Protein 2ES4 (pdb70)

Radius of gyration: 34.19 Å; Cα contacts (8 Å, |Δi|>4): 2221; chains: 4; bounding box: 114×79×80 Å

Foldseek 3Di:
DEQLLAALAAEEEFEAALWFQFFLVPAGLLHPQQVLNVVNNHHYHYQTQHDANALDDDSHLLVSVLVVLVVVCVVPVGQAYEYEYEACRLLSQLSNCQPPVRRYAAGEYELYQLQFWLLLVVQVVCCVPPVLSVVDVLLVLQLVQQLSGRPPDPRSSVSRNVSSVCRHNVNSVVSCVVRPDQQDDDPPPLATGAQWDQHPNHIYGYEYEYEQQWAWDDDLIHIDGNFADVDWCLVVVPVVSVSLNSLQSSRVNVVLGGHQSTHGSSSGGTRHYPYHHFSHHSSVLSCPDNNRTHPNGDRNSVVVSVVSSVNRVVND/DDDPAPDPPLCGPHDAQDFDADPVRATDLAQSLVSRLVSCSCVVVDDPVRSLVVSLVNLCVRQPPGPRSVVSVVLVQLVVVLVVVVDDDPDDDDLVVVLVNLVVSLVSLCVRNNVNSCNNCVVVSCVSNLVSVLVVLVPDVCPVSVVSNVVSVVPDDPVVVVVVVVVVVVVVLVVVLVVCVVVVHALVRQLVVNCVPVNNVVSNVSSVVNVVVVVLVVLLVVLVVVLVVLVVVPDDPVVSVVVNLVSLCVSDPDPPRSVVSVVVVPDDD/DEQLLQALAAEEEFEAFLWFQFFLAPAGLLHPQVVLSVVNNHHYHYQGQHDERALDDDSHLLNSVLVVLVVVCVVPVRFAYEYEYEACRLLSQLSNCQPPVRRYAAGEYELYQLQFWVLLVVQVVCCVVPVLSCVDVLLVLQLVAQLNGHPPDPCSSNSRNVSSPCRHNVNSVVSCVVRPDQQADDPPPLATGAQWDQPPNHIYGYEYEYEQQWAQDVNFTDGNFADPDWCCVVPPSVSVSLNSQQRSRVVVVLGGHQSTHGSSSGGTHHYPYHHFSHHSSVLSCPDNNDIHPNGDRNSVVVSVVSSVNRVVND/DDDPADDPPLCGPHDAQDQDADPVLATDLAQSLVSRLVSCPCVVVDDPVRSLVVSLVSLCVHQPPGPNSVVSNVLVVLVVQLVVVCVPQDDPDDDVPDDDDLVVVLVSLVVSLVSCCPSNPPSSCNNCVVVSVVSNLVSVLVCLVPPPVADPVRSVVVNVVSCVPPDPVVNVVVVVVVVVVVLVVQLVVCVVVVHALVSQLVSSCVPVNNVVSNVSSVVRVVVVVLCVLLVVLVVVLVVLVVPVDDPPVSVVVSLVSLCVSDDPPCSSVVSVVVVVD

Nearest PDB structures (foldseek):
  2es4-assembly1_D  TM=1.004E+00  e=1.407E-34  Burkholderia glumae
  2es4-assembly2_E  TM=9.665E-01  e=1.661E-31  Burkholderia glumae
  2es4-assembly1_A  TM=1.003E+00  e=4.638E-67  Burkholderia glumae
  2es4-assembly2_B  TM=1.000E+00  e=2.629E-63  Burkholderia glumae
  1tah-assembly4_C  TM=9.778E-01  e=3.996E-56  Burkholderia glumae

Organism: Burkholderia plantarii (NCBI:txid41899)

GO terms:
  GO:0005515 protein binding (F, IPI)

B-factor: mean 34.9, std 15.83, range [9.27, 96.07]

Structure (mmCIF, N/CA/C/O backbone):
data_2ES4
#
_entry.id   2ES4
#
_cell.length_a   183.000
_cell.length_b   75.700
_cell.length_c   116.600
_cell.angle_alpha   90.00
_cell.angle_beta   117.60
_cell.angle_gamma   90.00
#
_symmetry.space_group_name_H-M   'C 1 2 1'
#
loop_
_entity.id
_entity.type
_entity.pdbx_description
1 polymer Lipase
2 polymer 'Lipase chaperone'
3 non-polymer 'CALCIUM ION'
4 non-polymer 'IODIDE ION'
5 water water
#
loop_
_atom_site.group_PDB
_atom_site.id
_atom_site.type_symbol
_atom_site.label_atom_id
_atom_site.label_alt_id
_atom_site.label_comp_id
_atom_site.label_asym_id
_atom_site.label_entity_id
_atom_site.label_seq_id
_atom_site.pdbx_PDB_ins_code
_atom_site.Cartn_x
_atom_site.Cartn_y
_atom_site.Cartn_z
_atom_site.occupancy
_atom_site.B_iso_or_equiv
_atom_site.auth_seq_id
_atom_site.auth_comp_id
_atom_site.auth_asym_id
_atom_site.auth_atom_id
_atom_site.pdbx_PDB_model_num
ATOM 1 N N . ALA A 1 1 ? 56.740 16.576 23.315 1.00 46.39 1 ALA A N 1
ATOM 2 C CA . ALA A 1 1 ? 57.141 15.895 22.055 1.00 45.25 1 ALA A CA 1
ATOM 3 C C . ALA A 1 1 ? 58.371 16.549 21.444 1.00 43.53 1 ALA A C 1
ATOM 4 O O . ALA A 1 1 ? 58.582 17.749 21.615 1.00 44.36 1 ALA A O 1
ATOM 6 N N . ASP A 1 2 ? 59.183 15.760 20.743 1.00 41.03 2 ASP A N 1
ATOM 7 C CA . ASP A 1 2 ? 60.397 16.271 20.105 1.00 38.53 2 ASP A CA 1
ATOM 8 C C . ASP A 1 2 ? 60.670 15.546 18.790 1.00 36.70 2 ASP A C 1
ATOM 9 O O . ASP A 1 2 ? 59.801 14.838 18.291 1.00 34.28 2 ASP A O 1
ATOM 14 N N . THR A 1 3 ? 61.881 15.697 18.258 1.00 33.08 3 THR A N 1
ATOM 15 C CA . THR A 1 3 ? 62.252 15.061 16.997 1.00 32.11 3 THR A CA 1
ATOM 16 C C . THR A 1 3 ? 63.422 14.091 17.124 1.00 29.07 3 THR A C 1
ATOM 17 O O . THR A 1 3 ? 64.099 13.791 16.133 1.00 28.32 3 THR A O 1
ATOM 21 N N . TYR A 1 4 ? 63.644 13.592 18.337 1.00 27.98 4 TYR A N 1
ATOM 22 C CA . TYR A 1 4 ? 64.732 12.655 18.613 1.00 26.62 4 TYR A CA 1
ATOM 23 C C . TYR A 1 4 ? 64.701 11.424 17.701 1.00 26.16 4 TYR A C 1
ATOM 24 O O . TYR A 1 4 ? 65.743 10.968 17.234 1.00 25.64 4 TYR A O 1
ATOM 33 N N . ALA A 1 5 ? 63.503 10.905 17.457 1.00 25.46 5 ALA A N 1
ATOM 34 C CA . ALA A 1 5 ? 63.332 9.726 16.620 1.00 25.55 5 ALA A CA 1
ATOM 35 C C . ALA A 1 5 ? 62.620 10.043 15.305 1.00 25.53 5 ALA A C 1
ATOM 36 O O . ALA A 1 5 ? 62.005 9.164 14.701 1.00 25.34 5 ALA A O 1
ATOM 38 N N . ALA A 1 6 ? 62.743 11.285 14.840 1.00 24.95 6 ALA A N 1
ATOM 39 C CA . ALA A 1 6 ? 62.092 11.709 13.601 1.00 24.34 6 ALA A CA 1
ATOM 40 C C . ALA A 1 6 ? 62.784 11.227 12.340 1.00 25.19 6 ALA A C 1
ATOM 41 O O . ALA A 1 6 ? 63.501 11.985 11.681 1.00 25.81 6 ALA A O 1
ATOM 43 N N . THR A 1 7 ? 62.555 9.961 11.991 1.00 24.24 7 THR A N 1
ATOM 44 C CA . THR A 1 7 ? 63.150 9.381 10.792 1.00 23.83 7 THR A CA 1
ATOM 45 C C . THR A 1 7 ? 62.528 9.981 9.538 1.00 22.82 7 THR A C 1
ATOM 46 O O . THR A 1 7 ? 61.434 10.553 9.588 1.00 22.98 7 THR A O 1
ATOM 50 N N . ARG A 1 8 ? 63.240 9.863 8.423 1.00 23.01 8 ARG A N 1
ATOM 51 C CA . ARG A 1 8 ? 62.763 10.368 7.142 1.00 24.56 8 ARG A CA 1
ATOM 52 C C . ARG A 1 8 ? 61.584 9.517 6.672 1.00 25.21 8 ARG A C 1
ATOM 53 O O . ARG A 1 8 ? 60.569 10.046 6.206 1.00 24.17 8 ARG A O 1
ATOM 61 N N . TYR A 1 9 ? 61.732 8.203 6.818 1.00 22.58 9 TYR A N 1
ATOM 62 C CA . TYR A 1 9 ? 60.703 7.261 6.402 1.00 21.89 9 TYR A CA 1
ATOM 63 C C . TYR A 1 9 ? 59.927 6.707 7.582 1.00 21.55 9 TYR A C 1
ATOM 64 O O . TYR A 1 9 ? 60.487 6.531 8.669 1.00 20.83 9 TYR A O 1
ATOM 73 N N . PRO A 1 10 ? 58.623 6.414 7.390 1.00 21.61 10 PRO A N 1
ATOM 74 C CA . PRO A 1 10 ? 57.845 5.871 8.504 1.00 21.00 10 PRO A CA 1
ATOM 75 C C . PRO A 1 10 ? 58.340 4.505 8.985 1.00 20.53 10 PRO A C 1
ATOM 76 O O . PRO A 1 10 ? 58.964 3.742 8.241 1.00 20.38 10 PRO A O 1
ATOM 80 N N . VAL A 1 11 ? 58.130 4.260 10.269 1.00 18.74 11 VAL A N 1
ATOM 81 C CA . VAL A 1 11 ? 58.538 3.021 10.909 1.00 19.01 11 VAL A CA 1
ATOM 82 C C . VAL A 1 11 ? 57.340 2.107 11.059 1.00 19.89 11 VAL A C 1
ATOM 83 O O . VAL A 1 11 ? 56.295 2.526 11.540 1.00 20.01 11 VAL A O 1
ATOM 87 N N . ILE A 1 12 ? 57.492 0.857 10.634 1.00 19.44 12 ILE A N 1
ATOM 88 C CA . ILE A 1 12 ? 56.417 -0.107 10.782 1.00 19.10 12 ILE A CA 1
ATOM 89 C C . ILE A 1 12 ? 56.894 -1.208 11.719 1.00 18.75 12 ILE A C 1
ATOM 90 O O . ILE A 1 12 ? 57.889 -1.882 11.441 1.00 18.12 12 ILE A O 1
ATOM 95 N N . LEU A 1 13 ? 56.184 -1.376 12.832 1.00 17.85 13 LEU A N 1
ATOM 96 C CA . LEU A 1 13 ? 56.506 -2.411 13.806 1.00 17.64 13 LEU A CA 1
ATOM 97 C C . LEU A 1 13 ? 55.795 -3.677 13.356 1.00 18.35 13 LEU A C 1
ATOM 98 O O . LEU A 1 13 ? 54.595 -3.651 13.082 1.00 16.82 13 LEU A O 1
ATOM 103 N N . VAL A 1 14 ? 56.549 -4.767 13.239 1.00 18.04 14 VAL A N 1
ATOM 104 C CA . VAL A 1 14 ? 55.998 -6.030 12.754 1.00 17.22 14 VAL A CA 1
ATOM 105 C C . VAL A 1 14 ? 56.055 -7.126 13.810 1.00 17.18 14 VAL A C 1
ATOM 106 O O . VAL A 1 14 ? 57.116 -7.674 14.093 1.00 17.86 14 VAL A O 1
ATOM 110 N N . HIS A 1 15 ? 54.893 -7.482 14.343 1.00 17.26 15 HIS A N 1
ATOM 111 C CA . HIS A 1 15 ? 54.809 -8.518 15.364 1.00 18.66 15 HIS A CA 1
ATOM 112 C C . HIS A 1 15 ? 55.073 -9.926 14.833 1.00 18.90 15 HIS A C 1
ATOM 113 O O . HIS A 1 15 ? 55.043 -10.155 13.626 1.00 18.56 15 HIS A O 1
ATOM 120 N N . GLY A 1 16 ? 55.290 -10.858 15.752 1.00 18.22 16 GLY A N 1
ATOM 121 C CA . GLY A 1 16 ? 55.491 -12.246 15.386 1.00 18.94 16 GLY A CA 1
ATOM 122 C C . GLY A 1 16 ? 54.413 -13.012 16.129 1.00 21.48 16 GLY A C 1
ATOM 123 O O . GLY A 1 16 ? 53.308 -12.496 16.328 1.00 21.06 16 GLY A O 1
ATOM 124 N N . LEU A 1 17 ? 54.747 -14.225 16.569 1.00 21.99 17 LEU A N 1
ATOM 125 C CA . LEU A 1 17 ? 53.840 -15.086 17.334 1.00 24.09 17 LEU A CA 1
ATOM 126 C C . LEU A 1 17 ? 52.527 -15.457 16.633 1.00 26.51 17 LEU A C 1
ATOM 127 O O . LEU A 1 17 ? 52.433 -15.382 15.403 1.00 24.08 17 LEU A O 1
ATOM 132 N N . ALA A 1 18 ? 51.522 -15.827 17.430 1.00 29.69 18 ALA A N 1
ATOM 133 C CA . ALA A 1 18 ? 50.202 -16.264 16.961 1.00 32.77 18 ALA A CA 1
ATOM 134 C C . ALA A 1 18 ? 49.350 -15.374 16.055 1.00 34.59 18 ALA A C 1
ATOM 135 O O . ALA A 1 18 ? 48.655 -15.893 15.176 1.00 36.02 18 ALA A O 1
ATOM 137 N N . GLY A 1 19 ? 49.360 -14.060 16.262 1.00 35.63 19 GLY A N 1
ATOM 138 C CA . GLY A 1 19 ? 48.557 -13.222 15.388 1.00 34.92 19 GLY A CA 1
ATOM 139 C C . GLY A 1 19 ? 48.077 -11.925 15.968 1.00 33.53 19 GLY A C 1
ATOM 140 O O . GLY A 1 19 ? 47.822 -11.826 17.170 1.00 34.42 19 GLY A O 1
ATOM 141 N N . THR A 1 20 ? 47.898 -10.944 15.085 1.00 32.00 20 THR A N 1
ATOM 142 C CA . THR A 1 20 ? 47.442 -9.599 15.433 1.00 30.05 20 THR A CA 1
ATOM 143 C C . THR A 1 20 ? 48.455 -8.845 16.286 1.00 29.84 20 THR A C 1
ATOM 144 O O . THR A 1 20 ? 49.352 -9.439 16.890 1.00 27.36 20 THR A O 1
ATOM 148 N N . ASP A 1 21 ? 48.264 -7.536 16.360 1.00 29.90 21 ASP A N 1
ATOM 149 C CA . ASP A 1 21 ? 49.122 -6.640 17.122 1.00 30.09 21 ASP A CA 1
ATOM 150 C C . ASP A 1 21 ? 48.683 -6.499 18.580 1.00 29.59 21 ASP A C 1
ATOM 151 O O . ASP A 1 21 ? 49.045 -5.530 19.254 1.00 27.09 21 ASP A O 1
ATOM 156 N N . LYS A 1 22 ? 47.882 -7.450 19.053 1.00 28.94 22 LYS A N 1
ATOM 157 C CA . LYS A 1 22 ? 47.378 -7.415 20.419 1.00 30.68 22 LYS A CA 1
ATOM 158 C C . LYS A 1 22 ? 47.644 -8.692 21.193 1.00 30.97 22 LYS A C 1
ATOM 159 O O . LYS A 1 22 ? 47.745 -9.775 20.610 1.00 30.24 22 LYS A O 1
ATOM 165 N N . PHE A 1 23 ? 47.760 -8.545 22.511 1.00 31.54 23 PHE A N 1
ATOM 166 C CA . PHE A 1 23 ? 47.962 -9.666 23.424 1.00 34.77 23 PHE A CA 1
ATOM 167 C C . PHE A 1 23 ? 46.660 -9.843 24.180 1.00 37.45 23 PHE A C 1
ATOM 168 O O . PHE A 1 23 ? 46.217 -8.915 24.865 1.00 36.45 23 PHE A O 1
ATOM 176 N N . ALA A 1 24 ? 46.027 -11.009 24.023 1.00 40.09 24 ALA A N 1
ATOM 177 C CA . ALA A 1 24 ? 44.759 -11.318 24.697 1.00 43.77 24 ALA A CA 1
ATOM 178 C C . ALA A 1 24 ? 43.649 -10.332 24.328 1.00 45.03 24 ALA A C 1
ATOM 179 O O . ALA A 1 24 ? 42.818 -9.989 25.171 1.00 47.79 24 ALA A O 1
ATOM 181 N N . ASN A 1 25 ? 43.680 -9.839 23.086 1.00 45.65 25 ASN A N 1
ATOM 182 C CA . ASN A 1 25 ? 42.700 -8.874 22.560 1.00 45.86 25 ASN A CA 1
ATOM 183 C C . ASN A 1 25 ? 42.496 -7.644 23.450 1.00 45.52 25 ASN A C 1
ATOM 184 O O . ASN A 1 25 ? 41.388 -7.102 23.511 1.00 46.30 25 ASN A O 1
ATOM 189 N N . VAL A 1 26 ? 43.525 -7.253 24.201 1.00 42.47 26 VAL A N 1
ATOM 190 C CA . VAL A 1 26 ? 43.400 -6.108 25.103 1.00 40.85 26 VAL A CA 1
ATOM 191 C C . VAL A 1 26 ? 44.574 -5.133 25.071 1.00 39.08 26 VAL A C 1
ATOM 192 O O . VAL A 1 26 ? 44.369 -3.923 24.953 1.00 38.94 26 VAL A O 1
ATOM 196 N N . VAL A 1 27 ? 45.788 -5.647 25.232 1.00 35.95 27 VAL A N 1
ATOM 197 C CA . VAL A 1 27 ? 46.968 -4.786 25.249 1.00 33.62 27 VAL A CA 1
ATOM 198 C C . VAL A 1 27 ? 47.793 -4.892 23.980 1.00 31.11 27 VAL A C 1
ATOM 199 O O . VAL A 1 27 ? 47.812 -5.943 23.339 1.00 29.28 27 VAL A O 1
ATOM 203 N N . ASP A 1 28 ? 48.495 -3.813 23.639 1.00 29.00 28 ASP A N 1
ATOM 204 C CA . ASP A 1 28 ? 49.342 -3.794 22.448 1.00 28.56 28 ASP A CA 1
ATOM 205 C C . ASP A 1 28 ? 50.485 -4.782 22.584 1.00 26.21 28 ASP A C 1
ATOM 206 O O . ASP A 1 28 ? 51.052 -4.940 23.669 1.00 25.85 28 ASP A O 1
ATOM 211 N N . TYR A 1 29 ? 50.787 -5.467 21.485 1.00 23.36 29 TYR A N 1
ATOM 212 C CA . TYR A 1 29 ? 51.881 -6.431 21.416 1.00 21.84 29 TYR A CA 1
ATOM 213 C C . TYR A 1 29 ? 53.173 -5.668 21.746 1.00 22.32 29 TYR A C 1
ATOM 214 O O . TYR A 1 29 ? 53.984 -6.129 22.547 1.00 21.65 29 TYR A O 1
ATOM 223 N N . TRP A 1 30 ? 53.351 -4.521 21.092 1.00 21.81 30 TRP A N 1
ATOM 224 C CA . TRP A 1 30 ? 54.509 -3.658 21.304 1.00 23.83 30 TRP A CA 1
ATOM 225 C C . TRP A 1 30 ? 54.098 -2.706 22.422 1.00 24.15 30 TRP A C 1
ATOM 226 O O . TRP A 1 30 ? 53.787 -1.539 22.182 1.00 24.81 30 TRP A O 1
ATOM 237 N N . TYR A 1 31 ? 54.102 -3.217 23.649 1.00 24.81 31 TYR A N 1
ATOM 238 C CA . TYR A 1 31 ? 53.669 -2.439 24.805 1.00 25.75 31 TYR A CA 1
ATOM 239 C C . TYR A 1 31 ? 54.315 -1.073 25.030 1.00 25.88 31 TYR A C 1
ATOM 240 O O . TYR A 1 31 ? 55.510 -0.983 25.305 1.00 25.68 31 TYR A O 1
ATOM 249 N N . GLY A 1 32 ? 53.498 -0.026 24.893 1.00 25.62 32 GLY A N 1
ATOM 250 C CA . GLY A 1 32 ? 53.934 1.352 25.085 1.00 25.95 32 GLY A CA 1
ATOM 251 C C . GLY A 1 32 ? 54.977 1.877 24.114 1.00 27.16 32 GLY A C 1
ATOM 252 O O . GLY A 1 32 ? 55.450 3.004 24.257 1.00 28.35 32 GLY A O 1
ATOM 253 N N . ILE A 1 33 ? 55.306 1.079 23.102 1.00 25.46 33 ILE A N 1
ATOM 254 C CA . ILE A 1 33 ? 56.323 1.445 22.124 1.00 24.42 33 ILE A CA 1
ATOM 255 C C . ILE A 1 33 ? 55.880 2.428 21.046 1.00 25.05 33 ILE A C 1
ATOM 256 O O . ILE A 1 33 ? 56.583 3.410 20.797 1.00 23.04 33 ILE A O 1
ATOM 261 N N . GLN A 1 34 ? 54.743 2.173 20.398 1.00 22.86 34 GLN A N 1
ATOM 262 C CA . GLN A 1 34 ? 54.267 3.080 19.352 1.00 23.62 34 GLN A CA 1
ATOM 263 C C . GLN A 1 34 ? 54.045 4.498 19.882 1.00 23.06 34 GLN A C 1
ATOM 264 O O . GLN A 1 34 ? 54.473 5.464 19.252 1.00 22.79 34 GLN A O 1
ATOM 270 N N . SER A 1 35 ? 53.421 4.614 21.056 1.00 24.72 35 SER A N 1
ATOM 271 C CA . SER A 1 35 ? 53.166 5.929 21.642 1.00 26.07 35 SER A CA 1
ATOM 272 C C . SER A 1 35 ? 54.464 6.654 22.000 1.00 26.52 35 SER A C 1
ATOM 273 O O . SER A 1 35 ? 54.587 7.857 21.764 1.00 25.56 35 SER A O 1
ATOM 276 N N . ASP A 1 36 ? 55.443 5.906 22.509 1.00 26.75 36 ASP A N 1
ATOM 277 C CA . ASP A 1 36 ? 56.730 6.492 22.877 1.00 26.94 36 ASP A CA 1
ATOM 278 C C . ASP A 1 36 ? 57.451 7.056 21.660 1.00 26.23 36 ASP A C 1
ATOM 279 O O . ASP A 1 36 ? 57.886 8.206 21.673 1.00 27.06 36 ASP A O 1
ATOM 284 N N . LEU A 1 37 ? 57.552 6.249 20.609 1.00 24.13 37 LEU A N 1
ATOM 285 C CA . LEU A 1 37 ? 58.214 6.671 19.387 1.00 23.18 37 LEU A CA 1
ATOM 286 C C . LEU A 1 37 ? 57.528 7.862 18.728 1.00 24.36 37 LEU A C 1
ATOM 287 O O . LEU A 1 37 ? 58.199 8.799 18.297 1.00 21.51 37 LEU A O 1
ATOM 292 N N . GLN A 1 38 ? 56.194 7.848 18.714 1.00 25.21 38 GLN A N 1
ATOM 293 C CA . GLN A 1 38 ? 55.423 8.941 18.119 1.00 28.73 38 GLN A CA 1
ATOM 294 C C . GLN A 1 38 ? 55.654 10.254 18.866 1.00 27.81 38 GLN A C 1
ATOM 295 O O . GLN A 1 38 ? 55.754 11.311 18.240 1.00 27.38 38 GLN A O 1
ATOM 301 N N . SER A 1 39 ? 55.805 10.172 20.187 1.00 27.71 39 SER A N 1
ATOM 302 C CA . SER A 1 39 ? 56.053 11.365 21.001 1.00 30.86 39 SER A CA 1
ATOM 303 C C . SER A 1 39 ? 57.425 11.953 20.667 1.00 31.03 39 SER A C 1
ATOM 304 O O . SER A 1 39 ? 57.670 13.130 20.882 1.00 31.17 39 SER A O 1
ATOM 307 N N . HIS A 1 40 ? 58.302 11.115 20.118 1.00 29.83 40 HIS A N 1
ATOM 308 C CA . HIS A 1 40 ? 59.638 11.534 19.732 1.00 29.55 40 HIS A CA 1
ATOM 309 C C . HIS A 1 40 ? 59.785 11.891 18.253 1.00 28.77 40 HIS A C 1
ATOM 310 O O . HIS A 1 40 ? 60.895 11.926 17.721 1.00 28.57 40 HIS A O 1
ATOM 317 N N . GLY A 1 41 ? 58.661 12.165 17.594 1.00 27.39 41 GLY A N 1
ATOM 318 C CA . GLY A 1 41 ? 58.697 12.577 16.200 1.00 26.84 41 GLY A CA 1
ATOM 319 C C . GLY A 1 41 ? 58.614 11.558 15.087 1.00 25.69 41 GLY A C 1
ATOM 320 O O . GLY A 1 41 ? 58.599 11.945 13.916 1.00 24.79 41 GLY A O 1
ATOM 321 N N . ALA A 1 42 ? 58.583 10.271 15.420 1.00 24.80 42 ALA A N 1
ATOM 322 C CA . ALA A 1 42 ? 58.486 9.244 14.387 1.00 25.53 42 ALA A CA 1
ATOM 323 C C . ALA A 1 42 ? 57.037 8.996 13.989 1.00 24.51 42 ALA A C 1
ATOM 324 O O . ALA A 1 42 ? 56.119 9.215 14.782 1.00 24.32 42 ALA A O 1
ATOM 326 N N . LYS A 1 43 ? 56.839 8.621 12.727 1.00 23.18 43 LYS A N 1
ATOM 327 C CA . LYS A 1 43 ? 55.513 8.285 12.199 1.00 23.42 43 LYS A CA 1
ATOM 328 C C . LYS A 1 43 ? 55.549 6.776 12.260 1.00 23.41 43 LYS A C 1
ATOM 329 O O . LYS A 1 43 ? 56.244 6.132 11.476 1.00 24.16 43 LYS A O 1
ATOM 335 N N . VAL A 1 44 ? 54.866 6.230 13.260 1.00 20.38 44 VAL A N 1
ATOM 336 C CA . VAL A 1 44 ? 54.884 4.798 13.519 1.00 21.60 44 VAL A CA 1
ATOM 337 C C . VAL A 1 44 ? 53.570 4.090 13.274 1.00 21.42 44 VAL A C 1
ATOM 338 O O . VAL A 1 44 ? 52.531 4.472 13.813 1.00 22.30 44 VAL A O 1
ATOM 342 N N . TYR A 1 45 ? 53.651 3.035 12.470 1.00 19.73 45 TYR A N 1
ATOM 343 C CA . TYR A 1 45 ? 52.502 2.214 12.118 1.00 21.12 45 TYR A CA 1
ATOM 344 C C . TYR A 1 45 ? 52.723 0.826 12.670 1.00 22.42 45 TYR A C 1
ATOM 345 O O . TYR A 1 45 ? 53.862 0.373 12.783 1.00 22.77 45 TYR A O 1
ATOM 354 N N . VAL A 1 46 ? 51.637 0.165 13.053 1.00 20.29 46 VAL A N 1
ATOM 355 C CA . VAL A 1 46 ? 51.736 -1.176 13.606 1.00 22.14 46 VAL A CA 1
ATOM 356 C C . VAL A 1 46 ? 50.985 -2.161 12.734 1.00 22.78 46 VAL A C 1
ATOM 357 O O . VAL A 1 46 ? 49.756 -2.090 12.633 1.00 20.49 46 VAL A O 1
ATOM 361 N N . ALA A 1 47 ? 51.724 -3.096 12.138 1.00 21.23 47 ALA A N 1
ATOM 362 C CA . ALA A 1 47 ? 51.126 -4.130 11.295 1.00 23.31 47 ALA A CA 1
ATOM 363 C C . ALA A 1 47 ? 50.243 -5.028 12.148 1.00 25.57 47 ALA A C 1
ATOM 364 O O . ALA A 1 47 ? 50.495 -5.208 13.339 1.00 22.80 47 ALA A O 1
ATOM 366 N N . ASN A 1 48 ? 49.178 -5.535 11.538 1.00 27.12 48 ASN A N 1
ATOM 367 C CA . ASN A 1 48 ? 48.222 -6.397 12.217 1.00 29.17 48 ASN A CA 1
ATOM 368 C C . ASN A 1 48 ? 48.050 -7.583 11.280 1.00 28.96 48 ASN A C 1
ATOM 369 O O . ASN A 1 48 ? 47.168 -7.590 10.421 1.00 29.53 48 ASN A O 1
ATOM 374 N N . LEU A 1 49 ? 48.903 -8.585 11.458 1.00 28.44 49 LEU A N 1
ATOM 375 C CA . LEU A 1 49 ? 48.890 -9.763 10.605 1.00 30.82 49 LEU A CA 1
ATOM 376 C C . LEU A 1 49 ? 48.102 -10.905 11.213 1.00 33.60 49 LEU A C 1
ATOM 377 O O . LEU A 1 49 ? 48.452 -11.428 12.272 1.00 32.45 49 LEU A O 1
ATOM 382 N N . SER A 1 50 ? 47.017 -11.267 10.540 1.00 36.74 50 SER A N 1
ATOM 383 C CA . SER A 1 50 ? 46.152 -12.349 10.997 1.00 40.71 50 SER A CA 1
ATOM 384 C C . SER A 1 50 ? 45.929 -13.350 9.871 1.00 41.61 50 SER A C 1
ATOM 385 O O . SER A 1 50 ? 46.329 -13.112 8.733 1.00 42.03 50 SER A O 1
ATOM 388 N N . GLY A 1 51 ? 45.298 -14.474 10.192 1.00 42.62 51 GLY A N 1
ATOM 389 C CA . GLY A 1 51 ? 45.045 -15.488 9.181 1.00 41.83 51 GLY A CA 1
ATOM 390 C C . GLY A 1 51 ? 46.171 -16.494 9.114 1.00 40.87 51 GLY A C 1
ATOM 391 O O . GLY A 1 51 ? 46.516 -17.097 10.136 1.00 43.06 51 GLY A O 1
ATOM 392 N N . PHE A 1 52 ? 46.759 -16.662 7.929 1.00 37.24 52 PHE A N 1
ATOM 393 C CA . PHE A 1 52 ? 47.858 -17.612 7.739 1.00 34.45 52 PHE A CA 1
ATOM 394 C C . PHE A 1 52 ? 49.041 -17.295 8.638 1.00 32.64 52 PHE A C 1
ATOM 395 O O . PHE A 1 52 ? 49.451 -16.138 8.746 1.00 31.51 52 PHE A O 1
ATOM 403 N N . GLN A 1 53 ? 49.544 -18.324 9.312 1.00 30.31 53 GLN A N 1
ATOM 404 C CA . GLN A 1 53 ? 50.678 -18.186 10.216 1.00 29.42 53 GLN A CA 1
ATOM 405 C C . GLN A 1 53 ? 51.988 -18.022 9.451 1.00 27.68 53 GLN A C 1
ATOM 406 O O . GLN A 1 53 ? 52.873 -17.277 9.875 1.00 26.77 53 GLN A O 1
ATOM 412 N N . SER A 1 54 ? 52.102 -18.738 8.335 1.00 25.86 54 SER A N 1
ATOM 413 C CA . SER A 1 54 ? 53.299 -18.706 7.499 1.00 24.34 54 SER A CA 1
ATOM 414 C C . SER A 1 54 ? 53.579 -17.338 6.877 1.00 22.53 54 SER A C 1
ATOM 415 O O . SER A 1 54 ? 52.653 -16.583 6.601 1.00 21.12 54 SER A O 1
ATOM 418 N N . ASP A 1 55 ? 54.861 -17.031 6.673 1.00 21.98 55 ASP A N 1
ATOM 419 C CA . ASP A 1 55 ? 55.264 -15.769 6.040 1.00 21.44 55 ASP A CA 1
ATOM 420 C C . ASP A 1 55 ? 55.239 -15.910 4.533 1.00 20.95 55 ASP A C 1
ATOM 421 O O . ASP A 1 55 ? 55.127 -14.930 3.805 1.00 21.67 55 ASP A O 1
ATOM 426 N N . ASP A 1 56 ? 55.344 -17.156 4.086 1.00 21.30 56 ASP A N 1
ATOM 427 C CA . ASP A 1 56 ? 55.419 -17.503 2.679 1.00 21.81 56 ASP A CA 1
ATOM 428 C C . ASP A 1 56 ? 54.097 -17.725 1.941 1.00 20.98 56 ASP A C 1
ATOM 429 O O . ASP A 1 56 ? 53.046 -17.916 2.554 1.00 20.38 56 ASP A O 1
ATOM 434 N N . GLY A 1 57 ? 54.181 -17.659 0.614 1.00 20.22 57 GLY A N 1
ATOM 435 C CA . GLY A 1 57 ? 53.044 -17.910 -0.251 1.00 19.79 57 GLY A CA 1
ATOM 436 C C . GLY A 1 57 ? 51.964 -16.867 -0.398 1.00 20.25 57 GLY A C 1
ATOM 437 O O . GLY A 1 57 ? 52.046 -15.794 0.204 1.00 21.21 57 GLY A O 1
ATOM 438 N N . PRO A 1 58 ? 50.935 -17.148 -1.221 1.00 23.54 58 PRO A N 1
ATOM 439 C CA . PRO A 1 58 ? 49.825 -16.219 -1.435 1.00 24.18 58 PRO A CA 1
ATOM 440 C C . PRO A 1 58 ? 49.097 -16.046 -0.114 1.00 25.23 58 PRO A C 1
ATOM 441 O O . PRO A 1 58 ? 48.819 -17.028 0.585 1.00 27.42 58 PRO A O 1
ATOM 445 N N . ASN A 1 59 ? 48.847 -14.793 0.258 1.00 25.60 59 ASN A N 1
ATOM 446 C CA . ASN A 1 59 ? 48.140 -14.466 1.502 1.00 26.13 59 ASN A CA 1
ATOM 447 C C . ASN A 1 59 ? 48.886 -14.840 2.787 1.00 24.50 59 ASN A C 1
ATOM 448 O O . ASN A 1 59 ? 48.295 -14.831 3.873 1.00 23.40 59 ASN A O 1
ATOM 453 N N . GLY A 1 60 ? 50.168 -15.191 2.666 1.00 21.73 60 GLY A N 1
ATOM 454 C CA . GLY A 1 60 ? 50.971 -15.502 3.842 1.00 20.25 60 GLY A CA 1
ATOM 455 C C . GLY A 1 60 ? 51.227 -14.171 4.539 1.00 20.18 60 GLY A C 1
ATOM 456 O O . GLY A 1 60 ? 50.795 -13.130 4.036 1.00 18.05 60 GLY A O 1
ATOM 457 N N . ARG A 1 61 ? 51.914 -14.170 5.679 1.00 18.27 61 ARG A N 1
ATOM 458 C CA . ARG A 1 61 ? 52.166 -12.909 6.382 1.00 18.85 61 ARG A CA 1
ATOM 459 C C . ARG A 1 61 ? 53.027 -11.937 5.604 1.00 18.31 61 ARG A C 1
ATOM 460 O O . ARG A 1 61 ? 52.878 -10.720 5.747 1.00 17.16 61 ARG A O 1
ATOM 468 N N . GLY A 1 62 ? 53.900 -12.476 4.760 1.00 17.65 62 GLY A N 1
ATOM 469 C CA . GLY A 1 62 ? 54.741 -11.622 3.952 1.00 17.25 62 GLY A CA 1
ATOM 470 C C . GLY A 1 62 ? 53.917 -10.799 2.979 1.00 18.09 62 GLY A C 1
ATOM 471 O O . GLY A 1 62 ? 54.126 -9.588 2.845 1.00 15.87 62 GLY A O 1
ATOM 472 N N . GLU A 1 63 ? 52.971 -11.460 2.313 1.00 16.55 63 GLU A N 1
ATOM 473 C CA . GLU A 1 63 ? 52.078 -10.794 1.371 1.00 16.52 63 GLU A CA 1
ATOM 474 C C . GLU A 1 63 ? 51.151 -9.825 2.100 1.00 17.17 63 GLU A C 1
ATOM 475 O O . GLU A 1 63 ? 50.830 -8.758 1.577 1.00 16.03 63 GLU A O 1
ATOM 481 N N . GLN A 1 64 ? 50.770 -10.179 3.328 1.00 17.11 64 GLN A N 1
ATOM 482 C CA . GLN A 1 64 ? 49.911 -9.321 4.144 1.00 17.89 64 GLN A CA 1
ATOM 483 C C . GLN A 1 64 ? 50.659 -8.043 4.521 1.00 17.73 64 GLN A C 1
ATOM 484 O O . GLN A 1 64 ? 50.098 -6.947 4.429 1.00 17.54 64 GLN A O 1
ATOM 490 N N . LEU A 1 65 ? 51.934 -8.192 4.894 1.00 14.64 65 LEU A N 1
ATOM 491 C CA . LEU A 1 65 ? 52.775 -7.052 5.265 1.00 16.27 65 LEU A CA 1
ATOM 492 C C . LEU A 1 65 ? 53.054 -6.185 4.047 1.00 16.26 65 LEU A C 1
ATOM 493 O O . LEU A 1 65 ? 53.033 -4.956 4.145 1.00 16.53 65 LEU A O 1
ATOM 498 N N . LEU A 1 66 ? 53.279 -6.831 2.905 1.00 14.36 66 LEU A N 1
ATOM 499 C CA . LEU A 1 66 ? 53.521 -6.122 1.653 1.00 16.17 66 LEU A CA 1
ATOM 500 C C . LEU A 1 66 ? 52.328 -5.228 1.323 1.00 16.10 66 LEU A C 1
ATOM 501 O O . LEU A 1 66 ? 52.506 -4.051 1.001 1.00 17.28 66 LEU A O 1
ATOM 506 N N . ALA A 1 67 ? 51.121 -5.784 1.440 1.00 16.30 67 ALA A N 1
ATOM 507 C CA . ALA A 1 67 ? 49.896 -5.026 1.169 1.00 17.69 67 ALA A CA 1
ATOM 508 C C . ALA A 1 67 ? 49.769 -3.841 2.126 1.00 17.86 67 ALA A C 1
ATOM 509 O O . ALA A 1 67 ? 49.460 -2.727 1.700 1.00 19.13 67 ALA A O 1
ATOM 511 N N . TYR A 1 68 ? 50.087 -4.079 3.398 1.00 15.95 68 TYR A N 1
ATOM 512 C CA . TYR A 1 68 ? 50.029 -3.049 4.431 1.00 17.17 68 TYR A CA 1
ATOM 513 C C . TYR A 1 68 ? 51.024 -1.920 4.158 1.00 17.16 68 TYR A C 1
ATOM 514 O O . TYR A 1 68 ? 50.673 -0.742 4.268 1.00 17.00 68 TYR A O 1
ATOM 523 N N . VAL A 1 69 ? 52.253 -2.287 3.795 1.00 17.79 69 VAL A N 1
ATOM 524 C CA . VAL A 1 69 ? 53.295 -1.307 3.477 1.00 18.68 69 VAL A CA 1
ATOM 525 C C . VAL A 1 69 ? 52.812 -0.387 2.352 1.00 20.86 69 VAL A C 1
ATOM 526 O O . VAL A 1 69 ? 52.919 0.834 2.459 1.00 18.92 69 VAL A O 1
ATOM 530 N N . LYS A 1 70 ? 52.208 -0.977 1.320 1.00 18.60 70 LYS A N 1
ATOM 531 C CA . LYS A 1 70 ? 51.703 -0.196 0.193 1.00 19.12 70 LYS A CA 1
ATOM 532 C C . LYS A 1 70 ? 50.567 0.744 0.592 1.00 17.97 70 LYS A C 1
ATOM 533 O O . LYS A 1 70 ? 50.497 1.866 0.100 1.00 18.24 70 LYS A O 1
ATOM 539 N N . GLN A 1 71 ? 49.723 0.307 1.525 1.00 18.52 71 GLN A N 1
ATOM 540 C CA . GLN A 1 71 ? 48.615 1.133 2.006 1.00 19.55 71 GLN A CA 1
ATOM 541 C C . GLN A 1 71 ? 49.148 2.310 2.821 1.00 21.04 71 GLN A C 1
ATOM 542 O O . GLN A 1 71 ? 48.651 3.433 2.692 1.00 20.42 71 GLN A O 1
ATOM 548 N N . VAL A 1 72 ? 50.192 2.060 3.615 1.00 18.92 72 VAL A N 1
ATOM 549 C CA . VAL A 1 72 ? 50.814 3.118 4.419 1.00 19.23 72 VAL A CA 1
ATOM 550 C C . VAL A 1 72 ? 51.459 4.154 3.502 1.00 19.63 72 VAL A C 1
ATOM 551 O O . VAL A 1 72 ? 51.295 5.358 3.714 1.00 21.38 72 VAL A O 1
ATOM 555 N N . LEU A 1 73 ? 52.154 3.685 2.466 1.00 18.85 73 LEU A N 1
ATOM 556 C CA . LEU A 1 73 ? 52.801 4.586 1.515 1.00 20.10 73 LEU A CA 1
ATOM 557 C C . LEU A 1 73 ? 51.796 5.385 0.703 1.00 19.83 73 LEU A C 1
ATOM 558 O O . LEU A 1 73 ? 52.008 6.573 0.455 1.00 19.69 73 LEU A O 1
ATOM 563 N N . ALA A 1 74 ? 50.683 4.749 0.338 1.00 20.21 74 ALA A N 1
ATOM 564 C CA . ALA A 1 74 ? 49.637 5.428 -0.423 1.00 20.58 74 ALA A CA 1
ATOM 565 C C . ALA A 1 74 ? 48.983 6.520 0.417 1.00 21.65 74 ALA A C 1
ATOM 566 O O . ALA A 1 74 ? 48.768 7.636 -0.060 1.00 22.86 74 ALA A O 1
ATOM 568 N N . ALA A 1 75 ? 48.729 6.213 1.687 1.00 21.56 75 ALA A N 1
ATOM 569 C CA . ALA A 1 75 ? 48.106 7.169 2.595 1.00 22.76 75 ALA A CA 1
ATOM 570 C C . ALA A 1 75 ? 49.009 8.348 2.952 1.00 24.27 75 ALA A C 1
ATOM 571 O O . ALA A 1 75 ? 48.564 9.495 2.944 1.00 23.42 75 ALA A O 1
ATOM 573 N N . THR A 1 76 ? 50.288 8.065 3.191 1.00 23.54 76 THR A N 1
ATOM 574 C CA . THR A 1 76 ? 51.242 9.097 3.598 1.00 25.00 76 THR A CA 1
ATOM 575 C C . THR A 1 76 ? 51.990 9.843 2.508 1.00 25.51 76 THR A C 1
ATOM 576 O O . THR A 1 76 ? 52.340 11.013 2.683 1.00 24.87 76 THR A O 1
ATOM 580 N N . GLY A 1 77 ? 52.258 9.172 1.395 1.00 22.88 77 GLY A N 1
ATOM 581 C CA . GLY A 1 77 ? 53.029 9.809 0.348 1.00 23.75 77 GLY A CA 1
ATOM 582 C C . GLY A 1 77 ? 54.502 9.546 0.509 1.00 24.12 77 GLY A C 1
ATOM 583 O O . GLY A 1 77 ? 55.310 10.039 -0.279 1.00 23.48 77 GLY A O 1
ATOM 584 N N . ALA A 1 78 ? 54.861 8.790 1.549 1.00 22.80 78 ALA A N 1
ATOM 585 C CA . ALA A 1 78 ? 56.256 8.427 1.767 1.00 23.26 78 ALA A CA 1
ATOM 586 C C . ALA A 1 78 ? 56.571 7.420 0.660 1.00 23.09 78 ALA A C 1
ATOM 587 O O . ALA A 1 78 ? 55.653 6.846 0.060 1.00 24.65 78 ALA A O 1
ATOM 589 N N . THR A 1 79 ? 57.847 7.226 0.364 1.00 23.52 79 THR A N 1
ATOM 590 C CA . THR A 1 79 ? 58.228 6.315 -0.707 1.00 23.52 79 THR A CA 1
ATOM 591 C C . THR A 1 79 ? 58.883 5.029 -0.234 1.00 22.09 79 THR A C 1
ATOM 592 O O . THR A 1 79 ? 59.088 4.112 -1.031 1.00 21.24 79 THR A O 1
ATOM 596 N N . LYS A 1 80 ? 59.283 4.996 1.037 1.00 20.03 80 LYS A N 1
ATOM 597 C CA . LYS A 1 80 ? 59.930 3.826 1.632 1.00 20.53 80 LYS A CA 1
ATOM 598 C C . LYS A 1 80 ? 59.553 3.730 3.099 1.00 19.90 80 LYS A C 1
ATOM 599 O O . LYS A 1 80 ? 59.014 4.682 3.663 1.00 19.18 80 LYS A O 1
ATOM 605 N N . VAL A 1 81 ? 59.821 2.577 3.713 1.00 19.49 81 VAL A N 1
ATOM 606 C CA . VAL A 1 81 ? 59.527 2.370 5.131 1.00 17.87 81 VAL A CA 1
ATOM 607 C C . VAL A 1 81 ? 60.690 1.699 5.855 1.00 18.57 81 VAL A C 1
ATOM 608 O O . VAL A 1 81 ? 61.533 1.050 5.232 1.00 19.21 81 VAL A O 1
ATOM 612 N N . ASN A 1 82 ? 60.716 1.851 7.176 1.00 18.49 82 ASN A N 1
ATOM 613 C CA . ASN A 1 82 ? 61.721 1.213 8.016 1.00 17.15 82 ASN A CA 1
ATOM 614 C C . ASN A 1 82 ? 60.987 0.089 8.735 1.00 17.68 82 ASN A C 1
ATOM 615 O O . ASN A 1 82 ? 60.051 0.345 9.485 1.00 19.88 82 ASN A O 1
ATOM 620 N N . LEU A 1 83 ? 61.385 -1.153 8.480 1.00 17.70 83 LEU A N 1
ATOM 621 C CA . LEU A 1 83 ? 60.740 -2.300 9.115 1.00 17.17 83 LEU A CA 1
ATOM 622 C C . LEU A 1 83 ? 61.486 -2.773 10.348 1.00 16.54 83 LEU A C 1
ATOM 623 O O . LEU A 1 83 ? 62.703 -2.957 10.309 1.00 16.75 83 LEU A O 1
ATOM 628 N N . ILE A 1 84 ? 60.754 -2.919 11.452 1.00 16.40 84 ILE A N 1
ATOM 629 C CA . ILE A 1 84 ? 61.315 -3.408 12.707 1.00 16.85 84 ILE A CA 1
ATOM 630 C C . ILE A 1 84 ? 60.427 -4.568 13.141 1.00 16.75 84 ILE A C 1
ATOM 631 O O . ILE A 1 84 ? 59.287 -4.359 13.549 1.00 17.96 84 ILE A O 1
ATOM 636 N N . GLY A 1 85 ? 60.960 -5.782 13.058 1.00 17.92 85 GLY A N 1
ATOM 637 C CA . GLY A 1 85 ? 60.181 -6.945 13.428 1.00 17.64 85 GLY A CA 1
ATOM 638 C C . GLY A 1 85 ? 60.674 -7.718 14.626 1.00 20.00 85 GLY A C 1
ATOM 639 O O . GLY A 1 85 ? 61.872 -7.746 14.899 1.00 20.22 85 GLY A O 1
ATOM 640 N N . HIS A 1 86 ? 59.741 -8.331 15.351 1.00 18.20 86 HIS A N 1
ATOM 641 C CA . HIS A 1 86 ? 60.087 -9.136 16.515 1.00 19.14 86 HIS A CA 1
ATOM 642 C C . HIS A 1 86 ? 59.721 -10.581 16.250 1.00 20.19 86 HIS A C 1
ATOM 643 O O . HIS A 1 86 ? 58.656 -10.851 15.699 1.00 19.06 86 HIS A O 1
ATOM 650 N N . SER A 1 87 ? 60.596 -11.497 16.674 1.00 19.41 87 SER A N 1
ATOM 651 C CA . SER A 1 87 ? 60.374 -12.941 16.529 1.00 20.43 87 SER A CA 1
ATOM 652 C C . SER A 1 87 ? 60.144 -13.280 15.055 1.00 20.32 87 SER A C 1
ATOM 653 O O . SER A 1 87 ? 60.944 -12.882 14.208 1.00 18.76 87 SER A O 1
ATOM 656 N N . GLN A 1 88 ? 59.013 -13.909 14.729 1.00 18.61 88 GLN A N 1
ATOM 657 C CA . GLN A 1 88 ? 58.722 -14.225 13.329 1.00 18.71 88 GLN A CA 1
ATOM 658 C C . GLN A 1 88 ? 58.596 -12.939 12.507 1.00 18.28 88 GLN A C 1
ATOM 659 O O . GLN A 1 88 ? 58.836 -12.952 11.303 1.00 18.39 88 GLN A O 1
ATOM 665 N N . GLY A 1 89 ? 58.272 -11.832 13.176 1.00 16.52 89 GLY A N 1
ATOM 666 C CA . GLY A 1 89 ? 58.143 -10.548 12.499 1.00 18.04 89 GLY A CA 1
ATOM 667 C C . GLY A 1 89 ? 59.390 -10.128 11.741 1.00 18.34 89 GLY A C 1
ATOM 668 O O . GLY A 1 89 ? 59.306 -9.357 10.784 1.00 17.81 89 GLY A O 1
ATOM 669 N N . GLY A 1 90 ? 60.542 -10.649 12.161 1.00 19.54 90 GLY A N 1
ATOM 670 C CA . GLY A 1 90 ? 61.790 -10.348 11.485 1.00 18.57 90 GLY A CA 1
ATOM 671 C C . GLY A 1 90 ? 61.864 -11.063 10.149 1.00 20.32 90 GLY A C 1
ATOM 672 O O . GLY A 1 90 ? 62.392 -10.522 9.170 1.00 18.56 90 GLY A O 1
ATOM 673 N N . LEU A 1 91 ? 61.304 -12.272 10.105 1.00 17.61 91 LEU A N 1
ATOM 674 C CA . LEU A 1 91 ? 61.268 -13.069 8.881 1.00 17.68 91 LEU A CA 1
ATOM 675 C C . LEU A 1 91 ? 60.250 -12.478 7.915 1.00 16.59 91 LEU A C 1
ATOM 676 O O . LEU A 1 91 ? 60.486 -12.441 6.706 1.00 16.37 91 LEU A O 1
ATOM 681 N N . THR A 1 92 ? 59.138 -11.978 8.461 1.00 17.61 92 THR A N 1
ATOM 682 C CA . THR A 1 92 ? 58.088 -11.351 7.655 1.00 17.88 92 THR A CA 1
ATOM 683 C C . THR A 1 92 ? 58.649 -10.098 6.977 1.00 17.49 92 THR A C 1
ATOM 684 O O . THR A 1 92 ? 58.376 -9.843 5.799 1.00 17.24 92 THR A O 1
ATOM 688 N N . SER A 1 93 ? 59.446 -9.340 7.730 1.00 16.16 93 SER A N 1
ATOM 689 C CA . SER A 1 93 ? 60.073 -8.119 7.225 1.00 15.53 93 SER A CA 1
ATOM 690 C C . SER A 1 93 ? 61.039 -8.429 6.092 1.00 16.07 93 SER A C 1
ATOM 691 O O . SER A 1 93 ? 61.081 -7.704 5.091 1.00 17.05 93 SER A O 1
ATOM 694 N N . ARG A 1 94 ? 61.769 -9.538 6.229 1.00 15.98 94 ARG A N 1
ATOM 695 C CA . ARG A 1 94 ? 62.707 -9.979 5.193 1.00 16.48 94 ARG A CA 1
ATOM 696 C C . ARG A 1 94 ? 61.966 -10.304 3.897 1.00 17.41 94 ARG A C 1
ATOM 697 O O . ARG A 1 94 ? 62.476 -10.034 2.806 1.00 17.30 94 ARG A O 1
ATOM 705 N N . TYR A 1 95 ? 60.741 -10.821 4.018 1.00 17.27 95 TYR A N 1
ATOM 706 C CA . TYR A 1 95 ? 59.930 -11.135 2.840 1.00 16.93 95 TYR A CA 1
ATOM 707 C C . TYR A 1 95 ? 59.719 -9.874 1.995 1.00 16.47 95 TYR A C 1
ATOM 708 O O . TYR A 1 95 ? 59.953 -9.879 0.784 1.00 15.16 95 TYR A O 1
ATOM 717 N N . VAL A 1 96 ? 59.219 -8.822 2.639 1.00 15.46 96 VAL A N 1
ATOM 718 C CA . VAL A 1 96 ? 58.950 -7.559 1.960 1.00 17.46 96 VAL A CA 1
ATOM 719 C C . VAL A 1 96 ? 60.203 -6.941 1.346 1.00 17.60 96 VAL A C 1
ATOM 720 O O . VAL A 1 96 ? 60.174 -6.510 0.192 1.00 19.26 96 VAL A O 1
ATOM 724 N N . ALA A 1 97 ? 61.307 -6.953 2.092 1.00 16.89 97 ALA A N 1
ATOM 725 C CA . ALA A 1 97 ? 62.570 -6.406 1.590 1.00 17.15 97 ALA A CA 1
ATOM 726 C C . ALA A 1 97 ? 63.067 -7.169 0.362 1.00 18.76 97 ALA A C 1
ATOM 727 O O . ALA A 1 97 ? 63.701 -6.591 -0.520 1.00 19.17 97 ALA A O 1
ATOM 729 N N . ALA A 1 98 ? 62.733 -8.455 0.289 1.00 16.93 98 ALA A N 1
ATOM 730 C CA . ALA A 1 98 ? 63.147 -9.289 -0.834 1.00 16.42 98 ALA A CA 1
ATOM 731 C C . ALA A 1 98 ? 62.281 -9.140 -2.089 1.00 17.89 98 ALA A C 1
ATOM 732 O O . ALA A 1 98 ? 62.814 -9.120 -3.201 1.00 18.02 98 ALA A O 1
ATOM 734 N N . VAL A 1 99 ? 60.964 -9.031 -1.910 1.00 16.76 99 VAL A N 1
ATOM 735 C CA . VAL A 1 99 ? 60.030 -8.915 -3.040 1.00 17.63 99 VAL A CA 1
ATOM 736 C C . VAL A 1 99 ? 59.727 -7.504 -3.523 1.00 18.11 99 VAL A C 1
ATOM 737 O O . VAL A 1 99 ? 59.298 -7.313 -4.660 1.00 18.16 99 VAL A O 1
ATOM 741 N N . ALA A 1 100 ? 59.938 -6.525 -2.648 1.00 17.37 100 ALA A N 1
ATOM 742 C CA . ALA A 1 100 ? 59.698 -5.121 -2.976 1.00 17.91 100 ALA A CA 1
ATOM 743 C C . ALA A 1 100 ? 60.844 -4.307 -2.383 1.00 18.42 100 ALA A C 1
ATOM 744 O O . ALA A 1 100 ? 60.621 -3.411 -1.560 1.00 18.28 100 ALA A O 1
ATOM 746 N N . PRO A 1 101 ? 62.092 -4.574 -2.836 1.00 19.51 101 PRO A N 1
ATOM 747 C CA . PRO A 1 101 ? 63.250 -3.850 -2.314 1.00 18.52 101 PRO A CA 1
ATOM 748 C C . PRO A 1 101 ? 63.231 -2.336 -2.386 1.00 19.60 101 PRO A C 1
ATOM 749 O O . PRO A 1 101 ? 63.778 -1.667 -1.511 1.00 18.58 101 PRO A O 1
ATOM 753 N N . GLN A 1 102 ? 62.549 -1.802 -3.394 1.00 18.54 102 GLN A N 1
ATOM 754 C CA . GLN A 1 102 ? 62.456 -0.354 -3.572 1.00 20.51 102 GLN A CA 1
ATOM 755 C C . GLN A 1 102 ? 61.586 0.347 -2.527 1.00 20.57 102 GLN A C 1
ATOM 756 O O . GLN A 1 102 ? 61.650 1.567 -2.390 1.00 21.81 102 GLN A O 1
ATOM 762 N N . LEU A 1 103 ? 60.765 -0.418 -1.808 1.00 17.97 103 LEU A N 1
ATOM 763 C CA . LEU A 1 103 ? 59.880 0.159 -0.796 1.00 17.38 103 LEU A CA 1
ATOM 764 C C . LEU A 1 103 ? 60.455 0.122 0.607 1.00 17.32 103 LEU A C 1
ATOM 765 O O . LEU A 1 103 ? 59.844 0.638 1.542 1.00 17.91 103 LEU A O 1
ATOM 770 N N . VAL A 1 104 ? 61.619 -0.500 0.757 1.00 17.40 104 VAL A N 1
ATOM 771 C CA . VAL A 1 104 ? 62.233 -0.644 2.070 1.00 18.61 104 VAL A CA 1
ATOM 772 C C . VAL A 1 104 ? 63.556 0.096 2.203 1.00 18.55 104 VAL A C 1
ATOM 773 O O . VAL A 1 104 ? 64.416 -0.012 1.338 1.00 18.82 104 VAL A O 1
ATOM 777 N N . ALA A 1 105 ? 63.719 0.807 3.318 1.00 18.19 105 ALA A N 1
ATOM 778 C CA . ALA A 1 105 ? 64.950 1.543 3.591 1.00 19.82 105 ALA A CA 1
ATOM 779 C C . ALA A 1 105 ? 65.838 0.787 4.574 1.00 18.68 105 ALA A C 1
ATOM 780 O O . ALA A 1 105 ? 67.064 0.879 4.511 1.00 18.82 105 ALA A O 1
ATOM 782 N N . SER A 1 106 ? 65.212 0.044 5.483 1.00 18.36 106 SER A N 1
ATOM 783 C CA . SER A 1 106 ? 65.953 -0.717 6.477 1.00 16.19 106 SER A CA 1
ATOM 784 C C . SER A 1 106 ? 65.153 -1.883 7.023 1.00 16.42 106 SER A C 1
ATOM 785 O O . SER A 1 106 ? 63.921 -1.875 6.991 1.00 17.19 106 SER A O 1
ATOM 788 N N . VAL A 1 107 ? 65.869 -2.897 7.498 1.00 15.84 107 VAL A N 1
ATOM 789 C CA . VAL A 1 107 ? 65.248 -4.072 8.104 1.00 15.99 107 VAL A CA 1
ATOM 790 C C . VAL A 1 107 ? 65.966 -4.326 9.425 1.00 16.47 107 VAL A C 1
ATOM 791 O O . VAL A 1 107 ? 67.174 -4.554 9.446 1.00 17.55 107 VAL A O 1
ATOM 795 N N . THR A 1 108 ? 65.207 -4.294 10.514 1.00 16.24 108 THR A N 1
ATOM 796 C CA . THR A 1 108 ? 65.748 -4.534 11.845 1.00 16.96 108 THR A CA 1
ATOM 797 C C . THR A 1 108 ? 65.001 -5.715 12.450 1.00 17.55 108 THR A C 1
ATOM 798 O O . THR A 1 108 ? 63.780 -5.727 12.444 1.00 16.83 108 THR A O 1
ATOM 802 N N . THR A 1 109 ? 65.736 -6.702 12.961 1.00 18.08 109 THR A N 1
ATOM 803 C CA . THR A 1 109 ? 65.098 -7.860 13.575 1.00 17.86 109 THR A CA 1
ATOM 804 C C . THR A 1 109 ? 65.440 -7.952 15.057 1.00 19.18 109 THR A C 1
ATOM 805 O O . THR A 1 109 ? 66.581 -7.743 15.452 1.00 18.42 109 THR A O 1
ATOM 809 N N . ILE A 1 110 ? 64.427 -8.204 15.879 1.00 17.91 110 ILE A N 1
ATOM 810 C CA . ILE A 1 110 ? 64.600 -8.307 17.328 1.00 19.18 110 ILE A CA 1
ATOM 811 C C . ILE A 1 110 ? 64.221 -9.714 17.758 1.00 19.81 110 ILE A C 1
ATOM 812 O O . ILE A 1 110 ? 63.061 -10.101 17.627 1.00 18.52 110 ILE A O 1
ATOM 817 N N . GLY A 1 111 ? 65.187 -10.462 18.291 1.00 19.37 111 GLY A N 1
ATOM 818 C CA . GLY A 1 111 ? 64.922 -11.826 18.736 1.00 19.12 111 GLY A CA 1
ATOM 819 C C . GLY A 1 111 ? 64.318 -12.705 17.653 1.00 18.96 111 GLY A C 1
ATOM 820 O O . GLY A 1 111 ? 63.377 -13.457 17.906 1.00 20.92 111 GLY A O 1
ATOM 821 N N . THR A 1 112 ? 64.813 -12.548 16.428 1.00 20.35 112 THR A N 1
ATOM 822 C CA . THR A 1 112 ? 64.318 -13.328 15.304 1.00 20.16 112 THR A CA 1
ATOM 823 C C . THR A 1 112 ? 65.176 -14.567 15.098 1.00 20.26 112 THR A C 1
ATOM 824 O O . THR A 1 112 ? 66.390 -14.457 14.944 1.00 19.23 112 THR A O 1
ATOM 828 N N . PRO A 1 113 ? 64.548 -15.764 15.087 1.00 21.27 113 PRO A N 1
ATOM 829 C CA . PRO A 1 113 ? 65.313 -16.993 14.889 1.00 21.68 113 PRO A CA 1
ATOM 830 C C . PRO A 1 113 ? 65.568 -17.262 13.409 1.00 23.85 113 PRO A C 1
ATOM 831 O O . PRO A 1 113 ? 64.956 -18.152 12.807 1.00 23.96 113 PRO A O 1
ATOM 835 N N . HIS A 1 114 ? 66.489 -16.495 12.829 1.00 22.14 114 HIS A N 1
ATOM 836 C CA . HIS A 1 114 ? 66.832 -16.635 11.416 1.00 23.58 114 HIS A CA 1
ATOM 837 C C . HIS A 1 114 ? 67.298 -18.045 11.075 1.00 24.62 114 HIS A C 1
ATOM 838 O O . HIS A 1 114 ? 67.083 -18.520 9.966 1.00 23.21 114 HIS A O 1
ATOM 845 N N . ARG A 1 115 ? 67.896 -18.718 12.056 1.00 26.15 115 ARG A N 1
ATOM 846 C CA . ARG A 1 115 ? 68.383 -20.079 11.869 1.00 28.66 115 ARG A CA 1
ATOM 847 C C . ARG A 1 115 ? 67.526 -21.099 12.607 1.00 29.87 115 ARG A C 1
ATOM 848 O O . ARG A 1 115 ? 67.918 -22.261 12.752 1.00 32.49 115 ARG A O 1
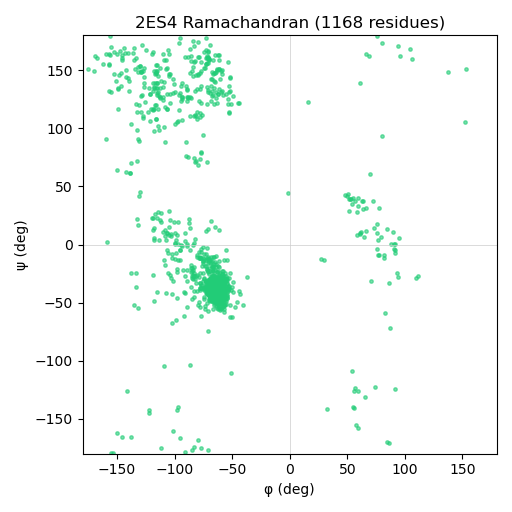ATOM 856 N N . GLY A 1 116 ? 66.356 -20.664 13.069 1.00 28.61 116 GLY A N 1
ATOM 857 C CA . GLY A 1 116 ? 65.463 -21.560 13.779 1.00 29.92 116 GLY A CA 1
ATOM 858 C C . GLY A 1 116 ? 65.602 -21.545 15.284 1.00 29.80 116 GLY A C 1
ATOM 859 O O . GLY A 1 116 ? 66.520 -20.936 15.833 1.00 28.35 116 GLY A O 1
ATOM 860 N N . SER A 1 117 ? 64.668 -22.219 15.945 1.00 29.27 117 SER A N 1
ATOM 861 C CA . SER A 1 117 ? 64.634 -22.304 17.397 1.00 28.56 117 SER A CA 1
ATOM 862 C C . SER A 1 117 ? 64.767 -23.752 17.835 1.00 30.07 117 SER A C 1
ATOM 863 O O . SER A 1 117 ? 64.058 -24.620 17.325 1.00 29.45 117 SER A O 1
ATOM 866 N N . GLU A 1 118 ? 65.652 -24.008 18.800 1.00 30.89 118 GLU A N 1
ATOM 867 C CA . GLU A 1 118 ? 65.837 -25.365 19.319 1.00 31.48 118 GLU A CA 1
ATOM 868 C C . GLU A 1 118 ? 64.595 -25.818 20.064 1.00 32.01 118 GLU A C 1
ATOM 869 O O . GLU A 1 118 ? 64.280 -27.008 20.066 1.00 32.18 118 GLU A O 1
ATOM 875 N N . PHE A 1 119 ? 63.872 -24.869 20.662 1.00 31.33 119 PHE A N 1
ATOM 876 C CA . PHE A 1 119 ? 62.648 -25.208 21.374 1.00 31.83 119 PHE A CA 1
ATOM 877 C C . PHE A 1 119 ? 61.565 -25.628 20.393 1.00 33.65 119 PHE A C 1
ATOM 878 O O . PHE A 1 119 ? 60.796 -26.555 20.673 1.00 32.14 119 PHE A O 1
ATOM 886 N N . ALA A 1 120 ? 61.502 -24.937 19.254 1.00 32.05 120 ALA A N 1
ATOM 887 C CA . ALA A 1 120 ? 60.529 -25.257 18.215 1.00 31.53 120 ALA A CA 1
ATOM 888 C C . ALA A 1 120 ? 60.810 -26.668 17.713 1.00 32.28 120 ALA A C 1
ATOM 889 O O . ALA A 1 120 ? 59.881 -27.428 17.442 1.00 31.96 120 ALA A O 1
ATOM 891 N N . ASP A 1 121 ? 62.097 -27.027 17.657 1.00 32.13 121 ASP A N 1
ATOM 892 C CA . ASP A 1 121 ? 62.523 -28.359 17.226 1.00 34.66 121 ASP A CA 1
ATOM 893 C C . ASP A 1 121 ? 62.113 -29.389 18.262 1.00 35.65 121 ASP A C 1
ATOM 894 O O . ASP A 1 121 ? 61.595 -30.448 17.915 1.00 35.33 121 ASP A O 1
ATOM 899 N N . PHE A 1 122 ? 62.325 -29.048 19.534 1.00 36.24 122 PHE A N 1
ATOM 900 C CA . PHE A 1 122 ? 61.966 -29.912 20.651 1.00 37.18 122 PHE A CA 1
ATOM 901 C C . PHE A 1 122 ? 60.486 -30.264 20.582 1.00 37.86 122 PHE A C 1
ATOM 902 O O . PHE A 1 122 ? 60.126 -31.439 20.624 1.00 38.19 122 PHE A O 1
ATOM 910 N N . VAL A 1 123 ? 59.654 -29.232 20.457 1.00 36.77 123 VAL A N 1
ATOM 911 C CA . VAL A 1 123 ? 58.207 -29.387 20.367 1.00 37.33 123 VAL A CA 1
ATOM 912 C C . VAL A 1 123 ? 57.840 -30.263 19.178 1.00 38.62 123 VAL A C 1
ATOM 913 O O . VAL A 1 123 ? 56.991 -31.144 19.297 1.00 38.04 123 VAL A O 1
ATOM 917 N N . GLN A 1 124 ? 58.517 -30.042 18.053 1.00 39.57 124 GLN A N 1
ATOM 918 C CA . GLN A 1 124 ? 58.280 -30.816 16.838 1.00 41.53 124 GLN A CA 1
ATOM 919 C C . GLN A 1 124 ? 58.497 -32.310 17.084 1.00 43.16 124 GLN A C 1
ATOM 920 O O . GLN A 1 124 ? 57.691 -33.133 16.646 1.00 41.87 124 GLN A O 1
ATOM 926 N N . ASP A 1 125 ? 59.555 -32.641 17.825 1.00 44.76 125 ASP A N 1
ATOM 927 C CA . ASP A 1 125 ? 59.868 -34.031 18.142 1.00 47.60 125 ASP A CA 1
ATOM 928 C C . ASP A 1 125 ? 58.883 -34.637 19.128 1.00 48.39 125 ASP A C 1
ATOM 929 O O . ASP A 1 125 ? 58.446 -35.773 18.950 1.00 48.60 125 ASP A O 1
ATOM 934 N N . VAL A 1 126 ? 58.514 -33.862 20.146 1.00 48.80 126 VAL A N 1
ATOM 935 C CA . VAL A 1 126 ? 57.569 -34.316 21.168 1.00 49.56 126 VAL A CA 1
ATOM 936 C C . VAL A 1 126 ? 56.212 -34.660 20.567 1.00 51.24 126 VAL A C 1
ATOM 937 O O . VAL A 1 126 ? 55.617 -35.682 20.917 1.00 50.78 126 VAL A O 1
ATOM 941 N N . LEU A 1 127 ? 55.753 -33.820 19.641 1.00 52.72 127 LEU A N 1
ATOM 942 C CA . LEU A 1 127 ? 54.474 -34.020 18.969 1.00 54.68 127 LEU A CA 1
ATOM 943 C C . LEU A 1 127 ? 54.401 -35.249 18.082 1.00 55.52 127 LEU A C 1
ATOM 944 O O . LEU A 1 127 ? 53.316 -35.648 17.655 1.00 55.38 127 LEU A O 1
ATOM 949 N N . LYS A 1 128 ? 55.556 -35.866 17.835 1.00 57.10 128 LYS A N 1
ATOM 950 C CA . LYS A 1 128 ? 55.627 -37.070 17.010 1.00 58.78 128 LYS A CA 1
ATOM 951 C C . LYS A 1 128 ? 55.050 -38.276 17.747 1.00 59.72 128 LYS A C 1
ATOM 952 O O . LYS A 1 128 ? 54.668 -39.269 17.126 1.00 59.76 128 LYS A O 1
ATOM 958 N N . THR A 1 129 ? 54.996 -38.179 19.074 1.00 60.75 129 THR A N 1
ATOM 959 C CA . THR A 1 129 ? 54.474 -39.249 19.915 1.00 61.88 129 THR A CA 1
ATOM 960 C C . THR A 1 129 ? 53.257 -38.773 20.698 1.00 61.95 129 THR A C 1
ATOM 961 O O . THR A 1 129 ? 52.400 -39.572 21.081 1.00 62.12 129 THR A O 1
ATOM 965 N N . ASP A 1 130 ? 53.203 -37.466 20.938 1.00 61.66 130 ASP A N 1
ATOM 966 C CA . ASP A 1 130 ? 52.108 -36.852 21.671 1.00 61.71 130 ASP A CA 1
ATOM 967 C C . ASP A 1 130 ? 51.710 -35.555 20.974 1.00 62.26 130 ASP A C 1
ATOM 968 O O . ASP A 1 130 ? 52.380 -34.533 21.135 1.00 62.28 130 ASP A O 1
ATOM 973 N N . PRO A 1 131 ? 50.579 -35.566 20.240 1.00 62.59 131 PRO A N 1
ATOM 974 C CA . PRO A 1 131 ? 50.073 -34.394 19.510 1.00 62.97 131 PRO A CA 1
ATOM 975 C C . PRO A 1 131 ? 49.743 -33.179 20.380 1.00 62.89 131 PRO A C 1
ATOM 976 O O . PRO A 1 131 ? 49.838 -32.041 19.920 1.00 63.19 131 PRO A O 1
ATOM 980 N N . THR A 1 132 ? 49.393 -33.427 21.639 1.00 62.82 132 THR A N 1
ATOM 981 C CA . THR A 1 132 ? 49.058 -32.354 22.567 1.00 62.95 132 THR A CA 1
ATOM 982 C C . THR A 1 132 ? 50.318 -31.670 23.087 1.00 62.41 132 THR A C 1
ATOM 983 O O . THR A 1 132 ? 50.313 -30.469 23.361 1.00 61.97 132 THR A O 1
ATOM 987 N N . GLY A 1 133 ? 51.390 -32.447 23.232 1.00 61.74 133 GLY A N 1
ATOM 988 C CA . GLY A 1 133 ? 52.642 -31.913 23.741 1.00 61.50 133 GLY A CA 1
ATOM 989 C C . GLY A 1 133 ? 52.603 -31.715 25.245 1.00 61.61 133 GLY A C 1
ATOM 990 O O . GLY A 1 133 ? 53.631 -31.456 25.860 1.00 61.47 133 GLY A O 1
ATOM 991 N N . LEU A 1 134 ? 51.418 -31.871 25.837 1.00 61.59 134 LEU A N 1
ATOM 992 C CA . LEU A 1 134 ? 51.220 -31.711 27.277 1.00 62.10 134 LEU A CA 1
ATOM 993 C C . LEU A 1 134 ? 51.952 -32.752 28.096 1.00 61.86 134 LEU A C 1
ATOM 994 O O . LEU A 1 134 ? 52.152 -32.564 29.297 1.00 62.05 134 LEU A O 1
ATOM 999 N N . SER A 1 135 ? 52.406 -33.820 27.436 1.00 61.47 135 SER A N 1
ATOM 1000 C CA . SER A 1 135 ? 53.172 -34.873 28.106 1.00 60.74 135 SER A CA 1
ATOM 1001 C C . SER A 1 135 ? 54.495 -34.277 28.605 1.00 59.87 135 SER A C 1
ATOM 1002 O O . SER A 1 135 ? 55.236 -34.914 29.353 1.00 59.98 135 SER A O 1
ATOM 1005 N N . SER A 1 136 ? 54.767 -33.046 28.176 1.00 57.90 136 SER A N 1
ATOM 1006 C CA . SER A 1 136 ? 55.954 -32.313 28.572 1.00 55.23 136 SER A CA 1
ATOM 1007 C C . SER A 1 136 ? 55.539 -31.165 29.475 1.00 53.44 136 SER A C 1
ATOM 1008 O O . SER A 1 136 ? 54.707 -30.338 29.098 1.00 53.09 136 SER A O 1
ATOM 1011 N N . THR A 1 137 ? 56.128 -31.121 30.669 1.00 51.60 137 THR A N 1
ATOM 1012 C CA . THR A 1 137 ? 55.835 -30.068 31.640 1.00 49.54 137 THR A CA 1
ATOM 1013 C C . THR A 1 137 ? 56.249 -28.698 31.107 1.00 47.50 137 THR A C 1
ATOM 1014 O O . THR A 1 137 ? 55.548 -27.708 31.321 1.00 46.64 137 THR A O 1
ATOM 1018 N N . VAL A 1 138 ? 57.365 -28.664 30.376 1.00 45.69 138 VAL A N 1
ATOM 1019 C CA . VAL A 1 138 ? 57.872 -27.424 29.787 1.00 44.35 138 VAL A CA 1
ATOM 1020 C C . VAL A 1 138 ? 56.924 -26.928 28.700 1.00 43.78 138 VAL A C 1
ATOM 1021 O O . VAL A 1 138 ? 56.542 -25.756 28.706 1.00 43.40 138 VAL A O 1
ATOM 1025 N N . ILE A 1 139 ? 56.532 -27.825 27.792 1.00 42.16 139 ILE A N 1
ATOM 1026 C CA . ILE A 1 139 ? 55.607 -27.468 26.714 1.00 42.18 139 ILE A CA 1
ATOM 1027 C C . ILE A 1 139 ? 54.279 -27.026 27.314 1.00 42.34 139 ILE A C 1
ATOM 1028 O O . ILE A 1 139 ? 53.681 -26.064 26.844 1.00 42.33 139 ILE A O 1
ATOM 1033 N N . ALA A 1 140 ? 53.862 -27.700 28.386 1.00 42.32 140 ALA A N 1
ATOM 1034 C CA . ALA A 1 140 ? 52.618 -27.377 29.078 1.00 41.49 140 ALA A CA 1
ATOM 1035 C C . ALA A 1 140 ? 52.687 -25.971 29.665 1.00 41.04 140 ALA A C 1
ATOM 1036 O O . ALA A 1 140 ? 51.715 -25.223 29.593 1.00 40.62 140 ALA A O 1
ATOM 1038 N N . ALA A 1 141 ? 53.859 -25.611 30.194 1.00 40.07 141 ALA A N 1
ATOM 1039 C CA . ALA A 1 141 ? 54.086 -24.289 30.780 1.00 39.94 141 ALA A CA 1
ATOM 1040 C C . ALA A 1 141 ? 54.080 -23.222 29.693 1.00 39.75 141 ALA A C 1
ATOM 1041 O O . ALA A 1 141 ? 53.491 -22.155 29.871 1.00 39.35 141 ALA A O 1
ATOM 1043 N N . PHE A 1 142 ? 54.710 -23.537 28.561 1.00 39.50 142 PHE A N 1
ATOM 1044 C CA . PHE A 1 142 ? 54.770 -22.631 27.419 1.00 40.01 142 PHE A CA 1
ATOM 1045 C C . PHE A 1 142 ? 53.356 -22.314 26.931 1.00 40.44 142 PHE A C 1
ATOM 1046 O O . PHE A 1 142 ? 52.972 -21.149 26.840 1.00 39.37 142 PHE A O 1
ATOM 1054 N N . VAL A 1 143 ? 52.596 -23.367 26.632 1.00 40.85 143 VAL A N 1
ATOM 1055 C CA . VAL A 1 143 ? 51.225 -23.241 26.145 1.00 42.47 143 VAL A CA 1
ATOM 1056 C C . VAL A 1 143 ? 50.345 -22.459 27.114 1.00 43.43 143 VAL A C 1
ATOM 1057 O O . VAL A 1 143 ? 49.529 -21.646 26.688 1.00 43.61 143 VAL A O 1
ATOM 1061 N N . ASN A 1 144 ? 50.540 -22.691 28.410 1.00 44.62 144 ASN A N 1
ATOM 1062 C CA . ASN A 1 144 ? 49.772 -22.007 29.444 1.00 45.33 144 ASN A CA 1
ATOM 1063 C C . ASN A 1 144 ? 49.943 -20.490 29.380 1.00 44.74 144 ASN A C 1
ATOM 1064 O O . ASN A 1 144 ? 48.962 -19.757 29.444 1.00 45.61 144 ASN A O 1
ATOM 1069 N N . VAL A 1 145 ? 51.184 -20.035 29.223 1.00 42.58 145 VAL A N 1
ATOM 1070 C CA . VAL A 1 145 ? 51.472 -18.606 29.152 1.00 40.80 145 VAL A CA 1
ATOM 1071 C C . VAL A 1 145 ? 51.124 -18.005 27.792 1.00 39.44 145 VAL A C 1
ATOM 1072 O O . VAL A 1 145 ? 50.296 -17.102 27.705 1.00 38.31 145 VAL A O 1
ATOM 1076 N N . PHE A 1 146 ? 51.776 -18.499 26.744 1.00 38.14 146 PHE A N 1
ATOM 1077 C CA . PHE A 1 146 ? 51.554 -18.001 25.394 1.00 37.14 146 PHE A CA 1
ATOM 1078 C C . PHE A 1 146 ? 50.150 -18.200 24.872 1.00 37.41 146 PHE A C 1
ATOM 1079 O O . PHE A 1 146 ? 49.658 -17.385 24.093 1.00 36.82 146 PHE A O 1
ATOM 1087 N N . GLY A 1 147 ? 49.485 -19.245 25.359 1.00 37.37 147 GLY A N 1
ATOM 1088 C CA . GLY A 1 147 ? 48.116 -19.512 24.952 1.00 37.28 147 GLY A CA 1
ATOM 1089 C C . GLY A 1 147 ? 47.181 -18.407 25.409 1.00 36.84 147 GLY A C 1
ATOM 1090 O O . GLY A 1 147 ? 46.256 -18.045 24.702 1.00 37.11 147 GLY A O 1
ATOM 1091 N N . THR A 1 148 ? 47.481 -17.801 26.552 1.00 37.12 148 THR A N 1
ATOM 1092 C CA . THR A 1 148 ? 46.653 -16.720 27.086 1.00 37.49 148 THR A CA 1
ATOM 1093 C C . THR A 1 148 ? 46.898 -15.380 26.383 1.00 37.44 148 THR A C 1
ATOM 1094 O O . THR A 1 148 ? 46.146 -14.427 26.577 1.00 36.88 148 THR A O 1
ATOM 1098 N N . LEU A 1 149 ? 47.951 -15.322 25.571 1.00 36.37 149 LEU A N 1
ATOM 1099 C CA . LEU A 1 149 ? 48.316 -14.107 24.848 1.00 36.91 149 LEU A CA 1
ATOM 1100 C C . LEU A 1 149 ? 47.724 -14.031 23.451 1.00 36.60 149 LEU A C 1
ATOM 1101 O O . LEU A 1 149 ? 47.584 -12.943 22.892 1.00 35.80 149 LEU A O 1
ATOM 1106 N N . VAL A 1 150 ? 47.360 -15.186 22.899 1.00 37.02 150 VAL A N 1
ATOM 1107 C CA . VAL A 1 150 ? 46.782 -15.270 21.558 1.00 37.37 150 VAL A CA 1
ATOM 1108 C C . VAL A 1 150 ? 45.485 -14.466 21.450 1.00 38.15 150 VAL A C 1
ATOM 1109 O O . VAL A 1 150 ? 44.604 -14.569 22.306 1.00 39.13 150 VAL A O 1
ATOM 1113 N N . SER A 1 151 ? 45.408 -13.648 20.406 1.00 38.54 151 SER A N 1
ATOM 1114 C CA . SER A 1 151 ? 44.247 -12.811 20.168 1.00 39.73 151 SER A CA 1
ATOM 1115 C C . SER A 1 151 ? 43.425 -13.271 18.985 1.00 40.55 151 SER A C 1
ATOM 1116 O O . SER A 1 151 ? 43.936 -13.995 18.129 1.00 40.38 151 SER A O 1
ATOM 1119 N N . SER A 1 152 ? 42.152 -12.860 18.946 1.00 42.21 152 SER A N 1
ATOM 1120 C CA . SER A 1 152 ? 41.223 -13.203 17.859 1.00 43.87 152 SER A CA 1
ATOM 1121 C C . SER A 1 152 ? 41.243 -14.697 17.511 1.00 44.36 152 SER A C 1
ATOM 1122 O O . SER A 1 152 ? 41.306 -15.077 16.336 1.00 44.33 152 SER A O 1
ATOM 1125 N N . SER A 1 153 ? 41.277 -15.531 18.548 1.00 43.44 153 SER A N 1
ATOM 1126 C CA . SER A 1 153 ? 41.307 -16.976 18.371 1.00 43.16 153 SER A CA 1
ATOM 1127 C C . SER A 1 153 ? 40.431 -17.677 19.389 1.00 42.99 153 SER A C 1
ATOM 1128 O O . SER A 1 153 ? 40.389 -17.295 20.559 1.00 41.73 153 SER A O 1
ATOM 1131 N N . HIS A 1 154 ? 39.744 -18.718 18.929 1.00 43.36 154 HIS A N 1
ATOM 1132 C CA . HIS A 1 154 ? 38.863 -19.499 19.782 1.00 42.85 154 HIS A CA 1
ATOM 1133 C C . HIS A 1 154 ? 39.525 -20.815 20.166 1.00 42.69 154 HIS A C 1
ATOM 1134 O O . HIS A 1 154 ? 38.879 -21.695 20.733 1.00 43.08 154 HIS A O 1
ATOM 1136 N N . ASN A 1 155 ? 40.804 -20.961 19.814 1.00 41.64 155 ASN A N 1
ATOM 1137 C CA . ASN A 1 155 ? 41.582 -22.168 20.102 1.00 41.25 155 ASN A CA 1
ATOM 1138 C C . ASN A 1 155 ? 43.048 -21.786 20.277 1.00 39.96 155 ASN A C 1
ATOM 1139 O O . ASN A 1 155 ? 43.920 -22.217 19.519 1.00 36.89 155 ASN A O 1
ATOM 1144 N N . THR A 1 156 ? 43.297 -20.993 21.313 1.00 39.79 156 THR A N 1
ATOM 1145 C CA . THR A 1 156 ? 44.620 -20.482 21.649 1.00 40.33 156 THR A CA 1
ATOM 1146 C C . THR A 1 156 ? 45.709 -21.521 21.877 1.00 41.14 156 THR A C 1
ATOM 1147 O O . THR A 1 156 ? 46.841 -21.336 21.430 1.00 39.88 156 THR A O 1
ATOM 1151 N N . ASP A 1 157 ? 45.364 -22.612 22.562 1.00 40.68 157 ASP A N 1
ATOM 1152 C CA . ASP A 1 157 ? 46.323 -23.685 22.823 1.00 41.76 157 ASP A CA 1
ATOM 1153 C C . ASP A 1 157 ? 46.942 -24.215 21.539 1.00 40.72 157 ASP A C 1
ATOM 1154 O O . ASP A 1 157 ? 48.167 -24.264 21.414 1.00 41.58 157 ASP A O 1
ATOM 1159 N N . GLN A 1 158 ? 46.090 -24.514 20.559 1.00 38.40 158 GLN A N 1
ATOM 1160 C CA . GLN A 1 158 ? 46.545 -25.017 19.268 1.00 37.73 158 GLN A CA 1
ATOM 1161 C C . GLN A 1 158 ? 47.344 -23.959 18.513 1.00 36.86 158 GLN A C 1
ATOM 1162 O O . GLN A 1 158 ? 48.438 -24.243 18.026 1.00 36.49 158 GLN A O 1
ATOM 1164 N N . ASP A 1 159 ? 46.822 -22.734 18.475 1.00 35.36 159 ASP A N 1
ATOM 1165 C CA . ASP A 1 159 ? 47.487 -21.631 17.781 1.00 36.44 159 ASP A CA 1
ATOM 1166 C C . ASP A 1 159 ? 48.846 -21.271 18.360 1.00 35.70 159 ASP A C 1
ATOM 1167 O O . ASP A 1 159 ? 49.774 -20.974 17.607 1.00 35.36 159 ASP A O 1
ATOM 1172 N N . ALA A 1 160 ? 48.971 -21.347 19.686 1.00 35.42 160 ALA A N 1
ATOM 1173 C CA . ALA A 1 160 ? 50.232 -21.046 20.369 1.00 36.89 160 ALA A CA 1
ATOM 1174 C C . ALA A 1 160 ? 51.324 -22.011 19.916 1.00 38.12 160 ALA A C 1
ATOM 1175 O O . ALA A 1 160 ? 52.471 -21.609 19.708 1.00 38.79 160 ALA A O 1
ATOM 1177 N N . LEU A 1 161 ? 50.940 -23.270 19.709 1.00 37.63 161 LEU A N 1
ATOM 1178 C CA . LEU A 1 161 ? 51.869 -24.298 19.252 1.00 39.04 161 LEU A CA 1
ATOM 1179 C C . LEU A 1 161 ? 52.143 -24.197 17.763 1.00 36.90 161 LEU A C 1
ATOM 1180 O O . LEU A 1 161 ? 53.280 -24.388 17.326 1.00 37.98 161 LEU A O 1
ATOM 1185 N N . ALA A 1 162 ? 51.108 -23.864 16.994 1.00 33.67 162 ALA A N 1
ATOM 1186 C CA . ALA A 1 162 ? 51.235 -23.716 15.545 1.00 32.96 162 ALA A CA 1
ATOM 1187 C C . ALA A 1 162 ? 52.210 -22.593 15.199 1.00 31.08 162 ALA A C 1
ATOM 1188 O O . ALA A 1 162 ? 52.919 -22.669 14.194 1.00 30.80 162 ALA A O 1
ATOM 1190 N N . ALA A 1 163 ? 52.281 -21.591 16.075 1.00 28.80 163 ALA A N 1
ATOM 1191 C CA . ALA A 1 163 ? 53.184 -20.455 15.896 1.00 29.76 163 ALA A CA 1
ATOM 1192 C C . ALA A 1 163 ? 54.655 -20.865 15.896 1.00 30.25 163 ALA A C 1
ATOM 1193 O O . ALA A 1 163 ? 55.507 -20.131 15.392 1.00 30.15 163 ALA A O 1
ATOM 1195 N N . LEU A 1 164 ? 54.939 -22.054 16.424 1.00 28.76 164 LEU A N 1
ATOM 1196 C CA . LEU A 1 164 ? 56.303 -22.568 16.476 1.00 29.20 164 LEU A CA 1
ATOM 1197 C C . LEU A 1 164 ? 56.741 -23.288 15.214 1.00 28.52 164 LEU A C 1
ATOM 1198 O O . LEU A 1 164 ? 57.937 -23.412 14.961 1.00 28.06 164 LEU A O 1
ATOM 1203 N N . ARG A 1 165 ? 55.775 -23.741 14.413 1.00 28.94 165 ARG A N 1
ATOM 1204 C CA . ARG A 1 165 ? 56.062 -24.468 13.172 1.00 29.07 165 ARG A CA 1
ATOM 1205 C C . ARG A 1 165 ? 56.931 -23.710 12.183 1.00 29.15 165 ARG A C 1
ATOM 1206 O O . ARG A 1 165 ? 57.756 -24.303 11.500 1.00 28.53 165 ARG A O 1
ATOM 1214 N N . THR A 1 166 ? 56.757 -22.394 12.133 1.00 28.66 166 THR A N 1
ATOM 1215 C CA . THR A 1 166 ? 57.530 -21.556 11.221 1.00 28.87 166 THR A CA 1
ATOM 1216 C C . THR A 1 166 ? 58.941 -21.288 11.730 1.00 28.00 166 THR A C 1
ATOM 1217 O O . THR A 1 166 ? 59.783 -20.777 10.993 1.00 28.10 166 THR A O 1
ATOM 1221 N N . LEU A 1 167 ? 59.188 -21.633 12.993 1.00 26.31 167 LEU A N 1
ATOM 1222 C CA . LEU A 1 167 ? 60.472 -21.358 13.627 1.00 25.55 167 LEU A CA 1
ATOM 1223 C C . LEU A 1 167 ? 61.428 -22.518 13.816 1.00 27.62 167 LEU A C 1
ATOM 1224 O O . LEU A 1 167 ? 62.463 -22.360 14.467 1.00 25.90 167 LEU A O 1
ATOM 1229 N N . THR A 1 168 ? 61.104 -23.678 13.250 1.00 26.43 168 THR A N 1
ATOM 1230 C CA . THR A 1 168 ? 61.985 -24.839 13.382 1.00 27.86 168 THR A CA 1
ATOM 1231 C C . THR A 1 168 ? 63.237 -24.625 12.545 1.00 29.00 168 THR A C 1
ATOM 1232 O O . THR A 1 168 ? 63.238 -23.789 11.633 1.00 28.76 168 THR A O 1
ATOM 1236 N N . THR A 1 169 ? 64.296 -25.368 12.861 1.00 28.85 169 THR A N 1
ATOM 1237 C CA . THR A 1 169 ? 65.552 -25.273 12.123 1.00 29.16 169 THR A CA 1
ATOM 1238 C C . THR A 1 169 ? 65.333 -25.630 10.653 1.00 29.07 169 THR A C 1
ATOM 1239 O O . THR A 1 169 ? 65.871 -24.967 9.764 1.00 29.08 169 THR A O 1
ATOM 1243 N N . ALA A 1 170 ? 64.503 -26.644 10.413 1.00 27.69 170 ALA A N 1
ATOM 1244 C CA . ALA A 1 170 ? 64.201 -27.098 9.058 1.00 27.67 170 ALA A CA 1
ATOM 1245 C C . ALA A 1 170 ? 63.410 -26.073 8.248 1.00 26.93 170 ALA A C 1
ATOM 1246 O O . ALA A 1 170 ? 63.752 -25.793 7.098 1.00 27.52 170 ALA A O 1
ATOM 1248 N N . GLN A 1 171 ? 62.378 -25.496 8.858 1.00 26.86 171 GLN A N 1
ATOM 1249 C CA . GLN A 1 171 ? 61.549 -24.507 8.175 1.00 28.70 171 GLN A CA 1
ATOM 1250 C C . GLN A 1 171 ? 62.278 -23.218 7.848 1.00 27.38 171 GLN A C 1
ATOM 1251 O O . GLN A 1 171 ? 62.131 -22.691 6.746 1.00 25.85 171 GLN A O 1
ATOM 1257 N N . THR A 1 172 ? 63.093 -22.738 8.786 1.00 25.89 172 THR A N 1
ATOM 1258 C CA . THR A 1 172 ? 63.851 -21.507 8.564 1.00 25.64 172 THR A CA 1
ATOM 1259 C C . THR A 1 172 ? 64.958 -21.710 7.540 1.00 26.37 172 THR A C 1
ATOM 1260 O O . THR A 1 172 ? 65.277 -20.792 6.788 1.00 25.72 172 THR A O 1
ATOM 1264 N N . ALA A 1 173 ? 65.513 -22.923 7.487 1.00 26.63 173 ALA A N 1
ATOM 1265 C CA . ALA A 1 173 ? 66.564 -23.248 6.522 1.00 27.75 173 ALA A CA 1
ATOM 1266 C C . ALA A 1 173 ? 65.993 -23.150 5.108 1.00 27.67 173 ALA A C 1
ATOM 1267 O O . ALA A 1 173 ? 66.625 -22.581 4.217 1.00 28.41 173 ALA A O 1
ATOM 1269 N N . THR A 1 174 ? 64.770 -23.655 4.937 1.00 27.97 174 THR A N 1
ATOM 1270 C CA . THR A 1 174 ? 64.069 -23.608 3.652 1.00 27.06 174 THR A CA 1
ATOM 1271 C C . THR A 1 174 ? 63.743 -22.154 3.324 1.00 25.01 174 THR A C 1
ATOM 1272 O O . THR A 1 174 ? 63.951 -21.703 2.195 1.00 22.92 174 THR A O 1
ATOM 1276 N N . TYR A 1 175 ? 63.274 -21.420 4.331 1.00 24.67 175 TYR A N 1
ATOM 1277 C CA . TYR A 1 175 ? 62.933 -20.011 4.162 1.00 24.08 175 TYR A CA 1
ATOM 1278 C C . TYR A 1 175 ? 64.137 -19.204 3.688 1.00 25.06 175 TYR A C 1
ATOM 1279 O O . TYR A 1 175 ? 64.017 -18.391 2.773 1.00 22.79 175 TYR A O 1
ATOM 1288 N N . ASN A 1 176 ? 65.302 -19.470 4.279 1.00 24.68 176 ASN A N 1
ATOM 1289 C CA . ASN A 1 176 ? 66.519 -18.751 3.908 1.00 26.05 176 ASN A CA 1
ATOM 1290 C C . ASN A 1 176 ? 66.991 -19.059 2.499 1.00 26.34 176 ASN A C 1
ATOM 1291 O O . ASN A 1 176 ? 67.584 -18.210 1.841 1.00 26.68 176 ASN A O 1
ATOM 1296 N N . ARG A 1 177 ? 66.680 -20.259 2.021 1.00 28.20 177 ARG A N 1
ATOM 1297 C CA . ARG A 1 177 ? 67.047 -20.652 0.669 1.00 30.16 177 ARG A CA 1
ATOM 1298 C C . ARG A 1 177 ? 66.107 -19.971 -0.328 1.00 28.76 177 ARG A C 1
ATOM 1299 O O . ARG A 1 177 ? 66.530 -19.550 -1.410 1.00 27.43 177 ARG A O 1
ATOM 1307 N N . ASN A 1 178 ? 64.846 -19.817 0.076 1.00 26.11 178 ASN A N 1
ATOM 1308 C CA . ASN A 1 178 ? 63.837 -19.173 -0.756 1.00 24.55 178 ASN A CA 1
ATOM 1309 C C . ASN A 1 178 ? 63.954 -17.652 -0.737 1.00 24.49 178 ASN A C 1
ATOM 1310 O O . ASN A 1 178 ? 63.545 -16.982 -1.687 1.00 23.79 178 ASN A O 1
ATOM 1315 N N . PHE A 1 179 ? 64.482 -17.107 0.363 1.00 22.95 179 PHE A N 1
ATOM 1316 C CA . PHE A 1 179 ? 64.651 -15.656 0.518 1.00 24.91 179 PHE A CA 1
ATOM 1317 C C . PHE A 1 179 ? 66.050 -15.331 1.028 1.00 26.87 179 PHE A C 1
ATOM 1318 O O . PHE A 1 179 ? 66.221 -14.934 2.192 1.00 24.88 179 PHE A O 1
ATOM 1326 N N . PRO A 1 180 ? 67.077 -15.487 0.159 1.00 28.30 180 PRO A N 1
ATOM 1327 C CA . PRO A 1 180 ? 68.473 -15.209 0.522 1.00 29.55 180 PRO A CA 1
ATOM 1328 C C . PRO A 1 180 ? 68.670 -13.766 0.968 1.00 28.21 180 PRO A C 1
ATOM 1329 O O . PRO A 1 180 ? 67.920 -12.874 0.563 1.00 27.76 180 PRO A O 1
ATOM 1333 N N . SER A 1 181 ? 69.643 -13.555 1.847 1.00 28.95 181 SER A N 1
ATOM 1334 C CA . SER A 1 181 ? 69.935 -12.223 2.350 1.00 28.99 181 SER A CA 1
ATOM 1335 C C . SER A 1 181 ? 71.402 -12.098 2.681 1.00 27.98 181 SER A C 1
ATOM 1336 O O . SER A 1 181 ? 71.963 -12.950 3.373 1.00 29.34 181 SER A O 1
ATOM 1339 N N . ALA A 1 182 ? 72.002 -10.995 2.237 1.00 28.32 182 ALA A N 1
ATOM 1340 C CA . ALA A 1 182 ? 73.409 -10.712 2.508 1.00 27.43 182 ALA A CA 1
ATOM 1341 C C . ALA A 1 182 ? 73.613 -10.435 3.998 1.00 26.90 182 ALA A C 1
ATOM 1342 O O . ALA A 1 182 ? 74.739 -10.467 4.489 1.00 25.95 182 ALA A O 1
ATOM 1344 N N . GLY A 1 183 ? 72.511 -10.207 4.716 1.00 25.06 183 GLY A N 1
ATOM 1345 C CA . GLY A 1 183 ? 72.578 -9.948 6.146 1.00 23.71 183 GLY A CA 1
ATOM 1346 C C . GLY A 1 183 ? 72.845 -11.176 6.990 1.00 23.51 183 GLY A C 1
ATOM 1347 O O . GLY A 1 183 ? 73.208 -11.061 8.161 1.00 21.28 183 GLY A O 1
ATOM 1348 N N . LEU A 1 184 ? 72.687 -12.350 6.386 1.00 24.88 184 LEU A N 1
ATOM 1349 C CA . LEU A 1 184 ? 72.917 -13.613 7.072 1.00 27.69 184 LEU A CA 1
ATOM 1350 C C . LEU A 1 184 ? 74.340 -14.097 6.847 1.00 28.96 184 LEU A C 1
ATOM 1351 O O . LEU A 1 184 ? 74.868 -13.983 5.741 1.00 29.05 184 LEU A O 1
ATOM 1356 N N . GLY A 1 185 ? 74.961 -14.616 7.905 1.00 31.28 185 GLY A N 1
ATOM 1357 C CA . GLY A 1 185 ? 76.317 -15.129 7.798 1.00 35.60 185 GLY A CA 1
ATOM 1358 C C . GLY A 1 185 ? 76.330 -16.549 7.276 1.00 38.67 185 GLY A C 1
ATOM 1359 O O . GLY A 1 185 ? 75.287 -17.083 6.894 1.00 38.36 185 GLY A O 1
ATOM 1360 N N . ALA A 1 186 ? 77.511 -17.164 7.253 1.00 42.53 186 ALA A N 1
ATOM 1361 C CA . ALA A 1 186 ? 77.648 -18.540 6.782 1.00 45.32 186 ALA A CA 1
ATOM 1362 C C . ALA A 1 186 ? 76.925 -19.486 7.742 1.00 46.60 186 ALA A C 1
ATOM 1363 O O . ALA A 1 186 ? 77.113 -19.397 8.956 1.00 46.79 186 ALA A O 1
ATOM 1365 N N . PRO A 1 187 ? 76.048 -20.366 7.215 1.00 47.93 187 PRO A N 1
ATOM 1366 C CA . PRO A 1 187 ? 75.293 -21.323 8.038 1.00 49.09 187 PRO A CA 1
ATOM 1367 C C . PRO A 1 187 ? 76.164 -22.150 8.990 1.00 49.41 187 PRO A C 1
ATOM 1368 O O . PRO A 1 187 ? 77.114 -22.808 8.559 1.00 49.95 187 PRO A O 1
ATOM 1372 N N . GLY A 1 188 ? 75.879 -22.032 10.286 1.00 49.68 188 GLY A N 1
ATOM 1373 C CA . GLY A 1 188 ? 76.624 -22.760 11.301 1.00 48.98 188 GLY A CA 1
ATOM 1374 C C . GLY A 1 188 ? 77.919 -22.113 11.765 1.00 48.98 188 GLY A C 1
ATOM 1375 O O . GLY A 1 188 ? 78.724 -22.763 12.434 1.00 48.98 188 GLY A O 1
ATOM 1376 N N . SER A 1 189 ? 78.121 -20.841 11.428 1.00 48.47 189 SER A N 1
ATOM 1377 C CA . SER A 1 189 ? 79.336 -20.132 11.824 1.00 47.23 189 SER A CA 1
ATOM 1378 C C . SER A 1 189 ? 79.109 -19.205 13.004 1.00 45.52 189 SER A C 1
ATOM 1379 O O . SER A 1 189 ? 80.067 -18.637 13.535 1.00 45.98 189 SER A O 1
ATOM 1382 N N . CYS A 1 190 ? 77.843 -19.042 13.394 1.00 43.42 190 CYS A N 1
ATOM 1383 C CA . CYS A 1 190 ? 77.444 -18.158 14.494 1.00 41.77 190 CYS A CA 1
ATOM 1384 C C . CYS A 1 190 ? 78.018 -16.745 14.332 1.00 39.80 190 CYS A C 1
ATOM 1385 O O . CYS A 1 190 ? 78.507 -16.136 15.289 1.00 38.72 190 CYS A O 1
ATOM 1388 N N . GLN A 1 191 ? 78.034 -16.268 13.089 1.00 37.53 191 GLN A N 1
ATOM 1389 C CA . GLN A 1 191 ? 78.535 -14.934 12.764 1.00 36.96 191 GLN A CA 1
ATOM 1390 C C . GLN A 1 191 ? 77.499 -14.267 11.878 1.00 34.19 191 GLN A C 1
ATOM 1391 O O . GLN A 1 191 ? 76.807 -14.943 11.115 1.00 33.26 191 GLN A O 1
ATOM 1397 N N . THR A 1 192 ? 77.377 -12.946 11.983 1.00 30.47 192 THR A N 1
ATOM 1398 C CA . THR A 1 192 ? 76.411 -12.219 11.164 1.00 27.65 192 THR A CA 1
ATOM 1399 C C . THR A 1 192 ? 76.930 -11.987 9.745 1.00 27.35 192 THR A C 1
ATOM 1400 O O . THR A 1 192 ? 78.084 -12.301 9.437 1.00 25.11 192 THR A O 1
ATOM 1404 N N . GLY A 1 193 ? 76.069 -11.439 8.892 1.00 25.85 193 GLY A N 1
ATOM 1405 C CA . GLY A 1 193 ? 76.457 -11.150 7.525 1.00 26.11 193 GLY A CA 1
ATOM 1406 C C . GLY A 1 193 ? 76.868 -9.705 7.354 1.00 25.86 193 GLY A C 1
ATOM 1407 O O . GLY A 1 193 ? 77.538 -9.139 8.221 1.00 27.10 193 GLY A O 1
ATOM 1408 N N . ALA A 1 194 ? 76.453 -9.111 6.239 1.00 25.33 194 ALA A N 1
ATOM 1409 C CA . ALA A 1 194 ? 76.774 -7.723 5.917 1.00 24.56 194 ALA A CA 1
ATOM 1410 C C . ALA A 1 194 ? 75.809 -6.747 6.579 1.00 24.24 194 ALA A C 1
ATOM 1411 O O . ALA A 1 194 ? 74.653 -7.085 6.826 1.00 23.75 194 ALA A O 1
ATOM 1413 N N . ALA A 1 195 ? 76.287 -5.531 6.842 1.00 22.58 195 ALA A N 1
ATOM 1414 C CA . ALA A 1 195 ? 75.478 -4.493 7.478 1.00 22.89 195 ALA A CA 1
ATOM 1415 C C . ALA A 1 195 ? 74.478 -3.867 6.512 1.00 22.40 195 ALA A C 1
ATOM 1416 O O . ALA A 1 195 ? 73.548 -3.177 6.927 1.00 21.22 195 ALA A O 1
ATOM 1418 N N . THR A 1 196 ? 74.721 -4.045 5.218 1.00 24.10 196 THR A N 1
ATOM 1419 C CA . THR A 1 196 ? 73.845 -3.503 4.191 1.00 25.24 196 THR A CA 1
ATOM 1420 C C . THR A 1 196 ? 73.718 -4.519 3.075 1.00 24.16 196 THR A C 1
ATOM 1421 O O . THR A 1 196 ? 74.507 -5.461 2.990 1.00 26.40 196 THR A O 1
ATOM 1425 N N . GLU A 1 197 ? 72.722 -4.330 2.221 1.00 23.62 197 GLU A N 1
ATOM 1426 C CA . GLU A 1 197 ? 72.533 -5.220 1.091 1.00 22.94 197 GLU A CA 1
ATOM 1427 C C . GLU A 1 197 ? 72.091 -4.403 -0.101 1.00 23.92 197 GLU A C 1
ATOM 1428 O O . GLU A 1 197 ? 71.468 -3.349 0.051 1.00 22.32 197 GLU A O 1
ATOM 1434 N N . THR A 1 198 ? 72.453 -4.887 -1.282 1.00 24.16 198 THR A N 1
ATOM 1435 C CA . THR A 1 198 ? 72.071 -4.252 -2.528 1.00 25.52 198 THR A CA 1
ATOM 1436 C C . THR A 1 198 ? 71.148 -5.246 -3.218 1.00 25.23 198 THR A C 1
ATOM 1437 O O . THR A 1 198 ? 71.555 -6.371 -3.510 1.00 24.84 198 THR A O 1
ATOM 1441 N N . VAL A 1 199 ? 69.893 -4.848 -3.411 1.00 24.37 199 VAL A N 1
ATOM 1442 C CA . VAL A 1 199 ? 68.895 -5.685 -4.082 1.00 24.21 199 VAL A CA 1
ATOM 1443 C C . VAL A 1 199 ? 68.426 -4.825 -5.235 1.00 23.89 199 VAL A C 1
ATOM 1444 O O . VAL A 1 199 ? 67.805 -3.777 -5.021 1.00 21.12 199 VAL A O 1
ATOM 1448 N N . GLY A 1 200 ? 68.726 -5.264 -6.457 1.00 23.22 200 GLY A N 1
ATOM 1449 C CA . GLY A 1 200 ? 68.409 -4.455 -7.620 1.00 24.34 200 GLY A CA 1
ATOM 1450 C C . GLY A 1 200 ? 69.292 -3.231 -7.450 1.00 25.03 200 GLY A C 1
ATOM 1451 O O . GLY A 1 200 ? 70.459 -3.379 -7.085 1.00 25.30 200 GLY A O 1
ATOM 1452 N N . GLY A 1 201 ? 68.720 -2.038 -7.587 1.00 24.23 201 GLY A N 1
ATOM 1453 C CA . GLY A 1 201 ? 69.496 -0.827 -7.390 1.00 23.98 201 GLY A CA 1
ATOM 1454 C C . GLY A 1 201 ? 69.262 -0.233 -6.007 1.00 26.29 201 GLY A C 1
ATOM 1455 O O . GLY A 1 201 ? 69.848 0.796 -5.664 1.00 26.61 201 GLY A O 1
ATOM 1456 N N . SER A 1 202 ? 68.420 -0.893 -5.209 1.00 24.45 202 SER A N 1
ATOM 1457 C CA . SER A 1 202 ? 68.080 -0.430 -3.861 1.00 24.81 202 SER A CA 1
ATOM 1458 C C . SER A 1 202 ? 69.085 -0.863 -2.806 1.00 24.38 202 SER A C 1
ATOM 1459 O O . SER A 1 202 ? 69.640 -1.959 -2.880 1.00 24.07 202 SER A O 1
ATOM 1462 N N . GLN A 1 203 ? 69.301 0.007 -1.822 1.00 23.40 203 GLN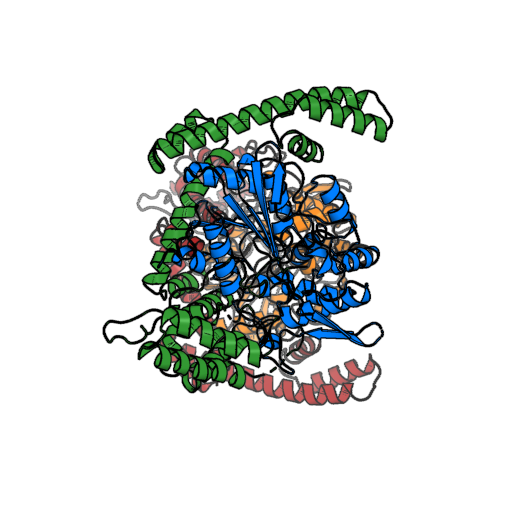 A N 1
ATOM 1463 C CA . GLN A 1 203 ? 70.218 -0.271 -0.718 1.00 23.58 203 GLN A CA 1
ATOM 1464 C C . GLN A 1 203 ? 69.434 -0.341 0.590 1.00 22.96 203 GLN A C 1
ATOM 1465 O O . GLN A 1 203 ? 68.619 0.538 0.883 1.00 23.62 203 GLN A O 1
ATOM 1468 N N . HIS A 1 204 ? 69.664 -1.401 1.360 1.00 22.73 204 HIS A N 1
ATOM 1469 C CA . HIS A 1 204 ? 68.980 -1.576 2.639 1.00 20.68 204 HIS A CA 1
ATOM 1470 C C . HIS A 1 204 ? 69.970 -1.621 3.780 1.00 19.89 204 HIS A C 1
ATOM 1471 O O . HIS A 1 204 ? 71.014 -2.244 3.656 1.00 20.54 204 HIS A O 1
ATOM 1478 N N . LEU A 1 205 ? 69.623 -0.974 4.889 1.00 19.59 205 LEU A N 1
ATOM 1479 C CA . LEU A 1 205 ? 70.444 -1.013 6.100 1.00 19.57 205 LEU A CA 1
ATOM 1480 C C . LEU A 1 205 ? 69.846 -2.164 6.894 1.00 19.41 205 LEU A C 1
ATOM 1481 O O . LEU A 1 205 ? 68.633 -2.229 7.064 1.00 20.26 205 LEU A O 1
ATOM 1486 N N . LEU A 1 206 ? 70.683 -3.112 7.303 1.00 18.70 206 LEU A N 1
ATOM 1487 C CA . LEU A 1 206 ? 70.222 -4.288 8.040 1.00 19.32 206 LEU A CA 1
ATOM 1488 C C . LEU A 1 206 ? 70.732 -4.279 9.471 1.00 18.87 206 LEU A C 1
ATOM 1489 O O . LEU A 1 206 ? 71.904 -3.975 9.711 1.00 18.93 206 LEU A O 1
ATOM 1494 N N . TYR A 1 207 ? 69.844 -4.574 10.421 1.00 17.98 207 TYR A N 1
ATOM 1495 C CA . TYR A 1 207 ? 70.191 -4.566 11.844 1.00 17.12 207 TYR A CA 1
ATOM 1496 C C . TYR A 1 207 ? 69.497 -5.661 12.611 1.00 18.96 207 TYR A C 1
ATOM 1497 O O . TYR A 1 207 ? 68.498 -6.212 12.152 1.00 17.34 207 TYR A O 1
ATOM 1506 N N . SER A 1 208 ? 69.995 -5.912 13.819 1.00 17.67 208 SER A N 1
ATOM 1507 C CA . SER A 1 208 ? 69.404 -6.897 14.705 1.00 18.43 208 SER A CA 1
ATOM 1508 C C . SER A 1 208 ? 69.962 -6.823 16.099 1.00 19.98 208 SER A C 1
ATOM 1509 O O . SER A 1 208 ? 70.998 -6.206 16.337 1.00 19.25 208 SER A O 1
ATOM 1512 N N . TRP A 1 209 ? 69.223 -7.428 17.020 1.00 18.85 209 TRP A N 1
ATOM 1513 C CA . TRP A 1 209 ? 69.635 -7.574 18.403 1.00 20.52 209 TRP A CA 1
ATOM 1514 C C . TRP A 1 209 ? 68.814 -8.699 18.979 1.00 21.68 209 TRP A C 1
ATOM 1515 O O . TRP A 1 209 ? 67.821 -9.112 18.379 1.00 19.38 209 TRP A O 1
ATOM 1526 N N . GLY A 1 210 ? 69.246 -9.215 20.119 1.00 22.85 210 GLY A N 1
ATOM 1527 C CA . GLY A 1 210 ? 68.514 -10.292 20.748 1.00 24.05 210 GLY A CA 1
ATOM 1528 C C . GLY A 1 210 ? 68.803 -10.288 22.223 1.00 24.91 210 GLY A C 1
ATOM 1529 O O . GLY A 1 210 ? 69.692 -9.565 22.679 1.00 24.90 210 GLY A O 1
ATOM 1530 N N . GLY A 1 211 ? 68.051 -11.092 22.964 1.00 24.29 211 GLY A N 1
ATOM 1531 C CA . GLY A 1 211 ? 68.244 -11.178 24.397 1.00 23.44 211 GLY A CA 1
ATOM 1532 C C . GLY A 1 211 ? 68.946 -12.466 24.768 1.00 25.12 211 GLY A C 1
ATOM 1533 O O . GLY A 1 211 ? 68.764 -13.492 24.107 1.00 22.23 211 GLY A O 1
ATOM 1534 N N . THR A 1 212 ? 69.785 -12.401 25.798 1.00 26.04 212 THR A N 1
ATOM 1535 C CA . THR A 1 212 ? 70.520 -13.567 26.267 1.00 27.04 212 THR A CA 1
ATOM 1536 C C . THR A 1 212 ? 70.396 -13.718 27.777 1.00 29.07 212 THR A C 1
ATOM 1537 O O . THR A 1 212 ? 71.373 -14.046 28.459 1.00 29.53 212 THR A O 1
ATOM 1541 N N . ALA A 1 213 ? 69.187 -13.495 28.300 1.00 28.81 213 ALA A N 1
ATOM 1542 C CA . ALA A 1 213 ? 68.941 -13.626 29.743 1.00 30.31 213 ALA A CA 1
ATOM 1543 C C . ALA A 1 213 ? 69.200 -15.039 30.233 1.00 31.39 213 ALA A C 1
ATOM 1544 O O . ALA A 1 213 ? 69.719 -15.233 31.329 1.00 32.90 213 ALA A O 1
ATOM 1546 N N . ILE A 1 214 ? 68.876 -16.021 29.397 1.00 31.28 214 ILE A N 1
ATOM 1547 C CA . ILE A 1 214 ? 69.068 -17.422 29.762 1.00 32.56 214 ILE A CA 1
ATOM 1548 C C . ILE A 1 214 ? 70.474 -17.888 29.424 1.00 33.48 214 ILE A C 1
ATOM 1549 O O . ILE A 1 214 ? 70.837 -18.020 28.256 1.00 31.39 214 ILE A O 1
ATOM 1554 N N . GLN A 1 215 ? 71.252 -18.136 30.472 1.00 34.27 215 GLN A N 1
ATOM 1555 C CA . GLN A 1 215 ? 72.635 -18.564 30.336 1.00 36.21 215 GLN A CA 1
ATOM 1556 C C . GLN A 1 215 ? 72.864 -19.969 30.858 1.00 37.82 215 GLN A C 1
ATOM 1557 O O . GLN A 1 215 ? 72.228 -20.375 31.827 1.00 37.10 215 GLN A O 1
ATOM 1563 N N . PRO A 1 216 ? 73.767 -20.739 30.210 1.00 39.66 216 PRO A N 1
ATOM 1564 C CA . PRO A 1 216 ? 74.051 -22.102 30.668 1.00 42.34 216 PRO A CA 1
ATOM 1565 C C . PRO A 1 216 ? 74.962 -22.061 31.892 1.00 44.96 216 PRO A C 1
ATOM 1566 O O . PRO A 1 216 ? 75.744 -21.118 32.054 1.00 44.20 216 PRO A O 1
ATOM 1570 N N . THR A 1 217 ? 74.826 -23.049 32.771 1.00 47.89 217 THR A N 1
ATOM 1571 C CA . THR A 1 217 ? 75.645 -23.105 33.978 1.00 51.43 217 THR A CA 1
ATOM 1572 C C . THR A 1 217 ? 76.666 -24.239 33.910 1.00 53.98 217 THR A C 1
ATOM 1573 O O . THR A 1 217 ? 77.667 -24.131 33.201 1.00 55.33 217 THR A O 1
ATOM 1577 N N . SER A 1 218 ? 76.404 -25.324 34.637 1.00 56.88 218 SER A N 1
ATOM 1578 C CA . SER A 1 218 ? 77.297 -26.477 34.677 1.00 59.75 218 SER A CA 1
ATOM 1579 C C . SER A 1 218 ? 76.670 -27.691 34.015 1.00 61.12 218 SER A C 1
ATOM 1580 O O . SER A 1 218 ? 75.583 -27.601 33.455 1.00 61.73 218 SER A O 1
ATOM 1583 N N . THR A 1 219 ? 77.370 -28.823 34.083 1.00 62.24 219 THR A N 1
ATOM 1584 C CA . THR A 1 219 ? 76.906 -30.074 33.493 1.00 63.28 219 THR A CA 1
ATOM 1585 C C . THR A 1 219 ? 77.424 -31.270 34.288 1.00 63.51 219 THR A C 1
ATOM 1586 O O . THR A 1 219 ? 76.641 -32.034 34.854 1.00 64.03 219 THR A O 1
ATOM 1590 N N . VAL A 1 223 ? 73.527 -33.349 31.319 1.00 62.34 223 VAL A N 1
ATOM 1591 C CA . VAL A 1 223 ? 72.526 -32.288 31.356 1.00 62.51 223 VAL A CA 1
ATOM 1592 C C . VAL A 1 223 ? 73.138 -30.974 31.832 1.00 61.93 223 VAL A C 1
ATOM 1593 O O . VAL A 1 223 ? 73.672 -30.892 32.943 1.00 62.25 223 VAL A O 1
ATOM 1597 N N . THR A 1 224 ? 73.023 -29.946 30.994 1.00 60.21 224 THR A N 1
ATOM 1598 C CA . THR A 1 224 ? 73.538 -28.623 31.315 1.00 58.18 224 THR A CA 1
ATOM 1599 C C . THR A 1 224 ? 72.483 -27.787 32.028 1.00 56.22 224 THR A C 1
ATOM 1600 O O . THR A 1 224 ? 71.321 -27.779 31.626 1.00 57.32 224 THR A O 1
ATOM 1604 N N . GLY A 1 225 ? 72.898 -27.077 33.077 1.00 53.96 225 GLY A N 1
ATOM 1605 C CA . GLY A 1 225 ? 71.973 -26.234 33.813 1.00 50.86 225 GLY A CA 1
ATOM 1606 C C . GLY A 1 225 ? 71.792 -24.885 33.138 1.00 48.97 225 GLY A C 1
ATOM 1607 O O . GLY A 1 225 ? 72.530 -24.546 32.212 1.00 48.31 225 GLY A O 1
ATOM 1608 N N . ALA A 1 226 ? 70.826 -24.110 33.622 1.00 47.16 226 ALA A N 1
ATOM 1609 C CA . ALA A 1 226 ? 70.539 -22.792 33.067 1.00 45.40 226 ALA A CA 1
ATOM 1610 C C . ALA A 1 226 ? 70.074 -21.820 34.134 1.00 43.50 226 ALA A C 1
ATOM 1611 O O . ALA A 1 226 ? 69.417 -22.217 35.097 1.00 43.69 226 ALA A O 1
ATOM 1613 N N . THR A 1 227 ? 70.412 -20.545 33.955 1.00 40.17 227 THR A N 1
ATOM 1614 C CA . THR A 1 227 ? 70.020 -19.503 34.897 1.00 38.92 227 THR A CA 1
ATOM 1615 C C . THR A 1 227 ? 69.478 -18.279 34.170 1.00 38.10 227 THR A C 1
ATOM 1616 O O . THR A 1 227 ? 69.884 -17.984 33.045 1.00 37.66 227 THR A O 1
ATOM 1620 N N . ASP A 1 228 ? 68.576 -17.565 34.837 1.00 37.25 228 ASP A N 1
ATOM 1621 C CA . ASP A 1 228 ? 67.981 -16.358 34.286 1.00 36.85 228 ASP A CA 1
ATOM 1622 C C . ASP A 1 228 ? 68.735 -15.149 34.838 1.00 36.84 228 ASP A C 1
ATOM 1623 O O . ASP A 1 228 ? 68.531 -14.750 35.987 1.00 36.17 228 ASP A O 1
ATOM 1628 N N . THR A 1 229 ? 69.548 -14.531 33.984 1.00 36.61 229 THR A N 1
ATOM 1629 C CA . THR A 1 229 ? 70.342 -13.368 34.366 1.00 36.55 229 THR A CA 1
ATOM 1630 C C . THR A 1 229 ? 69.592 -12.036 34.304 1.00 37.20 229 THR A C 1
ATOM 1631 O O . THR A 1 229 ? 70.174 -10.981 34.567 1.00 38.03 229 THR A O 1
ATOM 1635 N N . SER A 1 230 ? 68.311 -12.080 33.944 1.00 36.49 230 SER A N 1
ATOM 1636 C CA . SER A 1 230 ? 67.503 -10.866 33.877 1.00 37.60 230 SER A CA 1
ATOM 1637 C C . SER A 1 230 ? 66.976 -10.522 35.259 1.00 38.31 230 SER A C 1
ATOM 1638 O O . SER A 1 230 ? 66.682 -9.371 35.545 1.00 37.15 230 SER A O 1
ATOM 1641 N N . THR A 1 231 ? 66.868 -11.538 36.107 1.00 40.83 231 THR A N 1
ATOM 1642 C CA . THR A 1 231 ? 66.358 -11.365 37.455 1.00 44.30 231 THR A CA 1
ATOM 1643 C C . THR A 1 231 ? 67.429 -11.593 38.508 1.00 46.97 231 THR A C 1
ATOM 1644 O O . THR A 1 231 ? 68.361 -12.377 38.297 1.00 46.78 231 THR A O 1
ATOM 1648 N N . GLY A 1 232 ? 67.279 -10.929 39.655 1.00 50.60 232 GLY A N 1
ATOM 1649 C CA . GLY A 1 232 ? 68.227 -11.108 40.744 1.00 54.16 232 GLY A CA 1
ATOM 1650 C C . GLY A 1 232 ? 68.008 -12.490 41.328 1.00 56.97 232 GLY A C 1
ATOM 1651 O O . GLY A 1 232 ? 67.167 -13.249 40.820 1.00 56.99 232 GLY A O 1
ATOM 1652 N N . THR A 1 233 ? 68.737 -12.827 42.390 1.00 59.34 233 THR A N 1
ATOM 1653 C CA . THR A 1 233 ? 68.594 -14.130 43.053 1.00 61.72 233 THR A CA 1
ATOM 1654 C C . THR A 1 233 ? 67.115 -14.429 43.334 1.00 62.42 233 THR A C 1
ATOM 1655 O O . THR A 1 233 ? 66.671 -15.572 43.249 1.00 63.07 233 THR A O 1
ATOM 1659 N N . LEU A 1 234 ? 66.360 -13.362 43.588 1.00 63.12 234 LEU A N 1
ATOM 1660 C CA . LEU A 1 234 ? 64.932 -13.445 43.841 1.00 63.85 234 LEU A CA 1
ATOM 1661 C C . LEU A 1 234 ? 64.301 -12.157 43.325 1.00 63.87 234 LEU A C 1
ATOM 1662 O O . LEU A 1 234 ? 64.600 -11.071 43.831 1.00 64.67 234 LEU A O 1
ATOM 1667 N N . ASP A 1 235 ? 63.437 -12.276 42.318 1.00 62.48 235 ASP A N 1
ATOM 1668 C CA . ASP A 1 235 ? 62.789 -11.101 41.740 1.00 60.94 235 ASP A CA 1
ATOM 1669 C C . ASP A 1 235 ? 61.275 -11.219 41.682 1.00 59.46 235 ASP A C 1
ATOM 1670 O O . ASP A 1 235 ? 60.727 -12.309 41.507 1.00 59.10 235 ASP A O 1
ATOM 1675 N N . VAL A 1 236 ? 60.611 -10.071 41.787 1.00 57.88 236 VAL A N 1
ATOM 1676 C CA . VAL A 1 236 ? 59.152 -9.993 41.745 1.00 57.16 236 VAL A CA 1
ATOM 1677 C C . VAL A 1 236 ? 58.596 -10.265 40.347 1.00 56.30 236 VAL A C 1
ATOM 1678 O O . VAL A 1 236 ? 57.393 -10.477 40.187 1.00 55.96 236 VAL A O 1
ATOM 1682 N N . ALA A 1 237 ? 59.475 -10.237 39.343 1.00 55.21 237 ALA A N 1
ATOM 1683 C CA . ALA A 1 237 ? 59.084 -10.488 37.955 1.00 54.09 237 ALA A CA 1
ATOM 1684 C C . ALA A 1 237 ? 58.619 -11.924 37.783 1.00 53.60 237 ALA A C 1
ATOM 1685 O O . ALA A 1 237 ? 57.742 -12.202 36.973 1.00 52.70 237 ALA A O 1
ATOM 1687 N N . ASN A 1 238 ? 59.174 -12.822 38.596 1.00 53.20 238 ASN A N 1
ATOM 1688 C CA . ASN A 1 238 ? 58.814 -14.239 38.565 1.00 52.63 238 ASN A CA 1
ATOM 1689 C C . ASN A 1 238 ? 57.400 -14.467 39.091 1.00 52.29 238 ASN A C 1
ATOM 1690 O O . ASN A 1 238 ? 56.835 -15.547 38.925 1.00 52.37 238 ASN A O 1
ATOM 1695 N N . VAL A 1 239 ? 56.833 -13.434 39.710 1.00 51.96 239 VAL A N 1
ATOM 1696 C CA . VAL A 1 239 ? 55.492 -13.505 40.279 1.00 52.10 239 VAL A CA 1
ATOM 1697 C C . VAL A 1 239 ? 54.458 -12.726 39.472 1.00 51.44 239 VAL A C 1
ATOM 1698 O O . VAL A 1 239 ? 53.327 -13.185 39.298 1.00 51.65 239 VAL A O 1
ATOM 1702 N N . THR A 1 240 ? 54.840 -11.541 39.008 1.00 51.22 240 THR A N 1
ATOM 1703 C CA . THR A 1 240 ? 53.941 -10.691 38.240 1.00 50.67 240 THR A CA 1
ATOM 1704 C C . THR A 1 240 ? 53.917 -11.015 36.749 1.00 50.06 240 THR A C 1
ATOM 1705 O O . THR A 1 240 ? 52.919 -10.776 36.065 1.00 50.52 240 THR A O 1
ATOM 1709 N N . ASP A 1 241 ? 55.024 -11.560 36.256 1.00 48.73 241 ASP A N 1
ATOM 1710 C CA . ASP A 1 241 ? 55.142 -11.922 34.852 1.00 46.70 241 ASP A CA 1
ATOM 1711 C C . ASP A 1 241 ? 55.353 -13.428 34.758 1.00 45.75 241 ASP A C 1
ATOM 1712 O O . ASP A 1 241 ? 56.488 -13.900 34.831 1.00 46.79 241 ASP A O 1
ATOM 1717 N N . PRO A 1 242 ? 54.273 -14.196 34.512 1.00 45.40 242 PRO A N 1
ATOM 1718 C CA . PRO A 1 242 ? 54.359 -15.658 34.401 1.00 44.98 242 PRO A CA 1
ATOM 1719 C C . PRO A 1 242 ? 55.252 -16.188 33.273 1.00 43.47 242 PRO A C 1
ATOM 1720 O O . PRO A 1 242 ? 55.713 -17.329 33.333 1.00 42.15 242 PRO A O 1
ATOM 1724 N N . SER A 1 243 ? 55.533 -15.346 32.277 1.00 43.06 243 SER A N 1
ATOM 1725 C CA . SER A 1 243 ? 56.383 -15.754 31.165 1.00 41.65 243 SER A CA 1
ATOM 1726 C C . SER A 1 243 ? 57.839 -15.871 31.573 1.00 40.17 243 SER A C 1
ATOM 1727 O O . SER A 1 243 ? 58.596 -16.595 30.939 1.00 40.75 243 SER A O 1
ATOM 1730 N N . THR A 1 244 ? 58.210 -15.189 32.656 1.00 38.22 244 THR A N 1
ATOM 1731 C CA . THR A 1 244 ? 59.584 -15.204 33.154 1.00 36.58 244 THR A CA 1
ATOM 1732 C C . THR A 1 244 ? 60.076 -16.618 33.448 1.00 35.66 244 THR A C 1
ATOM 1733 O O . THR A 1 244 ? 61.049 -17.070 32.842 1.00 34.91 244 THR A O 1
ATOM 1737 N N . LEU A 1 245 ? 59.372 -17.328 34.327 1.00 35.20 245 LEU A N 1
ATOM 1738 C CA . LEU A 1 245 ? 59.756 -18.693 34.666 1.00 34.63 245 LEU A CA 1
ATOM 1739 C C . LEU A 1 245 ? 59.583 -19.654 33.503 1.00 33.41 245 LEU A C 1
ATOM 1740 O O . LEU A 1 245 ? 60.417 -20.535 33.301 1.00 32.55 245 LEU A O 1
ATOM 1745 N N . ALA A 1 246 ? 58.529 -19.445 32.713 1.00 33.55 246 ALA A N 1
ATOM 1746 C CA . ALA A 1 246 ? 58.252 -20.285 31.546 1.00 33.39 246 ALA A CA 1
ATOM 1747 C C . ALA A 1 246 ? 59.377 -20.215 30.516 1.00 32.66 246 ALA A C 1
ATOM 1748 O O . ALA A 1 246 ? 59.819 -21.246 30.006 1.00 32.79 246 ALA A O 1
ATOM 1750 N N . LEU A 1 247 ? 59.872 -19.002 30.262 1.00 32.09 247 LEU A N 1
ATOM 1751 C CA . LEU A 1 247 ? 60.958 -18.795 29.307 1.00 31.90 247 LEU A CA 1
ATOM 1752 C C . LEU A 1 247 ? 62.288 -19.331 29.807 1.00 32.00 247 LEU A C 1
ATOM 1753 O O . LEU A 1 247 ? 63.156 -19.689 29.011 1.00 32.63 247 LEU A O 1
ATOM 1758 N N . LEU A 1 248 ? 62.428 -19.419 31.129 1.00 33.10 248 LEU A N 1
ATOM 1759 C CA . LEU A 1 248 ? 63.634 -19.983 31.720 1.00 33.21 248 LEU A CA 1
ATOM 1760 C C . LEU A 1 248 ? 63.628 -21.484 31.421 1.00 32.83 248 LEU A C 1
ATOM 1761 O O . LEU A 1 248 ? 64.649 -22.048 31.022 1.00 32.73 248 LEU A O 1
ATOM 1766 N N . ALA A 1 249 ? 62.458 -22.102 31.584 1.00 32.91 249 ALA A N 1
ATOM 1767 C CA . ALA A 1 249 ? 62.280 -23.530 31.335 1.00 32.47 249 ALA A CA 1
ATOM 1768 C C . ALA A 1 249 ? 62.490 -23.885 29.867 1.00 32.39 249 ALA A C 1
ATOM 1769 O O . ALA A 1 249 ? 63.217 -24.831 29.556 1.00 32.00 249 ALA A O 1
ATOM 1771 N N . THR A 1 250 ? 61.881 -23.110 28.967 1.00 32.06 250 THR A N 1
ATOM 1772 C CA . THR A 1 250 ? 62.035 -23.348 27.530 1.00 31.81 250 THR A CA 1
ATOM 1773 C C . THR A 1 250 ? 63.485 -23.115 27.115 1.00 30.61 250 THR A C 1
ATOM 1774 O O . THR A 1 250 ? 64.034 -23.868 26.314 1.00 29.88 250 THR A O 1
ATOM 1778 N N . GLY A 1 251 ? 64.109 -22.108 27.726 1.00 31.36 251 GLY A N 1
ATOM 1779 C CA . GLY A 1 251 ? 65.500 -21.793 27.447 1.00 31.10 251 GLY A CA 1
ATOM 1780 C C . GLY A 1 251 ? 66.446 -22.867 27.945 1.00 32.35 251 GLY A C 1
ATOM 1781 O O . GLY A 1 251 ? 67.505 -23.078 27.358 1.00 32.07 251 GLY A O 1
ATOM 1782 N N . ALA A 1 252 ? 66.047 -23.560 29.013 1.00 33.50 252 ALA A N 1
ATOM 1783 C CA . ALA A 1 252 ? 66.842 -24.647 29.587 1.00 33.65 252 ALA A CA 1
ATOM 1784 C C . ALA A 1 252 ? 66.844 -25.818 28.618 1.00 33.98 252 ALA A C 1
ATOM 1785 O O . ALA A 1 252 ? 67.888 -26.432 28.375 1.00 34.48 252 ALA A O 1
ATOM 1787 N N . VAL A 1 253 ? 65.677 -26.083 28.028 1.00 34.05 253 VAL A N 1
ATOM 1788 C CA . VAL A 1 253 ? 65.516 -27.156 27.047 1.00 34.34 253 VAL A CA 1
ATOM 1789 C C . VAL A 1 253 ? 66.411 -26.878 25.843 1.00 33.64 253 VAL A C 1
ATOM 1790 O O . VAL A 1 253 ? 67.053 -27.791 25.316 1.00 33.87 253 VAL A O 1
ATOM 1794 N N . MET A 1 254 ? 66.464 -25.611 25.436 1.00 32.85 254 MET A N 1
ATOM 1795 C CA . MET A 1 254 ? 67.289 -25.197 24.311 1.00 32.17 254 MET A CA 1
ATOM 1796 C C . MET A 1 254 ? 68.759 -25.432 24.613 1.00 32.62 254 MET A C 1
ATOM 1797 O O . MET A 1 254 ? 69.482 -25.990 23.789 1.00 32.75 254 MET A O 1
ATOM 1802 N N . ILE A 1 255 ? 69.188 -25.034 25.809 1.00 33.97 255 ILE A N 1
ATOM 1803 C CA . ILE A 1 255 ? 70.577 -25.207 26.228 1.00 35.81 255 ILE A CA 1
ATOM 1804 C C . ILE A 1 255 ? 71.000 -26.677 26.192 1.00 36.95 255 ILE A C 1
ATOM 1805 O O . ILE A 1 255 ? 72.134 -26.993 25.826 1.00 37.17 255 ILE A O 1
ATOM 1810 N N . ASN A 1 256 ? 70.066 -27.565 26.519 1.00 38.97 256 ASN A N 1
ATOM 1811 C CA . ASN A 1 256 ? 70.345 -28.996 26.502 1.00 40.67 256 ASN A CA 1
ATOM 1812 C C . ASN A 1 256 ? 70.351 -29.570 25.089 1.00 41.30 256 ASN A C 1
ATOM 1813 O O . ASN A 1 256 ? 70.636 -30.752 24.889 1.00 41.33 256 ASN A O 1
ATOM 1818 N N . ARG A 1 257 ? 70.028 -28.720 24.115 1.00 39.98 257 ARG A N 1
ATOM 1819 C CA . ARG A 1 257 ? 70.028 -29.102 22.709 1.00 38.72 257 ARG A CA 1
ATOM 1820 C C . ARG A 1 257 ? 71.169 -28.355 22.023 1.00 38.26 257 ARG A C 1
ATOM 1821 O O . ARG A 1 257 ? 71.182 -28.208 20.796 1.00 37.43 257 ARG A O 1
ATOM 1829 N N . ALA A 1 258 ? 72.115 -27.879 22.839 1.00 36.86 258 ALA A N 1
ATOM 1830 C CA . ALA A 1 258 ? 73.312 -27.158 22.389 1.00 35.88 258 ALA A CA 1
ATOM 1831 C C . ALA A 1 258 ? 73.062 -25.791 21.751 1.00 34.78 258 ALA A C 1
ATOM 1832 O O . ALA A 1 258 ? 73.825 -25.363 20.883 1.00 36.23 258 ALA A O 1
ATOM 1834 N N . SER A 1 259 ? 72.018 -25.096 22.196 1.00 35.08 259 SER A N 1
ATOM 1835 C CA . SER A 1 259 ? 71.693 -23.782 21.642 1.00 33.97 259 SER A CA 1
ATOM 1836 C C . SER A 1 259 ? 72.611 -22.668 22.107 1.00 34.23 259 SER A C 1
ATOM 1837 O O . SER A 1 259 ? 72.844 -21.704 21.377 1.00 34.34 259 SER A O 1
ATOM 1840 N N . GLY A 1 260 ? 73.108 -22.800 23.335 1.00 33.37 260 GLY A N 1
ATOM 1841 C CA . GLY A 1 260 ? 73.952 -21.773 23.917 1.00 30.46 260 GLY A CA 1
ATOM 1842 C C . GLY A 1 260 ? 73.018 -20.762 24.551 1.00 29.93 260 GLY A C 1
ATOM 1843 O O . GLY A 1 260 ? 71.804 -21.008 24.617 1.00 29.66 260 GLY A O 1
ATOM 1844 N N . GLN A 1 261 ? 73.554 -19.625 24.989 1.00 28.20 261 GLN A N 1
ATOM 1845 C CA . GLN A 1 261 ? 72.745 -18.568 25.606 1.00 27.82 261 GLN A CA 1
ATOM 1846 C C . GLN A 1 261 ? 71.559 -18.194 24.711 1.00 27.12 261 GLN A C 1
ATOM 1847 O O . GLN A 1 261 ? 71.680 -18.215 23.479 1.00 28.06 261 GLN A O 1
ATOM 1853 N N . ASN A 1 262 ? 70.416 -17.901 25.326 1.00 26.02 262 ASN A N 1
ATOM 1854 C CA . ASN A 1 262 ? 69.206 -17.587 24.576 1.00 26.26 262 ASN A CA 1
ATOM 1855 C C . ASN A 1 262 ? 68.229 -16.700 25.331 1.00 26.73 262 ASN A C 1
ATOM 1856 O O . ASN A 1 262 ? 68.473 -16.357 26.481 1.00 28.75 262 ASN A O 1
ATOM 1861 N N . ASP A 1 263 ? 67.098 -16.380 24.702 1.00 26.40 263 ASP A N 1
ATOM 1862 C CA . ASP A 1 263 ? 66.077 -15.557 25.340 1.00 25.54 263 ASP A CA 1
ATOM 1863 C C . ASP A 1 263 ? 64.858 -16.390 25.759 1.00 25.31 263 ASP A C 1
ATOM 1864 O O . ASP A 1 263 ? 63.796 -15.852 26.061 1.00 24.37 263 ASP A O 1
ATOM 1869 N N . GLY A 1 264 ? 64.996 -17.709 25.675 1.00 26.86 264 GLY A N 1
ATOM 1870 C CA . GLY A 1 264 ? 63.898 -18.590 26.015 1.00 27.84 264 GLY A CA 1
ATOM 1871 C C . GLY A 1 264 ? 63.362 -19.305 24.795 1.00 27.94 264 GLY A C 1
ATOM 1872 O O . GLY A 1 264 ? 62.797 -20.388 24.908 1.00 28.95 264 GLY A O 1
ATOM 1873 N N . LEU A 1 265 ? 63.517 -18.689 23.623 1.00 26.43 265 LEU A N 1
ATOM 1874 C CA . LEU A 1 265 ? 63.035 -19.261 22.363 1.00 24.97 265 LEU A CA 1
ATOM 1875 C C . LEU A 1 265 ? 64.025 -19.093 21.225 1.00 25.00 265 LEU A C 1
ATOM 1876 O O . LEU A 1 265 ? 64.009 -19.863 20.268 1.00 24.86 265 LEU A O 1
ATOM 1881 N N . VAL A 1 266 ? 64.893 -18.090 21.332 1.00 23.35 266 VAL A N 1
ATOM 1882 C CA . VAL A 1 266 ? 65.878 -17.802 20.287 1.00 23.65 266 VAL A CA 1
ATOM 1883 C C . VAL A 1 266 ? 67.291 -17.688 20.845 1.00 24.11 266 VAL A C 1
ATOM 1884 O O . VAL A 1 266 ? 67.533 -16.922 21.778 1.00 24.21 266 VAL A O 1
ATOM 1888 N N . SER A 1 267 ? 68.222 -18.422 20.235 1.00 25.19 267 SER A N 1
ATOM 1889 C CA . SER A 1 267 ? 69.624 -18.402 20.647 1.00 25.96 267 SER A CA 1
ATOM 1890 C C . SER A 1 267 ? 70.340 -17.182 20.097 1.00 26.97 267 SER A C 1
ATOM 1891 O O . SER A 1 267 ? 69.865 -16.570 19.137 1.00 25.28 267 SER A O 1
ATOM 1894 N N . ARG A 1 268 ? 71.486 -16.845 20.687 1.00 26.57 268 ARG A N 1
ATOM 1895 C CA . ARG A 1 268 ? 72.272 -15.711 20.208 1.00 27.45 268 ARG A CA 1
ATOM 1896 C C . ARG A 1 268 ? 72.664 -15.922 18.746 1.00 27.24 268 ARG A C 1
ATOM 1897 O O . ARG A 1 268 ? 72.453 -15.037 17.919 1.00 27.33 268 ARG A O 1
ATOM 1905 N N . CYS A 1 269 ? 73.188 -17.109 18.435 1.00 27.84 269 CYS A N 1
ATOM 1906 C CA . CYS A 1 269 ? 73.622 -17.435 17.079 1.00 28.37 269 CYS A CA 1
ATOM 1907 C C . CYS A 1 269 ? 72.520 -17.314 16.031 1.00 27.62 269 CYS A C 1
ATOM 1908 O O . CYS A 1 269 ? 72.743 -16.755 14.956 1.00 25.53 269 CYS A O 1
ATOM 1911 N N . SER A 1 270 ? 71.327 -17.792 16.373 1.00 24.67 270 SER A N 1
ATOM 1912 C CA . SER A 1 270 ? 70.189 -17.741 15.460 1.00 24.55 270 SER A CA 1
ATOM 1913 C C . SER A 1 270 ? 69.668 -16.323 15.216 1.00 23.75 270 SER A C 1
ATOM 1914 O O . SER A 1 270 ? 69.175 -16.020 14.128 1.00 21.62 270 SER A O 1
ATOM 1917 N N . SER A 1 271 ? 69.824 -15.459 16.217 1.00 22.41 271 SER A N 1
ATOM 1918 C CA . SER A 1 271 ? 69.357 -14.075 16.148 1.00 22.12 271 SER A CA 1
ATOM 1919 C C . SER A 1 271 ? 70.173 -13.129 15.267 1.00 21.65 271 SER A C 1
ATOM 1920 O O . SER A 1 271 ? 69.686 -12.058 14.901 1.00 19.91 271 SER A O 1
ATOM 1923 N N . LEU A 1 272 ? 71.406 -13.516 14.947 1.00 21.45 272 LEU A N 1
ATOM 1924 C CA . LEU A 1 272 ? 72.322 -12.676 14.168 1.00 21.21 272 LEU A CA 1
ATOM 1925 C C . LEU A 1 272 ? 71.903 -12.334 12.745 1.00 21.66 272 LEU A C 1
ATOM 1926 O O . LEU A 1 272 ? 71.700 -13.222 11.918 1.00 21.78 272 LEU A O 1
ATOM 1931 N N . PHE A 1 273 ? 71.808 -11.033 12.471 1.00 20.75 273 PHE A N 1
ATOM 1932 C CA . PHE A 1 273 ? 71.405 -10.532 11.158 1.00 19.48 273 PHE A CA 1
ATOM 1933 C C . PHE A 1 273 ? 71.913 -9.109 10.950 1.00 18.67 273 PHE A C 1
ATOM 1934 O O . PHE A 1 273 ? 71.705 -8.242 11.799 1.00 19.73 273 PHE A O 1
ATOM 1942 N N . GLY A 1 274 ? 72.524 -8.863 9.790 1.00 19.16 274 GLY A N 1
ATOM 1943 C CA . GLY A 1 274 ? 73.037 -7.537 9.477 1.00 19.99 274 GLY A CA 1
ATOM 1944 C C . GLY A 1 274 ? 73.994 -7.009 10.528 1.00 20.38 274 GLY A C 1
ATOM 1945 O O . GLY A 1 274 ? 74.792 -7.768 11.068 1.00 20.37 274 GLY A O 1
ATOM 1946 N N . GLN A 1 275 ? 73.885 -5.725 10.846 1.00 21.16 275 GLN A N 1
ATOM 1947 C CA . GLN A 1 275 ? 74.729 -5.126 11.871 1.00 23.22 275 GLN A CA 1
ATOM 1948 C C . GLN A 1 275 ? 74.094 -5.437 13.226 1.00 23.11 275 GLN A C 1
ATOM 1949 O O . GLN A 1 275 ? 73.020 -4.927 13.551 1.00 21.73 275 GLN A O 1
ATOM 1955 N N . VAL A 1 276 ? 74.763 -6.283 14.005 1.00 23.19 276 VAL A N 1
ATOM 1956 C CA . VAL A 1 276 ? 74.267 -6.673 15.318 1.00 21.67 276 VAL A CA 1
ATOM 1957 C C . VAL A 1 276 ? 74.525 -5.573 16.335 1.00 22.34 276 VAL A C 1
ATOM 1958 O O . VAL A 1 276 ? 75.672 -5.331 16.724 1.00 21.95 276 VAL A O 1
ATOM 1962 N N . ILE A 1 277 ? 73.447 -4.923 16.769 1.00 20.61 277 ILE A N 1
ATOM 1963 C CA . ILE A 1 277 ? 73.538 -3.851 17.750 1.00 22.50 277 ILE A CA 1
ATOM 1964 C C . ILE A 1 277 ? 74.055 -4.415 19.062 1.00 24.22 277 ILE A C 1
ATOM 1965 O O . ILE A 1 277 ? 75.058 -3.936 19.591 1.00 21.98 277 ILE A O 1
ATOM 1970 N N . SER A 1 278 ? 73.399 -5.469 19.541 1.00 22.66 278 SER A N 1
ATOM 1971 C CA . SER A 1 278 ? 73.796 -6.112 20.783 1.00 24.45 278 SER A CA 1
ATOM 1972 C C . SER A 1 278 ? 73.073 -7.421 21.012 1.00 25.30 278 SER A C 1
ATOM 1973 O O . SER A 1 278 ? 71.957 -7.614 20.561 1.00 23.43 278 SER A O 1
ATOM 1976 N N . THR A 1 279 ? 73.749 -8.334 21.696 1.00 24.76 279 THR A N 1
ATOM 1977 C CA . THR A 1 279 ? 73.174 -9.621 22.065 1.00 26.59 279 THR A CA 1
ATOM 1978 C C . THR A 1 279 ? 73.482 -9.788 23.550 1.00 27.35 279 THR A C 1
ATOM 1979 O O . THR A 1 279 ? 73.394 -10.880 24.100 1.00 29.41 279 THR A O 1
ATOM 1983 N N . SER A 1 280 ?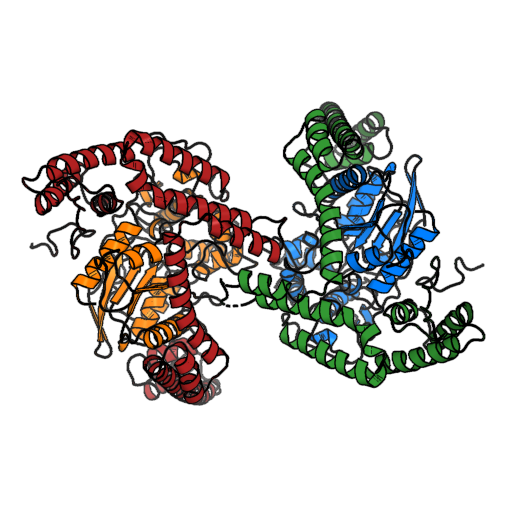 73.839 -8.677 24.189 1.00 27.23 280 SER A N 1
ATOM 1984 C CA . SER A 1 280 ? 74.182 -8.662 25.605 1.00 27.11 280 SER A CA 1
ATOM 1985 C C . SER A 1 280 ? 73.033 -8.285 26.524 1.00 26.75 280 SER A C 1
ATOM 1986 O O . SER A 1 280 ? 73.187 -8.327 27.747 1.00 27.98 280 SER A O 1
ATOM 1989 N N . TYR A 1 281 ? 71.887 -7.919 25.951 1.00 25.61 281 TYR A N 1
ATOM 1990 C CA . TYR A 1 281 ? 70.730 -7.546 26.757 1.00 24.63 281 TYR A CA 1
ATOM 1991 C C . TYR A 1 281 ? 70.258 -8.716 27.609 1.00 24.94 281 TYR A C 1
ATOM 1992 O O . TYR A 1 281 ? 70.121 -9.833 27.110 1.00 24.11 281 TYR A O 1
ATOM 2001 N N . HIS A 1 282 ? 70.083 -8.469 28.907 1.00 25.81 282 HIS A N 1
ATOM 2002 C CA . HIS A 1 282 ? 69.621 -9.505 29.831 1.00 27.51 282 HIS A CA 1
ATOM 2003 C C . HIS A 1 282 ? 68.102 -9.585 29.716 1.00 26.28 282 HIS A C 1
ATOM 2004 O O . HIS A 1 282 ? 67.375 -9.164 30.618 1.00 27.12 282 HIS A O 1
ATOM 2011 N N . TRP A 1 283 ? 67.638 -10.116 28.584 1.00 26.02 283 TRP A N 1
ATOM 2012 C CA . TRP A 1 283 ? 66.210 -10.222 28.279 1.00 24.73 283 TRP A CA 1
ATOM 2013 C C . TRP A 1 283 ? 65.728 -11.589 27.840 1.00 22.96 283 TRP A C 1
ATOM 2014 O O . TRP A 1 283 ? 66.476 -12.365 27.234 1.00 22.18 283 TRP A O 1
ATOM 2025 N N . ASN A 1 284 ? 64.471 -11.885 28.162 1.00 23.40 284 ASN A N 1
ATOM 2026 C CA . ASN A 1 284 ? 63.855 -13.111 27.690 1.00 24.32 284 ASN A CA 1
ATOM 2027 C C . ASN A 1 284 ? 63.093 -12.647 26.443 1.00 24.60 284 ASN A C 1
ATOM 2028 O O . ASN A 1 284 ? 62.993 -11.437 26.206 1.00 22.79 284 ASN A O 1
ATOM 2033 N N . HIS A 1 285 ? 62.512 -13.580 25.692 1.00 23.08 285 HIS A N 1
ATOM 2034 C CA . HIS A 1 285 ? 61.777 -13.254 24.469 1.00 22.45 285 HIS A CA 1
ATOM 2035 C C . HIS A 1 285 ? 60.724 -12.162 24.561 1.00 23.17 285 HIS A C 1
ATOM 2036 O O . HIS A 1 285 ? 60.569 -11.374 23.627 1.00 22.90 285 HIS A O 1
ATOM 2043 N N . LEU A 1 286 ? 60.018 -12.103 25.687 1.00 23.17 286 LEU A N 1
ATOM 2044 C CA . LEU A 1 286 ? 58.981 -11.097 25.860 1.00 23.32 286 LEU A CA 1
ATOM 2045 C C . LEU A 1 286 ? 59.448 -9.748 26.368 1.00 22.95 286 LEU A C 1
ATOM 2046 O O . LEU A 1 286 ? 58.795 -8.736 26.109 1.00 21.81 286 LEU A O 1
ATOM 2051 N N . ASP A 1 287 ? 60.591 -9.714 27.057 1.00 22.06 287 ASP A N 1
ATOM 2052 C CA . ASP A 1 287 ? 61.136 -8.443 27.552 1.00 23.31 287 ASP A CA 1
ATOM 2053 C C . ASP A 1 287 ? 61.480 -7.569 26.353 1.00 22.75 287 ASP A C 1
ATOM 2054 O O . ASP A 1 287 ? 61.342 -6.354 26.405 1.00 23.93 287 ASP A O 1
ATOM 2059 N N . GLU A 1 288 ? 61.845 -8.227 25.254 1.00 20.86 288 GLU A N 1
ATOM 2060 C CA . GLU A 1 288 ? 62.200 -7.573 24.000 1.00 21.51 288 GLU A CA 1
ATOM 2061 C C . GLU A 1 288 ? 61.116 -6.628 23.486 1.00 22.39 288 GLU A C 1
ATOM 2062 O O . GLU A 1 288 ? 61.418 -5.619 22.849 1.00 22.23 288 GLU A O 1
ATOM 2068 N N . ILE A 1 289 ? 59.861 -6.944 23.797 1.00 21.35 289 ILE A N 1
ATOM 2069 C CA . ILE A 1 289 ? 58.738 -6.111 23.391 1.00 20.92 289 ILE A CA 1
ATOM 2070 C C . ILE A 1 289 ? 58.047 -5.436 24.571 1.00 22.31 289 ILE A C 1
ATOM 2071 O O . ILE A 1 289 ? 56.882 -5.023 24.468 1.00 20.39 289 ILE A O 1
ATOM 2076 N N . ASN A 1 290 ? 58.770 -5.326 25.691 1.00 22.27 290 ASN A N 1
ATOM 2077 C CA . ASN A 1 290 ? 58.267 -4.678 26.910 1.00 23.46 290 ASN A CA 1
ATOM 2078 C C . ASN A 1 290 ? 57.064 -5.398 27.523 1.00 24.23 290 ASN A C 1
ATOM 2079 O O . ASN A 1 290 ? 56.132 -4.770 28.024 1.00 25.48 290 ASN A O 1
ATOM 2084 N N . GLN A 1 291 ? 57.095 -6.724 27.451 1.00 26.05 291 GLN A N 1
ATOM 2085 C CA . GLN A 1 291 ? 56.025 -7.562 27.968 1.00 26.45 291 GLN A CA 1
ATOM 2086 C C . GLN A 1 291 ? 56.505 -8.443 29.128 1.00 26.73 291 GLN A C 1
ATOM 2087 O O . GLN A 1 291 ? 57.694 -8.741 29.206 1.00 26.62 291 GLN A O 1
ATOM 2093 N N . LEU A 1 292 ? 55.613 -8.860 30.036 1.00 27.66 292 LEU A N 1
ATOM 2094 C CA . LEU A 1 292 ? 54.179 -8.543 30.028 1.00 30.30 292 LEU A CA 1
ATOM 2095 C C . LEU A 1 292 ? 53.861 -7.262 30.746 1.00 31.73 292 LEU A C 1
ATOM 2096 O O . LEU A 1 292 ? 54.312 -7.065 31.859 1.00 32.73 292 LEU A O 1
ATOM 2101 N N . LEU A 1 293 ? 53.144 -6.365 30.070 1.00 32.59 293 LEU A N 1
ATOM 2102 C CA . LEU A 1 293 ? 52.754 -5.076 30.640 1.00 33.29 293 LEU A CA 1
ATOM 2103 C C . LEU A 1 293 ? 53.899 -4.271 31.270 1.00 33.82 293 LEU A C 1
ATOM 2104 O O . LEU A 1 293 ? 53.752 -3.722 32.365 1.00 32.79 293 LEU A O 1
ATOM 2109 N N . GLY A 1 294 ? 55.043 -4.235 30.587 1.00 32.33 294 GLY A N 1
ATOM 2110 C CA . GLY A 1 294 ? 56.194 -3.500 31.088 1.00 32.02 294 GLY A CA 1
ATOM 2111 C C . GLY A 1 294 ? 56.966 -4.136 32.230 1.00 32.79 294 GLY A C 1
ATOM 2112 O O . GLY A 1 294 ? 57.850 -3.498 32.803 1.00 32.82 294 GLY A O 1
ATOM 2113 N N . VAL A 1 295 ? 56.657 -5.392 32.549 1.00 32.67 295 VAL A N 1
ATOM 2114 C CA . VAL A 1 295 ? 57.331 -6.098 33.638 1.00 34.30 295 VAL A CA 1
ATOM 2115 C C . VAL A 1 295 ? 58.588 -6.829 33.174 1.00 34.45 295 VAL A C 1
ATOM 2116 O O . VAL A 1 295 ? 58.530 -7.691 32.297 1.00 35.05 295 VAL A O 1
ATOM 2120 N N . ARG A 1 296 ? 59.714 -6.500 33.803 1.00 34.42 296 ARG A N 1
ATOM 2121 C CA . ARG A 1 296 ? 60.990 -7.125 33.476 1.00 34.82 296 ARG A CA 1
ATOM 2122 C C . ARG A 1 296 ? 61.856 -7.267 34.719 1.00 34.26 296 ARG A C 1
ATOM 2123 O O . ARG A 1 296 ? 61.677 -6.530 35.693 1.00 34.39 296 ARG A O 1
ATOM 2131 N N . GLY A 1 297 ? 62.817 -8.186 34.658 1.00 35.37 297 GLY A N 1
ATOM 2132 C CA . GLY A 1 297 ? 63.714 -8.413 35.778 1.00 36.29 297 GLY A CA 1
ATOM 2133 C C . GLY A 1 297 ? 64.552 -7.201 36.147 1.00 36.40 297 GLY A C 1
ATOM 2134 O O . GLY A 1 297 ? 64.749 -6.301 35.326 1.00 35.53 297 GLY A O 1
ATOM 2135 N N . ALA A 1 298 ? 65.049 -7.187 37.383 1.00 36.56 298 ALA A N 1
ATOM 2136 C CA . ALA A 1 298 ? 65.867 -6.087 37.897 1.00 36.15 298 ALA A CA 1
ATOM 2137 C C . ALA A 1 298 ? 67.128 -5.793 37.082 1.00 35.52 298 ALA A C 1
ATOM 2138 O O . ALA A 1 298 ? 67.595 -4.656 37.051 1.00 35.57 298 ALA A O 1
ATOM 2140 N N . ASN A 1 299 ? 67.652 -6.812 36.406 1.00 35.55 299 ASN A N 1
ATOM 2141 C CA . ASN A 1 299 ? 68.865 -6.660 35.605 1.00 36.11 299 ASN A CA 1
ATOM 2142 C C . ASN A 1 299 ? 68.589 -6.448 34.118 1.00 35.06 299 ASN A C 1
ATOM 2143 O O . ASN A 1 299 ? 69.517 -6.428 33.308 1.00 34.56 299 ASN A O 1
ATOM 2148 N N . ALA A 1 300 ? 67.319 -6.267 33.763 1.00 33.00 300 ALA A N 1
ATOM 2149 C CA . ALA A 1 300 ? 66.946 -6.069 32.370 1.00 30.99 300 ALA A CA 1
ATOM 2150 C C . ALA A 1 300 ? 66.966 -4.608 31.953 1.00 29.26 300 ALA A C 1
ATOM 2151 O O . ALA A 1 300 ? 66.430 -3.748 32.650 1.00 28.89 300 ALA A O 1
ATOM 2153 N N . GLU A 1 301 ? 67.578 -4.334 30.801 1.00 28.96 301 GLU A N 1
ATOM 2154 C CA . GLU A 1 301 ? 67.649 -2.975 30.253 1.00 28.01 301 GLU A CA 1
ATOM 2155 C C . GLU A 1 301 ? 66.247 -2.595 29.787 1.00 27.89 301 GLU A C 1
ATOM 2156 O O . GLU A 1 301 ? 65.398 -3.472 29.615 1.00 27.47 301 GLU A O 1
ATOM 2162 N N . ASP A 1 302 ? 66.001 -1.298 29.624 1.00 28.14 302 ASP A N 1
ATOM 2163 C CA . ASP A 1 302 ? 64.699 -0.809 29.191 1.00 28.42 302 ASP A CA 1
ATOM 2164 C C . ASP A 1 302 ? 64.508 -1.029 27.686 1.00 27.78 302 ASP A C 1
ATOM 2165 O O . ASP A 1 302 ? 65.153 -0.357 26.875 1.00 24.62 302 ASP A O 1
ATOM 2170 N N . PRO A 1 303 ? 63.585 -1.942 27.299 1.00 27.00 303 PRO A N 1
ATOM 2171 C CA . PRO A 1 303 ? 63.341 -2.207 25.876 1.00 25.55 303 PRO A CA 1
ATOM 2172 C C . PRO A 1 303 ? 62.779 -1.041 25.090 1.00 25.47 303 PRO A C 1
ATOM 2173 O O . PRO A 1 303 ? 63.033 -0.927 23.894 1.00 25.51 303 PRO A O 1
ATOM 2177 N N . VAL A 1 304 ? 62.053 -0.159 25.772 1.00 23.35 304 VAL A N 1
ATOM 2178 C CA . VAL A 1 304 ? 61.484 1.017 25.124 1.00 25.31 304 VAL A CA 1
ATOM 2179 C C . VAL A 1 304 ? 62.617 1.992 24.805 1.00 24.86 304 VAL A C 1
ATOM 2180 O O . VAL A 1 304 ? 62.630 2.593 23.730 1.00 22.86 304 VAL A O 1
ATOM 2184 N N . ALA A 1 305 ? 63.571 2.116 25.731 1.00 23.86 305 ALA A N 1
ATOM 2185 C CA . ALA A 1 305 ? 64.728 2.991 25.542 1.00 22.93 305 ALA A CA 1
ATOM 2186 C C . ALA A 1 305 ? 65.616 2.449 24.426 1.00 22.13 305 ALA A C 1
ATOM 2187 O O . ALA A 1 305 ? 66.140 3.216 23.626 1.00 21.34 305 ALA A O 1
ATOM 2189 N N . VAL A 1 306 ? 65.727 1.123 24.338 1.00 21.02 306 VAL A N 1
ATOM 2190 C CA . VAL A 1 306 ? 66.531 0.487 23.293 1.00 20.39 306 VAL A CA 1
ATOM 2191 C C . VAL A 1 306 ? 65.948 0.747 21.903 1.00 20.71 306 VAL A C 1
ATOM 2192 O O . VAL A 1 306 ? 66.684 1.060 20.965 1.00 20.53 306 VAL A O 1
ATOM 2196 N N . ILE A 1 307 ? 64.629 0.611 21.778 1.00 20.68 307 ILE A N 1
ATOM 2197 C CA . ILE A 1 307 ? 63.962 0.847 20.498 1.00 20.01 307 ILE A CA 1
ATOM 2198 C C . ILE A 1 307 ? 64.026 2.330 20.143 1.00 19.62 307 ILE A C 1
ATOM 2199 O O . ILE A 1 307 ? 64.289 2.684 18.995 1.00 19.76 307 ILE A O 1
ATOM 2204 N N . ARG A 1 308 ? 63.827 3.183 21.146 1.00 20.50 308 ARG A N 1
ATOM 2205 C CA . ARG A 1 308 ? 63.880 4.635 20.966 1.00 22.53 308 ARG A CA 1
ATOM 2206 C C . ARG A 1 308 ? 65.265 5.032 20.457 1.00 22.05 308 ARG A C 1
ATOM 2207 O O . ARG A 1 308 ? 65.391 5.833 19.532 1.00 21.89 308 ARG A O 1
ATOM 2215 N N . THR A 1 309 ? 66.288 4.405 21.036 1.00 21.80 309 THR A N 1
ATOM 2216 C CA . THR A 1 309 ? 67.682 4.637 20.661 1.00 22.08 309 THR A CA 1
ATOM 2217 C C . THR A 1 309 ? 67.950 4.187 19.222 1.00 21.13 309 THR A C 1
ATOM 2218 O O . THR A 1 309 ? 68.661 4.864 18.478 1.00 18.87 309 THR A O 1
ATOM 2222 N N . HIS A 1 310 ? 67.365 3.057 18.832 1.00 19.27 310 HIS A N 1
ATOM 2223 C CA . HIS A 1 310 ? 67.561 2.551 17.482 1.00 18.69 310 HIS A CA 1
ATOM 2224 C C . HIS A 1 310 ? 66.914 3.416 16.406 1.00 18.64 310 HIS A C 1
ATOM 2225 O O . HIS A 1 310 ? 67.478 3.581 15.326 1.00 18.79 310 HIS A O 1
ATOM 2232 N N . VAL A 1 311 ? 65.742 3.975 16.697 1.00 19.41 311 VAL A N 1
ATOM 2233 C CA . VAL A 1 311 ? 65.063 4.825 15.719 1.00 17.88 311 VAL A CA 1
ATOM 2234 C C . VAL A 1 311 ? 65.857 6.121 15.542 1.00 20.05 311 VAL A C 1
ATOM 2235 O O . VAL A 1 311 ? 65.888 6.699 14.450 1.00 20.15 311 VAL A O 1
ATOM 2239 N N . ASN A 1 312 ? 66.547 6.535 16.604 1.00 18.88 312 ASN A N 1
ATOM 2240 C CA . ASN A 1 312 ? 67.404 7.717 16.532 1.00 20.37 312 ASN A CA 1
ATOM 2241 C C . ASN A 1 312 ? 68.575 7.339 15.629 1.00 18.97 312 ASN A C 1
ATOM 2242 O O . ASN A 1 312 ? 68.956 8.107 14.750 1.00 20.73 312 ASN A O 1
ATOM 2247 N N . ARG A 1 313 ? 69.088 6.121 15.812 1.00 18.68 313 ARG A N 1
ATOM 2248 C CA . ARG A 1 313 ? 70.192 5.595 14.999 1.00 19.93 313 ARG A CA 1
ATOM 2249 C C . ARG A 1 313 ? 69.782 5.579 13.526 1.00 20.64 313 ARG A C 1
ATOM 2250 O O . ARG A 1 313 ? 70.554 5.999 12.657 1.00 19.51 313 ARG A O 1
ATOM 2258 N N . LEU A 1 314 ? 68.544 5.158 13.263 1.00 18.70 314 LEU A N 1
ATOM 2259 C CA . LEU A 1 314 ? 68.019 5.123 11.904 1.00 20.05 314 LEU A CA 1
ATOM 2260 C C . LEU A 1 314 ? 67.969 6.526 11.320 1.00 19.98 314 LEU A C 1
ATOM 2261 O O . LEU A 1 314 ? 68.441 6.751 10.204 1.00 21.28 314 LEU A O 1
ATOM 2266 N N . LYS A 1 315 ? 67.478 7.476 12.115 1.00 20.07 315 LYS A N 1
ATOM 2267 C CA . LYS A 1 315 ? 67.393 8.872 11.686 1.00 22.63 315 LYS A CA 1
ATOM 2268 C C . LYS A 1 315 ? 68.763 9.422 11.287 1.00 23.19 315 LYS A C 1
ATOM 2269 O O . LYS A 1 315 ? 68.906 10.040 10.228 1.00 22.20 315 LYS A O 1
ATOM 2275 N N . LEU A 1 316 ? 69.768 9.151 12.116 1.00 24.97 316 LEU A N 1
ATOM 2276 C CA . LEU A 1 316 ? 71.127 9.629 11.858 1.00 26.71 316 LEU A CA 1
ATOM 2277 C C . LEU A 1 316 ? 71.777 8.999 10.631 1.00 28.43 316 LEU A C 1
ATOM 2278 O O . LEU A 1 316 ? 72.732 9.548 10.076 1.00 26.24 316 LEU A O 1
ATOM 2283 N N . GLN A 1 317 ? 71.239 7.858 10.200 1.00 27.26 317 GLN A N 1
ATOM 2284 C CA . GLN A 1 317 ? 71.736 7.171 9.018 1.00 28.97 317 GLN A CA 1
ATOM 2285 C C . GLN A 1 317 ? 71.091 7.685 7.740 1.00 29.11 317 GLN A C 1
ATOM 2286 O O . GLN A 1 317 ? 71.446 7.253 6.643 1.00 30.76 317 GLN A O 1
ATOM 2292 N N . GLY A 1 318 ? 70.126 8.590 7.890 1.00 26.65 318 GLY A N 1
ATOM 2293 C CA . GLY A 1 318 ? 69.466 9.168 6.736 1.00 26.96 318 GLY A CA 1
ATOM 2294 C C . GLY A 1 318 ? 68.169 8.521 6.294 1.00 26.87 318 GLY A C 1
ATOM 2295 O O . GLY A 1 318 ? 67.632 8.889 5.253 1.00 26.96 318 GLY A O 1
ATOM 2296 N N . VAL A 1 319 ? 67.674 7.549 7.058 1.00 25.57 319 VAL A N 1
ATOM 2297 C CA . VAL A 1 319 ? 66.414 6.892 6.715 1.00 25.09 319 VAL A CA 1
ATOM 2298 C C . VAL A 1 319 ? 65.301 7.328 7.658 1.00 25.66 319 VAL A C 1
ATOM 2299 O O . VAL A 1 319 ? 65.551 8.255 8.462 1.00 23.93 319 VAL A O 1
ATOM 2304 N N . MET B 2 53 ? 94.232 -2.986 13.331 1.00 63.11 53 MET D N 1
ATOM 2305 C CA . MET B 2 53 ? 93.024 -3.647 13.915 1.00 62.44 53 MET D CA 1
ATOM 2306 C C . MET B 2 53 ? 92.134 -2.650 14.674 1.00 60.20 53 MET D C 1
ATOM 2307 O O . MET B 2 53 ? 91.737 -2.895 15.825 1.00 59.99 53 MET D O 1
ATOM 2312 N N . PRO B 2 54 ? 91.787 -1.521 14.028 1.00 57.81 54 PRO D N 1
ATOM 2313 C CA . PRO B 2 54 ? 90.947 -0.517 14.669 1.00 55.01 54 PRO D CA 1
ATOM 2314 C C . PRO B 2 54 ? 89.515 -1.003 14.923 1.00 52.94 54 PRO D C 1
ATOM 2315 O O . PRO B 2 54 ? 89.062 -1.969 14.301 1.00 51.36 54 PRO D O 1
ATOM 2319 N N . LEU B 2 55 ? 88.830 -0.354 15.860 1.00 49.83 55 LEU D N 1
ATOM 2320 C CA . LEU B 2 55 ? 87.463 -0.714 16.214 1.00 48.18 55 LEU D CA 1
ATOM 2321 C C . LEU B 2 55 ? 86.437 -0.129 15.250 1.00 45.66 55 LEU D C 1
ATOM 2322 O O . LEU B 2 55 ? 86.630 0.971 14.724 1.00 43.15 55 LEU D O 1
ATOM 2327 N N . PRO B 2 56 ? 85.337 -0.869 14.988 1.00 44.58 56 PRO D N 1
ATOM 2328 C CA . PRO B 2 56 ? 84.297 -0.381 14.077 1.00 43.26 56 PRO D CA 1
ATOM 2329 C C . PRO B 2 56 ? 83.409 0.700 14.703 1.00 41.33 56 PRO D C 1
ATOM 2330 O O . PRO B 2 56 ? 82.720 1.426 13.987 1.00 42.18 56 PRO D O 1
ATOM 2334 N N . ALA B 2 57 ? 83.459 0.817 16.031 1.00 39.47 57 ALA D N 1
ATOM 2335 C CA . ALA B 2 57 ? 82.670 1.809 16.760 1.00 36.28 57 ALA D CA 1
ATOM 2336 C C . ALA B 2 57 ? 83.383 2.297 18.015 1.00 33.89 57 ALA D C 1
ATOM 2337 O O . ALA B 2 57 ? 84.081 1.530 18.685 1.00 33.78 57 ALA D O 1
ATOM 2339 N N . ALA B 2 58 ? 83.184 3.574 18.337 1.00 31.78 58 ALA D N 1
ATOM 2340 C CA . ALA B 2 58 ? 83.798 4.189 19.511 1.00 30.86 58 ALA D CA 1
ATOM 2341 C C . ALA B 2 58 ? 83.059 3.904 20.810 1.00 31.58 58 ALA D C 1
ATOM 2342 O O . ALA B 2 58 ? 83.649 3.933 21.891 1.00 30.85 58 ALA D O 1
ATOM 2344 N N . LEU B 2 59 ? 81.756 3.659 20.698 1.00 29.84 59 LEU D N 1
ATOM 2345 C CA . LEU B 2 59 ? 80.912 3.396 21.858 1.00 29.65 59 LEU D CA 1
ATOM 2346 C C . LEU B 2 59 ? 80.463 1.947 21.891 1.00 28.50 59 LEU D C 1
ATOM 2347 O O . LEU B 2 59 ? 80.573 1.251 20.875 1.00 28.07 59 LEU D O 1
ATOM 2352 N N . PRO B 2 60 ? 79.962 1.456 23.056 1.00 28.76 60 PRO D N 1
ATOM 2353 C CA . PRO B 2 60 ? 79.518 0.058 23.068 1.00 29.14 60 PRO D CA 1
ATOM 2354 C C . PRO B 2 60 ? 78.381 -0.099 22.054 1.00 28.20 60 PRO D C 1
ATOM 2355 O O . PRO B 2 60 ? 77.688 0.881 21.748 1.00 25.40 60 PRO D O 1
ATOM 2359 N N . GLY B 2 61 ? 78.249 -1.299 21.493 1.00 28.02 61 GLY D N 1
ATOM 2360 C CA . GLY B 2 61 ? 77.233 -1.566 20.485 1.00 27.19 61 GLY D CA 1
ATOM 2361 C C . GLY B 2 61 ? 75.842 -1.020 20.747 1.00 26.38 61 GLY D C 1
ATOM 2362 O O . GLY B 2 61 ? 75.222 -0.466 19.839 1.00 25.27 61 GLY D O 1
ATOM 2363 N N . ALA B 2 62 ? 75.390 -1.100 21.998 1.00 24.36 62 ALA D N 1
ATOM 2364 C CA . ALA B 2 62 ? 74.064 -0.608 22.377 1.00 25.46 62 ALA D CA 1
ATOM 2365 C C . ALA B 2 62 ? 73.836 0.870 22.062 1.00 25.03 62 ALA D C 1
ATOM 2366 O O . ALA B 2 62 ? 72.729 1.264 21.700 1.00 23.58 62 ALA D O 1
ATOM 2368 N N . LEU B 2 63 ? 74.901 1.666 22.155 1.00 23.74 63 LEU D N 1
ATOM 2369 C CA . LEU B 2 63 ? 74.820 3.104 21.912 1.00 23.68 63 LEU D CA 1
ATOM 2370 C C . LEU B 2 63 ? 75.411 3.581 20.594 1.00 22.94 63 LEU D C 1
ATOM 2371 O O . LEU B 2 63 ? 75.015 4.630 20.092 1.00 21.66 63 LEU D O 1
ATOM 2376 N N . ALA B 2 64 ? 76.347 2.816 20.033 1.00 22.41 64 ALA D N 1
ATOM 2377 C CA . ALA B 2 64 ? 77.005 3.187 18.774 1.00 22.79 64 ALA D CA 1
ATOM 2378 C C . ALA B 2 64 ? 76.031 3.516 17.643 1.00 23.79 64 ALA D C 1
ATOM 2379 O O . ALA B 2 64 ? 75.071 2.785 17.414 1.00 23.75 64 ALA D O 1
ATOM 2381 N N . GLY B 2 65 ? 76.262 4.653 16.989 1.00 25.22 65 GLY D N 1
ATOM 2382 C CA . GLY B 2 65 ? 75.404 5.089 15.900 1.00 22.77 65 GLY D CA 1
ATOM 2383 C C . GLY B 2 65 ? 74.264 5.986 16.352 1.00 23.24 65 GLY D C 1
ATOM 2384 O O . GLY B 2 65 ? 73.512 6.500 15.523 1.00 22.41 65 GLY D O 1
ATOM 2385 N N . SER B 2 66 ? 74.134 6.184 17.660 1.00 21.85 66 SER D N 1
ATOM 2386 C CA . SER B 2 66 ? 73.078 7.031 18.192 1.00 21.88 66 SER D CA 1
ATOM 2387 C C . SER B 2 66 ? 73.650 8.196 18.976 1.00 23.68 66 SER D C 1
ATOM 2388 O O . SER B 2 66 ? 74.833 8.204 19.311 1.00 25.09 66 SER D O 1
ATOM 2391 N N . HIS B 2 67 ? 72.811 9.196 19.228 1.00 23.68 67 HIS D N 1
ATOM 2392 C CA . HIS B 2 67 ? 73.211 10.364 20.008 1.00 25.12 67 HIS D CA 1
ATOM 2393 C C . HIS B 2 67 ? 72.365 10.376 21.253 1.00 25.24 67 HIS D C 1
ATOM 2394 O O . HIS B 2 67 ? 71.234 9.888 21.244 1.00 24.45 67 HIS D O 1
ATOM 2401 N N . ALA B 2 68 ? 72.922 10.908 22.335 1.00 26.06 68 ALA D N 1
ATOM 2402 C CA . ALA B 2 68 ? 72.199 10.997 23.590 1.00 25.67 68 ALA D CA 1
ATOM 2403 C C . ALA B 2 68 ? 71.056 11.975 23.525 1.00 26.22 68 ALA D C 1
ATOM 2404 O O . ALA B 2 68 ? 71.149 12.974 22.812 1.00 25.78 68 ALA D O 1
ATOM 2406 N N . PRO B 2 69 ? 69.919 11.659 24.186 1.00 26.71 69 PRO D N 1
ATOM 2407 C CA . PRO B 2 69 ? 68.783 12.580 24.170 1.00 28.76 69 PRO D CA 1
ATOM 2408 C C . PRO B 2 69 ? 69.146 13.790 25.030 1.00 30.70 69 PRO D C 1
ATOM 2409 O O . PRO B 2 69 ? 70.024 13.701 25.895 1.00 29.28 69 PRO D O 1
ATOM 2413 N N . ARG B 2 70 ? 68.499 14.919 24.769 1.00 31.86 70 ARG D N 1
ATOM 2414 C CA . ARG B 2 70 ? 68.794 16.148 25.497 1.00 33.95 70 ARG D CA 1
ATOM 2415 C C . ARG B 2 70 ? 68.221 16.226 26.897 1.00 34.07 70 ARG D C 1
ATOM 2416 O O . ARG B 2 70 ? 67.075 15.836 27.129 1.00 33.83 70 ARG D O 1
ATOM 2424 N N . LEU B 2 71 ? 69.041 16.709 27.831 1.00 35.51 71 LEU D N 1
ATOM 2425 C CA . LEU B 2 71 ? 68.621 16.904 29.215 1.00 36.65 71 LEU D CA 1
ATOM 2426 C C . LEU B 2 71 ? 67.816 18.204 29.221 1.00 38.47 71 LEU D C 1
ATOM 2427 O O . LEU B 2 71 ? 68.314 19.241 28.773 1.00 38.21 71 LEU D O 1
ATOM 2432 N N . PRO B 2 72 ? 66.553 18.155 29.690 1.00 40.72 72 PRO D N 1
ATOM 2433 C CA . PRO B 2 72 ? 65.665 19.322 29.745 1.00 43.11 72 PRO D CA 1
ATOM 2434 C C . PRO B 2 72 ? 66.057 20.388 30.768 1.00 45.09 72 PRO D C 1
ATOM 2435 O O . PRO B 2 72 ? 66.328 20.084 31.931 1.00 45.51 72 PRO D O 1
ATOM 2439 N N . LEU B 2 73 ? 66.107 21.635 30.308 1.00 47.95 73 LEU D N 1
ATOM 2440 C CA . LEU B 2 73 ? 66.465 22.766 31.155 1.00 51.15 73 LEU D CA 1
ATOM 2441 C C . LEU B 2 73 ? 65.299 23.721 31.339 1.00 53.29 73 LEU D C 1
ATOM 2442 O O . LEU B 2 73 ? 64.649 24.110 30.368 1.00 53.58 73 LEU D O 1
ATOM 2447 N N . ALA B 2 74 ? 65.040 24.095 32.589 1.00 56.20 74 ALA D N 1
ATOM 2448 C CA . ALA B 2 74 ? 63.958 25.019 32.917 1.00 58.41 74 ALA D CA 1
ATOM 2449 C C . ALA B 2 74 ? 64.481 26.452 32.913 1.00 60.44 74 ALA D C 1
ATOM 2450 O O . ALA B 2 74 ? 65.662 26.690 32.630 1.00 60.55 74 ALA D O 1
ATOM 2452 N N . ALA B 2 75 ? 63.599 27.399 33.231 1.00 62.57 75 ALA D N 1
ATOM 2453 C CA . ALA B 2 75 ? 63.950 28.819 33.278 1.00 64.04 75 ALA D CA 1
ATOM 2454 C C . ALA B 2 75 ? 64.964 29.111 34.375 1.00 64.98 75 ALA D C 1
ATOM 2455 O O . ALA B 2 75 ? 65.945 29.826 34.145 1.00 65.10 75 ALA D O 1
ATOM 2457 N N . GLY B 2 76 ? 64.760 28.494 35.541 1.00 65.68 76 GLY D N 1
ATOM 2458 C CA . GLY B 2 76 ? 65.661 28.686 36.667 1.00 66.75 76 GLY D CA 1
ATOM 2459 C C . GLY B 2 76 ? 67.041 28.093 36.447 1.00 67.15 76 GLY D C 1
ATOM 2460 O O . GLY B 2 76 ? 67.753 27.821 37.412 1.00 67.91 76 GLY D O 1
ATOM 2461 N N . GLY B 2 77 ? 67.405 27.871 35.181 1.00 67.34 77 GLY D N 1
ATOM 2462 C CA . GLY B 2 77 ? 68.695 27.295 34.833 1.00 67.05 77 GLY D CA 1
ATOM 2463 C C . GLY B 2 77 ? 68.881 25.903 35.412 1.00 66.83 77 GLY D C 1
ATOM 2464 O O . GLY B 2 77 ? 69.986 25.368 35.411 1.00 67.37 77 GLY D O 1
ATOM 2465 N N . ARG B 2 78 ? 67.801 25.340 35.948 1.00 66.09 78 ARG D N 1
ATOM 2466 C CA . ARG B 2 78 ? 67.838 24.019 36.550 1.00 65.68 78 ARG D CA 1
ATOM 2467 C C . ARG B 2 78 ? 67.170 23.000 35.650 1.00 64.43 78 ARG D C 1
ATOM 2468 O O . ARG B 2 78 ? 66.488 23.365 34.693 1.00 64.44 78 ARG D O 1
ATOM 2476 N N . LEU B 2 79 ? 67.366 21.721 35.963 1.00 63.22 79 LEU D N 1
ATOM 2477 C CA . LEU B 2 79 ? 66.772 20.641 35.187 1.00 61.73 79 LEU D CA 1
ATOM 2478 C C . LEU B 2 79 ? 65.257 20.666 35.256 1.00 61.39 79 LEU D C 1
ATOM 2479 O O . LEU B 2 79 ? 64.682 20.721 36.348 1.00 61.35 79 LEU D O 1
ATOM 2484 N N . ALA B 2 80 ? 64.619 20.678 34.085 1.00 60.77 80 ALA D N 1
ATOM 2485 C CA . ALA B 2 80 ? 63.162 20.670 34.006 1.00 59.87 80 ALA D CA 1
ATOM 2486 C C . ALA B 2 80 ? 62.711 19.309 34.505 1.00 59.20 80 ALA D C 1
ATOM 2487 O O . ALA B 2 80 ? 63.185 18.281 34.018 1.00 59.88 80 ALA D O 1
ATOM 2489 N N . ARG B 2 81 ? 61.850 19.309 35.520 1.00 58.22 81 ARG D N 1
ATOM 2490 C CA . ARG B 2 81 ? 61.354 18.066 36.095 1.00 56.81 81 ARG D CA 1
ATOM 2491 C C . ARG B 2 81 ? 60.373 17.324 35.203 1.00 55.05 81 ARG D C 1
ATOM 2492 O O . ARG B 2 81 ? 59.172 17.281 35.469 1.00 54.46 81 ARG D O 1
ATOM 2500 N N . THR B 2 82 ? 60.901 16.767 34.114 1.00 52.37 82 THR D N 1
ATOM 2501 C CA . THR B 2 82 ? 60.103 16.022 33.147 1.00 49.73 82 THR D CA 1
ATOM 2502 C C . THR B 2 82 ? 60.701 14.635 32.983 1.00 47.50 82 THR D C 1
ATOM 2503 O O . THR B 2 82 ? 61.828 14.382 33.419 1.00 46.45 82 THR D O 1
ATOM 2507 N N . ARG B 2 83 ? 59.950 13.744 32.341 1.00 44.84 83 ARG D N 1
ATOM 2508 C CA . ARG B 2 83 ? 60.396 12.375 32.102 1.00 43.01 83 ARG D CA 1
ATOM 2509 C C . ARG B 2 83 ? 61.621 12.311 31.199 1.00 40.22 83 ARG D C 1
ATOM 2510 O O . ARG B 2 83 ? 62.328 11.302 31.174 1.00 38.89 83 ARG D O 1
ATOM 2518 N N . ALA B 2 84 ? 61.892 13.412 30.500 1.00 38.91 84 ALA D N 1
ATOM 2519 C CA . ALA B 2 84 ? 63.043 13.512 29.608 1.00 38.22 84 ALA D CA 1
ATOM 2520 C C . ALA B 2 84 ? 64.346 13.294 30.373 1.00 38.08 84 ALA D C 1
ATOM 2521 O O . ALA B 2 84 ? 65.313 12.775 29.817 1.00 37.76 84 ALA D O 1
ATOM 2523 N N . VAL B 2 85 ? 64.347 13.642 31.661 1.00 37.16 85 VAL D N 1
ATOM 2524 C CA . VAL B 2 85 ? 65.522 13.451 32.509 1.00 35.95 85 VAL D CA 1
ATOM 2525 C C . VAL B 2 85 ? 65.795 11.958 32.654 1.00 35.25 85 VAL D C 1
ATOM 2526 O O . VAL B 2 85 ? 66.938 11.522 32.528 1.00 35.81 85 VAL D O 1
ATOM 2530 N N . ARG B 2 86 ? 64.732 11.185 32.882 1.00 34.15 86 ARG D N 1
ATOM 2531 C CA . ARG B 2 86 ? 64.836 9.735 33.027 1.00 34.33 86 ARG D CA 1
ATOM 2532 C C . ARG B 2 86 ? 65.247 9.058 31.727 1.00 32.78 86 ARG D C 1
ATOM 2533 O O . ARG B 2 86 ? 66.003 8.085 31.746 1.00 32.85 86 ARG D O 1
ATOM 2541 N N . GLU B 2 87 ? 64.732 9.563 30.608 1.00 32.67 87 GLU D N 1
ATOM 2542 C CA . GLU B 2 87 ? 65.052 8.997 29.298 1.00 32.02 87 GLU D CA 1
ATOM 2543 C C . GLU B 2 87 ? 66.538 9.109 28.999 1.00 31.39 87 GLU D C 1
ATOM 2544 O O . GLU B 2 87 ? 67.119 8.213 28.385 1.00 30.22 87 GLU D O 1
ATOM 2550 N N . PHE B 2 88 ? 67.154 10.185 29.491 1.00 30.63 88 PHE D N 1
ATOM 2551 C CA . PHE B 2 88 ? 68.585 10.396 29.323 1.00 31.06 88 PHE D CA 1
ATOM 2552 C C . PHE B 2 88 ? 69.367 9.259 29.977 1.00 30.88 88 PHE D C 1
ATOM 2553 O O . PHE B 2 88 ? 70.262 8.682 29.361 1.00 31.26 88 PHE D O 1
ATOM 2561 N N . PHE B 2 89 ? 69.037 8.975 31.233 1.00 31.24 89 PHE D N 1
ATOM 2562 C CA . PHE B 2 89 ? 69.697 7.919 31.987 1.00 31.31 89 PHE D CA 1
ATOM 2563 C C . PHE B 2 89 ? 69.438 6.526 31.452 1.00 31.95 89 PHE D C 1
ATOM 2564 O O . PHE B 2 89 ? 70.371 5.738 31.339 1.00 30.80 89 PHE D O 1
ATOM 2572 N N . ASP B 2 90 ? 68.190 6.237 31.076 1.00 32.04 90 ASP D N 1
ATOM 2573 C CA . ASP B 2 90 ? 67.843 4.924 30.525 1.00 31.01 90 ASP D CA 1
ATOM 2574 C C . ASP B 2 90 ? 68.586 4.676 29.227 1.00 28.95 90 ASP D C 1
ATOM 2575 O O . ASP B 2 90 ? 68.913 3.533 28.903 1.00 29.19 90 ASP D O 1
ATOM 2580 N N . TYR B 2 91 ? 68.906 5.769 28.531 1.00 27.60 91 TYR D N 1
ATOM 2581 C CA . TYR B 2 91 ? 69.671 5.668 27.296 1.00 26.55 91 TYR D CA 1
ATOM 2582 C C . TYR B 2 91 ? 71.047 5.053 27.577 1.00 26.70 91 TYR D C 1
ATOM 2583 O O . TYR B 2 91 ? 71.413 4.017 27.014 1.00 25.20 91 TYR D O 1
ATOM 2599 N N . LEU B 2 93 ? 71.989 3.627 30.216 1.00 27.95 93 LEU D N 1
ATOM 2600 C CA . LEU B 2 93 ? 71.762 2.342 30.861 1.00 28.28 93 LEU D CA 1
ATOM 2601 C C . LEU B 2 93 ? 71.481 1.181 29.900 1.00 26.98 93 LEU D C 1
ATOM 2602 O O . LEU B 2 93 ? 71.524 0.022 30.310 1.00 26.56 93 LEU D O 1
ATOM 2607 N N . THR B 2 94 ? 71.197 1.461 28.629 1.00 25.26 94 THR D N 1
ATOM 2608 C CA . THR B 2 94 ? 70.953 0.346 27.713 1.00 25.39 94 THR D CA 1
ATOM 2609 C C . THR B 2 94 ? 72.234 -0.388 27.441 1.00 25.89 94 THR D C 1
ATOM 2610 O O . THR B 2 94 ? 72.236 -1.495 26.914 1.00 24.43 94 THR D O 1
ATOM 2614 N N . ALA B 2 95 ? 73.340 0.239 27.840 1.00 25.86 95 ALA D N 1
ATOM 2615 C CA . ALA B 2 95 ? 74.670 -0.321 27.665 1.00 25.81 95 ALA D CA 1
ATOM 2616 C C . ALA B 2 95 ? 75.189 -1.021 28.915 1.00 28.74 95 ALA D C 1
ATOM 2617 O O . ALA B 2 95 ? 76.296 -1.563 28.903 1.00 28.44 95 ALA D O 1
ATOM 2619 N N . GLN B 2 96 ? 74.380 -1.042 29.975 1.00 29.21 96 GLN D N 1
ATOM 2620 C CA . GLN B 2 96 ? 74.771 -1.664 31.246 1.00 32.23 96 GLN D CA 1
ATOM 2621 C C . GLN B 2 96 ? 75.224 -3.122 31.147 1.00 33.55 96 GLN D C 1
ATOM 2622 O O . GLN B 2 96 ? 76.057 -3.569 31.936 1.00 33.29 96 GLN D O 1
ATOM 2628 N N . GLY B 2 97 ? 74.696 -3.842 30.158 1.00 32.95 97 GLY D N 1
ATOM 2629 C CA . GLY B 2 97 ? 75.057 -5.235 29.977 1.00 33.07 97 GLY D CA 1
ATOM 2630 C C . GLY B 2 97 ? 76.409 -5.463 29.329 1.00 33.29 97 GLY D C 1
ATOM 2631 O O . GLY B 2 97 ? 76.911 -6.587 29.323 1.00 32.69 97 GLY D O 1
ATOM 2632 N N . GLU B 2 98 ? 76.998 -4.401 28.781 1.00 32.80 98 GLU D N 1
ATOM 2633 C CA . GLU B 2 98 ? 78.293 -4.496 28.112 1.00 34.66 98 GLU D CA 1
ATOM 2634 C C . GLU B 2 98 ? 79.372 -3.726 28.855 1.00 34.19 98 GLU D C 1
ATOM 2635 O O . GLU B 2 98 ? 80.504 -3.627 28.378 1.00 34.84 98 GLU D O 1
ATOM 2641 N N . LEU B 2 99 ? 79.017 -3.160 30.006 1.00 33.83 99 LEU D N 1
ATOM 2642 C CA . LEU B 2 99 ? 79.955 -2.368 30.796 1.00 34.15 99 LEU D CA 1
ATOM 2643 C C . LEU B 2 99 ? 79.993 -2.780 32.250 1.00 34.64 99 LEU D C 1
ATOM 2644 O O . LEU B 2 99 ? 79.023 -3.325 32.782 1.00 35.00 99 LEU D O 1
ATOM 2649 N N . THR B 2 100 ? 81.133 -2.532 32.889 1.00 35.25 100 THR D N 1
ATOM 2650 C CA . THR B 2 100 ? 81.294 -2.826 34.306 1.00 34.79 100 THR D CA 1
ATOM 2651 C C . THR B 2 100 ? 80.558 -1.689 35.011 1.00 35.84 100 THR D C 1
ATOM 2652 O O . THR B 2 100 ? 80.363 -0.621 34.409 1.00 36.77 100 THR D O 1
ATOM 2656 N N . PRO B 2 101 ? 80.112 -1.897 36.271 1.00 36.55 101 PRO D N 1
ATOM 2657 C CA . PRO B 2 101 ? 79.408 -0.820 36.981 1.00 37.29 101 PRO D CA 1
ATOM 2658 C C . PRO B 2 101 ? 80.204 0.493 36.993 1.00 37.81 101 PRO D C 1
ATOM 2659 O O . PRO B 2 101 ? 79.639 1.567 36.772 1.00 38.39 101 PRO D O 1
ATOM 2663 N N . ALA B 2 102 ? 81.526 0.375 37.144 1.00 37.25 102 ALA D N 1
ATOM 2664 C CA . ALA B 2 102 ? 82.428 1.526 37.157 1.00 36.14 102 ALA D CA 1
ATOM 2665 C C . ALA B 2 102 ? 82.471 2.223 35.800 1.00 34.62 102 ALA D C 1
ATOM 2666 O O . ALA B 2 102 ? 82.368 3.447 35.730 1.00 34.01 102 ALA D O 1
ATOM 2668 N N . ALA B 2 103 ? 82.586 1.435 34.727 1.00 33.00 103 ALA D N 1
ATOM 2669 C CA . ALA B 2 103 ? 82.620 1.976 33.366 1.00 32.18 103 ALA D CA 1
ATOM 2670 C C . ALA B 2 103 ? 81.316 2.692 33.039 1.00 31.34 103 ALA D C 1
ATOM 2671 O O . ALA B 2 103 ? 81.326 3.755 32.417 1.00 30.82 103 ALA D O 1
ATOM 2673 N N . LEU B 2 104 ? 80.205 2.126 33.511 1.00 32.67 104 LEU D N 1
ATOM 2674 C CA . LEU B 2 104 ? 78.883 2.708 33.299 1.00 32.43 104 LEU D CA 1
ATOM 2675 C C . LEU B 2 104 ? 78.790 4.076 33.964 1.00 32.16 104 LEU D C 1
ATOM 2676 O O . LEU B 2 104 ? 78.387 5.053 33.328 1.00 31.25 104 LEU D O 1
ATOM 2681 N N . ASP B 2 105 ? 79.205 4.142 35.228 1.00 31.93 105 ASP D N 1
ATOM 2682 C CA . ASP B 2 105 ? 79.179 5.388 35.985 1.00 32.46 105 ASP D CA 1
ATOM 2683 C C . ASP B 2 105 ? 80.019 6.467 35.311 1.00 29.74 105 ASP D C 1
ATOM 2684 O O . ASP B 2 105 ? 79.576 7.608 35.193 1.00 28.27 105 ASP D O 1
ATOM 2689 N N . ALA B 2 106 ? 81.208 6.083 34.841 1.00 30.33 106 ALA D N 1
ATOM 2690 C CA . ALA B 2 106 ? 82.116 7.007 34.161 1.00 29.66 106 ALA D CA 1
ATOM 2691 C C . ALA B 2 106 ? 81.473 7.567 32.897 1.00 29.27 106 ALA D C 1
ATOM 2692 O O . ALA B 2 106 ? 81.581 8.765 32.616 1.00 27.66 106 ALA D O 1
ATOM 2694 N N . LEU B 2 107 ? 80.753 6.704 32.177 1.00 28.08 107 LEU D N 1
ATOM 2695 C CA . LEU B 2 107 ? 80.070 7.103 30.951 1.00 27.12 107 LEU D CA 1
ATOM 2696 C C . LEU B 2 107 ? 79.004 8.161 31.217 1.00 26.58 107 LEU D C 1
ATOM 2697 O O . LEU B 2 107 ? 78.993 9.198 30.557 1.00 26.01 107 LEU D O 1
ATOM 2702 N N . VAL B 2 108 ? 78.131 7.901 32.188 1.00 26.72 108 VAL D N 1
ATOM 2703 C CA . VAL B 2 108 ? 77.066 8.840 32.542 1.00 28.32 108 VAL D CA 1
ATOM 2704 C C . VAL B 2 108 ? 77.638 10.206 32.922 1.00 28.77 108 VAL D C 1
ATOM 2705 O O . VAL B 2 108 ? 77.146 11.233 32.459 1.00 27.01 108 VAL D O 1
ATOM 2709 N N . ARG B 2 109 ? 78.701 10.207 33.727 1.00 29.46 109 ARG D N 1
ATOM 2710 C CA . ARG B 2 109 ? 79.341 11.457 34.138 1.00 30.29 109 ARG D CA 1
ATOM 2711 C C . ARG B 2 109 ? 79.856 12.227 32.930 1.00 29.18 109 ARG D C 1
ATOM 2712 O O . ARG B 2 109 ? 79.650 13.437 32.833 1.00 28.30 109 ARG D O 1
ATOM 2720 N N . ARG B 2 110 ? 80.440 11.500 31.975 1.00 27.38 110 ARG D N 1
ATOM 2721 C CA . ARG B 2 110 ? 80.963 12.101 30.753 1.00 26.78 110 ARG D CA 1
ATOM 2722 C C . ARG B 2 110 ? 79.841 12.649 29.876 1.00 27.70 110 ARG D C 1
ATOM 2723 O O . ARG B 2 110 ? 79.963 13.744 29.330 1.00 27.25 110 ARG D O 1
ATOM 2731 N N . GLU B 2 111 ? 78.746 11.897 29.774 1.00 28.06 111 GLU D N 1
ATOM 2732 C CA . GLU B 2 111 ? 77.597 12.304 28.962 1.00 29.22 111 GLU D CA 1
ATOM 2733 C C . GLU B 2 111 ? 76.931 13.548 29.533 1.00 28.28 111 GLU D C 1
ATOM 2734 O O . GLU B 2 111 ? 76.566 14.456 28.787 1.00 27.27 111 GLU D O 1
ATOM 2740 N N . ILE B 2 112 ? 76.810 13.597 30.860 1.00 28.91 112 ILE D N 1
ATOM 2741 C CA . ILE B 2 112 ? 76.225 14.751 31.544 1.00 29.36 112 ILE D CA 1
ATOM 2742 C C . ILE B 2 112 ? 77.106 15.975 31.297 1.00 30.23 112 ILE D C 1
ATOM 2743 O O . ILE B 2 112 ? 76.607 17.044 30.939 1.00 30.25 112 ILE D O 1
ATOM 2748 N N . ALA B 2 113 ? 78.416 15.788 31.465 1.00 30.42 113 ALA D N 1
ATOM 2749 C CA . ALA B 2 113 ? 79.395 16.851 31.269 1.00 30.46 113 ALA D CA 1
ATOM 2750 C C . ALA B 2 113 ? 79.375 17.393 29.849 1.00 30.82 113 ALA D C 1
ATOM 2751 O O . ALA B 2 113 ? 79.458 18.587 29.646 1.00 29.44 113 ALA D O 1
ATOM 2753 N N . ALA B 2 114 ? 79.203 16.513 28.868 1.00 29.61 114 ALA D N 1
ATOM 2754 C CA . ALA B 2 114 ? 79.161 16.926 27.467 1.00 31.17 114 ALA D CA 1
ATOM 2755 C C . ALA B 2 114 ? 78.059 17.956 27.199 1.00 31.19 114 ALA D C 1
ATOM 2756 O O . ALA B 2 114 ? 78.265 18.916 26.459 1.00 31.11 114 ALA D O 1
ATOM 2758 N N . GLN B 2 115 ? 76.920 17.779 27.863 1.00 32.08 115 GLN D N 1
ATOM 2759 C CA . GLN B 2 115 ? 75.784 18.678 27.704 1.00 34.46 115 GLN D CA 1
ATOM 2760 C C . GLN B 2 115 ? 75.759 19.845 28.684 1.00 35.99 115 GLN D C 1
ATOM 2761 O O . GLN B 2 115 ? 75.425 20.970 28.307 1.00 36.79 115 GLN D O 1
ATOM 2767 N N . LEU B 2 116 ? 76.082 19.566 29.946 1.00 38.30 116 LEU D N 1
ATOM 2768 C CA . LEU B 2 116 ? 76.020 20.576 30.999 1.00 40.43 116 LEU D CA 1
ATOM 2769 C C . LEU B 2 116 ? 77.332 20.933 31.681 1.00 42.87 116 LEU D C 1
ATOM 2770 O O . LEU B 2 116 ? 77.322 21.408 32.818 1.00 43.61 116 LEU D O 1
ATOM 2775 N N . ASP B 2 117 ? 78.454 20.753 30.986 1.00 44.40 117 ASP D N 1
ATOM 2776 C CA . ASP B 2 117 ? 79.773 21.067 31.560 1.00 47.26 117 ASP D CA 1
ATOM 2777 C C . ASP B 2 117 ? 79.854 22.484 32.089 1.00 49.33 117 ASP D C 1
ATOM 2778 O O . ASP B 2 117 ? 79.582 23.441 31.359 1.00 49.33 117 ASP D O 1
ATOM 2783 N N . GLY B 2 118 ? 80.151 22.596 33.381 1.00 51.30 118 GLY D N 1
ATOM 2784 C CA . GLY B 2 118 ? 80.268 23.895 34.023 1.00 53.63 118 GLY D CA 1
ATOM 2785 C C . GLY B 2 118 ? 78.959 24.646 34.177 1.00 55.26 118 GLY D C 1
ATOM 2786 O O . GLY B 2 118 ? 78.797 25.737 33.620 1.00 55.48 118 GLY D O 1
ATOM 2787 N N . SER B 2 119 ? 78.024 24.053 34.912 1.00 56.02 119 SER D N 1
ATOM 2788 C CA . SER B 2 119 ? 76.722 24.669 35.142 1.00 56.34 119 SER D CA 1
ATOM 2789 C C . SER B 2 119 ? 76.027 24.013 36.328 1.00 55.70 119 SER D C 1
ATOM 2790 O O . SER B 2 119 ? 76.321 22.858 36.656 1.00 55.43 119 SER D O 1
ATOM 2793 N N . PRO B 2 120 ? 75.094 24.741 36.989 1.00 55.16 120 PRO D N 1
ATOM 2794 C CA . PRO B 2 120 ? 74.358 24.203 38.142 1.00 54.01 120 PRO D CA 1
ATOM 2795 C C . PRO B 2 120 ? 73.591 22.930 37.785 1.00 53.07 120 PRO D C 1
ATOM 2796 O O . PRO B 2 120 ? 73.492 22.010 38.602 1.00 53.02 120 PRO D O 1
ATOM 2800 N N . ALA B 2 121 ? 73.123 22.866 36.537 1.00 51.95 121 ALA D N 1
ATOM 2801 C CA . ALA B 2 121 ? 72.383 21.718 36.019 1.00 50.38 121 ALA D CA 1
ATOM 2802 C C . ALA B 2 121 ? 73.214 20.440 36.080 1.00 49.35 121 ALA D C 1
ATOM 2803 O O . ALA B 2 121 ? 72.686 19.382 36.406 1.00 49.71 121 ALA D O 1
ATOM 2805 N N . GLN B 2 122 ? 74.515 20.553 35.806 1.00 48.03 122 GLN D N 1
ATOM 2806 C CA . GLN B 2 122 ? 75.422 19.404 35.853 1.00 47.13 122 GLN D CA 1
ATOM 2807 C C . GLN B 2 122 ? 75.422 18.737 37.219 1.00 47.00 122 GLN D C 1
ATOM 2808 O O . GLN B 2 122 ? 75.256 17.522 37.313 1.00 46.25 122 GLN D O 1
ATOM 2814 N N . ALA B 2 123 ? 75.586 19.544 38.268 1.00 47.36 123 ALA D N 1
ATOM 2815 C CA . ALA B 2 123 ? 75.590 19.040 39.638 1.00 47.10 123 ALA D CA 1
ATOM 2816 C C . ALA B 2 123 ? 74.219 18.462 39.964 1.00 47.22 123 ALA D C 1
ATOM 2817 O O . ALA B 2 123 ? 74.117 17.406 40.593 1.00 46.46 123 ALA D O 1
ATOM 2819 N N . GLU B 2 124 ? 73.177 19.129 39.467 1.00 47.94 124 GLU D N 1
ATOM 2820 C CA . GLU B 2 124 ? 71.797 18.697 39.674 1.00 48.45 124 GLU D CA 1
ATOM 2821 C C . GLU B 2 124 ? 71.580 17.340 39.004 1.00 47.43 124 GLU D C 1
ATOM 2822 O O . GLU B 2 124 ? 71.021 16.429 39.616 1.00 46.87 124 GLU D O 1
ATOM 2828 N N . ALA B 2 125 ? 72.090 17.199 37.776 1.00 46.57 125 ALA D N 1
ATOM 2829 C CA . ALA B 2 125 ? 71.985 15.954 37.013 1.00 44.99 125 ALA D CA 1
ATOM 2830 C C . ALA B 2 125 ? 72.697 14.813 37.703 1.00 44.06 125 ALA D C 1
ATOM 2831 O O . ALA B 2 125 ? 72.148 13.717 37.816 1.00 43.00 125 ALA D O 1
ATOM 2833 N N . LEU B 2 126 ? 73.896 15.093 38.216 1.00 44.48 126 LEU D N 1
ATOM 2834 C CA . LEU B 2 126 ? 74.676 14.092 38.940 1.00 43.68 126 LEU D CA 1
ATOM 2835 C C . LEU B 2 126 ? 73.948 13.667 40.209 1.00 44.15 126 LEU D C 1
ATOM 2836 O O . LEU B 2 126 ? 74.057 12.518 40.640 1.00 43.65 126 LEU D O 1
ATOM 2841 N N . GLY B 2 127 ? 73.165 14.595 40.762 1.00 44.86 127 GLY D N 1
ATOM 2842 C CA . GLY B 2 127 ? 72.389 14.325 41.960 1.00 45.37 127 GLY D CA 1
ATOM 2843 C C . GLY B 2 127 ? 71.290 13.318 41.681 1.00 45.51 127 GLY D C 1
ATOM 2844 O O . GLY B 2 127 ? 71.159 12.329 42.403 1.00 45.82 127 GLY D O 1
ATOM 2845 N N . VAL B 2 128 ? 70.541 13.536 40.599 1.00 45.20 128 VAL D N 1
ATOM 2846 C CA . VAL B 2 128 ? 69.461 12.626 40.209 1.00 44.73 128 VAL D CA 1
ATOM 2847 C C . VAL B 2 128 ? 70.054 11.256 39.912 1.00 44.14 128 VAL D C 1
ATOM 2848 O O . VAL B 2 128 ? 69.485 10.237 40.301 1.00 44.10 128 VAL D O 1
ATOM 2852 N N . TRP B 2 129 ? 71.229 11.256 39.281 1.00 43.97 129 TRP D N 1
ATOM 2853 C CA . TRP B 2 129 ? 71.933 10.029 38.962 1.00 44.19 129 TRP D CA 1
ATOM 2854 C C . TRP B 2 129 ? 72.139 9.177 40.205 1.00 45.33 129 TRP D C 1
ATOM 2855 O O . TRP B 2 129 ? 71.927 7.963 40.169 1.00 43.85 129 TRP D O 1
ATOM 2866 N N . ARG B 2 130 ? 72.526 9.838 41.294 1.00 47.07 130 ARG D N 1
ATOM 2867 C CA . ARG B 2 130 ? 72.744 9.178 42.574 1.00 48.42 130 ARG D CA 1
ATOM 2868 C C . ARG B 2 130 ? 71.448 8.565 43.096 1.00 49.39 130 ARG D C 1
ATOM 2869 O O . ARG B 2 130 ? 71.406 7.389 43.461 1.00 49.45 130 ARG D O 1
ATOM 2871 N N . ARG B 2 131 ? 70.377 9.352 43.060 1.00 50.07 131 ARG D N 1
ATOM 2872 C CA . ARG B 2 131 ? 69.072 8.894 43.518 1.00 51.04 131 ARG D CA 1
ATOM 2873 C C . ARG B 2 131 ? 68.473 7.803 42.636 1.00 51.04 131 ARG D C 1
ATOM 2874 O O . ARG B 2 131 ? 67.794 6.905 43.138 1.00 50.53 131 ARG D O 1
ATOM 2882 N N . TYR B 2 132 ? 68.764 7.858 41.336 1.00 50.92 132 TYR D N 1
ATOM 2883 C CA . TYR B 2 132 ? 68.265 6.859 40.401 1.00 51.80 132 TYR D CA 1
ATOM 2884 C C . TYR B 2 132 ? 68.929 5.520 40.639 1.00 52.86 132 TYR D C 1
ATOM 2885 O O . TYR B 2 132 ? 68.256 4.503 40.733 1.00 52.81 132 TYR D O 1
ATOM 2894 N N . ARG B 2 133 ? 70.252 5.529 40.747 1.00 55.28 133 ARG D N 1
ATOM 2895 C CA . ARG B 2 133 ? 70.998 4.303 40.987 1.00 57.61 133 ARG D CA 1
ATOM 2896 C C . ARG B 2 133 ? 70.641 3.692 42.340 1.00 58.57 133 ARG D C 1
ATOM 2897 O O . ARG B 2 133 ? 70.677 2.474 42.500 1.00 58.39 133 ARG D O 1
ATOM 2905 N N . ALA B 2 134 ? 70.246 4.546 43.288 1.00 59.53 134 ALA D N 1
ATOM 2906 C CA . ALA B 2 134 ? 69.835 4.097 44.616 1.00 61.29 134 ALA D CA 1
ATOM 2907 C C . ALA B 2 134 ? 68.535 3.319 44.455 1.00 62.44 134 ALA D C 1
ATOM 2908 O O . ALA B 2 134 ? 68.298 2.343 45.163 1.00 62.14 134 ALA D O 1
ATOM 2910 N N . TYR B 2 135 ? 67.735 3.730 43.468 1.00 63.70 135 TYR D N 1
ATOM 2911 C CA . TYR B 2 135 ? 66.469 3.084 43.151 1.00 64.70 135 TYR D CA 1
ATOM 2912 C C . TYR B 2 135 ? 66.694 1.643 42.721 1.00 65.54 135 TYR D C 1
ATOM 2913 O O . TYR B 2 135 ? 65.986 0.756 43.183 1.00 65.10 135 TYR D O 1
ATOM 2922 N N . PHE B 2 136 ? 67.636 1.432 41.799 1.00 66.63 136 PHE D N 1
ATOM 2923 C CA . PHE B 2 136 ? 67.942 0.092 41.300 1.00 68.16 136 PHE D CA 1
ATOM 2924 C C . PHE B 2 136 ? 68.503 -0.819 42.378 1.00 69.67 136 PHE D C 1
ATOM 2925 O O . PHE B 2 136 ? 68.178 -2.007 42.423 1.00 69.86 136 PHE D O 1
ATOM 2933 N N . ASP B 2 137 ? 69.322 -0.249 43.260 1.00 71.50 137 ASP D N 1
ATOM 2934 C CA . ASP B 2 137 ? 69.915 -1.001 44.364 1.00 73.36 137 ASP D CA 1
ATOM 2935 C C . ASP B 2 137 ? 68.836 -1.389 45.367 1.00 73.72 137 ASP D C 1
ATOM 2936 O O . ASP B 2 137 ? 68.799 -2.526 45.839 1.00 73.83 137 ASP D O 1
ATOM 2941 N N . ALA B 2 138 ? 67.932 -0.448 45.635 1.00 74.16 138 ALA D N 1
ATOM 2942 C CA . ALA B 2 138 ? 66.822 -0.662 46.559 1.00 75.17 138 ALA D CA 1
ATOM 2943 C C . ALA B 2 138 ? 65.705 -1.455 45.886 1.00 75.84 138 ALA D C 1
ATOM 2944 O O . ALA B 2 138 ? 64.737 -1.852 46.539 1.00 76.06 138 ALA D O 1
ATOM 2946 N N . LEU B 2 139 ? 65.854 -1.689 44.582 1.00 76.92 139 LEU D N 1
ATOM 2947 C CA . LEU B 2 139 ? 64.873 -2.449 43.816 1.00 77.75 139 LEU D CA 1
ATOM 2948 C C . LEU B 2 139 ? 65.000 -3.929 44.152 1.00 78.04 139 LEU D C 1
ATOM 2949 O O . LEU B 2 139 ? 64.022 -4.676 44.059 1.00 78.26 139 LEU D O 1
ATOM 2954 N N . ALA B 2 140 ? 66.210 -4.350 44.513 1.00 78.37 140 ALA D N 1
ATOM 2955 C CA . ALA B 2 140 ? 66.472 -5.740 44.861 1.00 78.62 140 ALA D CA 1
ATOM 2956 C C . ALA B 2 140 ? 65.861 -6.095 46.216 1.00 78.79 140 ALA D C 1
ATOM 2957 O O . ALA B 2 140 ? 65.155 -7.094 46.346 1.00 78.72 140 ALA D O 1
ATOM 2959 N N . VAL B 2 148 ? 56.595 -17.394 42.276 1.00 85.46 148 VAL D N 1
ATOM 2960 C CA . VAL B 2 148 ? 57.187 -18.434 41.452 1.00 85.49 148 VAL D CA 1
ATOM 2961 C C . VAL B 2 148 ? 56.496 -19.771 41.659 1.00 85.47 148 VAL D C 1
ATOM 2962 O O . VAL B 2 148 ? 56.692 -20.418 42.689 1.00 85.76 148 VAL D O 1
ATOM 2964 N N . LEU B 2 149 ? 55.684 -20.183 40.685 1.00 85.24 149 LEU D N 1
ATOM 2965 C CA . LEU B 2 149 ? 54.951 -21.444 40.777 1.00 85.23 149 LEU D CA 1
ATOM 2966 C C . LEU B 2 149 ? 54.511 -21.957 39.420 1.00 85.20 149 LEU D C 1
ATOM 2967 O O . LEU B 2 149 ? 53.829 -22.986 39.338 1.00 85.70 149 LEU D O 1
ATOM 2969 N N . GLY B 2 150 ? 54.889 -21.238 38.360 1.00 84.69 150 GLY D N 1
ATOM 2970 C CA . GLY B 2 150 ? 54.540 -21.601 36.981 1.00 84.20 150 GLY D CA 1
ATOM 2971 C C . GLY B 2 150 ? 53.020 -21.674 36.772 1.00 83.75 150 GLY D C 1
ATOM 2972 O O . GLY B 2 150 ? 52.511 -22.588 36.116 1.00 83.77 150 GLY D O 1
ATOM 2973 N N . ASP B 2 151 ? 52.302 -20.724 37.372 1.00 83.16 151 ASP D N 1
ATOM 2974 C CA . ASP B 2 151 ? 50.847 -20.670 37.272 1.00 82.44 151 ASP D CA 1
ATOM 2975 C C . ASP B 2 151 ? 50.403 -19.620 36.255 1.00 81.91 151 ASP D C 1
ATOM 2976 O O . ASP B 2 151 ? 51.187 -19.210 35.392 1.00 81.87 151 ASP D O 1
ATOM 2978 N N . LYS B 2 152 ? 49.144 -19.195 36.356 1.00 81.13 152 LYS D N 1
ATOM 2979 C CA . LYS B 2 152 ? 48.582 -18.186 35.463 1.00 80.26 152 LYS D CA 1
ATOM 2980 C C . LYS B 2 152 ? 48.904 -16.775 35.960 1.00 79.85 152 LYS D C 1
ATOM 2981 O O . LYS B 2 152 ? 49.614 -16.604 36.956 1.00 79.47 152 LYS D O 1
ATOM 2983 N N . LEU B 2 153 ? 48.383 -15.771 35.257 1.00 79.41 153 LEU D N 1
ATOM 2984 C CA . LEU B 2 153 ? 48.608 -14.373 35.612 1.00 79.33 153 LEU D CA 1
ATOM 2985 C C . LEU B 2 153 ? 47.417 -13.787 36.355 1.00 79.30 153 LEU D C 1
ATOM 2986 O O . LEU B 2 153 ? 46.265 -14.029 35.987 1.00 79.34 153 LEU D O 1
ATOM 2988 N N . ASP B 2 154 ? 47.705 -13.007 37.394 1.00 79.22 154 ASP D N 1
ATOM 2989 C CA . ASP B 2 154 ? 46.664 -12.379 38.198 1.00 79.55 154 ASP D CA 1
ATOM 2990 C C . ASP B 2 154 ? 46.901 -10.881 38.364 1.00 79.48 154 ASP D C 1
ATOM 2991 O O . ASP B 2 154 ? 47.892 -10.462 38.979 1.00 79.32 154 ASP D O 1
ATOM 2996 N N . PRO B 2 155 ? 46.012 -10.046 37.787 1.00 79.39 155 PRO D N 1
ATOM 2997 C CA . PRO B 2 155 ? 46.110 -8.587 37.866 1.00 79.33 155 PRO D CA 1
ATOM 2998 C C . PRO B 2 155 ? 46.207 -8.033 39.283 1.00 79.34 155 PRO D C 1
ATOM 2999 O O . PRO B 2 155 ? 46.560 -6.876 39.474 1.00 79.41 155 PRO D O 1
ATOM 3003 N N . ALA B 2 156 ? 45.926 -8.887 40.264 1.00 79.23 156 ALA D N 1
ATOM 3004 C CA . ALA B 2 156 ? 45.984 -8.518 41.673 1.00 79.09 156 ALA D CA 1
ATOM 3005 C C . ALA B 2 156 ? 47.424 -8.320 42.124 1.00 78.83 156 ALA D C 1
ATOM 3006 O O . ALA B 2 156 ? 47.779 -7.236 42.575 1.00 78.94 156 ALA D O 1
ATOM 3008 N N . ALA B 2 157 ? 48.253 -9.353 41.953 1.00 78.45 157 ALA D N 1
ATOM 3009 C CA . ALA B 2 157 ? 49.667 -9.304 42.335 1.00 78.08 157 ALA D CA 1
ATOM 3010 C C . ALA B 2 157 ? 50.408 -8.226 41.557 1.00 77.99 157 ALA D C 1
ATOM 3011 O O . ALA B 2 157 ? 51.135 -7.424 42.144 1.00 77.52 157 ALA D O 1
ATOM 3013 N N . MET B 2 158 ? 50.164 -8.181 40.245 1.00 77.78 158 MET D N 1
ATOM 3014 C CA . MET B 2 158 ? 50.779 -7.192 39.359 1.00 77.57 158 MET D CA 1
ATOM 3015 C C . MET B 2 158 ? 50.437 -5.775 39.783 1.00 77.22 158 MET D C 1
ATOM 3016 O O . MET B 2 158 ? 51.258 -4.870 39.658 1.00 77.19 158 MET D O 1
ATOM 3021 N N . GLN B 2 159 ? 49.237 -5.610 40.336 1.00 76.68 159 GLN D N 1
ATOM 3022 C CA . GLN B 2 159 ? 48.771 -4.314 40.814 1.00 76.33 159 GLN D CA 1
ATOM 3023 C C . GLN B 2 159 ? 49.513 -3.922 42.074 1.00 75.90 159 GLN D C 1
ATOM 3024 O O . GLN B 2 159 ? 49.828 -2.746 42.274 1.00 75.44 159 GLN D O 1
ATOM 3030 N N . LEU B 2 160 ? 49.778 -4.912 42.919 1.00 75.39 160 LEU D N 1
ATOM 3031 C CA . LEU B 2 160 ? 50.481 -4.692 44.173 1.00 74.79 160 LEU D CA 1
ATOM 3032 C C . LEU B 2 160 ? 51.938 -4.357 43.934 1.00 74.00 160 LEU D C 1
ATOM 3033 O O . LEU B 2 160 ? 52.479 -3.471 44.585 1.00 73.79 160 LEU D O 1
ATOM 3038 N N . ALA B 2 161 ? 52.556 -5.049 42.976 1.00 73.07 161 ALA D N 1
ATOM 3039 C CA . ALA B 2 161 ? 53.958 -4.825 42.618 1.00 72.15 161 ALA D CA 1
ATOM 3040 C C . ALA B 2 161 ? 54.186 -3.376 42.222 1.00 71.51 161 ALA D C 1
ATOM 3041 O O . ALA B 2 161 ? 55.142 -2.753 42.674 1.00 71.55 161 ALA D O 1
ATOM 3043 N N . LEU B 2 162 ? 53.257 -2.831 41.437 1.00 70.57 162 LEU D N 1
ATOM 3044 C CA . LEU B 2 162 ? 53.322 -1.440 40.998 1.00 70.05 162 LEU D CA 1
ATOM 3045 C C . LEU B 2 162 ? 53.185 -0.506 42.190 1.00 69.75 162 LEU D C 1
ATOM 3046 O O . LEU B 2 162 ? 53.777 0.571 42.208 1.00 69.32 162 LEU D O 1
ATOM 3051 N N . ASP B 2 163 ? 52.436 -0.955 43.200 1.00 69.19 163 ASP D N 1
ATOM 3052 C CA . ASP B 2 163 ? 52.228 -0.189 44.427 1.00 69.14 163 ASP D CA 1
ATOM 3053 C C . ASP B 2 163 ? 53.524 -0.158 45.234 1.00 68.70 163 ASP D C 1
ATOM 3054 O O . ASP B 2 163 ? 53.839 0.846 45.873 1.00 67.96 163 ASP D O 1
ATOM 3056 N N . GLN B 2 164 ? 54.284 -1.251 45.161 1.00 68.66 164 GLN D N 1
ATOM 3057 C CA . GLN B 2 164 ? 55.561 -1.373 45.860 1.00 69.37 164 GLN D CA 1
ATOM 3058 C C . GLN B 2 164 ? 56.606 -0.515 45.167 1.00 69.54 164 GLN D C 1
ATOM 3059 O O . GLN B 2 164 ? 57.205 0.351 45.788 1.00 68.76 164 GLN D O 1
ATOM 3065 N N . ARG B 2 165 ? 56.787 -0.742 43.866 1.00 69.47 165 ARG D N 1
ATOM 3066 C CA . ARG B 2 165 ? 57.745 0.009 43.052 1.00 69.59 165 ARG D CA 1
ATOM 3067 C C . ARG B 2 165 ? 57.506 1.510 43.174 1.00 68.89 165 ARG D C 1
ATOM 3068 O O . ARG B 2 165 ? 58.458 2.288 43.245 1.00 68.93 165 ARG D O 1
ATOM 3076 N N . ALA B 2 166 ? 56.232 1.896 43.280 1.00 68.29 166 ALA D N 1
ATOM 3077 C CA . ALA B 2 166 ? 55.851 3.299 43.439 1.00 67.57 166 ALA D CA 1
ATOM 3078 C C . ALA B 2 166 ? 56.348 3.824 44.784 1.00 67.06 166 ALA D C 1
ATOM 3079 O O . ALA B 2 166 ? 56.703 4.995 44.899 1.00 66.69 166 ALA D O 1
ATOM 3081 N N . ALA B 2 167 ? 56.412 2.935 45.778 1.00 66.57 167 ALA D N 1
ATOM 3082 C CA . ALA B 2 167 ? 56.884 3.278 47.121 1.00 66.06 167 ALA D CA 1
ATOM 3083 C C . ALA B 2 167 ? 58.376 3.585 47.098 1.00 65.52 167 ALA D C 1
ATOM 3084 O O . ALA B 2 167 ? 58.805 4.599 47.649 1.00 65.07 167 ALA D O 1
ATOM 3086 N N . LEU B 2 168 ? 59.148 2.728 46.425 1.00 64.90 168 LEU D N 1
ATOM 3087 C CA . LEU B 2 168 ? 60.597 2.903 46.303 1.00 64.42 168 LEU D CA 1
ATOM 3088 C C . LEU B 2 168 ? 60.927 4.197 45.585 1.00 64.08 168 LEU D C 1
ATOM 3089 O O . LEU B 2 168 ? 61.744 4.978 46.065 1.00 64.09 168 LEU D O 1
ATOM 3094 N N . ALA B 2 169 ? 60.228 4.446 44.477 1.00 63.96 169 ALA D N 1
ATOM 3095 C CA . ALA B 2 169 ? 60.413 5.656 43.680 1.00 64.22 169 ALA D CA 1
ATOM 3096 C C . ALA B 2 169 ? 60.264 6.911 44.530 1.00 64.70 169 ALA D C 1
ATOM 3097 O O . ALA B 2 169 ? 61.003 7.868 44.357 1.00 65.04 169 ALA D O 1
ATOM 3099 N N . ASP B 2 170 ? 59.336 6.876 45.482 1.00 64.83 170 ASP D N 1
ATOM 3100 C CA . ASP B 2 170 ? 59.096 8.009 46.374 1.00 64.58 170 ASP D CA 1
ATOM 3101 C C . ASP B 2 170 ? 60.206 8.182 47.401 1.00 63.76 170 ASP D C 1
ATOM 3102 O O . ASP B 2 170 ? 60.581 9.303 47.730 1.00 63.70 170 ASP D O 1
ATOM 3107 N N . ARG B 2 171 ? 60.743 7.065 47.882 1.00 63.14 171 ARG D N 1
ATOM 3108 C CA . ARG B 2 171 ? 61.813 7.084 48.878 1.00 62.52 171 ARG D CA 1
ATOM 3109 C C . ARG B 2 171 ? 63.182 7.397 48.279 1.00 62.03 171 ARG D C 1
ATOM 3110 O O . ARG B 2 171 ? 63.975 8.129 48.875 1.00 61.90 171 ARG D O 1
ATOM 3112 N N . THR B 2 172 ? 63.442 6.857 47.091 1.00 61.17 172 THR D N 1
ATOM 3113 C CA . THR B 2 172 ? 64.716 7.054 46.408 1.00 59.73 172 THR D CA 1
ATOM 3114 C C . THR B 2 172 ? 64.749 8.284 45.513 1.00 59.23 172 THR D C 1
ATOM 3115 O O . THR B 2 172 ? 65.630 9.127 45.652 1.00 59.01 172 THR D O 1
ATOM 3119 N N . LEU B 2 173 ? 63.786 8.383 44.602 1.00 57.81 173 LEU D N 1
ATOM 3120 C CA . LEU B 2 173 ? 63.715 9.510 43.679 1.00 56.93 173 LEU D CA 1
ATOM 3121 C C . LEU B 2 173 ? 62.996 10.705 44.274 1.00 55.94 173 LEU D C 1
ATOM 3122 O O . LEU B 2 173 ? 63.285 11.844 43.903 1.00 55.47 173 LEU D O 1
ATOM 3127 N N . GLY B 2 174 ? 62.065 10.440 45.192 1.00 55.49 174 GLY D N 1
ATOM 3128 C CA . GLY B 2 174 ? 61.316 11.505 45.845 1.00 54.52 174 GLY D CA 1
ATOM 3129 C C . GLY B 2 174 ? 60.620 12.462 44.906 1.00 54.21 174 GLY D C 1
ATOM 3130 O O . GLY B 2 174 ? 59.686 12.086 44.199 1.00 53.89 174 GLY D O 1
ATOM 3131 N N . GLU B 2 175 ? 61.148 13.682 44.842 1.00 53.46 175 GLU D N 1
ATOM 3132 C CA . GLU B 2 175 ? 60.614 14.733 43.980 1.00 53.32 175 GLU D CA 1
ATOM 3133 C C . GLU B 2 175 ? 60.616 14.338 42.500 1.00 53.38 175 GLU D C 1
ATOM 3134 O O . GLU B 2 175 ? 59.795 14.826 41.720 1.00 52.77 175 GLU D O 1
ATOM 3136 N N . TRP B 2 176 ? 61.522 13.423 42.146 1.00 53.07 176 TRP D N 1
ATOM 3137 C CA . TRP B 2 176 ? 61.648 12.932 40.784 1.00 53.10 176 TRP D CA 1
ATOM 3138 C C . TRP B 2 176 ? 60.860 11.665 40.484 1.00 53.49 176 TRP D C 1
ATOM 3139 O O . TRP B 2 176 ? 60.820 11.224 39.335 1.00 53.46 176 TRP D O 1
ATOM 3150 N N . ALA B 2 177 ? 60.171 11.127 41.486 1.00 52.81 177 ALA D N 1
ATOM 3151 C CA . ALA B 2 177 ? 59.369 9.915 41.312 1.00 52.46 177 ALA D CA 1
ATOM 3152 C C . ALA B 2 177 ? 58.229 10.126 40.329 1.00 52.61 177 ALA D C 1
ATOM 3153 O O . ALA B 2 177 ? 57.935 9.250 39.511 1.00 52.45 177 ALA D O 1
ATOM 3155 N N . GLU B 2 178 ? 57.628 11.313 40.391 1.00 52.11 178 GLU D N 1
ATOM 3156 C CA . GLU B 2 178 ? 56.531 11.676 39.510 1.00 51.99 178 GLU D CA 1
ATOM 3157 C C . GLU B 2 178 ? 56.934 11.796 38.035 1.00 50.81 178 GLU D C 1
ATOM 3158 O O . GLU B 2 178 ? 56.329 11.153 37.180 1.00 50.26 178 GLU D O 1
ATOM 3164 N N . PRO B 2 179 ? 57.940 12.635 37.716 1.00 49.79 179 PRO D N 1
ATOM 3165 C CA . PRO B 2 179 ? 58.338 12.764 36.317 1.00 48.68 179 PRO D CA 1
ATOM 3166 C C . PRO B 2 179 ? 58.946 11.487 35.746 1.00 47.06 179 PRO D C 1
ATOM 3167 O O . PRO B 2 179 ? 58.797 11.211 34.568 1.00 46.09 179 PRO D O 1
ATOM 3171 N N . PHE B 2 180 ? 59.553 10.681 36.611 1.00 45.91 180 PHE D N 1
ATOM 3172 C CA . PHE B 2 180 ? 60.174 9.430 36.201 1.00 45.57 180 PHE D CA 1
ATOM 3173 C C . PHE B 2 180 ? 59.198 8.321 35.858 1.00 46.42 180 PHE D C 1
ATOM 3174 O O . PHE B 2 180 ? 59.264 7.746 34.772 1.00 46.07 180 PHE D O 1
ATOM 3182 N N . PHE B 2 181 ? 58.282 8.037 36.780 1.00 47.44 181 PHE D N 1
ATOM 3183 C CA . PHE B 2 181 ? 57.320 6.958 36.597 1.00 48.93 181 PHE D CA 1
ATOM 3184 C C . PHE B 2 181 ? 55.862 7.362 36.560 1.00 49.72 181 PHE D C 1
ATOM 3185 O O . PHE B 2 181 ? 54.995 6.495 36.485 1.00 49.58 181 PHE D O 1
ATOM 3193 N N . GLY B 2 182 ? 55.590 8.666 36.573 1.00 50.62 182 GLY D N 1
ATOM 3194 C CA . GLY B 2 182 ? 54.216 9.155 36.547 1.00 51.72 182 GLY D CA 1
ATOM 3195 C C . GLY B 2 182 ? 53.359 8.546 35.461 1.00 52.21 182 GLY D C 1
ATOM 3196 O O . GLY B 2 182 ? 52.433 7.796 35.762 1.00 52.00 182 GLY D O 1
ATOM 3197 N N . ASP B 2 183 ? 53.736 8.779 34.206 1.00 52.88 183 ASP D N 1
ATOM 3198 C CA . ASP B 2 183 ? 53.003 8.249 33.058 1.00 53.93 183 ASP D CA 1
ATOM 3199 C C . ASP B 2 183 ? 52.998 6.725 33.020 1.00 53.54 183 ASP D C 1
ATOM 3200 O O . ASP B 2 183 ? 51.942 6.115 32.840 1.00 53.93 183 ASP D O 1
ATOM 3205 N N . GLU B 2 184 ? 54.167 6.125 33.248 1.00 52.48 184 GLU D N 1
ATOM 3206 C CA . GLU B 2 184 ? 54.324 4.669 33.248 1.00 52.48 184 GLU D CA 1
ATOM 3207 C C . GLU B 2 184 ? 53.344 3.988 34.204 1.00 52.33 184 GLU D C 1
ATOM 3208 O O . GLU B 2 184 ? 52.671 3.028 33.826 1.00 50.79 184 GLU D O 1
ATOM 3214 N N . GLN B 2 185 ? 53.242 4.527 35.419 1.00 52.53 185 GLN D N 1
ATOM 3215 C CA . GLN B 2 185 ? 52.341 4.005 36.440 1.00 53.69 185 GLN D CA 1
ATOM 3216 C C . GLN B 2 185 ? 50.888 3.995 35.998 1.00 53.52 185 GLN D C 1
ATOM 3217 O O . GLN B 2 185 ? 50.225 2.970 36.099 1.00 53.59 185 GLN D O 1
ATOM 3223 N N . ARG B 2 186 ? 50.429 5.114 35.439 1.00 53.50 186 ARG D N 1
ATOM 3224 C CA . ARG B 2 186 ? 49.051 5.252 34.958 1.00 53.64 186 ARG D CA 1
ATOM 3225 C C . ARG B 2 186 ? 48.779 4.254 33.846 1.00 52.66 186 ARG D C 1
ATOM 3226 O O . ARG B 2 186 ? 47.841 3.469 33.943 1.00 53.23 186 ARG D O 1
ATOM 3234 N N . ARG B 2 187 ? 49.653 4.255 32.837 1.00 51.05 187 ARG D N 1
ATOM 3235 C CA . ARG B 2 187 ? 49.567 3.360 31.680 1.00 49.68 187 ARG D CA 1
ATOM 3236 C C . ARG B 2 187 ? 49.330 1.912 32.110 1.00 49.53 187 ARG D C 1
ATOM 3237 O O . ARG B 2 187 ? 48.340 1.297 31.711 1.00 49.10 187 ARG D O 1
ATOM 3245 N N . GLN B 2 188 ? 50.193 1.419 32.998 1.00 48.69 188 GLN D N 1
ATOM 3246 C CA . GLN B 2 188 ? 50.105 0.052 33.500 1.00 49.05 188 GLN D CA 1
ATOM 3247 C C . GLN B 2 188 ? 48.863 -0.203 34.338 1.00 49.89 188 GLN D C 1
ATOM 3248 O O . GLN B 2 188 ? 48.113 -1.128 34.042 1.00 49.01 188 GLN D O 1
ATOM 3254 N N . ARG B 2 189 ? 48.627 0.642 35.345 1.00 51.15 189 ARG D N 1
ATOM 3255 C CA . ARG B 2 189 ? 47.456 0.509 36.221 1.00 53.15 189 ARG D CA 1
ATOM 3256 C C . ARG B 2 189 ? 46.168 0.467 35.406 1.00 52.71 189 ARG D C 1
ATOM 3257 O O . ARG B 2 189 ? 45.346 -0.435 35.582 1.00 51.59 189 ARG D O 1
ATOM 3265 N N . HIS B 2 190 ? 46.062 1.390 34.451 1.00 52.90 190 HIS D N 1
ATOM 3266 C CA . HIS B 2 190 ? 44.905 1.491 33.568 1.00 53.30 190 HIS D CA 1
ATOM 3267 C C . HIS B 2 190 ? 44.695 0.215 32.748 1.00 52.84 190 HIS D C 1
ATOM 3268 O O . HIS B 2 190 ? 43.589 -0.326 32.723 1.00 52.18 190 HIS D O 1
ATOM 3275 N N . ASP B 2 191 ? 45.756 -0.265 32.098 1.00 51.86 191 ASP D N 1
ATOM 3276 C CA . ASP B 2 191 ? 45.677 -1.479 31.287 1.00 52.00 191 ASP D CA 1
ATOM 3277 C C . ASP B 2 191 ? 45.419 -2.715 32.125 1.00 52.19 191 ASP D C 1
ATOM 3278 O O . ASP B 2 191 ? 44.651 -3.585 31.723 1.00 51.50 191 ASP D O 1
ATOM 3283 N N . LEU B 2 192 ? 46.015 -2.754 33.316 1.00 52.91 192 LEU D N 1
ATOM 3284 C CA . LEU B 2 192 ? 45.846 -3.877 34.232 1.00 54.65 192 LEU D CA 1
ATOM 3285 C C . LEU B 2 192 ? 44.378 -4.056 34.610 1.00 55.39 192 LEU D C 1
ATOM 3286 O O . LEU B 2 192 ? 43.914 -5.177 34.833 1.00 55.16 192 LEU D O 1
ATOM 3291 N N . GLU B 2 193 ? 43.650 -2.942 34.624 1.00 57.04 193 GLU D N 1
ATOM 3292 C CA . GLU B 2 193 ? 42.230 -2.945 34.934 1.00 58.85 193 GLU D CA 1
ATOM 3293 C C . GLU B 2 193 ? 41.412 -3.545 33.813 1.00 59.08 193 GLU D C 1
ATOM 3294 O O . GLU B 2 193 ? 40.622 -4.458 34.045 1.00 58.53 193 GLU D O 1
ATOM 3300 N N . ARG B 2 194 ? 41.646 -3.063 32.593 1.00 58.87 194 ARG D N 1
ATOM 3301 C CA . ARG B 2 194 ? 40.941 -3.549 31.409 1.00 58.95 194 ARG D CA 1
ATOM 3302 C C . ARG B 2 194 ? 41.071 -5.061 31.266 1.00 59.27 194 ARG D C 1
ATOM 3303 O O . ARG B 2 194 ? 40.129 -5.732 30.852 1.00 58.22 194 ARG D O 1
ATOM 3311 N N . ILE B 2 195 ? 42.221 -5.587 31.687 1.00 60.02 195 ILE D N 1
ATOM 3312 C CA . ILE B 2 195 ? 42.488 -7.021 31.639 1.00 61.67 195 ILE D CA 1
ATOM 3313 C C . ILE B 2 195 ? 41.637 -7.750 32.676 1.00 63.48 195 ILE D C 1
ATOM 3314 O O . ILE B 2 195 ? 41.070 -8.804 32.382 1.00 63.68 195 ILE D O 1
ATOM 3319 N N . ARG B 2 196 ? 41.548 -7.176 33.879 1.00 64.92 196 ARG D N 1
ATOM 3320 C CA . ARG B 2 196 ? 40.762 -7.754 34.968 1.00 66.02 196 ARG D CA 1
ATOM 3321 C C . ARG B 2 196 ? 39.287 -7.769 34.600 1.00 66.79 196 ARG D C 1
ATOM 3322 O O . ARG B 2 196 ? 38.632 -8.800 34.707 1.00 66.63 196 ARG D O 1
ATOM 3324 N N . ILE B 2 197 ? 38.793 -6.633 34.106 1.00 67.77 197 ILE D N 1
ATOM 3325 C CA . ILE B 2 197 ? 37.399 -6.496 33.691 1.00 69.07 197 ILE D CA 1
ATOM 3326 C C . ILE B 2 197 ? 37.060 -7.510 32.594 1.00 70.50 197 ILE D C 1
ATOM 3327 O O . ILE B 2 197 ? 35.986 -8.115 32.612 1.00 70.36 197 ILE D O 1
ATOM 3332 N N . ALA B 2 198 ? 38.002 -7.708 31.672 1.00 72.46 198 ALA D N 1
ATOM 3333 C CA . ALA B 2 198 ? 37.834 -8.651 30.571 1.00 74.51 198 ALA D CA 1
ATOM 3334 C C . ALA B 2 198 ? 37.807 -10.092 31.078 1.00 75.91 198 ALA D C 1
ATOM 3335 O O . ALA B 2 198 ? 37.092 -10.933 30.533 1.00 75.75 198 ALA D O 1
ATOM 3337 N N . ASN B 2 199 ? 38.572 -10.353 32.136 1.00 77.80 199 ASN D N 1
ATOM 3338 C CA . ASN B 2 199 ? 38.646 -11.682 32.735 1.00 80.22 199 ASN D CA 1
ATOM 3339 C C . ASN B 2 199 ? 37.932 -11.707 34.082 1.00 81.55 199 ASN D C 1
ATOM 3340 O O . ASN B 2 199 ? 38.541 -11.455 35.128 1.00 82.35 199 ASN D O 1
ATOM 3345 N N . ASP B 2 200 ? 36.633 -11.986 34.048 1.00 82.56 200 ASP D N 1
ATOM 3346 C CA . ASP B 2 200 ? 35.841 -12.044 35.267 1.00 83.30 200 ASP D CA 1
ATOM 3347 C C . ASP B 2 200 ? 34.837 -13.186 35.191 1.00 83.42 200 ASP D C 1
ATOM 3348 O O . ASP B 2 200 ? 34.191 -13.395 34.168 1.00 83.69 200 ASP D O 1
ATOM 3353 N N . THR B 2 202 ? 31.918 -13.761 35.461 1.00 95.75 202 THR D N 1
ATOM 3354 C CA . THR B 2 202 ? 30.542 -13.557 35.885 1.00 95.88 202 THR D CA 1
ATOM 3355 C C . THR B 2 202 ? 29.918 -12.381 35.153 1.00 95.74 202 THR D C 1
ATOM 3356 O O . THR B 2 202 ? 28.708 -12.365 34.911 1.00 95.63 202 THR D O 1
ATOM 3360 N N . LEU B 2 203 ? 30.748 -11.398 34.807 1.00 95.52 203 LEU D N 1
ATOM 3361 C CA . LEU B 2 203 ? 30.293 -10.209 34.095 1.00 95.44 203 LEU D CA 1
ATOM 3362 C C . LEU B 2 203 ? 29.652 -10.560 32.756 1.00 95.35 203 LEU D C 1
ATOM 3363 O O . LEU B 2 203 ? 30.019 -11.554 32.127 1.00 95.18 203 LEU D O 1
ATOM 3368 N N . SER B 2 204 ? 28.656 -9.774 32.362 1.00 95.34 204 SER D N 1
ATOM 3369 C CA . SER B 2 204 ? 27.943 -9.989 31.107 1.00 95.18 204 SER D CA 1
ATOM 3370 C C . SER B 2 204 ? 28.465 -9.064 30.010 1.00 95.04 204 SER D C 1
ATOM 3371 O O . SER B 2 204 ? 29.340 -8.233 30.250 1.00 94.72 204 SER D O 1
ATOM 3374 N N . GLN B 2 207 ? 27.687 -5.808 31.027 1.00 74.67 207 GLN D N 1
ATOM 3375 C CA . GLN B 2 207 ? 28.427 -5.500 32.246 1.00 74.96 207 GLN D CA 1
ATOM 3376 C C . GLN B 2 207 ? 29.845 -5.056 31.933 1.00 75.24 207 GLN D C 1
ATOM 3377 O O . GLN B 2 207 ? 30.232 -3.938 32.279 1.00 75.39 207 GLN D O 1
ATOM 3379 N N . LYS B 2 208 ? 30.605 -5.927 31.263 1.00 75.17 208 LYS D N 1
ATOM 3380 C CA . LYS B 2 208 ? 31.993 -5.650 30.882 1.00 74.86 208 LYS D CA 1
ATOM 3381 C C . LYS B 2 208 ? 32.112 -4.381 30.051 1.00 74.86 208 LYS D C 1
ATOM 3382 O O . LYS B 2 208 ? 32.923 -3.516 30.364 1.00 74.93 208 LYS D O 1
ATOM 3385 N N . ALA B 2 209 ? 31.249 -4.251 29.044 1.00 74.88 209 ALA D N 1
ATOM 3386 C CA . ALA B 2 209 ? 31.229 -3.088 28.162 1.00 74.93 209 ALA D CA 1
ATOM 3387 C C . ALA B 2 209 ? 31.071 -1.776 28.930 1.00 74.95 209 ALA D C 1
ATOM 3388 O O . ALA B 2 209 ? 31.808 -0.820 28.689 1.00 74.27 209 ALA D O 1
ATOM 3390 N N . ALA B 2 210 ? 30.149 -1.771 29.894 1.00 75.00 210 ALA D N 1
ATOM 3391 C CA . ALA B 2 210 ? 29.886 -0.599 30.726 1.00 75.36 210 ALA D CA 1
ATOM 3392 C C . ALA B 2 210 ? 31.057 -0.304 31.660 1.00 75.70 210 ALA D C 1
ATOM 3393 O O . ALA B 2 210 ? 31.381 0.859 31.906 1.00 75.39 210 ALA D O 1
ATOM 3395 N N . ARG B 2 211 ? 31.707 -1.364 32.141 1.00 76.08 211 ARG D N 1
ATOM 3396 C CA . ARG B 2 211 ? 32.852 -1.235 33.039 1.00 76.65 211 ARG D CA 1
ATOM 3397 C C . ARG B 2 211 ? 34.077 -0.700 32.301 1.00 76.96 211 ARG D C 1
ATOM 3398 O O . ARG B 2 211 ? 34.844 0.080 32.861 1.00 77.39 211 ARG D O 1
ATOM 3400 N N . LEU B 2 212 ? 34.227 -1.100 31.038 1.00 76.95 212 LEU D N 1
ATOM 3401 C CA . LEU B 2 212 ? 35.339 -0.658 30.200 1.00 76.83 212 LEU D CA 1
ATOM 3402 C C . LEU B 2 212 ? 35.108 0.745 29.674 1.00 76.93 212 LEU D C 1
ATOM 3403 O O . LEU B 2 212 ? 36.039 1.541 29.607 1.00 76.89 212 LEU D O 1
ATOM 3408 N N . ALA B 2 213 ? 33.854 1.048 29.335 1.00 77.28 213 ALA D N 1
ATOM 3409 C CA . ALA B 2 213 ? 33.471 2.367 28.826 1.00 77.52 213 ALA D CA 1
ATOM 3410 C C . ALA B 2 213 ? 33.757 3.439 29.876 1.00 77.83 213 ALA D C 1
ATOM 3411 O O . ALA B 2 213 ? 34.259 4.518 29.552 1.00 77.51 213 ALA D O 1
ATOM 3413 N N . ALA B 2 214 ? 33.485 3.099 31.137 1.00 78.02 214 ALA D N 1
ATOM 3414 C CA . ALA B 2 214 ? 33.715 4.000 32.262 1.00 78.09 214 ALA D CA 1
ATOM 3415 C C . ALA B 2 214 ? 35.199 4.084 32.572 1.00 78.18 214 ALA D C 1
ATOM 3416 O O . ALA B 2 214 ? 35.733 5.171 32.760 1.00 78.07 214 ALA D O 1
ATOM 3418 N N . LEU B 2 215 ? 35.863 2.929 32.594 1.00 78.30 215 LEU D N 1
ATOM 3419 C CA . LEU B 2 215 ? 37.294 2.859 32.869 1.00 78.46 215 LEU D CA 1
ATOM 3420 C C . LEU B 2 215 ? 38.070 3.716 31.872 1.00 78.45 215 LEU D C 1
ATOM 3421 O O . LEU B 2 215 ? 39.031 4.399 32.244 1.00 78.04 215 LEU D O 1
ATOM 3426 N N . ASP B 2 216 ? 37.649 3.659 30.609 1.00 78.57 216 ASP D N 1
ATOM 3427 C CA . ASP B 2 216 ? 38.273 4.434 29.551 1.00 78.97 216 ASP D CA 1
ATOM 3428 C C . ASP B 2 216 ? 37.944 5.925 29.644 1.00 78.23 216 ASP D C 1
ATOM 3429 O O . ASP B 2 216 ? 38.255 6.695 28.735 1.00 78.20 216 ASP D O 1
ATOM 3434 N N . ALA B 2 217 ? 37.365 6.327 30.771 1.00 77.52 217 ALA D N 1
ATOM 3435 C CA . ALA B 2 217 ? 37.015 7.717 31.016 1.00 76.58 217 ALA D CA 1
ATOM 3436 C C . ALA B 2 217 ? 37.933 8.284 32.094 1.00 75.62 217 ALA D C 1
ATOM 3437 O O . ALA B 2 217 ? 37.700 9.381 32.606 1.00 75.83 217 ALA D O 1
ATOM 3439 N N . GLN B 2 218 ? 38.982 7.531 32.423 1.00 74.28 218 GLN D N 1
ATOM 3440 C CA . GLN B 2 218 ? 39.948 7.938 33.437 1.00 72.85 218 GLN D CA 1
ATOM 3441 C C . GLN B 2 218 ? 41.290 8.326 32.831 1.00 71.92 218 GLN D C 1
ATOM 3442 O O . GLN B 2 218 ? 42.256 8.579 33.554 1.00 71.73 218 GLN D O 1
ATOM 3444 N N . LEU B 2 219 ? 41.339 8.389 31.504 1.00 70.58 219 LEU D N 1
ATOM 3445 C CA . LEU B 2 219 ? 42.557 8.751 30.788 1.00 69.20 219 LEU D CA 1
ATOM 3446 C C . LEU B 2 219 ? 42.856 10.232 30.940 1.00 68.20 219 LEU D C 1
ATOM 3447 O O . LEU B 2 219 ? 41.953 11.026 31.207 1.00 68.31 219 LEU D O 1
ATOM 3452 N N . THR B 2 220 ? 44.128 10.588 30.799 1.00 67.38 220 THR D N 1
ATOM 3453 C CA . THR B 2 220 ? 44.569 11.973 30.904 1.00 66.58 220 THR D CA 1
ATOM 3454 C C . THR B 2 220 ? 44.348 12.661 29.551 1.00 65.98 220 THR D C 1
ATOM 3455 O O . THR B 2 220 ? 44.304 11.979 28.517 1.00 65.30 220 THR D O 1
ATOM 3459 N N . PRO B 2 221 ? 44.234 14.014 29.532 1.00 65.66 221 PRO D N 1
ATOM 3460 C CA . PRO B 2 221 ? 44.030 14.714 28.258 1.00 65.16 221 PRO D CA 1
ATOM 3461 C C . PRO B 2 221 ? 45.178 14.528 27.254 1.00 64.35 221 PRO D C 1
ATOM 3462 O O . PRO B 2 221 ? 45.013 14.795 26.065 1.00 64.23 221 PRO D O 1
ATOM 3466 N N . ASP B 2 222 ? 46.319 14.035 27.736 1.00 63.19 222 ASP D N 1
ATOM 3467 C CA . ASP B 2 222 ? 47.479 13.801 26.884 1.00 62.60 222 ASP D CA 1
ATOM 3468 C C . ASP B 2 222 ? 47.436 12.452 26.186 1.00 60.55 222 ASP D C 1
ATOM 3469 O O . ASP B 2 222 ? 47.673 12.376 24.981 1.00 59.98 222 ASP D O 1
ATOM 3474 N N . GLU B 2 223 ? 47.123 11.396 26.936 1.00 58.64 223 GLU D N 1
ATOM 3475 C CA . GLU B 2 223 ? 47.054 10.052 26.368 1.00 57.11 223 GLU D CA 1
ATOM 3476 C C . GLU B 2 223 ? 45.831 9.868 25.483 1.00 54.24 223 GLU D C 1
ATOM 3477 O O . GLU B 2 223 ? 45.894 9.145 24.502 1.00 52.56 223 GLU D O 1
ATOM 3483 N N . ARG B 2 224 ? 44.741 10.560 25.811 1.00 51.27 224 ARG D N 1
ATOM 3484 C CA . ARG B 2 224 ? 43.516 10.481 25.021 1.00 48.60 224 ARG D CA 1
ATOM 3485 C C . ARG B 2 224 ? 43.760 11.117 23.653 1.00 44.82 224 ARG D C 1
ATOM 3486 O O . ARG B 2 224 ? 43.340 10.578 22.627 1.00 43.19 224 ARG D O 1
ATOM 3494 N N . ALA B 2 225 ? 44.475 12.241 23.656 1.00 40.99 225 ALA D N 1
ATOM 3495 C CA . ALA B 2 225 ? 44.812 12.953 22.429 1.00 39.54 225 ALA D CA 1
ATOM 3496 C C . ALA B 2 225 ? 45.818 12.133 21.630 1.00 38.10 225 ALA D C 1
ATOM 3497 O O . ALA B 2 225 ? 45.681 11.992 20.412 1.00 36.05 225 ALA D O 1
ATOM 3499 N N . GLN B 2 226 ? 46.791 11.550 22.336 1.00 36.72 226 GLN D N 1
ATOM 3500 C CA . GLN B 2 226 ? 47.819 10.719 21.708 1.00 36.39 226 GLN D CA 1
ATOM 3501 C C . GLN B 2 226 ? 47.181 9.505 21.041 1.00 34.70 226 GLN D C 1
ATOM 3502 O O . GLN B 2 226 ? 47.540 9.156 19.920 1.00 34.72 226 GLN D O 1
ATOM 3504 N N . GLN B 2 227 ? 46.183 8.923 21.705 1.00 34.67 227 GLN D N 1
ATOM 3505 C CA . GLN B 2 227 ? 45.469 7.764 21.172 1.00 34.95 227 GLN D CA 1
ATOM 3506 C C . GLN B 2 227 ? 44.616 8.123 19.963 1.00 33.76 227 GLN D C 1
ATOM 3507 O O . GLN B 2 227 ? 44.569 7.365 18.997 1.00 33.68 227 GLN D O 1
ATOM 3513 N N . ALA B 2 228 ? 43.980 9.295 20.002 1.00 31.31 228 ALA D N 1
ATOM 3514 C CA . ALA B 2 228 ? 43.140 9.755 18.893 1.00 29.81 228 ALA D CA 1
ATOM 3515 C C . ALA B 2 228 ? 43.981 9.976 17.637 1.00 29.06 228 ALA D C 1
ATOM 3516 O O . ALA B 2 228 ? 43.567 9.600 16.539 1.00 28.63 228 ALA D O 1
ATOM 3518 N N . ALA B 2 229 ? 45.181 10.533 17.820 1.00 27.01 229 ALA D N 1
ATOM 3519 C CA . ALA B 2 229 ? 46.105 10.794 16.718 1.00 28.03 229 ALA D CA 1
ATOM 3520 C C . ALA B 2 229 ? 46.588 9.500 16.066 1.00 28.55 229 ALA D C 1
ATOM 3521 O O . ALA B 2 229 ? 46.625 9.397 14.837 1.00 27.97 229 ALA D O 1
ATOM 3523 N N . LEU B 2 230 ? 46.911 8.502 16.888 1.00 29.04 230 LEU D N 1
ATOM 3524 C CA . LEU B 2 230 ? 47.366 7.208 16.377 1.00 28.78 230 LEU D CA 1
ATOM 3525 C C . LEU B 2 230 ? 46.237 6.481 15.653 1.00 28.56 230 LEU D C 1
ATOM 3526 O O . LEU B 2 230 ? 46.467 5.847 14.621 1.00 27.90 230 LEU D O 1
ATOM 3531 N N . HIS B 2 231 ? 45.017 6.627 16.174 1.00 27.53 231 HIS D N 1
ATOM 3532 C CA . HIS B 2 231 ? 43.824 6.020 15.578 1.00 29.11 231 HIS D CA 1
ATOM 3533 C C . HIS B 2 231 ? 43.488 6.646 14.231 1.00 27.70 231 HIS D C 1
ATOM 3534 O O . HIS B 2 231 ? 43.107 5.942 13.299 1.00 26.36 231 HIS D O 1
ATOM 3541 N N . ALA B 2 232 ? 43.646 7.967 14.133 1.00 27.35 232 ALA D N 1
ATOM 3542 C CA . ALA B 2 232 ? 43.372 8.694 12.890 1.00 26.21 232 ALA D CA 1
ATOM 3543 C C . ALA B 2 232 ? 44.403 8.311 11.837 1.00 26.84 232 ALA D C 1
ATOM 3544 O O . ALA B 2 232 ? 44.069 8.115 10.665 1.00 25.06 232 ALA D O 1
ATOM 3546 N N . GLN B 2 233 ? 45.648 8.163 12.286 1.00 26.26 233 GLN D N 1
ATOM 3547 C CA . GLN B 2 233 ? 46.768 7.791 11.428 1.00 28.35 233 GLN D CA 1
ATOM 3548 C C . GLN B 2 233 ? 46.523 6.430 10.772 1.00 28.75 233 GLN D C 1
ATOM 3549 O O . GLN B 2 233 ? 46.720 6.268 9.564 1.00 28.32 233 GLN D O 1
ATOM 3555 N N . GLN B 2 234 ? 46.035 5.482 11.569 1.00 29.73 234 GLN D N 1
ATOM 3556 C CA . GLN B 2 234 ? 45.747 4.138 11.084 1.00 31.08 234 GLN D CA 1
ATOM 3557 C C . GLN B 2 234 ? 44.449 4.052 10.283 1.00 31.30 234 GLN D C 1
ATOM 3558 O O . GLN B 2 234 ? 44.351 3.261 9.340 1.00 29.65 234 GLN D O 1
ATOM 3564 N N . ASP B 2 235 ? 43.455 4.847 10.670 1.00 31.58 235 ASP D N 1
ATOM 3565 C CA . ASP B 2 235 ? 42.168 4.846 9.982 1.00 32.15 235 ASP D CA 1
ATOM 3566 C C . ASP B 2 235 ? 42.261 5.203 8.505 1.00 29.03 235 ASP D C 1
ATOM 3567 O O . ASP B 2 235 ? 41.501 4.674 7.702 1.00 28.55 235 ASP D O 1
ATOM 3572 N N . ALA B 2 236 ? 43.227 6.050 8.149 1.00 27.47 236 ALA D N 1
ATOM 3573 C CA . ALA B 2 236 ? 43.439 6.443 6.755 1.00 26.57 236 ALA D CA 1
ATOM 3574 C C . ALA B 2 236 ? 43.899 5.216 5.976 1.00 26.90 236 ALA D C 1
ATOM 3575 O O . ALA B 2 236 ? 43.411 4.945 4.878 1.00 24.41 236 ALA D O 1
ATOM 3577 N N . VAL B 2 237 ? 44.797 4.445 6.587 1.00 25.66 237 VAL D N 1
ATOM 3578 C CA . VAL B 2 237 ? 45.303 3.214 5.981 1.00 25.51 237 VAL D CA 1
ATOM 3579 C C . VAL B 2 237 ? 44.153 2.210 5.849 1.00 25.64 237 VAL D C 1
ATOM 3580 O O . VAL B 2 237 ? 44.005 1.570 4.809 1.00 23.46 237 VAL D O 1
ATOM 3584 N N . THR B 2 238 ? 43.325 2.114 6.891 1.00 26.96 238 THR D N 1
ATOM 3585 C CA . THR B 2 238 ? 42.185 1.197 6.899 1.00 28.21 238 THR D CA 1
ATOM 3586 C C . THR B 2 238 ? 41.166 1.507 5.802 1.00 29.37 238 THR D C 1
ATOM 3587 O O . THR B 2 238 ? 40.579 0.586 5.234 1.00 29.12 238 THR D O 1
ATOM 3591 N N . LYS B 2 239 ? 40.971 2.790 5.494 1.00 28.34 239 LYS D N 1
ATOM 3592 C CA . LYS B 2 239 ? 40.025 3.180 4.447 1.00 28.97 239 LYS D CA 1
ATOM 3593 C C . LYS B 2 239 ? 40.459 2.618 3.099 1.00 27.11 239 LYS D C 1
ATOM 3594 O O . LYS B 2 239 ? 39.636 2.111 2.335 1.00 26.22 239 LYS D O 1
ATOM 3600 N N . ILE B 2 240 ? 41.768 2.659 2.850 1.00 23.72 240 ILE D N 1
ATOM 3601 C CA . ILE B 2 240 ? 42.334 2.139 1.611 1.00 23.64 240 ILE D CA 1
ATOM 3602 C C . ILE B 2 240 ? 42.198 0.617 1.589 1.00 24.34 240 ILE D C 1
ATOM 3603 O O . ILE B 2 240 ? 41.730 0.050 0.597 1.00 23.38 240 ILE D O 1
ATOM 3608 N N . ALA B 2 241 ? 42.560 -0.023 2.703 1.00 24.42 241 ALA D N 1
ATOM 3609 C CA . ALA B 2 241 ? 42.485 -1.479 2.831 1.00 25.24 241 ALA D CA 1
ATOM 3610 C C . ALA B 2 241 ? 41.073 -2.002 2.610 1.00 27.56 241 ALA D C 1
ATOM 3611 O O . ALA B 2 241 ? 40.885 -2.995 1.909 1.00 28.23 241 ALA D O 1
ATOM 3613 N N . ASP B 2 242 ? 40.084 -1.291 3.155 1.00 28.64 242 ASP D N 1
ATOM 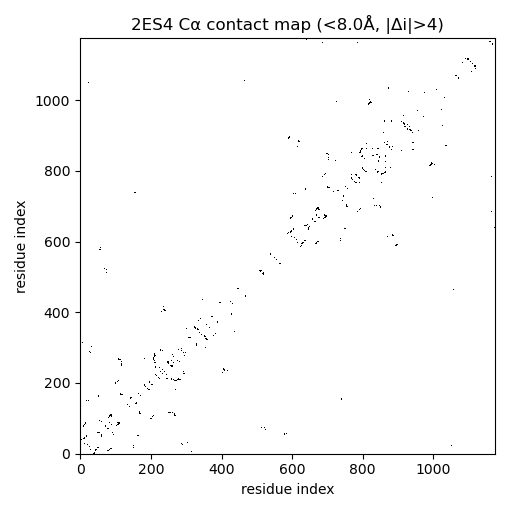3614 C CA . ASP B 2 242 ? 38.679 -1.672 3.009 1.00 30.27 242 ASP D CA 1
ATOM 3615 C C . ASP B 2 242 ? 38.212 -1.644 1.558 1.00 30.39 242 ASP D C 1
ATOM 3616 O O . ASP B 2 242 ? 37.482 -2.538 1.124 1.00 29.18 242 ASP D O 1
ATOM 3621 N N . LEU B 2 243 ? 38.667 -0.645 0.804 1.00 27.99 243 LEU D N 1
ATOM 3622 C CA . LEU B 2 243 ? 38.302 -0.534 -0.606 1.00 28.08 243 LEU D CA 1
ATOM 3623 C C . LEU B 2 243 ? 38.903 -1.670 -1.426 1.00 28.55 243 LEU D C 1
ATOM 3624 O O . LEU B 2 243 ? 38.269 -2.174 -2.354 1.00 28.73 243 LEU D O 1
ATOM 3629 N N . GLN B 2 244 ? 40.097 -2.113 -1.036 1.00 28.53 244 GLN D N 1
ATOM 3630 C CA . GLN B 2 244 ? 40.756 -3.225 -1.719 1.00 31.43 244 GLN D CA 1
ATOM 3631 C C . GLN B 2 244 ? 39.975 -4.509 -1.478 1.00 33.15 244 GLN D C 1
ATOM 3632 O O . GLN B 2 244 ? 39.687 -5.246 -2.423 1.00 34.13 244 GLN D O 1
ATOM 3638 N N . LYS B 2 245 ? 39.589 -4.736 -0.220 1.00 35.28 245 LYS D N 1
ATOM 3639 C CA . LYS B 2 245 ? 38.819 -5.920 0.171 1.00 37.11 245 LYS D CA 1
ATOM 3640 C C . LYS B 2 245 ? 37.468 -5.967 -0.533 1.00 37.77 245 LYS D C 1
ATOM 3641 O O . LYS B 2 245 ? 36.945 -7.049 -0.819 1.00 37.40 245 LYS D O 1
ATOM 3647 N N . ALA B 2 246 ? 36.931 -4.787 -0.842 1.00 36.61 246 ALA D N 1
ATOM 3648 C CA . ALA B 2 246 ? 35.653 -4.663 -1.534 1.00 37.50 246 ALA D CA 1
ATOM 3649 C C . ALA B 2 246 ? 35.819 -4.871 -3.039 1.00 36.75 246 ALA D C 1
ATOM 3650 O O . ALA B 2 246 ? 34.829 -4.970 -3.769 1.00 38.31 246 ALA D O 1
ATOM 3652 N N . GLY B 2 247 ? 37.072 -4.933 -3.491 1.00 35.44 247 GLY D N 1
ATOM 3653 C CA . GLY B 2 247 ? 37.367 -5.130 -4.900 1.00 34.08 247 GLY D CA 1
ATOM 3654 C C . GLY B 2 247 ? 37.191 -3.880 -5.737 1.00 33.23 247 GLY D C 1
ATOM 3655 O O . GLY B 2 247 ? 36.846 -3.966 -6.920 1.00 31.53 247 GLY D O 1
ATOM 3656 N N . ALA B 2 248 ? 37.443 -2.719 -5.131 1.00 31.90 248 ALA D N 1
ATOM 3657 C CA . ALA B 2 248 ? 37.311 -1.442 -5.824 1.00 31.27 248 ALA D CA 1
ATOM 3658 C C . ALA B 2 248 ? 38.249 -1.333 -7.012 1.00 29.90 248 ALA D C 1
ATOM 3659 O O . ALA B 2 248 ? 39.428 -1.694 -6.929 1.00 29.63 248 ALA D O 1
ATOM 3661 N N . THR B 2 249 ? 37.708 -0.870 -8.133 1.00 28.56 249 THR D N 1
ATOM 3662 C CA . THR B 2 249 ? 38.496 -0.669 -9.342 1.00 27.83 249 THR D CA 1
ATOM 3663 C C . THR B 2 249 ? 39.371 0.564 -9.060 1.00 28.06 249 THR D C 1
ATOM 3664 O O . THR B 2 249 ? 39.143 1.259 -8.062 1.00 25.62 249 THR D O 1
ATOM 3668 N N . PRO B 2 250 ? 40.392 0.834 -9.900 1.00 27.91 250 PRO D N 1
ATOM 3669 C CA . PRO B 2 250 ? 41.232 2.012 -9.661 1.00 28.04 250 PRO D CA 1
ATOM 3670 C C . PRO B 2 250 ? 40.449 3.329 -9.639 1.00 28.88 250 PRO D C 1
ATOM 3671 O O . PRO B 2 250 ? 40.740 4.205 -8.822 1.00 26.03 250 PRO D O 1
ATOM 3675 N N . ASP B 2 251 ? 39.423 3.434 -10.490 1.00 29.00 251 ASP D N 1
ATOM 3676 C CA . ASP B 2 251 ? 38.583 4.635 -10.547 1.00 29.73 251 ASP D CA 1
ATOM 3677 C C . ASP B 2 251 ? 37.746 4.800 -9.287 1.00 28.04 251 ASP D C 1
ATOM 3678 O O . ASP B 2 251 ? 37.616 5.913 -8.773 1.00 28.75 251 ASP D O 1
ATOM 3683 N N . GLN B 2 252 ? 37.205 3.692 -8.777 1.00 25.39 252 GLN D N 1
ATOM 3684 C CA . GLN B 2 252 ? 36.394 3.725 -7.560 1.00 25.98 252 GLN D CA 1
ATOM 3685 C C . GLN B 2 252 ? 37.264 4.057 -6.356 1.00 25.15 252 GLN D C 1
ATOM 3686 O O . GLN B 2 252 ? 36.854 4.823 -5.477 1.00 23.95 252 GLN D O 1
ATOM 3692 N N . MET B 2 253 ? 38.471 3.494 -6.340 1.00 23.26 253 MET D N 1
ATOM 3693 C CA . MET B 2 253 ? 39.435 3.740 -5.269 1.00 23.43 253 MET D CA 1
ATOM 3694 C C . MET B 2 253 ? 39.772 5.230 -5.247 1.00 22.88 253 MET D C 1
ATOM 3695 O O . MET B 2 253 ? 39.696 5.864 -4.202 1.00 22.43 253 MET D O 1
ATOM 3700 N N . ARG B 2 254 ? 40.067 5.786 -6.420 1.00 23.51 254 ARG D N 1
ATOM 3701 C CA . ARG B 2 254 ? 40.396 7.200 -6.543 1.00 24.33 254 ARG D CA 1
ATOM 3702 C C . ARG B 2 254 ? 39.246 8.087 -6.079 1.00 23.99 254 ARG D C 1
ATOM 3703 O O . ARG B 2 254 ? 39.456 8.987 -5.277 1.00 22.99 254 ARG D O 1
ATOM 3711 N N . ALA B 2 255 ? 38.037 7.789 -6.552 1.00 24.33 255 ALA D N 1
ATOM 3712 C CA . ALA B 2 255 ? 36.845 8.567 -6.206 1.00 25.74 255 ALA D CA 1
ATOM 3713 C C . ALA B 2 255 ? 36.537 8.601 -4.717 1.00 25.62 255 ALA D C 1
ATOM 3714 O O . ALA B 2 255 ? 36.372 9.680 -4.138 1.00 23.87 255 ALA D O 1
ATOM 3716 N N . GLN B 2 256 ? 36.511 7.426 -4.094 1.00 25.30 256 GLN D N 1
ATOM 3717 C CA . GLN B 2 256 ? 36.223 7.326 -2.673 1.00 25.85 256 GLN D CA 1
ATOM 3718 C C . GLN B 2 256 ? 37.299 7.938 -1.778 1.00 24.48 256 GLN D C 1
ATOM 3719 O O . GLN B 2 256 ? 36.987 8.640 -0.811 1.00 24.42 256 GLN D O 1
ATOM 3725 N N . ILE B 2 257 ? 38.558 7.670 -2.100 1.00 22.69 257 ILE D N 1
ATOM 3726 C CA . ILE B 2 257 ? 39.659 8.211 -1.317 1.00 21.94 257 ILE D CA 1
ATOM 3727 C C . ILE B 2 257 ? 39.791 9.724 -1.488 1.00 23.05 257 ILE D C 1
ATOM 3728 O O . ILE B 2 257 ? 40.127 10.427 -0.534 1.00 22.18 257 ILE D O 1
ATOM 3733 N N . ALA B 2 258 ? 39.496 10.217 -2.688 1.00 22.71 258 ALA D N 1
ATOM 3734 C CA . ALA B 2 258 ? 39.582 11.651 -2.971 1.00 25.00 258 ALA D CA 1
ATOM 3735 C C . ALA B 2 258 ? 38.686 12.491 -2.090 1.00 25.41 258 ALA D C 1
ATOM 3736 O O . ALA B 2 258 ? 39.067 13.595 -1.693 1.00 27.03 258 ALA D O 1
ATOM 3738 N N . GLN B 2 259 ? 37.525 11.943 -1.738 1.00 25.86 259 GLN D N 1
ATOM 3739 C CA . GLN B 2 259 ? 36.582 12.664 -0.893 1.00 28.02 259 GLN D CA 1
ATOM 3740 C C . GLN B 2 259 ? 36.745 12.421 0.602 1.00 27.26 259 GLN D C 1
ATOM 3741 O O . GLN B 2 259 ? 35.878 12.798 1.393 1.00 25.04 259 GLN D O 1
ATOM 3747 N N . THR B 2 260 ? 37.839 11.762 0.988 1.00 25.79 260 THR D N 1
ATOM 3748 C CA . THR B 2 260 ? 38.113 11.499 2.395 1.00 25.54 260 THR D CA 1
ATOM 3749 C C . THR B 2 260 ? 39.547 11.867 2.758 1.00 24.70 260 THR D C 1
ATOM 3750 O O . THR B 2 260 ? 39.772 12.675 3.660 1.00 26.42 260 THR D O 1
ATOM 3754 N N . LEU B 2 261 ? 40.512 11.311 2.029 1.00 21.88 261 LEU D N 1
ATOM 3755 C CA . LEU B 2 261 ? 41.926 11.589 2.283 1.00 22.13 261 LEU D CA 1
ATOM 3756 C C . LEU B 2 261 ? 42.523 12.669 1.397 1.00 21.05 261 LEU D C 1
ATOM 3757 O O . LEU B 2 261 ? 43.621 13.160 1.670 1.00 23.36 261 LEU D O 1
ATOM 3762 N N . GLY B 2 262 ? 41.807 13.039 0.340 1.00 22.27 262 GLY D N 1
ATOM 3763 C CA . GLY B 2 262 ? 42.312 14.060 -0.558 1.00 20.76 262 GLY D CA 1
ATOM 3764 C C . GLY B 2 262 ? 42.787 13.480 -1.875 1.00 22.83 262 GLY D C 1
ATOM 3765 O O . GLY B 2 262 ? 43.096 12.280 -1.948 1.00 21.43 262 GLY D O 1
ATOM 3766 N N . PRO B 2 263 ? 42.887 14.311 -2.932 1.00 22.67 263 PRO D N 1
ATOM 3767 C CA . PRO B 2 263 ? 43.325 13.886 -4.269 1.00 23.12 263 PRO D CA 1
ATOM 3768 C C . PRO B 2 263 ? 44.732 13.298 -4.408 1.00 23.29 263 PRO D C 1
ATOM 3769 O O . PRO B 2 263 ? 44.952 12.442 -5.269 1.00 21.63 263 PRO D O 1
ATOM 3773 N N . GLU B 2 264 ? 45.669 13.729 -3.562 1.00 22.37 264 GLU D N 1
ATOM 3774 C CA . GLU B 2 264 ? 47.041 13.214 -3.624 1.00 23.65 264 GLU D CA 1
ATOM 3775 C C . GLU B 2 264 ? 47.092 11.756 -3.194 1.00 22.95 264 GLU D C 1
ATOM 3776 O O . GLU B 2 264 ? 47.667 10.920 -3.895 1.00 22.97 264 GLU D O 1
ATOM 3782 N N . ALA B 2 265 ? 46.446 11.454 -2.068 1.00 22.47 265 ALA D N 1
ATOM 3783 C CA . ALA B 2 265 ? 46.383 10.088 -1.555 1.00 22.19 265 ALA D CA 1
ATOM 3784 C C . ALA B 2 265 ? 45.533 9.229 -2.485 1.00 22.84 265 ALA D C 1
ATOM 3785 O O . ALA B 2 265 ? 45.832 8.052 -2.695 1.00 19.97 265 ALA D O 1
ATOM 3787 N N . ALA B 2 266 ? 44.515 9.844 -3.092 1.00 19.46 266 ALA D N 1
ATOM 3788 C CA . ALA B 2 266 ? 43.641 9.146 -4.033 1.00 20.68 266 ALA D CA 1
ATOM 3789 C C . ALA B 2 266 ? 44.379 8.681 -5.263 1.00 20.40 266 ALA D C 1
ATOM 3790 O O . ALA B 2 266 ? 44.168 7.560 -5.722 1.00 20.69 266 ALA D O 1
ATOM 3792 N N . ALA B 2 267 ? 45.270 9.532 -5.766 1.00 20.04 267 ALA D N 1
ATOM 3793 C CA . ALA B 2 267 ? 46.060 9.204 -6.947 1.00 21.72 267 ALA D CA 1
ATOM 3794 C C . ALA B 2 267 ? 47.033 8.071 -6.633 1.00 22.42 267 ALA D C 1
ATOM 3795 O O . ALA B 2 267 ? 47.188 7.146 -7.435 1.00 21.26 267 ALA D O 1
ATOM 3797 N N . ARG B 2 268 ? 47.629 8.113 -5.439 1.00 20.80 268 ARG D N 1
ATOM 3798 C CA . ARG B 2 268 ? 48.568 7.074 -5.012 1.00 20.97 268 ARG D CA 1
ATOM 3799 C C . ARG B 2 268 ? 47.859 5.740 -4.800 1.00 20.96 268 ARG D C 1
ATOM 3800 O O . ARG B 2 268 ? 48.370 4.694 -5.211 1.00 20.86 268 ARG D O 1
ATOM 3808 N N . ALA B 2 269 ? 46.671 5.790 -4.197 1.00 19.85 269 ALA D N 1
ATOM 3809 C CA . ALA B 2 269 ? 45.873 4.588 -3.941 1.00 21.34 269 ALA D CA 1
ATOM 3810 C C . ALA B 2 269 ? 45.370 3.956 -5.235 1.00 21.66 269 ALA D C 1
ATOM 3811 O O . ALA B 2 269 ? 45.344 2.726 -5.358 1.00 21.85 269 ALA D O 1
ATOM 3813 N N . ALA B 2 270 ? 44.987 4.797 -6.196 1.00 20.89 270 ALA D N 1
ATOM 3814 C CA . ALA B 2 270 ? 44.506 4.332 -7.499 1.00 21.72 270 ALA D CA 1
ATOM 3815 C C . ALA B 2 270 ? 45.639 3.654 -8.258 1.00 21.63 270 ALA D C 1
ATOM 3816 O O . ALA B 2 270 ? 45.436 2.593 -8.850 1.00 23.65 270 ALA D O 1
ATOM 3818 N N . GLN B 2 271 ? 46.835 4.241 -8.190 1.00 21.03 271 GLN D N 1
ATOM 3819 C CA . GLN B 2 271 ? 48.008 3.670 -8.850 1.00 23.09 271 GLN D CA 1
ATOM 3820 C C . GLN B 2 271 ? 48.360 2.336 -8.199 1.00 23.29 271 GLN D C 1
ATOM 3821 O O . GLN B 2 271 ? 48.743 1.390 -8.888 1.00 21.75 271 GLN D O 1
ATOM 3827 N N . MET B 2 272 ? 48.198 2.268 -6.876 1.00 21.51 272 MET D N 1
ATOM 3828 C CA . MET B 2 272 ? 48.466 1.041 -6.124 1.00 23.47 272 MET D CA 1
ATOM 3829 C C . MET B 2 272 ? 47.549 -0.074 -6.634 1.00 22.33 272 MET D C 1
ATOM 3830 O O . MET B 2 272 ? 48.008 -1.195 -6.874 1.00 21.52 272 MET D O 1
ATOM 3835 N N . GLN B 2 273 ? 46.272 0.254 -6.836 1.00 21.57 273 GLN D N 1
ATOM 3836 C CA . GLN B 2 273 ? 45.305 -0.716 -7.353 1.00 23.32 273 GLN D CA 1
ATOM 3837 C C . GLN B 2 273 ? 45.674 -1.168 -8.748 1.00 22.58 273 GLN D C 1
ATOM 3838 O O . GLN B 2 273 ? 45.618 -2.363 -9.053 1.00 21.61 273 GLN D O 1
ATOM 3844 N N . GLN B 2 274 ? 46.093 -0.208 -9.573 1.00 20.18 274 GLN D N 1
ATOM 3845 C CA . GLN B 2 274 ? 46.502 -0.488 -10.948 1.00 21.08 274 GLN D CA 1
ATOM 3846 C C . GLN B 2 274 ? 47.740 -1.378 -10.996 1.00 20.82 274 GLN D C 1
ATOM 3847 O O . GLN B 2 274 ? 47.817 -2.283 -11.833 1.00 18.44 274 GLN D O 1
ATOM 3853 N N . ASP B 2 275 ? 48.685 -1.138 -10.083 1.00 19.21 275 ASP D N 1
ATOM 3854 C CA . ASP B 2 275 ? 49.909 -1.940 -9.997 1.00 20.36 275 ASP D CA 1
ATOM 3855 C C . ASP B 2 275 ? 49.562 -3.375 -9.601 1.00 20.16 275 ASP D C 1
ATOM 3856 O O . ASP B 2 275 ? 50.113 -4.324 -10.164 1.00 21.29 275 ASP D O 1
ATOM 3861 N N . ASP B 2 276 ? 48.627 -3.520 -8.658 1.00 19.71 276 ASP D N 1
ATOM 3862 C CA . ASP B 2 276 ? 48.187 -4.838 -8.192 1.00 21.28 276 ASP D CA 1
ATOM 3863 C C . ASP B 2 276 ? 47.458 -5.603 -9.281 1.00 21.75 276 ASP D C 1
ATOM 3864 O O . ASP B 2 276 ? 47.671 -6.803 -9.440 1.00 20.82 276 ASP D O 1
ATOM 3869 N N . GLU B 2 277 ? 46.618 -4.903 -10.042 1.00 19.72 277 GLU D N 1
ATOM 3870 C CA . GLU B 2 277 ? 45.880 -5.531 -11.132 1.00 22.88 277 GLU D CA 1
ATOM 3871 C C . GLU B 2 277 ? 46.809 -5.988 -12.251 1.00 21.74 277 GLU D C 1
ATOM 3872 O O . GLU B 2 277 ? 46.655 -7.100 -12.764 1.00 21.25 277 GLU D O 1
ATOM 3878 N N . ALA B 2 278 ? 47.820 -5.172 -12.554 1.00 19.82 278 ALA D N 1
ATOM 3879 C CA . ALA B 2 278 ? 48.801 -5.497 -13.593 1.00 19.51 278 ALA D CA 1
ATOM 3880 C C . ALA B 2 278 ? 49.648 -6.681 -13.156 1.00 20.07 278 ALA D C 1
ATOM 3881 O O . ALA B 2 278 ? 49.944 -7.566 -13.964 1.00 19.43 278 ALA D O 1
ATOM 3883 N N . TRP B 2 279 ? 49.999 -6.709 -11.870 1.00 18.70 279 TRP D N 1
ATOM 3884 C CA . TRP B 2 279 ? 50.776 -7.812 -11.314 1.00 20.76 279 TRP D CA 1
ATOM 3885 C C . TRP B 2 279 ? 49.981 -9.109 -11.432 1.00 21.21 279 TRP D C 1
ATOM 3886 O O . TRP B 2 279 ? 50.521 -10.130 -11.868 1.00 19.37 279 TRP D O 1
ATOM 3897 N N . GLN B 2 280 ? 48.714 -9.066 -11.018 1.00 20.68 280 GLN D N 1
ATOM 3898 C CA . GLN B 2 280 ? 47.852 -10.244 -11.079 1.00 23.99 280 GLN D CA 1
ATOM 3899 C C . GLN B 2 280 ? 47.737 -10.773 -12.499 1.00 23.28 280 GLN D C 1
ATOM 3900 O O . GLN B 2 280 ? 47.845 -11.974 -12.716 1.00 22.32 280 GLN D O 1
ATOM 3906 N N . THR B 2 281 ? 47.609 -9.866 -13.466 1.00 22.15 281 THR D N 1
ATOM 3907 C CA . THR B 2 281 ? 47.508 -10.250 -14.872 1.00 22.59 281 THR D CA 1
ATOM 3908 C C . THR B 2 281 ? 48.800 -10.901 -15.366 1.00 22.58 281 THR D C 1
ATOM 3909 O O . THR B 2 281 ? 48.760 -11.939 -16.039 1.00 20.72 281 THR D O 1
ATOM 3913 N N . ARG B 2 282 ? 49.936 -10.296 -15.022 1.00 19.82 282 ARG D N 1
ATOM 3914 C CA . ARG B 2 282 ? 51.234 -10.826 -15.427 1.00 20.13 282 ARG D CA 1
ATOM 3915 C C . ARG B 2 282 ? 51.537 -12.161 -14.761 1.00 20.47 282 ARG D C 1
ATOM 3916 O O . ARG B 2 282 ? 52.057 -13.071 -15.411 1.00 20.17 282 ARG D O 1
ATOM 3924 N N . TYR B 2 283 ? 51.166 -12.297 -13.486 1.00 18.45 283 TYR D N 1
ATOM 3925 C CA . TYR B 2 283 ? 51.393 -13.544 -12.771 1.00 19.24 283 TYR D CA 1
ATOM 3926 C C . TYR B 2 283 ? 50.529 -14.662 -13.359 1.00 20.16 283 TYR D C 1
ATOM 3927 O O . TYR B 2 283 ? 50.996 -15.795 -13.506 1.00 19.90 283 TYR D O 1
ATOM 3936 N N . GLN B 2 284 ? 49.277 -14.340 -13.683 1.00 20.97 284 GLN D N 1
ATOM 3937 C CA . GLN B 2 284 ? 48.360 -15.321 -14.263 1.00 23.77 284 GLN D CA 1
ATOM 3938 C C . GLN B 2 284 ? 48.818 -15.804 -15.640 1.00 23.02 284 GLN D C 1
ATOM 3939 O O . GLN B 2 284 ? 48.651 -16.982 -15.968 1.00 23.84 284 GLN D O 1
ATOM 3942 N N . ALA B 2 285 ? 49.422 -14.908 -16.424 1.00 22.43 285 ALA D N 1
ATOM 3943 C CA . ALA B 2 285 ? 49.931 -15.261 -17.757 1.00 22.86 285 ALA D CA 1
ATOM 3944 C C . ALA B 2 285 ? 51.138 -16.173 -17.587 1.00 23.07 285 ALA D C 1
ATOM 3945 O O . ALA B 2 285 ? 51.271 -17.184 -18.280 1.00 21.85 285 ALA D O 1
ATOM 3947 N N . TYR B 2 286 ? 51.982 -15.836 -16.615 1.00 20.37 286 TYR D N 1
ATOM 3948 C CA . TYR B 2 286 ? 53.151 -16.636 -16.303 1.00 19.92 286 TYR D CA 1
ATOM 3949 C C . TYR B 2 286 ? 52.697 -18.025 -15.837 1.00 20.25 286 TYR D C 1
ATOM 3950 O O . TYR B 2 286 ? 53.288 -19.028 -16.230 1.00 20.47 286 TYR D O 1
ATOM 3959 N N . ALA B 2 287 ? 51.689 -18.056 -14.963 1.00 19.92 287 ALA D N 1
ATOM 3960 C CA . ALA B 2 287 ? 51.157 -19.308 -14.417 1.00 21.86 287 ALA D CA 1
ATOM 3961 C C . ALA B 2 287 ? 50.765 -20.318 -15.491 1.00 23.15 287 ALA D C 1
ATOM 3962 O O . ALA B 2 287 ? 50.969 -21.518 -15.308 1.00 23.51 287 ALA D O 1
ATOM 3964 N N . ALA B 2 288 ? 50.237 -19.828 -16.613 1.00 24.23 288 ALA D N 1
ATOM 3965 C CA . ALA B 2 288 ? 49.852 -20.697 -17.730 1.00 24.89 288 ALA D CA 1
ATOM 3966 C C . ALA B 2 288 ? 51.093 -21.319 -18.368 1.00 25.54 288 ALA D C 1
ATOM 3967 O O . ALA B 2 288 ? 51.094 -22.504 -18.710 1.00 24.50 288 ALA D O 1
ATOM 3969 N N . GLU B 2 289 ? 52.156 -20.521 -18.480 1.00 25.36 289 GLU D N 1
ATOM 3970 C CA . GLU B 2 289 ? 53.426 -20.978 -19.042 1.00 26.28 289 GLU D CA 1
ATOM 3971 C C . GLU B 2 289 ? 54.125 -21.928 -18.085 1.00 25.28 289 GLU D C 1
ATOM 3972 O O . GLU B 2 289 ? 54.752 -22.903 -18.509 1.00 24.12 289 GLU D O 1
ATOM 3978 N N . ARG B 2 290 ? 53.998 -21.638 -16.791 1.00 22.14 290 ARG D N 1
ATOM 3979 C CA . ARG B 2 290 ? 54.572 -22.464 -15.732 1.00 22.86 290 ARG D CA 1
ATOM 3980 C C . ARG B 2 290 ? 53.925 -23.844 -15.775 1.00 23.67 290 ARG D C 1
ATOM 3981 O O . ARG B 2 290 ? 54.614 -24.862 -15.677 1.00 23.43 290 ARG D O 1
ATOM 3989 N N . ASP B 2 291 ? 52.607 -23.861 -15.960 1.00 23.07 291 ASP D N 1
ATOM 3990 C CA . ASP B 2 291 ? 51.855 -25.111 -16.027 1.00 24.70 291 ASP D CA 1
ATOM 3991 C C . ASP B 2 291 ? 52.212 -25.957 -17.241 1.00 25.09 291 ASP D C 1
ATOM 3992 O O . ASP B 2 291 ? 52.188 -27.187 -17.159 1.00 24.43 291 ASP D O 1
ATOM 3997 N N . ARG B 2 292 ? 52.572 -25.308 -18.350 1.00 26.14 292 ARG D N 1
ATOM 3998 C CA . ARG B 2 292 ? 52.968 -26.046 -19.551 1.00 29.08 292 ARG D CA 1
ATOM 3999 C C . ARG B 2 292 ? 54.269 -26.790 -19.290 1.00 29.30 292 ARG D C 1
ATOM 4000 O O . ARG B 2 292 ? 54.433 -27.926 -19.732 1.00 28.57 292 ARG D O 1
ATOM 4008 N N . ILE B 2 293 ? 55.167 -26.160 -18.531 1.00 27.28 293 ILE D N 1
ATOM 4009 C CA . ILE B 2 293 ? 56.438 -26.785 -18.182 1.00 27.73 293 ILE D CA 1
ATOM 4010 C C . ILE B 2 293 ? 56.200 -27.941 -17.217 1.00 28.43 293 ILE D C 1
ATOM 4011 O O . ILE B 2 293 ? 56.752 -29.029 -17.399 1.00 29.36 293 ILE D O 1
ATOM 4016 N N . ALA B 2 294 ? 55.365 -27.703 -16.207 1.00 28.73 294 ALA D N 1
ATOM 4017 C CA . ALA B 2 294 ? 55.045 -28.724 -15.213 1.00 30.27 294 ALA D CA 1
ATOM 4018 C C . ALA B 2 294 ? 54.400 -29.963 -15.831 1.00 32.28 294 ALA D C 1
ATOM 4019 O O . ALA B 2 294 ? 54.563 -31.071 -15.321 1.00 32.53 294 ALA D O 1
ATOM 4021 N N . ALA B 2 295 ? 53.717 -29.769 -16.958 1.00 32.48 295 ALA D N 1
ATOM 4022 C CA . ALA B 2 295 ? 53.033 -30.857 -17.653 1.00 36.62 295 ALA D CA 1
ATOM 4023 C C . ALA B 2 295 ? 53.931 -31.720 -18.532 1.00 37.69 295 ALA D C 1
ATOM 4024 O O . ALA B 2 295 ? 53.513 -32.788 -18.981 1.00 37.76 295 ALA D O 1
ATOM 4026 N N . GLN B 2 296 ? 55.170 -31.278 -18.746 1.00 39.52 296 GLN D N 1
ATOM 4027 C CA . GLN B 2 296 ? 56.118 -32.014 -19.586 1.00 41.54 296 GLN D CA 1
ATOM 4028 C C . GLN B 2 296 ? 56.590 -33.337 -18.984 1.00 42.48 296 GLN D C 1
ATOM 4029 O O . GLN B 2 296 ? 57.173 -34.164 -19.686 1.00 43.44 296 GLN D O 1
ATOM 4035 N N . GLY B 2 297 ? 56.323 -33.531 -17.693 1.00 42.85 297 GLY D N 1
ATOM 4036 C CA . GLY B 2 297 ? 56.699 -34.756 -17.009 1.00 43.98 297 GLY D CA 1
ATOM 4037 C C . GLY B 2 297 ? 58.157 -34.928 -16.656 1.00 44.81 297 GLY D C 1
ATOM 4038 O O . GLY B 2 297 ? 58.588 -36.044 -16.355 1.00 45.70 297 GLY D O 1
ATOM 4039 N N . LEU B 2 298 ? 58.913 -33.832 -16.655 1.00 43.12 298 LEU D N 1
ATOM 4040 C CA . LEU B 2 298 ? 60.331 -33.881 -16.305 1.00 42.03 298 LEU D CA 1
ATOM 4041 C C . LEU B 2 298 ? 60.493 -34.281 -14.846 1.00 40.80 298 LEU D C 1
ATOM 4042 O O . LEU B 2 298 ? 59.532 -34.231 -14.069 1.00 40.25 298 LEU D O 1
ATOM 4047 N N . ALA B 2 299 ? 61.702 -34.709 -14.486 1.00 41.16 299 ALA D N 1
ATOM 4048 C CA . ALA B 2 299 ? 62.005 -35.086 -13.110 1.00 41.52 299 ALA D CA 1
ATOM 4049 C C . ALA B 2 299 ? 61.885 -33.814 -12.270 1.00 41.47 299 ALA D C 1
ATOM 4050 O O . ALA B 2 299 ? 62.141 -32.721 -12.785 1.00 40.54 299 ALA D O 1
ATOM 4052 N N . PRO B 2 300 ? 61.464 -33.931 -10.990 1.00 42.04 300 PRO D N 1
ATOM 4053 C CA . PRO B 2 300 ? 61.301 -32.785 -10.083 1.00 42.30 300 PRO D CA 1
ATOM 4054 C C . PRO B 2 300 ? 62.390 -31.712 -10.162 1.00 42.67 300 PRO D C 1
ATOM 4055 O O . PRO B 2 300 ? 62.089 -30.539 -10.395 1.00 41.28 300 PRO D O 1
ATOM 4059 N N . GLN B 2 301 ? 63.649 -32.138 -10.056 1.00 42.19 301 GLN D N 1
ATOM 4060 C CA . GLN B 2 301 ? 64.796 -31.233 -10.129 1.00 42.33 301 GLN D CA 1
ATOM 4061 C C . GLN B 2 301 ? 64.905 -30.465 -11.434 1.00 40.31 301 GLN D C 1
ATOM 4062 O O . GLN B 2 301 ? 65.180 -29.262 -11.432 1.00 38.83 301 GLN D O 1
ATOM 4068 N N . ASP B 2 302 ? 64.657 -31.161 -12.542 1.00 37.91 302 ASP D N 1
ATOM 4069 C CA . ASP B 2 302 ? 64.717 -30.553 -13.866 1.00 37.91 302 ASP D CA 1
ATOM 4070 C C . ASP B 2 302 ? 63.535 -29.620 -14.080 1.00 36.15 302 ASP D C 1
ATOM 4071 O O . ASP B 2 302 ? 63.699 -28.520 -14.599 1.00 34.99 302 ASP D O 1
ATOM 4076 N N . ARG B 2 303 ? 62.355 -30.054 -13.639 1.00 35.02 303 ARG D N 1
ATOM 4077 C CA . ARG B 2 303 ? 61.136 -29.259 -13.759 1.00 33.99 303 ARG D CA 1
ATOM 4078 C C . ARG B 2 303 ? 61.291 -27.944 -12.997 1.00 32.31 303 ARG D C 1
ATOM 4079 O O . ARG B 2 303 ? 61.066 -26.872 -13.558 1.00 31.94 303 ARG D O 1
ATOM 4087 N N . ASP B 2 304 ? 61.724 -28.040 -11.740 1.00 31.50 304 ASP D N 1
ATOM 4088 C CA . ASP B 2 304 ? 61.927 -26.863 -10.895 1.00 32.80 304 ASP D CA 1
ATOM 4089 C C . ASP B 2 304 ? 62.944 -25.891 -11.476 1.00 31.13 304 ASP D C 1
ATOM 4090 O O . ASP B 2 304 ? 62.748 -24.679 -11.405 1.00 29.80 304 ASP D O 1
ATOM 4095 N N . ALA B 2 305 ? 63.997 -26.432 -12.092 1.00 30.05 305 ALA D N 1
ATOM 4096 C CA . ALA B 2 305 ? 65.043 -25.620 -12.710 1.00 28.85 305 ALA D CA 1
ATOM 4097 C C . ALA B 2 305 ? 64.534 -24.879 -13.948 1.00 28.80 305 ALA D C 1
ATOM 4098 O O . ALA B 2 305 ? 64.880 -23.714 -14.159 1.00 26.45 305 ALA D O 1
ATOM 4100 N N . ARG B 2 306 ? 63.701 -25.548 -14.748 1.00 26.21 306 ARG D N 1
ATOM 4101 C CA . ARG B 2 306 ? 63.133 -24.941 -15.955 1.00 26.27 306 ARG D CA 1
ATOM 4102 C C . ARG B 2 306 ? 62.126 -23.854 -15.591 1.00 25.58 306 ARG D C 1
ATOM 4103 O O . ARG B 2 306 ? 62.067 -22.812 -16.246 1.00 26.48 306 ARG D O 1
ATOM 4106 N N . ILE B 2 307 ? 61.360 -24.096 -14.526 1.00 24.92 307 ILE D N 1
ATOM 4107 C CA . ILE B 2 307 ? 60.371 -23.134 -14.040 1.00 24.22 307 ILE D CA 1
ATOM 4108 C C . ILE B 2 307 ? 61.092 -21.923 -13.446 1.00 25.57 307 ILE D C 1
ATOM 4109 O O . ILE B 2 307 ? 60.669 -20.781 -13.658 1.00 23.86 307 ILE D O 1
ATOM 4114 N N . ALA B 2 308 ? 62.192 -22.178 -12.734 1.00 23.75 308 ALA D N 1
ATOM 4115 C CA . ALA B 2 308 ? 62.990 -21.105 -12.142 1.00 25.28 308 ALA D CA 1
ATOM 4116 C C . ALA B 2 308 ? 63.525 -20.191 -13.237 1.00 26.38 308 ALA D C 1
ATOM 4117 O O . ALA B 2 308 ? 63.512 -18.964 -13.097 1.00 26.45 308 ALA D O 1
ATOM 4119 N N . GLN B 2 309 ? 63.924 -20.799 -14.352 1.00 25.53 309 GLN D N 1
ATOM 4120 C CA . GLN B 2 309 ? 64.438 -20.064 -15.500 1.00 27.08 309 GLN D CA 1
ATOM 4121 C C . GLN B 2 309 ? 63.340 -19.210 -16.121 1.00 25.69 309 GLN D C 1
ATOM 4122 O O . GLN B 2 309 ? 63.566 -18.038 -16.422 1.00 24.54 309 GLN D O 1
ATOM 4128 N N . LEU B 2 310 ? 62.154 -19.796 -16.290 1.00 24.23 310 LEU D N 1
ATOM 4129 C CA . LEU B 2 310 ? 61.014 -19.077 -16.851 1.00 23.35 310 LEU D CA 1
ATOM 4130 C C . LEU B 2 310 ? 60.669 -17.885 -15.964 1.00 21.88 310 LEU D C 1
ATOM 4131 O O . LEU B 2 310 ? 60.391 -16.802 -16.472 1.00 21.93 310 LEU D O 1
ATOM 4136 N N . ARG B 2 311 ? 60.724 -18.087 -14.648 1.00 21.79 311 ARG D N 1
ATOM 4137 C CA . ARG B 2 311 ? 60.431 -17.019 -13.695 1.00 23.49 311 ARG D CA 1
ATOM 4138 C C . ARG B 2 311 ? 61.429 -15.881 -13.822 1.00 23.51 311 ARG D C 1
ATOM 4139 O O . ARG B 2 311 ? 61.036 -14.717 -13.864 1.00 22.09 311 ARG D O 1
ATOM 4147 N N . GLN B 2 312 ? 62.711 -16.236 -13.930 1.00 23.62 312 GLN D N 1
ATOM 4148 C CA . GLN B 2 312 ? 63.792 -15.262 -14.078 1.00 26.73 312 GLN D CA 1
ATOM 4149 C C . GLN B 2 312 ? 63.705 -14.455 -15.360 1.00 26.72 312 GLN D C 1
ATOM 4150 O O . GLN B 2 312 ? 64.092 -13.288 -15.387 1.00 25.29 312 GLN D O 1
ATOM 4156 N N . GLN B 2 313 ? 63.185 -15.074 -16.415 1.00 25.69 313 GLN D N 1
ATOM 4157 C CA . GLN B 2 313 ? 63.053 -14.399 -17.703 1.00 26.03 313 GLN D CA 1
ATOM 4158 C C . GLN B 2 313 ? 61.792 -13.553 -17.796 1.00 24.48 313 GLN D C 1
ATOM 4159 O O . GLN B 2 313 ? 61.772 -12.533 -18.486 1.00 23.53 313 GLN D O 1
ATOM 4165 N N . THR B 2 314 ? 60.754 -13.971 -17.077 1.00 21.79 314 THR D N 1
ATOM 4166 C CA . THR B 2 314 ? 59.462 -13.288 -17.082 1.00 21.06 314 THR D CA 1
ATOM 4167 C C . THR B 2 314 ? 59.376 -12.084 -16.139 1.00 20.72 314 THR D C 1
ATOM 4168 O O . THR B 2 314 ? 58.746 -11.073 -16.469 1.00 20.32 314 THR D O 1
ATOM 4172 N N . PHE B 2 315 ? 59.961 -12.221 -14.955 1.00 19.01 315 PHE D N 1
ATOM 4173 C CA . PHE B 2 315 ? 59.923 -11.173 -13.945 1.00 19.11 315 PHE D CA 1
ATOM 4174 C C . PHE B 2 315 ? 61.322 -10.635 -13.731 1.00 19.13 315 PHE D C 1
ATOM 4175 O O . PHE B 2 315 ? 62.129 -11.237 -13.016 1.00 19.41 315 PHE D O 1
ATOM 4183 N N . THR B 2 316 ? 61.612 -9.506 -14.371 1.00 17.30 316 THR D N 1
ATOM 4184 C CA . THR B 2 316 ? 62.933 -8.907 -14.281 1.00 19.44 316 THR D CA 1
ATOM 4185 C C . THR B 2 316 ? 63.046 -7.659 -13.419 1.00 21.15 316 THR D C 1
ATOM 4186 O O . THR B 2 316 ? 64.150 -7.151 -13.199 1.00 21.74 316 THR D O 1
ATOM 4190 N N . ALA B 2 317 ? 61.907 -7.148 -12.948 1.00 19.06 317 ALA D N 1
ATOM 4191 C CA . ALA B 2 317 ? 61.914 -6.005 -12.030 1.00 21.27 317 ALA D CA 1
ATOM 4192 C C . ALA B 2 317 ? 62.457 -6.630 -10.742 1.00 23.07 317 ALA D C 1
ATOM 4193 O O . ALA B 2 317 ? 62.029 -7.733 -10.373 1.00 21.86 317 ALA D O 1
ATOM 4195 N N . PRO B 2 318 ? 63.439 -5.982 -10.080 1.00 22.59 318 PRO D N 1
ATOM 4196 C CA . PRO B 2 318 ? 64.000 -6.542 -8.843 1.00 22.52 318 PRO D CA 1
ATOM 4197 C C . PRO B 2 318 ? 62.966 -6.977 -7.801 1.00 21.53 318 PRO D C 1
ATOM 4198 O O . PRO B 2 318 ? 62.027 -6.239 -7.494 1.00 20.56 318 PRO D O 1
ATOM 4202 N N . GLY B 2 319 ? 63.101 -8.221 -7.350 1.00 20.39 319 GLY D N 1
ATOM 4203 C CA . GLY B 2 319 ? 62.189 -8.759 -6.361 1.00 19.14 319 GLY D CA 1
ATOM 4204 C C . GLY B 2 319 ? 60.985 -9.534 -6.869 1.00 19.21 319 GLY D C 1
ATOM 4205 O O . GLY B 2 319 ? 60.468 -10.390 -6.145 1.00 17.50 319 GLY D O 1
ATOM 4206 N N . GLU B 2 320 ? 60.542 -9.272 -8.098 1.00 17.58 320 GLU D N 1
ATOM 4207 C CA . GLU B 2 320 ? 59.375 -9.972 -8.629 1.00 17.91 320 GLU D CA 1
ATOM 4208 C C . GLU B 2 320 ? 59.544 -11.463 -8.903 1.00 16.43 320 GLU D C 1
ATOM 4209 O O . GLU B 2 320 ? 58.589 -12.224 -8.750 1.00 16.40 320 GLU D O 1
ATOM 4215 N N . ALA B 2 321 ? 60.746 -11.890 -9.290 1.00 16.60 321 ALA D N 1
ATOM 4216 C CA . ALA B 2 321 ? 60.983 -13.319 -9.541 1.00 17.90 321 ALA D CA 1
ATOM 4217 C C . ALA B 2 321 ? 60.837 -14.082 -8.228 1.00 18.96 321 ALA D C 1
ATOM 4218 O O . ALA B 2 321 ? 60.229 -15.157 -8.181 1.00 18.89 321 ALA D O 1
ATOM 4220 N N . ILE B 2 322 ? 61.335 -13.473 -7.154 1.00 18.33 322 ILE D N 1
ATOM 4221 C CA . ILE B 2 322 ? 61.247 -14.059 -5.822 1.00 20.03 322 ILE D CA 1
ATOM 4222 C C . ILE B 2 322 ? 59.790 -14.100 -5.380 1.00 18.22 322 ILE D C 1
ATOM 4223 O O . ILE B 2 322 ? 59.348 -15.084 -4.780 1.00 18.99 322 ILE D O 1
ATOM 4228 N N . ARG B 2 323 ? 59.043 -13.047 -5.709 1.00 17.26 323 ARG D N 1
ATOM 4229 C CA . ARG B 2 323 ? 57.634 -12.979 -5.350 1.00 17.62 323 ARG D CA 1
ATOM 4230 C C . ARG B 2 323 ? 56.813 -14.023 -6.080 1.00 16.29 323 ARG D C 1
ATOM 4231 O O . ARG B 2 323 ? 55.934 -14.647 -5.485 1.00 15.78 323 ARG D O 1
ATOM 4239 N N . ALA B 2 324 ? 57.112 -14.228 -7.360 1.00 16.32 324 ALA D N 1
ATOM 4240 C CA . ALA B 2 324 ? 56.390 -15.224 -8.145 1.00 17.25 324 ALA D CA 1
ATOM 4241 C C . ALA B 2 324 ? 56.659 -16.621 -7.585 1.00 16.98 324 ALA D C 1
ATOM 4242 O O . ALA B 2 324 ? 55.754 -17.453 -7.539 1.00 18.71 324 ALA D O 1
ATOM 4244 N N . ALA B 2 325 ? 57.882 -16.843 -7.095 1.00 18.52 325 ALA D N 1
ATOM 4245 C CA . ALA B 2 325 ? 58.268 -18.130 -6.499 1.00 19.75 325 ALA D CA 1
ATOM 4246 C C . ALA B 2 325 ? 57.435 -18.381 -5.252 1.00 20.15 325 ALA D C 1
ATOM 4247 O O . ALA B 2 325 ? 56.963 -19.501 -5.028 1.00 20.19 325 ALA D O 1
ATOM 4249 N N . SER B 2 326 ? 57.198 -17.311 -4.489 1.00 17.53 326 SER D N 1
ATOM 4250 C CA . SER B 2 326 ? 56.380 -17.364 -3.282 1.00 18.92 326 SER D CA 1
ATOM 4251 C C . SER B 2 326 ? 54.945 -17.729 -3.633 1.00 18.49 326 SER D C 1
ATOM 4252 O O . SER B 2 326 ? 54.374 -18.631 -3.026 1.00 18.09 326 SER D O 1
ATOM 4255 N N . LEU B 2 327 ? 54.378 -17.041 -4.622 1.00 17.59 327 LEU D N 1
ATOM 4256 C CA . LEU B 2 327 ? 53.014 -17.328 -5.047 1.00 17.91 327 LEU D CA 1
ATOM 4257 C C . LEU B 2 327 ? 52.845 -18.736 -5.602 1.00 18.00 327 LEU D C 1
ATOM 4258 O O . LEU B 2 327 ? 51.799 -19.356 -5.418 1.00 19.18 327 LEU D O 1
ATOM 4263 N N . ASP B 2 328 ? 53.903 -19.256 -6.218 1.00 17.42 328 ASP D N 1
ATOM 4264 C CA . ASP B 2 328 ? 53.889 -20.615 -6.770 1.00 20.24 328 ASP D CA 1
ATOM 4265 C C . ASP B 2 328 ? 53.812 -21.687 -5.681 1.00 22.68 328 ASP D C 1
ATOM 4266 O O . ASP B 2 328 ? 53.374 -22.812 -5.942 1.00 21.12 328 ASP D O 1
ATOM 4271 N N . ARG B 2 329 ? 54.231 -21.329 -4.468 1.00 21.13 329 ARG D N 1
ATOM 4272 C CA . ARG B 2 329 ? 54.228 -22.256 -3.339 1.00 23.60 329 ARG D CA 1
ATOM 4273 C C . ARG B 2 329 ? 52.915 -22.320 -2.568 1.00 25.28 329 ARG D C 1
ATOM 4274 O O . ARG B 2 329 ? 52.856 -22.879 -1.472 1.00 28.69 329 ARG D O 1
ATOM 4282 N N . GLY B 2 330 ? 51.856 -21.782 -3.156 1.00 25.59 330 GLY D N 1
ATOM 4283 C CA . GLY B 2 330 ? 50.568 -21.821 -2.499 1.00 28.89 330 GLY D CA 1
ATOM 4284 C C . GLY B 2 330 ? 49.431 -21.870 -3.483 1.00 30.26 330 GLY D C 1
ATOM 4285 O O . GLY B 2 330 ? 49.631 -22.205 -4.653 1.00 30.25 330 GLY D O 1
ATOM 4286 N N . ALA B 2 331 ? 48.236 -21.539 -3.001 1.00 33.05 331 ALA D N 1
ATOM 4287 C CA . ALA B 2 331 ? 47.035 -21.537 -3.826 1.00 36.82 331 ALA D CA 1
ATOM 4288 C C . ALA B 2 331 ? 46.830 -20.167 -4.467 1.00 39.35 331 ALA D C 1
ATOM 4289 O O . ALA B 2 331 ? 46.164 -19.295 -3.902 1.00 40.28 331 ALA D O 1
ATOM 4291 N N . GLY B 2 332 ? 47.427 -19.977 -5.639 1.00 42.39 332 GLY D N 1
ATOM 4292 C CA . GLY B 2 332 ? 47.297 -18.712 -6.337 1.00 45.47 332 GLY D CA 1
ATOM 4293 C C . GLY B 2 332 ? 47.303 -18.885 -7.837 1.00 47.20 332 GLY D C 1
ATOM 4294 O O . GLY B 2 332 ? 47.856 -18.008 -8.528 1.00 48.43 332 GLY D O 1
ATOM 4296 N N . ALA C 1 1 ? 1.154 -6.456 28.467 1.00 43.69 1 ALA B N 1
ATOM 4297 C CA . ALA C 1 1 ? 1.463 -7.606 29.359 1.00 41.75 1 ALA B CA 1
ATOM 4298 C C . ALA C 1 1 ? 0.212 -8.130 30.051 1.00 41.24 1 ALA B C 1
ATOM 4299 O O . ALA C 1 1 ? -0.739 -7.377 30.269 1.00 41.88 1 ALA B O 1
ATOM 4301 N N . ASP C 1 2 ? 0.214 -9.420 30.387 1.00 36.96 2 ASP B N 1
ATOM 4302 C CA . ASP C 1 2 ? -0.918 -10.050 31.067 1.00 33.81 2 ASP B CA 1
ATOM 4303 C C . ASP C 1 2 ? -0.430 -10.986 32.166 1.00 31.62 2 ASP B C 1
ATOM 4304 O O . ASP C 1 2 ? 0.745 -10.962 32.518 1.00 30.52 2 ASP B O 1
ATOM 4309 N N . THR C 1 3 ? -1.325 -11.838 32.664 1.00 28.85 3 THR B N 1
ATOM 4310 C CA . THR C 1 3 ? -0.993 -12.778 33.731 1.00 28.56 3 THR B CA 1
ATOM 4311 C C . THR C 1 3 ? -1.148 -14.240 33.323 1.00 26.22 3 THR B C 1
ATOM 4312 O O . THR C 1 3 ? -1.300 -15.118 34.181 1.00 26.36 3 THR B O 1
ATOM 4316 N N . TYR C 1 4 ? -1.088 -14.500 32.018 1.00 24.47 4 TYR B N 1
ATOM 4317 C CA . TYR C 1 4 ? -1.220 -15.853 31.482 1.00 23.61 4 TYR B CA 1
ATOM 4318 C C . TYR C 1 4 ? -0.248 -16.850 32.126 1.00 22.47 4 TYR B C 1
ATOM 4319 O O . TYR C 1 4 ? -0.616 -17.990 32.397 1.00 22.21 4 TYR B O 1
ATOM 4328 N N . ALA C 1 5 ? 0.980 -16.404 32.369 1.00 22.43 5 ALA B N 1
ATOM 4329 C CA . ALA C 1 5 ? 2.002 -17.257 32.959 1.00 21.96 5 ALA B CA 1
ATOM 4330 C C . ALA C 1 5 ? 2.431 -16.803 34.355 1.00 22.92 5 ALA B C 1
ATOM 4331 O O . ALA C 1 5 ? 3.554 -17.075 34.787 1.00 21.71 5 ALA B O 1
ATOM 4333 N N . ALA C 1 6 ? 1.524 -16.142 35.074 1.00 22.80 6 ALA B N 1
ATOM 4334 C CA . ALA C 1 6 ? 1.828 -15.642 36.419 1.00 24.59 6 ALA B CA 1
ATOM 4335 C C . ALA C 1 6 ? 1.803 -16.720 37.489 1.00 23.31 6 ALA B C 1
ATOM 4336 O O . ALA C 1 6 ? 0.829 -16.856 38.226 1.00 23.89 6 ALA B O 1
ATOM 4338 N N . THR C 1 7 ? 2.883 -17.493 37.568 1.00 23.68 7 THR B N 1
ATOM 4339 C CA . THR C 1 7 ? 2.990 -18.560 38.557 1.00 22.71 7 THR B CA 1
ATOM 4340 C C . THR C 1 7 ? 3.156 -17.986 39.958 1.00 23.95 7 THR B C 1
ATOM 4341 O O . THR C 1 7 ? 3.523 -16.817 40.121 1.00 23.66 7 THR B O 1
ATOM 4345 N N . ARG C 1 8 ? 2.880 -18.812 40.961 1.00 23.20 8 ARG B N 1
ATOM 4346 C CA . ARG C 1 8 ? 3.015 -18.419 42.358 1.00 25.16 8 ARG B CA 1
ATOM 4347 C C . ARG C 1 8 ? 4.500 -18.264 42.703 1.00 24.88 8 ARG B C 1
ATOM 4348 O O . ARG C 1 8 ? 4.898 -17.290 43.346 1.00 24.70 8 ARG B O 1
ATOM 4356 N N . TYR C 1 9 ? 5.310 -19.218 42.249 1.00 20.74 9 TYR B N 1
ATOM 4357 C CA . TYR C 1 9 ? 6.746 -19.196 42.509 1.00 21.00 9 TYR B CA 1
ATOM 4358 C C . TYR C 1 9 ? 7.527 -18.789 41.274 1.00 21.85 9 TYR B C 1
ATOM 4359 O O . TYR C 1 9 ? 7.124 -19.111 40.157 1.00 20.10 9 TYR B O 1
ATOM 4368 N N . PRO C 1 10 ? 8.659 -18.073 41.455 1.00 21.53 10 PRO B N 1
ATOM 4369 C CA . PRO C 1 10 ? 9.471 -17.645 40.316 1.00 19.49 10 PRO B CA 1
ATOM 4370 C C . PRO C 1 10 ? 10.057 -18.804 39.516 1.00 19.79 10 PRO B C 1
ATOM 4371 O O . PRO C 1 10 ? 10.259 -19.907 40.036 1.00 19.49 10 PRO B O 1
ATOM 4375 N N . VAL C 1 11 ? 10.258 -18.548 38.233 1.00 18.68 11 VAL B N 1
ATOM 4376 C CA . VAL C 1 11 ? 10.808 -19.528 37.314 1.00 18.33 11 VAL B CA 1
ATOM 4377 C C . VAL C 1 11 ? 12.284 -19.265 37.094 1.00 18.63 11 VAL B C 1
ATOM 4378 O O . VAL C 1 11 ? 12.689 -18.131 36.841 1.00 19.92 11 VAL B O 1
ATOM 4382 N N . ILE C 1 12 ? 13.089 -20.314 37.209 1.00 16.22 12 ILE B N 1
ATOM 4383 C CA . ILE C 1 12 ? 14.514 -20.193 36.955 1.00 16.92 12 ILE B CA 1
ATOM 4384 C C . ILE C 1 12 ? 14.849 -21.083 35.764 1.00 17.91 12 ILE B C 1
ATOM 4385 O O . ILE C 1 12 ? 14.634 -22.296 35.811 1.00 18.64 12 ILE B O 1
ATOM 4390 N N . LEU C 1 13 ? 15.363 -20.467 34.701 1.00 15.73 13 LEU B N 1
ATOM 4391 C CA . LEU C 1 13 ? 15.774 -21.186 33.500 1.00 15.44 13 LEU B CA 1
ATOM 4392 C C . LEU C 1 13 ? 17.204 -21.660 33.715 1.00 17.47 13 LEU B C 1
ATOM 4393 O O . LEU C 1 13 ? 18.080 -20.863 34.051 1.00 18.23 13 LEU B O 1
ATOM 4398 N N . VAL C 1 14 ? 17.431 -22.961 33.549 1.00 15.32 14 VAL B N 1
ATOM 4399 C CA . VAL C 1 14 ? 18.749 -23.539 33.783 1.00 15.04 14 VAL B CA 1
ATOM 4400 C C . VAL C 1 14 ? 19.364 -24.114 32.521 1.00 16.17 14 VAL B C 1
ATOM 4401 O O . VAL C 1 14 ? 18.965 -25.181 32.048 1.00 15.04 14 VAL B O 1
ATOM 4405 N N . HIS C 1 15 ? 20.382 -23.428 32.016 1.00 15.65 15 HIS B N 1
ATOM 4406 C CA . HIS C 1 15 ? 21.075 -23.853 30.813 1.00 15.42 15 HIS B CA 1
ATOM 4407 C C . HIS C 1 15 ? 21.934 -25.105 30.993 1.00 14.99 15 HIS B C 1
ATOM 4408 O O . HIS C 1 15 ? 22.295 -25.471 32.118 1.00 14.45 15 HIS B O 1
ATOM 4415 N N . GLY C 1 16 ? 22.330 -25.677 29.861 1.00 15.56 16 GLY B N 1
ATOM 4416 C CA . GLY C 1 16 ? 23.209 -26.827 29.852 1.00 14.63 16 GLY B CA 1
ATOM 4417 C C . GLY C 1 16 ? 24.422 -26.420 29.045 1.00 18.36 16 GLY B C 1
ATOM 4418 O O . GLY C 1 16 ? 24.859 -25.267 29.097 1.00 18.76 16 GLY B O 1
ATOM 4419 N N . LEU C 1 17 ? 24.951 -27.358 28.269 1.00 17.00 17 LEU B N 1
ATOM 4420 C CA . LEU C 1 17 ? 26.113 -27.136 27.401 1.00 18.71 17 LEU B CA 1
ATOM 4421 C C . LEU C 1 17 ? 27.404 -26.644 28.074 1.00 20.71 17 LEU B C 1
ATOM 4422 O O . LEU C 1 17 ? 27.591 -26.842 29.275 1.00 19.94 17 LEU B O 1
ATOM 4427 N N . ALA C 1 18 ? 28.264 -25.980 27.304 1.00 21.72 18 ALA B N 1
ATOM 4428 C CA . ALA C 1 18 ? 29.575 -25.521 27.773 1.00 23.84 18 ALA B CA 1
ATOM 4429 C C . ALA C 1 18 ? 29.731 -24.482 28.881 1.00 24.89 18 ALA B C 1
ATOM 4430 O O . ALA C 1 18 ? 30.812 -24.393 29.472 1.00 26.70 18 ALA B O 1
ATOM 4432 N N . GLY C 1 19 ? 28.698 -23.699 29.168 1.00 24.75 19 GLY B N 1
ATOM 4433 C CA . GLY C 1 19 ? 28.841 -22.718 30.230 1.00 26.42 19 GLY B CA 1
ATOM 4434 C C . GLY C 1 19 ? 28.254 -21.372 29.921 1.00 25.50 19 GLY B C 1
ATOM 4435 O O . GLY C 1 19 ? 28.289 -20.919 28.775 1.00 24.55 19 GLY B O 1
ATOM 4436 N N . THR C 1 20 ? 27.777 -20.709 30.976 1.00 24.66 20 THR B N 1
ATOM 4437 C CA . THR C 1 20 ? 27.138 -19.389 30.926 1.00 23.63 20 THR B CA 1
ATOM 4438 C C . THR C 1 20 ? 25.777 -19.439 30.235 1.00 23.62 20 THR B C 1
ATOM 4439 O O . THR C 1 20 ? 25.464 -20.390 29.508 1.00 24.26 20 THR B O 1
ATOM 4443 N N . ASP C 1 21 ? 24.978 -18.405 30.468 1.00 22.04 21 ASP B N 1
ATOM 4444 C CA . ASP C 1 21 ? 23.653 -18.288 29.878 1.00 22.10 21 ASP B CA 1
ATOM 4445 C C . ASP C 1 21 ? 23.711 -17.607 28.508 1.00 20.40 21 ASP B C 1
ATOM 4446 O O . ASP C 1 21 ? 22.721 -17.030 28.055 1.00 22.39 21 ASP B O 1
ATOM 4451 N N . LYS C 1 22 ? 24.878 -17.641 27.871 1.00 22.97 22 LYS B N 1
ATOM 4452 C CA . LYS C 1 22 ? 25.054 -17.012 26.570 1.00 23.92 22 LYS B CA 1
ATOM 4453 C C . LYS C 1 22 ? 25.733 -17.900 25.548 1.00 25.03 22 LYS B C 1
ATOM 4454 O O . LYS C 1 22 ? 26.498 -18.794 25.903 1.00 22.28 22 LYS B O 1
ATOM 4460 N N . PHE C 1 23 ? 25.435 -17.640 24.278 1.00 25.49 23 PHE B N 1
ATOM 4461 C CA . PHE C 1 23 ? 26.068 -18.332 23.162 1.00 28.06 23 PHE B CA 1
ATOM 4462 C C . PHE C 1 23 ? 27.003 -17.307 22.558 1.00 29.77 23 PHE B C 1
ATOM 4463 O O . PHE C 1 23 ? 26.585 -16.170 22.320 1.00 28.31 23 PHE B O 1
ATOM 4471 N N . ALA C 1 24 ? 28.268 -17.681 22.357 1.00 32.98 24 ALA B N 1
ATOM 4472 C CA . ALA C 1 24 ? 29.272 -16.780 21.773 1.00 35.23 24 ALA B CA 1
ATOM 4473 C C . ALA C 1 24 ? 29.386 -15.452 22.528 1.00 36.77 24 ALA B C 1
ATOM 4474 O O . ALA C 1 24 ? 29.581 -14.394 21.921 1.00 38.36 24 ALA B O 1
ATOM 4476 N N . ASN C 1 25 ? 29.211 -15.512 23.850 1.00 36.81 25 ASN B N 1
ATOM 4477 C CA . ASN C 1 25 ? 29.300 -14.343 24.739 1.00 37.59 25 ASN B CA 1
ATOM 4478 C C . ASN C 1 25 ? 28.333 -13.193 24.431 1.00 37.31 25 ASN B C 1
ATOM 4479 O O . ASN C 1 25 ? 28.453 -12.124 25.032 1.00 38.71 25 ASN B O 1
ATOM 4484 N N . VAL C 1 26 ? 27.385 -13.388 23.512 1.00 34.11 26 VAL B N 1
ATOM 4485 C CA . VAL C 1 26 ? 26.470 -12.302 23.167 1.00 33.43 26 VAL B CA 1
ATOM 4486 C C . VAL C 1 26 ? 24.978 -12.632 23.089 1.00 31.55 26 VAL B C 1
ATOM 4487 O O . VAL C 1 26 ? 24.140 -11.797 23.427 1.00 32.72 26 VAL B O 1
ATOM 4491 N N . VAL C 1 27 ? 24.650 -13.824 22.609 1.00 27.51 27 VAL B N 1
ATOM 4492 C CA . VAL C 1 27 ? 23.252 -14.215 22.450 1.00 25.29 27 VAL B CA 1
ATOM 4493 C C . VAL C 1 27 ? 22.717 -14.986 23.643 1.00 22.89 27 VAL B C 1
ATOM 4494 O O . VAL C 1 27 ? 23.383 -15.891 24.120 1.00 21.74 27 VAL B O 1
ATOM 4498 N N . ASP C 1 28 ? 21.498 -14.659 24.084 1.00 20.87 28 ASP B N 1
ATOM 4499 C CA . ASP C 1 28 ? 20.867 -15.367 25.203 1.00 21.87 28 ASP B CA 1
ATOM 4500 C C . ASP C 1 28 ? 20.665 -16.828 24.834 1.00 20.49 28 ASP B C 1
ATOM 4501 O O . ASP C 1 28 ? 20.149 -17.135 23.755 1.00 20.64 28 ASP B O 1
ATOM 4506 N N . TYR C 1 29 ? 21.114 -17.714 25.720 1.00 19.15 29 TYR B N 1
ATOM 4507 C CA . TYR C 1 29 ? 20.983 -19.163 25.549 1.00 17.85 29 TYR B CA 1
ATOM 4508 C C . TYR C 1 29 ? 19.503 -19.492 25.326 1.00 16.80 29 TYR B C 1
ATOM 4509 O O . TYR C 1 29 ? 19.151 -20.199 24.377 1.00 18.85 29 TYR B O 1
ATOM 4518 N N . TRP C 1 30 ? 18.658 -18.986 26.223 1.00 16.66 30 TRP B N 1
ATOM 4519 C CA . TRP C 1 30 ? 17.212 -19.178 26.153 1.00 16.57 30 TRP B CA 1
ATOM 4520 C C . TRP C 1 30 ? 16.708 -18.033 25.285 1.00 18.09 30 TRP B C 1
ATOM 4521 O O . TRP C 1 30 ? 16.110 -17.076 25.782 1.00 18.47 30 TRP B O 1
ATOM 4532 N N . TYR C 1 31 ? 16.926 -18.155 23.979 1.00 18.85 31 TYR B N 1
ATOM 4533 C CA . TYR C 1 31 ? 16.566 -17.095 23.043 1.00 19.94 31 TYR B CA 1
ATOM 4534 C C . TYR C 1 31 ? 15.135 -16.562 23.080 1.00 20.89 31 TYR B C 1
ATOM 4535 O O . TYR C 1 31 ? 14.188 -17.281 22.767 1.00 21.14 31 TYR B O 1
ATOM 4544 N N . GLY C 1 32 ? 15.014 -15.290 23.482 1.00 19.06 32 GLY B N 1
ATOM 4545 C CA . GLY C 1 32 ? 13.730 -14.607 23.574 1.00 20.98 32 GLY B CA 1
ATOM 4546 C C . GLY C 1 32 ? 12.720 -15.182 24.551 1.00 20.73 32 GLY B C 1
ATOM 4547 O O . GLY C 1 32 ? 11.568 -14.748 24.575 1.00 22.13 32 GLY B O 1
ATOM 4548 N N . ILE C 1 33 ? 13.160 -16.118 25.390 1.00 18.54 33 ILE B N 1
ATOM 4549 C CA . ILE C 1 33 ? 12.278 -16.785 26.344 1.00 18.92 33 ILE B CA 1
ATOM 4550 C C . ILE C 1 33 ? 11.968 -15.998 27.599 1.00 18.47 33 ILE B C 1
ATOM 4551 O O . ILE C 1 33 ? 10.801 -15.861 27.964 1.00 18.06 33 ILE B O 1
ATOM 4556 N N . GLN C 1 34 ? 13.001 -15.508 28.278 1.00 18.45 34 GLN B N 1
ATOM 4557 C CA . GLN C 1 34 ? 12.779 -14.750 29.505 1.00 20.24 34 GLN B CA 1
ATOM 4558 C C . GLN C 1 34 ? 11.883 -13.533 29.279 1.00 19.80 34 GLN B C 1
ATOM 4559 O O . GLN C 1 34 ? 10.955 -13.308 30.047 1.00 20.72 34 GLN B O 1
ATOM 4565 N N . SER C 1 35 ? 12.119 -12.801 28.193 1.00 21.12 35 SER B N 1
ATOM 4566 C CA . SER C 1 35 ? 11.314 -11.615 27.903 1.00 22.17 35 SER B CA 1
ATOM 4567 C C . SER C 1 35 ? 9.865 -11.968 27.607 1.00 21.50 35 SER B C 1
ATOM 4568 O O . SER C 1 35 ? 8.953 -11.293 28.084 1.00 18.34 35 SER B O 1
ATOM 4571 N N . ASP C 1 36 ? 9.654 -13.063 26.878 1.00 20.79 36 ASP B N 1
ATOM 4572 C CA . ASP C 1 36 ? 8.295 -13.487 26.559 1.00 22.33 36 ASP B CA 1
ATOM 4573 C C . ASP C 1 36 ? 7.530 -13.874 27.817 1.00 21.64 36 ASP B C 1
ATOM 4574 O O . ASP C 1 36 ? 6.415 -13.399 28.040 1.00 21.42 36 ASP B O 1
ATOM 4579 N N . LEU C 1 37 ? 8.146 -14.706 28.651 1.00 20.54 37 LEU B N 1
ATOM 4580 C CA . LEU C 1 37 ? 7.509 -15.143 29.886 1.00 20.08 37 LEU B CA 1
ATOM 4581 C C . LEU C 1 37 ? 7.209 -13.974 30.810 1.00 21.03 37 LEU B C 1
ATOM 4582 O O . LEU C 1 37 ? 6.119 -13.897 31.374 1.00 20.95 37 LEU B O 1
ATOM 4587 N N . GLN C 1 38 ? 8.150 -13.031 30.894 1.00 21.54 38 GLN B N 1
ATOM 4588 C CA . GLN C 1 38 ? 7.984 -11.840 31.730 1.00 24.67 38 GLN B CA 1
ATOM 4589 C C . GLN C 1 38 ? 6.794 -10.997 31.298 1.00 24.02 38 GLN B C 1
ATOM 4590 O O . GLN C 1 38 ? 6.039 -10.511 32.143 1.00 24.99 38 GLN B O 1
ATOM 4596 N N . SER C 1 39 ? 6.585 -10.896 29.984 1.00 24.86 39 SER B N 1
ATOM 4597 C CA . SER C 1 39 ? 5.462 -10.130 29.443 1.00 26.30 39 SER B CA 1
ATOM 4598 C C . SER C 1 39 ? 4.135 -10.806 29.801 1.00 25.74 39 SER B C 1
ATOM 4599 O O . SER C 1 39 ? 3.092 -10.181 29.767 1.00 25.95 39 SER B O 1
ATOM 4602 N N . HIS C 1 40 ? 4.192 -12.082 30.166 1.00 22.80 40 HIS B N 1
ATOM 4603 C CA . HIS C 1 40 ? 2.995 -12.813 30.543 1.00 22.61 40 HIS B CA 1
ATOM 4604 C C . HIS C 1 40 ? 2.801 -12.949 32.050 1.00 23.22 40 HIS B C 1
ATOM 4605 O O . HIS C 1 40 ? 2.042 -13.799 32.509 1.00 23.12 40 HIS B O 1
ATOM 4612 N N . GLY C 1 41 ? 3.465 -12.082 32.817 1.00 24.08 41 GLY B N 1
ATOM 4613 C CA . GLY C 1 41 ? 3.306 -12.084 34.264 1.00 23.97 41 GLY B CA 1
ATOM 4614 C C . GLY C 1 41 ? 4.189 -12.968 35.114 1.00 23.53 41 GLY B C 1
ATOM 4615 O O . GLY C 1 41 ? 4.040 -12.981 36.337 1.00 22.71 41 GLY B O 1
ATOM 4616 N N . ALA C 1 42 ? 5.095 -13.715 34.492 1.00 22.28 42 ALA B N 1
ATOM 4617 C CA . ALA C 1 42 ? 5.990 -14.585 35.244 1.00 21.81 42 ALA B CA 1
ATOM 4618 C C . ALA C 1 42 ? 7.230 -13.838 35.708 1.00 20.76 42 ALA B C 1
ATOM 4619 O O . ALA C 1 42 ? 7.682 -12.902 35.043 1.00 21.44 42 ALA B O 1
ATOM 4621 N N . LYS C 1 43 ? 7.750 -14.231 36.868 1.00 20.76 43 LYS B N 1
ATOM 4622 C CA . LYS C 1 43 ? 8.980 -13.652 37.418 1.00 21.55 43 LYS B CA 1
ATOM 4623 C C . LYS C 1 43 ? 10.031 -14.668 37.012 1.00 21.08 43 LYS B C 1
ATOM 4624 O O . LYS C 1 43 ? 10.072 -15.776 37.544 1.00 21.94 43 LYS B O 1
ATOM 4630 N N . VAL C 1 44 ? 10.834 -14.308 36.018 1.00 19.19 44 VAL B N 1
ATOM 4631 C CA . VAL C 1 44 ? 11.819 -15.225 35.465 1.00 19.22 44 VAL B CA 1
ATOM 4632 C C . VAL C 1 44 ? 13.263 -14.821 35.658 1.00 19.44 44 VAL B C 1
ATOM 4633 O O . VAL C 1 44 ? 13.663 -13.707 35.314 1.00 20.42 44 VAL B O 1
ATOM 4637 N N . TYR C 1 45 ? 14.036 -15.765 36.184 1.00 17.50 45 TYR B N 1
ATOM 4638 C CA . TYR C 1 45 ? 15.459 -15.598 36.428 1.00 17.61 45 TYR B CA 1
ATOM 4639 C C . TYR C 1 45 ? 16.212 -16.588 35.571 1.00 20.26 45 TYR B C 1
ATOM 4640 O O . TYR C 1 45 ? 15.707 -17.670 35.274 1.00 20.89 45 TYR B O 1
ATOM 4649 N N . VAL C 1 46 ? 17.402 -16.195 35.126 1.00 18.80 46 VAL B N 1
ATOM 4650 C CA . VAL C 1 46 ? 18.214 -17.052 34.274 1.00 18.90 46 VAL B CA 1
ATOM 4651 C C . VAL C 1 46 ? 19.529 -17.378 34.955 1.00 20.91 46 VAL B C 1
ATOM 4652 O O . VAL C 1 46 ? 20.348 -16.484 35.203 1.00 20.84 46 VAL B O 1
ATOM 4656 N N . ALA C 1 47 ? 19.735 -18.665 35.243 1.00 19.43 47 ALA B N 1
ATOM 4657 C CA . ALA C 1 47 ? 20.973 -19.122 35.872 1.00 19.83 47 ALA B CA 1
ATOM 4658 C C . ALA C 1 47 ? 22.159 -18.934 34.931 1.00 20.54 47 ALA B C 1
ATOM 4659 O O . ALA C 1 47 ? 22.009 -18.997 33.710 1.00 20.60 47 ALA B O 1
ATOM 4661 N N . ASN C 1 48 ? 23.320 -18.647 35.510 1.00 20.39 48 ASN B N 1
ATOM 4662 C CA . ASN C 1 48 ? 24.541 -18.424 34.746 1.00 23.34 48 ASN B CA 1
ATOM 4663 C C . ASN C 1 48 ? 25.630 -19.261 35.410 1.00 23.93 48 ASN B C 1
ATOM 4664 O O . ASN C 1 48 ? 26.320 -18.803 36.315 1.00 25.17 48 ASN B O 1
ATOM 4669 N N . LEU C 1 49 ? 25.774 -20.496 34.936 1.00 21.55 49 LEU B N 1
ATOM 4670 C CA . LEU C 1 49 ? 26.720 -21.462 35.490 1.00 20.90 49 LEU B CA 1
ATOM 4671 C C . LEU C 1 49 ? 27.949 -21.628 34.610 1.00 22.88 49 LEU B C 1
ATOM 4672 O O . LEU C 1 49 ? 27.832 -21.879 33.411 1.00 21.54 49 LEU B O 1
ATOM 4677 N N . SER C 1 50 ? 29.130 -21.518 35.211 1.00 25.15 50 SER B N 1
ATOM 4678 C CA . SER C 1 50 ? 30.371 -21.637 34.447 1.00 28.07 50 SER B CA 1
ATOM 4679 C C . SER C 1 50 ? 31.577 -22.048 35.277 1.00 28.73 50 SER B C 1
ATOM 4680 O O . SER C 1 50 ? 31.475 -22.255 36.488 1.00 28.53 50 SER B O 1
ATOM 4683 N N . GLY C 1 51 ? 32.715 -22.172 34.597 1.00 28.95 51 GLY B N 1
ATOM 4684 C CA . GLY C 1 51 ? 33.963 -22.531 35.245 1.00 28.84 51 GLY B CA 1
ATOM 4685 C C . GLY C 1 51 ? 34.195 -24.016 35.401 1.00 28.74 51 GLY B C 1
ATOM 4686 O O . GLY C 1 51 ? 35.343 -24.462 35.433 1.00 30.49 51 GLY B O 1
ATOM 4687 N N . PHE C 1 52 ? 33.114 -24.770 35.596 1.00 27.98 52 PHE B N 1
ATOM 4688 C CA . PHE C 1 52 ? 33.188 -26.217 35.784 1.00 26.78 52 PHE B CA 1
ATOM 4689 C C . PHE C 1 52 ? 32.046 -26.860 35.028 1.00 23.91 52 PHE B C 1
ATOM 4690 O O . PHE C 1 52 ? 30.904 -26.408 35.123 1.00 22.69 52 PHE B O 1
ATOM 4698 N N . GLN C 1 53 ? 32.359 -27.901 34.264 1.00 21.25 53 GLN B N 1
ATOM 4699 C CA . GLN C 1 53 ? 31.348 -28.604 33.480 1.00 22.09 53 GLN B CA 1
ATOM 4700 C C . GLN C 1 53 ? 30.487 -29.532 34.329 1.00 21.67 53 GLN B C 1
ATOM 4701 O O . GLN C 1 53 ? 29.283 -29.659 34.093 1.00 20.94 53 GLN B O 1
ATOM 4707 N N . SER C 1 54 ? 31.113 -30.170 35.313 1.00 20.44 54 SER B N 1
ATOM 4708 C CA . SER C 1 54 ? 30.422 -31.119 36.181 1.00 20.71 54 SER B CA 1
ATOM 4709 C C . SER C 1 54 ? 29.369 -30.505 37.092 1.00 20.43 54 SER B C 1
ATOM 4710 O O . SER C 1 54 ? 29.499 -29.360 37.524 1.00 20.19 54 SER B O 1
ATOM 4713 N N . ASP C 1 55 ? 28.327 -31.288 37.378 1.00 20.71 55 ASP B N 1
ATOM 4714 C CA . ASP C 1 55 ? 27.262 -30.865 38.284 1.00 21.05 55 ASP B CA 1
ATOM 4715 C C . ASP C 1 55 ? 27.700 -31.125 39.726 1.00 21.68 55 ASP B C 1
ATOM 4716 O O . ASP C 1 55 ? 27.157 -30.540 40.664 1.00 20.40 55 ASP B O 1
ATOM 4721 N N . ASP C 1 56 ? 28.692 -32.002 39.872 1.00 23.17 56 ASP B N 1
ATOM 4722 C CA . ASP C 1 56 ? 29.251 -32.415 41.162 1.00 24.74 56 ASP B CA 1
ATOM 4723 C C . ASP C 1 56 ? 30.346 -31.540 41.761 1.00 24.96 56 ASP B C 1
ATOM 4724 O O . ASP C 1 56 ? 31.043 -30.811 41.049 1.00 24.39 56 ASP B O 1
ATOM 4729 N N . GLY C 1 57 ? 30.497 -31.664 43.080 1.00 25.61 57 GLY B N 1
ATOM 4730 C CA . GLY C 1 57 ? 31.540 -30.973 43.816 1.00 27.36 57 GLY B CA 1
ATOM 4731 C C . GLY C 1 57 ? 31.423 -29.528 44.218 1.00 29.47 57 GLY B C 1
ATOM 4732 O O . GLY C 1 57 ? 30.458 -28.856 43.848 1.00 27.75 57 GLY B O 1
ATOM 4733 N N . PRO C 1 58 ? 32.394 -29.020 45.015 1.00 30.33 58 PRO B N 1
ATOM 4734 C CA . PRO C 1 58 ? 32.371 -27.620 45.449 1.00 32.88 58 PRO B CA 1
ATOM 4735 C C . PRO C 1 58 ? 32.631 -26.842 44.180 1.00 33.38 58 PRO B C 1
ATOM 4736 O O . PRO C 1 58 ? 33.468 -27.261 43.374 1.00 37.85 58 PRO B O 1
ATOM 4740 N N . ASN C 1 59 ? 31.884 -25.766 43.951 1.00 34.75 59 ASN B N 1
ATOM 4741 C CA . ASN C 1 59 ? 32.058 -24.956 42.737 1.00 34.65 59 ASN B CA 1
ATOM 4742 C C . ASN C 1 59 ? 31.460 -25.616 41.492 1.00 31.50 59 ASN B C 1
ATOM 4743 O O . ASN C 1 59 ? 31.485 -25.021 40.417 1.00 29.86 59 ASN B O 1
ATOM 4748 N N . GLY C 1 60 ? 30.943 -26.841 41.630 1.00 28.58 60 GLY B N 1
ATOM 4749 C CA . GLY C 1 60 ? 30.321 -27.530 40.503 1.00 24.89 60 GLY B CA 1
ATOM 4750 C C . GLY C 1 60 ? 29.022 -26.826 40.155 1.00 21.65 60 GLY B C 1
ATOM 4751 O O . GLY C 1 60 ? 28.586 -25.952 40.908 1.00 19.41 60 GLY B O 1
ATOM 4752 N N . ARG C 1 61 ? 28.382 -27.204 39.050 1.00 20.19 61 ARG B N 1
ATOM 4753 C CA . ARG C 1 61 ? 27.141 -26.547 38.641 1.00 19.45 61 ARG B CA 1
ATOM 4754 C C . ARG C 1 61 ? 25.993 -26.710 39.607 1.00 17.99 61 ARG B C 1
ATOM 4755 O O . ARG C 1 61 ? 25.176 -25.799 39.758 1.00 19.11 61 ARG B O 1
ATOM 4763 N N . GLY C 1 62 ? 25.935 -27.859 40.271 1.00 17.09 62 GLY B N 1
ATOM 4764 C CA . GLY C 1 62 ? 24.881 -28.068 41.235 1.00 17.32 62 GLY B CA 1
ATOM 4765 C C . GLY C 1 62 ? 24.951 -27.060 42.372 1.00 18.69 62 GLY B C 1
ATOM 4766 O O . GLY C 1 62 ? 23.946 -26.438 42.725 1.00 18.16 62 GLY B O 1
ATOM 4767 N N . GLU C 1 63 ? 26.151 -26.888 42.927 1.00 18.97 63 GLU B N 1
ATOM 4768 C CA . GLU C 1 63 ? 26.375 -25.933 44.008 1.00 20.12 63 GLU B CA 1
ATOM 4769 C C . GLU C 1 63 ? 26.167 -24.502 43.533 1.00 18.73 63 GLU B C 1
ATOM 4770 O O . GLU C 1 63 ? 25.632 -23.669 44.268 1.00 20.56 63 GLU B O 1
ATOM 4776 N N . GLN C 1 64 ? 26.555 -24.234 42.288 1.00 18.84 64 GLN B N 1
ATOM 4777 C CA . GLN C 1 64 ? 26.372 -22.906 41.708 1.00 19.15 64 GLN B CA 1
ATOM 4778 C C . GLN C 1 64 ? 24.891 -22.591 41.574 1.00 18.42 64 GLN B C 1
ATOM 4779 O O . GLN C 1 64 ? 24.463 -21.488 41.922 1.00 18.01 64 GLN B O 1
ATOM 4785 N N . LEU C 1 65 ? 24.101 -23.573 41.128 1.00 17.37 65 LEU B N 1
ATOM 4786 C CA . LEU C 1 65 ? 22.662 -23.363 40.984 1.00 17.13 65 LEU B CA 1
ATOM 4787 C C . LEU C 1 65 ? 21.988 -23.225 42.340 1.00 17.41 65 LEU B C 1
ATOM 4788 O O . LEU C 1 65 ? 21.101 -22.386 42.506 1.00 15.79 65 LEU B O 1
ATOM 4793 N N . LEU C 1 66 ? 22.428 -24.027 43.308 1.00 17.56 66 LEU B N 1
ATOM 4794 C CA . LEU C 1 66 ? 21.879 -23.960 44.658 1.00 18.49 66 LEU B CA 1
ATOM 4795 C C . LEU C 1 66 ? 22.091 -22.558 45.229 1.00 17.46 66 LEU B C 1
ATOM 4796 O O . LEU C 1 66 ? 21.159 -21.954 45.763 1.00 17.76 66 LEU B O 1
ATOM 4801 N N . ALA C 1 67 ? 23.304 -22.035 45.060 1.00 18.79 67 ALA B N 1
ATOM 4802 C CA . ALA C 1 67 ? 23.647 -20.694 45.537 1.00 19.54 67 ALA B CA 1
ATOM 4803 C C . ALA C 1 67 ? 22.774 -19.638 44.858 1.00 20.08 67 ALA B C 1
ATOM 4804 O O . ALA C 1 67 ? 22.252 -18.737 45.522 1.00 18.55 67 ALA B O 1
ATOM 4806 N N . TYR C 1 68 ? 22.553 -19.816 43.553 1.00 17.50 68 TYR B N 1
ATOM 4807 C CA . TYR C 1 68 ? 21.732 -18.905 42.763 1.00 19.22 68 TYR B CA 1
ATOM 4808 C C . TYR C 1 68 ? 20.279 -18.915 43.209 1.00 17.92 68 TYR B C 1
ATOM 4809 O O . TYR C 1 68 ? 19.667 -17.856 43.344 1.00 17.77 68 TYR B O 1
ATOM 4818 N N . VAL C 1 69 ? 19.727 -20.111 43.418 1.00 16.92 69 VAL B N 1
ATOM 4819 C CA . VAL C 1 69 ? 18.348 -20.261 43.876 1.00 17.55 69 VAL B CA 1
ATOM 4820 C C . VAL C 1 69 ? 18.165 -19.537 45.215 1.00 17.93 69 VAL B C 1
ATOM 4821 O O . VAL C 1 69 ? 17.182 -18.827 45.405 1.00 17.21 69 VAL B O 1
ATOM 4825 N N . LYS C 1 70 ? 19.131 -19.695 46.116 1.00 16.36 70 LYS B N 1
ATOM 4826 C CA . LYS C 1 70 ? 19.062 -19.040 47.427 1.00 19.59 70 LYS B CA 1
ATOM 4827 C C . LYS C 1 70 ? 19.100 -17.519 47.305 1.00 18.73 70 LYS B C 1
ATOM 4828 O O . LYS C 1 70 ? 18.398 -16.812 48.041 1.00 20.15 70 LYS B O 1
ATOM 4834 N N . GLN C 1 71 ? 19.875 -17.028 46.342 1.00 19.99 71 GLN B N 1
ATOM 4835 C CA . GLN C 1 71 ? 19.986 -15.592 46.094 1.00 20.65 71 GLN B CA 1
ATOM 4836 C C . GLN C 1 71 ? 18.674 -15.045 45.542 1.00 21.86 71 GLN B C 1
ATOM 4837 O O . GLN C 1 71 ? 18.231 -13.970 45.945 1.00 19.98 71 GLN B O 1
ATOM 4843 N N . VAL C 1 72 ? 18.023 -15.820 44.670 1.00 19.65 72 VAL B N 1
ATOM 4844 C CA . VAL C 1 72 ? 16.742 -15.416 44.092 1.00 18.96 72 VAL B CA 1
ATOM 4845 C C . VAL C 1 72 ? 15.643 -15.406 45.156 1.00 19.43 72 VAL B C 1
ATOM 4846 O O . VAL C 1 72 ? 14.816 -14.496 45.182 1.00 21.11 72 VAL B O 1
ATOM 4850 N N . LEU C 1 73 ? 15.647 -16.402 46.041 1.00 18.65 73 LEU B N 1
ATOM 4851 C CA . LEU C 1 73 ? 14.644 -16.474 47.098 1.00 19.20 73 LEU B CA 1
ATOM 4852 C C . LEU C 1 73 ? 14.818 -15.359 48.118 1.00 20.53 73 LEU B C 1
ATOM 4853 O O . LEU C 1 73 ? 13.836 -14.820 48.619 1.00 21.15 73 LEU B O 1
ATOM 4858 N N . ALA C 1 74 ? 16.068 -14.982 48.373 1.00 21.74 74 ALA B N 1
ATOM 4859 C CA . ALA C 1 74 ? 16.361 -13.905 49.316 1.00 23.47 74 ALA B CA 1
ATOM 4860 C C . ALA C 1 74 ? 15.894 -12.564 48.753 1.00 23.47 74 ALA B C 1
ATOM 4861 O O . ALA C 1 74 ? 15.238 -11.783 49.444 1.00 25.49 74 ALA B O 1
ATOM 4863 N N . ALA C 1 75 ? 16.175 -12.343 47.470 1.00 23.33 75 ALA B N 1
ATOM 4864 C CA . ALA C 1 75 ? 15.791 -11.116 46.779 1.00 23.87 75 ALA B CA 1
ATOM 4865 C C . ALA C 1 75 ? 14.277 -10.952 46.656 1.00 25.08 75 ALA B C 1
ATOM 4866 O O . ALA C 1 75 ? 13.726 -9.922 47.049 1.00 24.94 75 ALA B O 1
ATOM 4868 N N . THR C 1 76 ? 13.611 -12.007 46.187 1.00 24.15 76 THR B N 1
ATOM 4869 C CA . THR C 1 76 ? 12.167 -11.992 45.964 1.00 24.31 76 THR B CA 1
ATOM 4870 C C . THR C 1 76 ? 11.261 -12.214 47.164 1.00 24.99 76 THR B C 1
ATOM 4871 O O . THR C 1 76 ? 10.147 -11.692 47.200 1.00 25.72 76 THR B O 1
ATOM 4875 N N . GLY C 1 77 ? 11.704 -13.019 48.122 1.00 23.94 77 GLY B N 1
ATOM 4876 C CA . GLY C 1 77 ? 10.842 -13.308 49.249 1.00 24.24 77 GLY B CA 1
ATOM 4877 C C . GLY C 1 77 ? 9.997 -14.525 49.005 1.00 23.87 77 GLY B C 1
ATOM 4878 O O . GLY C 1 77 ? 9.180 -14.898 49.844 1.00 23.62 77 GLY B O 1
ATOM 4879 N N . ALA C 1 78 ? 10.172 -15.137 47.837 1.00 24.21 78 ALA B N 1
ATOM 4880 C CA . ALA C 1 78 ? 9.441 -16.353 47.510 1.00 25.30 78 ALA B CA 1
ATOM 4881 C C . ALA C 1 78 ? 10.044 -17.459 48.371 1.00 25.07 78 ALA B C 1
ATOM 4882 O O . ALA C 1 78 ? 11.188 -17.347 48.828 1.00 26.73 78 ALA B O 1
ATOM 4884 N N . THR C 1 79 ? 9.276 -18.507 48.628 1.00 26.12 79 THR B N 1
ATOM 4885 C CA . THR C 1 79 ? 9.777 -19.596 49.450 1.00 26.24 79 THR B CA 1
ATOM 4886 C C . THR C 1 79 ? 10.295 -20.757 48.612 1.00 24.04 79 THR B C 1
ATOM 4887 O O . THR C 1 79 ? 11.060 -21.592 49.101 1.00 23.45 79 THR B O 1
ATOM 4891 N N . LYS C 1 80 ? 9.847 -20.824 47.358 1.00 22.20 80 LYS B N 1
ATOM 4892 C CA . LYS C 1 80 ? 10.252 -21.889 46.436 1.00 22.05 80 LYS B CA 1
ATOM 4893 C C . LYS C 1 80 ? 10.391 -21.373 45.014 1.00 20.01 80 LYS B C 1
ATOM 4894 O O . LYS C 1 80 ? 9.989 -20.248 44.710 1.00 19.02 80 LYS B O 1
ATOM 4900 N N . VAL C 1 81 ? 10.974 -22.198 44.146 1.00 19.29 81 VAL B N 1
ATOM 4901 C CA . VAL C 1 81 ? 11.146 -21.848 42.736 1.00 18.32 81 VAL B CA 1
ATOM 4902 C C . VAL C 1 81 ? 10.730 -22.997 41.818 1.00 19.66 81 VAL B C 1
ATOM 4903 O O . VAL C 1 81 ? 10.667 -24.153 42.243 1.00 17.55 81 VAL B O 1
ATOM 4907 N N . ASN C 1 82 ? 10.456 -22.657 40.561 1.00 18.44 82 ASN B N 1
ATOM 4908 C CA . ASN C 1 82 ? 10.112 -23.638 39.534 1.00 18.98 82 ASN B CA 1
ATOM 4909 C C . ASN C 1 82 ? 11.347 -23.712 38.649 1.00 16.92 82 ASN B C 1
ATOM 4910 O O . ASN C 1 82 ? 11.739 -22.712 38.046 1.00 18.23 82 ASN B O 1
ATOM 4915 N N . LEU C 1 83 ? 11.987 -24.878 38.602 1.00 13.62 83 LEU B N 1
ATOM 4916 C CA . LEU C 1 83 ? 13.180 -25.052 37.788 1.00 12.72 83 LEU B CA 1
ATOM 4917 C C . LEU C 1 83 ? 12.869 -25.644 36.419 1.00 14.38 83 LEU B C 1
ATOM 4918 O O . LEU C 1 83 ? 12.116 -26.611 36.311 1.00 16.12 83 LEU B O 1
ATOM 4923 N N . ILE C 1 84 ? 13.397 -25.013 35.374 1.00 14.84 84 ILE B N 1
ATOM 4924 C CA . ILE C 1 84 ? 13.209 -25.498 34.004 1.00 14.89 84 ILE B CA 1
ATOM 4925 C C . ILE C 1 84 ? 14.607 -25.603 33.416 1.00 15.98 84 ILE B C 1
ATOM 4926 O O . ILE C 1 84 ? 15.265 -24.587 33.181 1.00 15.85 84 ILE B O 1
ATOM 4931 N N . GLY C 1 85 ? 15.062 -26.833 33.188 1.00 14.52 85 GLY B N 1
ATOM 4932 C CA . GLY C 1 85 ? 16.394 -27.023 32.646 1.00 14.73 85 GLY B CA 1
ATOM 4933 C C . GLY C 1 85 ? 16.447 -27.664 31.279 1.00 16.63 85 GLY B C 1
ATOM 4934 O O . GLY C 1 85 ? 15.577 -28.461 30.934 1.00 16.74 85 GLY B O 1
ATOM 4935 N N . HIS C 1 86 ? 17.448 -27.281 30.491 1.00 13.68 86 HIS B N 1
ATOM 4936 C CA . HIS C 1 86 ? 17.642 -27.833 29.149 1.00 13.65 86 HIS B CA 1
ATOM 4937 C C . HIS C 1 86 ? 18.943 -28.593 29.130 1.00 15.49 86 HIS B C 1
ATOM 4938 O O . HIS C 1 86 ? 19.941 -28.122 29.679 1.00 14.89 86 HIS B O 1
ATOM 4945 N N . SER C 1 87 ? 18.940 -29.749 28.463 1.00 13.74 87 SER B N 1
ATOM 4946 C CA . SER C 1 87 ? 20.138 -30.570 28.317 1.00 14.33 87 SER B CA 1
ATOM 4947 C C . SER C 1 87 ? 20.705 -30.890 29.704 1.00 14.81 87 SER B C 1
ATOM 4948 O O . SER C 1 87 ? 19.953 -31.299 30.582 1.00 16.18 87 SER B O 1
ATOM 4951 N N . GLN C 1 88 ? 21.981 -30.593 29.949 1.00 14.64 88 GLN B N 1
ATOM 4952 C CA . GLN C 1 88 ? 22.551 -30.862 31.269 1.00 16.08 88 GLN B CA 1
ATOM 4953 C C . GLN C 1 88 ? 21.862 -30.051 32.373 1.00 15.83 88 GLN B C 1
ATOM 4954 O O . GLN C 1 88 ? 21.854 -30.467 33.531 1.00 15.28 88 GLN B O 1
ATOM 4960 N N . GLY C 1 89 ? 21.228 -28.940 31.992 1.00 15.17 89 GLY B N 1
ATOM 4961 C CA . GLY C 1 89 ? 20.511 -28.104 32.947 1.00 13.92 89 GLY B CA 1
ATOM 4962 C C . GLY C 1 89 ? 19.426 -28.856 33.698 1.00 16.39 89 GLY B C 1
ATOM 4963 O O . GLY C 1 89 ? 19.088 -28.500 34.827 1.00 16.08 89 GLY B O 1
ATOM 4964 N N . GLY C 1 90 ? 18.881 -29.898 33.064 1.00 15.27 90 GLY B N 1
ATOM 4965 C CA . GLY C 1 90 ? 17.870 -30.720 33.705 1.00 14.67 90 GLY B CA 1
ATOM 4966 C C . GLY C 1 90 ? 18.488 -31.546 34.823 1.00 14.59 90 GLY B C 1
ATOM 4967 O O . GLY C 1 90 ? 17.857 -31.785 35.854 1.00 16.09 90 GLY B O 1
ATOM 4968 N N . LEU C 1 91 ? 19.735 -31.964 34.622 1.00 15.08 91 LEU B N 1
ATOM 4969 C CA . LEU C 1 91 ? 20.466 -32.724 35.636 1.00 13.98 91 LEU B CA 1
ATOM 4970 C C . LEU C 1 91 ? 20.886 -31.782 36.761 1.00 14.80 91 LEU B C 1
ATOM 4971 O O . LEU C 1 91 ? 20.830 -32.147 37.936 1.00 15.36 91 LEU B O 1
ATOM 4976 N N . THR C 1 92 ? 21.266 -30.554 36.401 1.00 14.54 92 THR B N 1
ATOM 4977 C CA . THR C 1 92 ? 21.663 -29.553 37.399 1.00 15.42 92 THR B CA 1
ATOM 4978 C C . THR C 1 92 ? 20.466 -29.195 38.278 1.00 16.18 92 THR B C 1
ATOM 4979 O O . THR C 1 92 ? 20.615 -28.977 39.486 1.00 15.23 92 THR B O 1
ATOM 4983 N N . SER C 1 93 ? 19.279 -29.181 37.671 1.00 15.11 93 SER B N 1
ATOM 4984 C CA . SER C 1 93 ? 18.041 -28.881 38.390 1.00 16.07 93 SER B CA 1
ATOM 4985 C C . SER C 1 93 ? 17.713 -29.983 39.385 1.00 16.39 93 SER B C 1
ATOM 4986 O O . SER C 1 93 ? 17.254 -29.709 40.495 1.00 15.73 93 SER B O 1
ATOM 4989 N N . ARG C 1 94 ? 17.983 -31.228 38.993 1.00 15.95 94 ARG B N 1
ATOM 4990 C CA . ARG C 1 94 ? 17.746 -32.372 39.867 1.00 16.93 94 ARG B CA 1
ATOM 4991 C C . ARG C 1 94 ? 18.650 -32.318 41.095 1.00 16.19 94 ARG B C 1
ATOM 4992 O O . ARG C 1 94 ? 18.239 -32.716 42.187 1.00 16.86 94 ARG B O 1
ATOM 5000 N N . TYR C 1 95 ? 19.856 -31.777 40.926 1.00 17.19 95 TYR B N 1
ATOM 5001 C CA . TYR C 1 95 ? 20.794 -31.633 42.040 1.00 17.42 95 TYR B CA 1
ATOM 5002 C C . TYR C 1 95 ? 20.132 -30.794 43.144 1.00 18.97 95 TYR B C 1
ATOM 5003 O O . TYR C 1 95 ? 20.073 -31.217 44.303 1.00 17.06 95 TYR B O 1
ATOM 5012 N N . VAL C 1 96 ? 19.642 -29.612 42.767 1.00 18.71 96 VAL B N 1
ATOM 5013 C CA . VAL C 1 96 ? 18.990 -28.700 43.705 1.00 17.23 96 VAL B CA 1
ATOM 5014 C C . VAL C 1 96 ? 17.726 -29.287 44.324 1.00 18.98 96 VAL B C 1
ATOM 5015 O O . VAL C 1 96 ? 17.517 -29.161 45.532 1.00 20.36 96 VAL B O 1
ATOM 5019 N N . ALA C 1 97 ? 16.902 -29.946 43.507 1.00 17.76 97 ALA B N 1
ATOM 5020 C CA . ALA C 1 97 ? 15.675 -30.574 44.003 1.00 17.47 97 ALA B CA 1
ATOM 5021 C C . ALA C 1 97 ? 16.007 -31.673 45.018 1.00 16.72 97 ALA B C 1
ATOM 5022 O O . ALA C 1 97 ? 15.220 -31.952 45.912 1.00 19.40 97 ALA B O 1
ATOM 5024 N N . ALA C 1 98 ? 17.190 -32.270 44.879 1.00 17.96 98 ALA B N 1
ATOM 5025 C CA . ALA C 1 98 ? 17.634 -33.325 45.787 1.00 19.67 98 ALA B CA 1
ATOM 5026 C C . ALA C 1 98 ? 18.253 -32.811 47.089 1.00 21.75 98 ALA B C 1
ATOM 5027 O O . ALA C 1 98 ? 17.917 -33.304 48.172 1.00 21.33 98 ALA B O 1
ATOM 5029 N N . VAL C 1 99 ? 19.135 -31.815 46.988 1.00 21.93 99 VAL B N 1
ATOM 5030 C CA . VAL C 1 99 ? 19.815 -31.268 48.166 1.00 20.59 99 VAL B CA 1
ATOM 5031 C C . VAL C 1 99 ? 19.053 -30.201 48.939 1.00 22.35 99 VAL B C 1
ATOM 5032 O O . VAL C 1 99 ? 19.326 -29.970 50.118 1.00 22.22 99 VAL B O 1
ATOM 5036 N N . ALA C 1 100 ? 18.107 -29.550 48.270 1.00 20.26 100 ALA B N 1
ATOM 5037 C CA . ALA C 1 100 ? 17.289 -28.510 48.887 1.00 20.34 100 ALA B CA 1
ATOM 5038 C C . ALA C 1 100 ? 15.847 -28.684 48.419 1.00 20.13 100 ALA B C 1
ATOM 5039 O O . ALA C 1 100 ? 15.262 -27.770 47.822 1.00 21.71 100 ALA B O 1
ATOM 5041 N N . PRO C 1 101 ? 15.226 -29.845 48.736 1.00 21.12 101 PRO B N 1
ATOM 5042 C CA . PRO C 1 101 ? 13.848 -30.103 48.319 1.00 20.67 101 PRO B CA 1
ATOM 5043 C C . PRO C 1 101 ? 12.809 -29.072 48.730 1.00 22.38 101 PRO B C 1
ATOM 5044 O O . PRO C 1 101 ? 11.869 -28.799 47.985 1.00 21.29 101 PRO B O 1
ATOM 5048 N N . GLN C 1 102 ? 13.034 -28.449 49.884 1.00 21.40 102 GLN B N 1
ATOM 5049 C CA . GLN C 1 102 ? 12.130 -27.430 50.407 1.00 22.84 102 GLN B CA 1
ATOM 5050 C C . GLN C 1 102 ? 12.116 -26.129 49.601 1.00 20.63 102 GLN B C 1
ATOM 5051 O O . GLN C 1 102 ? 11.218 -25.306 49.766 1.00 21.49 102 GLN B O 1
ATOM 5057 N N . LEU C 1 103 ? 13.115 -25.946 48.742 1.00 19.87 103 LEU B N 1
ATOM 5058 C CA . LEU C 1 103 ? 13.221 -24.728 47.937 1.00 18.74 103 LEU B CA 1
ATOM 5059 C C . LEU C 1 103 ? 12.710 -24.885 46.518 1.00 18.99 103 LEU B C 1
ATOM 5060 O O . LEU C 1 103 ? 12.773 -23.942 45.720 1.00 17.40 103 LEU B O 1
ATOM 5065 N N . VAL C 1 104 ? 12.211 -26.073 46.199 1.00 19.25 104 VAL B N 1
ATOM 5066 C CA . VAL C 1 104 ? 11.737 -26.361 44.848 1.00 18.80 104 VAL B CA 1
ATOM 5067 C C . VAL C 1 104 ? 10.275 -26.791 44.823 1.00 20.10 104 VAL B C 1
ATOM 5068 O O . VAL C 1 104 ? 9.849 -27.610 45.636 1.00 20.35 104 VAL B O 1
ATOM 5072 N N . ALA C 1 105 ? 9.513 -26.221 43.892 1.00 17.74 105 ALA B N 1
ATOM 5073 C CA . ALA C 1 105 ? 8.105 -26.562 43.725 1.00 18.18 105 ALA B CA 1
ATOM 5074 C C . ALA C 1 105 ? 7.918 -27.481 42.524 1.00 18.34 105 ALA B C 1
ATOM 5075 O O . ALA C 1 105 ? 6.985 -28.284 42.490 1.00 18.55 105 ALA B O 1
ATOM 5077 N N . SER C 1 106 ? 8.799 -27.351 41.534 1.00 18.89 106 SER B N 1
ATOM 5078 C CA . SER C 1 106 ? 8.716 -28.182 40.336 1.00 18.36 106 SER B CA 1
ATOM 5079 C C . SER C 1 106 ? 10.034 -28.298 39.607 1.00 17.34 106 SER B C 1
ATOM 5080 O O . SER C 1 106 ? 10.916 -27.450 39.750 1.00 17.17 106 SER B O 1
ATOM 5083 N N . VAL C 1 107 ? 10.182 -29.381 38.851 1.00 17.37 107 VAL B N 1
ATOM 5084 C CA . VAL C 1 107 ? 11.382 -29.601 38.054 1.00 16.40 107 VAL B CA 1
ATOM 5085 C C . VAL C 1 107 ? 10.907 -30.029 36.678 1.00 17.09 107 VAL B C 1
ATOM 5086 O O . VAL C 1 107 ? 10.208 -31.032 36.544 1.00 16.90 107 VAL B O 1
ATOM 5090 N N . THR C 1 108 ? 11.285 -29.252 35.669 1.00 16.17 108 THR B N 1
ATOM 5091 C CA . THR C 1 108 ? 10.922 -29.540 34.288 1.00 16.73 108 THR B CA 1
ATOM 5092 C C . THR C 1 108 ? 12.203 -29.686 33.485 1.00 16.86 108 THR B C 1
ATOM 5093 O O . THR C 1 108 ? 13.075 -28.827 33.562 1.00 16.29 108 THR B O 1
ATOM 5097 N N . THR C 1 109 ? 12.328 -30.772 32.719 1.00 13.28 109 THR B N 1
ATOM 5098 C CA . THR C 1 109 ? 13.526 -30.957 31.916 1.00 13.42 109 THR B CA 1
ATOM 5099 C C . THR C 1 109 ? 13.196 -30.978 30.430 1.00 16.28 109 THR B C 1
ATOM 5100 O O . THR C 1 109 ? 12.194 -31.548 30.022 1.00 16.40 109 THR B O 1
ATOM 5104 N N . ILE C 1 110 ? 14.034 -30.321 29.637 1.00 13.99 110 ILE B N 1
ATOM 5105 C CA . ILE C 1 110 ? 13.850 -30.236 28.188 1.00 15.72 110 ILE B CA 1
ATOM 5106 C C . ILE C 1 110 ? 15.063 -30.840 27.509 1.00 14.80 110 ILE B C 1
ATOM 5107 O O . ILE C 1 110 ? 16.169 -30.321 27.641 1.00 14.31 110 ILE B O 1
ATOM 5112 N N . GLY C 1 111 ? 14.860 -31.933 26.774 1.00 15.56 111 GLY B N 1
ATOM 5113 C CA . GLY C 1 111 ? 15.968 -32.572 26.080 1.00 14.56 111 GLY B CA 1
ATOM 5114 C C . GLY C 1 111 ? 17.113 -32.972 26.993 1.00 14.50 111 GLY B C 1
ATOM 5115 O O . GLY C 1 111 ? 18.276 -32.803 26.645 1.00 15.11 111 GLY B O 1
ATOM 5116 N N . THR C 1 112 ? 16.779 -33.434 28.193 1.00 14.48 112 THR B N 1
ATOM 5117 C CA . THR C 1 112 ? 17.793 -33.859 29.141 1.00 14.86 112 THR B CA 1
ATOM 5118 C C . THR C 1 112 ? 18.005 -35.356 29.019 1.00 14.98 112 THR B C 1
ATOM 5119 O O . THR C 1 112 ? 17.056 -36.123 29.154 1.00 14.61 112 THR B O 1
ATOM 5123 N N . PRO C 1 113 ? 19.257 -35.785 28.764 1.00 15.69 113 PRO B N 1
ATOM 5124 C CA . PRO C 1 113 ? 19.574 -37.205 28.633 1.00 17.13 113 PRO B CA 1
ATOM 5125 C C . PRO C 1 113 ? 19.750 -37.849 30.007 1.00 16.00 113 PRO B C 1
ATOM 5126 O O . PRO C 1 113 ? 20.868 -38.170 30.420 1.00 19.28 113 PRO B O 1
ATOM 5130 N N . HIS C 1 114 ? 18.638 -38.009 30.721 1.00 15.74 114 HIS B N 1
ATOM 5131 C CA . HIS C 1 114 ? 18.654 -38.608 32.058 1.00 17.40 114 HIS B CA 1
ATOM 5132 C C . HIS C 1 114 ? 19.318 -39.980 32.049 1.00 19.53 114 HIS B C 1
ATOM 5133 O O . HIS C 1 114 ? 20.024 -40.341 32.990 1.00 19.91 114 HIS B O 1
ATOM 5140 N N . ARG C 1 115 ? 19.135 -40.710 30.949 1.00 19.86 115 ARG B N 1
ATOM 5141 C CA . ARG C 1 115 ? 19.723 -42.037 30.798 1.00 22.41 115 ARG B CA 1
ATOM 5142 C C . ARG C 1 115 ? 20.927 -42.042 29.860 1.00 22.18 115 ARG B C 1
ATOM 5143 O O . ARG C 1 115 ? 21.354 -43.104 29.399 1.00 24.16 115 ARG B O 1
ATOM 5151 N N . GLY C 1 116 ? 21.460 -40.859 29.567 1.00 18.16 116 GLY B N 1
ATOM 5152 C CA . GLY C 1 116 ? 22.619 -40.764 28.698 1.00 19.79 116 GLY B CA 1
ATOM 5153 C C . GLY C 1 116 ? 22.341 -40.488 27.236 1.00 18.86 116 GLY B C 1
ATOM 5154 O O . GLY C 1 116 ? 21.218 -40.641 26.756 1.00 18.48 116 GLY B O 1
ATOM 5155 N N . SER C 1 117 ? 23.384 -40.037 26.550 1.00 17.95 117 SER B N 1
ATOM 5156 C CA . SER C 1 117 ? 23.341 -39.711 25.131 1.00 17.45 117 SER B CA 1
ATOM 5157 C C . SER C 1 117 ? 24.213 -40.702 24.377 1.00 16.68 117 SER B C 1
ATOM 5158 O O . SER C 1 117 ? 25.396 -40.838 24.690 1.00 18.25 117 SER B O 1
ATOM 5161 N N . GLU C 1 118 ? 23.652 -41.362 23.364 1.00 17.05 118 GLU B N 1
ATOM 5162 C CA . GLU C 1 118 ? 24.438 -42.307 22.568 1.00 18.01 118 GLU B CA 1
ATOM 5163 C C . GLU C 1 118 ? 25.524 -41.586 21.781 1.00 18.62 118 GLU B C 1
ATOM 5164 O O . GLU C 1 118 ? 26.538 -42.191 21.437 1.00 17.91 118 GLU B O 1
ATOM 5170 N N . PHE C 1 119 ? 25.336 -40.288 21.527 1.00 18.84 119 PHE B N 1
ATOM 5171 C CA . PHE C 1 119 ? 26.370 -39.549 20.816 1.00 17.21 119 PHE B CA 1
ATOM 5172 C C . PHE C 1 119 ? 27.542 -39.287 21.740 1.00 17.62 119 PHE B C 1
ATOM 5173 O O . PHE C 1 119 ? 28.698 -39.364 21.317 1.00 16.55 119 PHE B O 1
ATOM 5181 N N . ALA C 1 120 ? 27.240 -38.976 22.999 1.00 16.28 120 ALA B N 1
ATOM 5182 C CA . ALA C 1 120 ? 28.282 -38.746 23.990 1.00 16.25 120 ALA B CA 1
ATOM 5183 C C . ALA C 1 120 ? 29.080 -40.047 24.160 1.00 16.27 120 ALA B C 1
ATOM 5184 O O . ALA C 1 120 ? 30.297 -40.010 24.317 1.00 17.72 120 ALA B O 1
ATOM 5186 N N . ASP C 1 121 ? 28.395 -41.191 24.064 1.00 16.98 121 ASP B N 1
ATOM 5187 C CA . ASP C 1 121 ? 29.062 -42.499 24.173 1.00 18.50 121 ASP B CA 1
ATOM 5188 C C . ASP C 1 121 ? 29.980 -42.726 22.980 1.00 18.66 121 ASP B C 1
ATOM 5189 O O . ASP C 1 121 ? 31.098 -43.226 23.133 1.00 18.84 121 ASP B O 1
ATOM 5194 N N . PHE C 1 122 ? 29.499 -42.349 21.795 1.00 17.68 122 PHE B N 1
ATOM 5195 C CA . PHE C 1 122 ? 30.264 -42.479 20.555 1.00 18.27 122 PHE B CA 1
ATOM 5196 C C . PHE C 1 122 ? 31.565 -41.695 20.693 1.00 19.55 122 PHE B C 1
ATOM 5197 O O . PHE C 1 122 ? 32.635 -42.200 20.359 1.00 17.39 122 PHE B O 1
ATOM 5205 N N . VAL C 1 123 ? 31.445 -40.464 21.194 1.00 18.09 123 VAL B N 1
ATOM 5206 C CA . VAL C 1 123 ? 32.588 -39.578 21.389 1.00 19.17 123 VAL B CA 1
ATOM 5207 C C . VAL C 1 123 ? 33.565 -40.168 22.395 1.00 19.29 123 VAL B C 1
ATOM 5208 O O . VAL C 1 123 ? 34.766 -40.214 22.136 1.00 21.49 123 VAL B O 1
ATOM 5212 N N . GLN C 1 124 ? 33.037 -40.659 23.514 1.00 21.44 124 GLN B N 1
ATOM 5213 C CA . GLN C 1 124 ? 33.861 -41.267 24.557 1.00 22.75 124 GLN B CA 1
ATOM 5214 C C . GLN C 1 124 ? 34.716 -42.397 23.976 1.00 23.15 124 GLN B C 1
ATOM 5215 O O . GLN C 1 124 ? 35.908 -42.497 24.278 1.00 24.11 124 GLN B O 1
ATOM 5221 N N . ASP C 1 125 ? 34.120 -43.181 23.080 1.00 22.08 125 ASP B N 1
ATOM 5222 C CA . ASP C 1 125 ? 34.820 -44.288 22.439 1.00 22.64 125 ASP B CA 1
ATOM 5223 C C . ASP C 1 125 ? 35.927 -43.792 21.502 1.00 22.58 125 ASP B C 1
ATOM 5224 O O . ASP C 1 125 ? 37.047 -44.313 21.532 1.00 23.37 125 ASP B O 1
ATOM 5229 N N . VAL C 1 126 ? 35.615 -42.786 20.684 1.00 20.55 126 VAL B N 1
ATOM 5230 C CA . VAL C 1 126 ? 36.596 -42.217 19.756 1.00 21.33 126 VAL B CA 1
ATOM 5231 C C . VAL C 1 126 ? 37.796 -41.627 20.500 1.00 22.23 126 VAL B C 1
ATOM 5232 O O . VAL C 1 126 ? 38.936 -41.807 20.070 1.00 23.10 126 VAL B O 1
ATOM 5236 N N . LEU C 1 127 ? 37.535 -40.954 21.621 1.00 24.52 127 LEU B N 1
ATOM 5237 C CA . LEU C 1 127 ? 38.597 -40.339 22.418 1.00 26.44 127 LEU B CA 1
ATOM 5238 C C . LEU C 1 127 ? 39.661 -41.297 22.930 1.00 28.17 127 LEU B C 1
ATOM 5239 O O . LEU C 1 127 ? 40.791 -40.883 23.199 1.00 27.80 127 LEU B O 1
ATOM 5244 N N . LYS C 1 128 ? 39.313 -42.580 23.019 1.00 28.87 128 LYS B N 1
ATOM 5245 C CA . LYS C 1 128 ? 40.260 -43.609 23.457 1.00 30.64 128 LYS B CA 1
ATOM 5246 C C . LYS C 1 128 ? 41.387 -43.761 22.432 1.00 30.79 128 LYS B C 1
ATOM 5247 O O . LYS C 1 128 ? 42.512 -44.126 22.779 1.00 31.60 128 LYS B O 1
ATOM 5253 N N . THR C 1 129 ? 41.079 -43.435 21.179 1.00 28.55 129 THR B N 1
ATOM 5254 C CA . THR C 1 129 ? 42.042 -43.518 20.090 1.00 28.79 129 THR B CA 1
ATOM 5255 C C . THR C 1 129 ? 42.588 -42.145 19.726 1.00 28.18 129 THR B C 1
ATOM 5256 O O . THR C 1 129 ? 43.782 -41.993 19.452 1.00 28.17 129 THR B O 1
ATOM 5260 N N . ASP C 1 130 ? 41.694 -41.164 19.686 1.00 26.84 130 ASP B N 1
ATOM 5261 C CA . ASP C 1 130 ? 42.056 -39.808 19.318 1.00 28.14 130 ASP B CA 1
ATOM 5262 C C . ASP C 1 130 ? 41.456 -38.842 20.329 1.00 28.25 130 ASP B C 1
ATOM 5263 O O . ASP C 1 130 ? 40.298 -38.437 20.193 1.00 26.33 130 ASP B O 1
ATOM 5268 N N . PRO C 1 131 ? 42.264 -38.398 21.316 1.00 30.52 131 PRO B N 1
ATOM 5269 C CA . PRO C 1 131 ? 41.822 -37.464 22.358 1.00 31.64 131 PRO B CA 1
ATOM 5270 C C . PRO C 1 131 ? 41.257 -36.124 21.870 1.00 31.09 131 PRO B C 1
ATOM 5271 O O . PRO C 1 131 ? 40.607 -35.416 22.636 1.00 31.64 131 PRO B O 1
ATOM 5275 N N . THR C 1 132 ? 41.454 -35.803 20.591 1.00 30.91 132 THR B N 1
ATOM 5276 C CA . THR C 1 132 ? 40.912 -34.562 20.040 1.00 30.36 132 THR B CA 1
ATOM 5277 C C . THR C 1 132 ? 39.523 -34.840 19.474 1.00 29.95 132 THR B C 1
ATOM 5278 O O . THR C 1 132 ? 38.694 -33.935 19.372 1.00 30.05 132 THR B O 1
ATOM 5282 N N . GLY C 1 133 ? 39.311 -36.091 19.061 1.00 28.42 133 GLY B N 1
ATOM 5283 C CA . GLY C 1 133 ? 38.044 -36.513 18.489 1.00 27.29 133 GLY B CA 1
ATOM 5284 C C . GLY C 1 133 ? 37.827 -36.102 17.044 1.00 26.59 133 GLY B C 1
ATOM 5285 O O . GLY C 1 133 ? 36.902 -36.589 16.405 1.00 26.09 133 GLY B O 1
ATOM 5286 N N . LEU C 1 134 ? 38.709 -35.256 16.514 1.00 26.13 134 LEU B N 1
ATOM 5287 C CA . LEU C 1 134 ? 38.594 -34.754 15.146 1.00 26.52 134 LEU B CA 1
ATOM 5288 C C . LEU C 1 134 ? 38.761 -35.759 14.010 1.00 26.41 134 LEU B C 1
ATOM 5289 O O . LEU C 1 134 ? 38.456 -35.441 12.856 1.00 26.48 134 LEU B O 1
ATOM 5294 N N . SER C 1 135 ? 39.209 -36.972 14.336 1.00 24.64 135 SER B N 1
ATOM 5295 C CA . SER C 1 135 ? 39.376 -38.015 13.330 1.00 23.53 135 SER B CA 1
ATOM 5296 C C . SER C 1 135 ? 38.035 -38.571 12.845 1.00 23.94 135 SER B C 1
ATOM 5297 O O . SER C 1 135 ? 37.970 -39.365 11.903 1.00 23.63 135 SER B O 1
ATOM 5300 N N . SER C 1 136 ? 36.971 -38.150 13.519 1.00 22.76 136 SER B N 1
ATOM 5301 C CA . SER C 1 136 ? 35.617 -38.525 13.150 1.00 23.99 136 SER B CA 1
ATOM 5302 C C . SER C 1 136 ? 35.026 -37.304 12.477 1.00 23.08 136 SER B C 1
ATOM 5303 O O . SER C 1 136 ? 34.943 -36.240 13.097 1.00 23.47 136 SER B O 1
ATOM 5306 N N . THR C 1 137 ? 34.580 -37.456 11.231 1.00 22.36 137 THR B N 1
ATOM 5307 C CA . THR C 1 137 ? 33.986 -36.328 10.503 1.00 23.51 137 THR B CA 1
ATOM 5308 C C . THR C 1 137 ? 32.728 -35.790 11.190 1.00 23.98 137 THR B C 1
ATOM 5309 O O . THR C 1 137 ? 32.434 -34.599 11.110 1.00 22.75 137 THR B O 1
ATOM 5313 N N . VAL C 1 138 ? 32.017 -36.666 11.903 1.00 21.68 138 VAL B N 1
ATOM 5314 C CA . VAL C 1 138 ? 30.803 -36.263 12.607 1.00 22.19 138 VAL B CA 1
ATOM 5315 C C . VAL C 1 138 ? 31.151 -35.423 13.832 1.00 20.55 138 VAL B C 1
ATOM 5316 O O . VAL C 1 138 ? 30.497 -34.412 14.097 1.00 21.77 138 VAL B O 1
ATOM 5320 N N . ILE C 1 139 ? 32.187 -35.830 14.562 1.00 20.60 139 ILE B N 1
ATOM 5321 C CA . ILE C 1 139 ? 32.617 -35.078 15.739 1.00 21.42 139 ILE B CA 1
ATOM 5322 C C . ILE C 1 139 ? 33.169 -33.733 15.277 1.00 23.27 139 ILE B C 1
ATOM 5323 O O . ILE C 1 139 ? 32.869 -32.706 15.882 1.00 23.19 139 ILE B O 1
ATOM 5328 N N . ALA C 1 140 ? 33.923 -33.747 14.177 1.00 24.50 140 ALA B N 1
ATOM 5329 C CA . ALA C 1 140 ? 34.506 -32.526 13.613 1.00 26.57 140 ALA B CA 1
ATOM 5330 C C . ALA C 1 140 ? 33.414 -31.522 13.265 1.00 27.84 140 ALA B C 1
ATOM 5331 O O . ALA C 1 140 ? 33.553 -30.336 13.550 1.00 30.49 140 ALA B O 1
ATOM 5333 N N . ALA C 1 141 ? 32.306 -32.022 12.720 1.00 27.50 141 ALA B N 1
ATOM 5334 C CA . ALA C 1 141 ? 31.161 -31.190 12.356 1.00 27.71 141 ALA B CA 1
ATOM 5335 C C . ALA C 1 141 ? 30.485 -30.629 13.601 1.00 27.61 141 ALA B C 1
ATOM 5336 O O . ALA C 1 141 ? 30.136 -29.444 13.643 1.00 28.01 141 ALA B O 1
ATOM 5338 N N . PHE C 1 142 ? 30.330 -31.481 14.617 1.00 24.87 142 PHE B N 1
ATOM 5339 C CA . PHE C 1 142 ? 29.715 -31.081 15.880 1.00 25.67 142 PHE B CA 1
ATOM 5340 C C . PHE C 1 142 ? 30.514 -29.935 16.505 1.00 25.63 142 PHE B C 1
ATOM 5341 O O . PHE C 1 142 ? 29.946 -28.916 16.893 1.00 25.77 142 PHE B O 1
ATOM 5349 N N . VAL C 1 143 ? 31.827 -30.130 16.601 1.00 25.95 143 VAL B N 1
ATOM 5350 C CA . VAL C 1 143 ? 32.731 -29.139 17.172 1.00 29.34 143 VAL B CA 1
ATOM 5351 C C . VAL C 1 143 ? 32.748 -27.851 16.351 1.00 31.19 143 VAL B C 1
ATOM 5352 O O . VAL C 1 143 ? 32.785 -26.761 16.921 1.00 32.22 143 VAL B O 1
ATOM 5356 N N . ASN C 1 144 ? 32.717 -27.984 15.023 1.00 31.50 144 ASN B N 1
ATOM 5357 C CA . ASN C 1 144 ? 32.713 -26.820 14.129 1.00 34.71 144 ASN B CA 1
ATOM 5358 C C . ASN C 1 144 ? 31.545 -25.881 14.395 1.00 34.31 144 ASN B C 1
ATOM 5359 O O . ASN C 1 144 ? 31.671 -24.667 14.244 1.00 36.13 144 ASN B O 1
ATOM 5364 N N . VAL C 1 145 ? 30.423 -26.453 14.822 1.00 32.23 145 VAL B N 1
ATOM 5365 C CA . VAL C 1 145 ? 29.229 -25.674 15.121 1.00 29.74 145 VAL B CA 1
ATOM 5366 C C . VAL C 1 145 ? 29.169 -25.265 16.587 1.00 29.90 145 VAL B C 1
ATOM 5367 O O . VAL C 1 145 ? 29.143 -24.074 16.902 1.00 29.29 145 VAL B O 1
ATOM 5371 N N . PHE C 1 146 ? 29.128 -26.252 17.478 1.00 26.32 146 PHE B N 1
ATOM 5372 C CA . PHE C 1 146 ? 29.038 -25.981 18.910 1.00 25.96 146 PHE B CA 1
ATOM 5373 C C . PHE C 1 146 ? 30.223 -25.236 19.480 1.00 24.68 146 PHE B C 1
ATOM 5374 O O . PHE C 1 146 ? 30.085 -24.532 20.478 1.00 24.95 146 PHE B O 1
ATOM 5382 N N . GLY C 1 147 ? 31.368 -25.344 18.808 1.00 25.39 147 GLY B N 1
ATOM 5383 C CA . GLY C 1 147 ? 32.563 -24.641 19.246 1.00 27.60 147 GLY B CA 1
ATOM 5384 C C . GLY C 1 147 ? 32.372 -23.137 19.150 1.00 29.13 147 GLY B C 1
ATOM 5385 O O . GLY C 1 147 ? 32.829 -22.392 20.009 1.00 30.37 147 GLY B O 1
ATOM 5386 N N . THR C 1 148 ? 31.613 -22.699 18.149 1.00 30.13 148 THR B N 1
ATOM 5387 C CA . THR C 1 148 ? 31.340 -21.275 17.947 1.00 30.36 148 THR B CA 1
ATOM 5388 C C . THR C 1 148 ? 30.326 -20.720 18.955 1.00 31.37 148 THR B C 1
ATOM 5389 O O . THR C 1 148 ? 30.143 -19.506 19.053 1.00 30.97 148 THR B O 1
ATOM 5393 N N . LEU C 1 149 ? 29.665 -21.615 19.689 1.00 28.67 149 LEU B N 1
ATOM 5394 C CA . LEU C 1 149 ? 28.664 -21.220 20.676 1.00 27.67 149 LEU B CA 1
ATOM 5395 C C . LEU C 1 149 ? 29.206 -21.110 22.089 1.00 25.95 149 LEU B C 1
ATOM 5396 O O . LEU C 1 149 ? 28.549 -20.548 22.964 1.00 25.10 149 LEU B O 1
ATOM 5401 N N . VAL C 1 150 ? 30.407 -21.638 22.311 1.00 26.50 150 VAL B N 1
ATOM 5402 C CA . VAL C 1 150 ? 31.031 -21.608 23.630 1.00 27.62 150 VAL B CA 1
ATOM 5403 C C . VAL C 1 150 ? 31.400 -20.181 24.046 1.00 29.75 150 VAL B C 1
ATOM 5404 O O . VAL C 1 150 ? 31.989 -19.431 23.265 1.00 29.28 150 VAL B O 1
ATOM 5408 N N . SER C 1 151 ? 31.027 -19.827 25.273 1.00 30.54 151 SER B N 1
ATOM 5409 C CA . SER C 1 151 ? 31.308 -18.512 25.828 1.00 31.38 151 SER B CA 1
ATOM 5410 C C . SER C 1 151 ? 32.391 -18.590 26.885 1.00 33.07 151 SER B C 1
ATOM 5411 O O . SER C 1 151 ? 32.647 -19.664 27.432 1.00 33.22 151 SER B O 1
ATOM 5414 N N . SER C 1 152 ? 33.039 -17.453 27.154 1.00 35.71 152 SER B N 1
ATOM 5415 C CA . SER C 1 152 ? 34.099 -17.346 28.166 1.00 38.42 152 SER B CA 1
ATOM 5416 C C . SER C 1 152 ? 35.179 -18.430 28.046 1.00 38.93 152 SER B C 1
ATOM 5417 O O . SER C 1 152 ? 35.595 -19.018 29.049 1.00 41.01 152 SER B O 1
ATOM 5420 N N . SER C 1 153 ? 35.585 -18.728 26.815 1.00 38.77 153 SER B N 1
ATOM 5421 C CA . SER C 1 153 ? 36.597 -19.749 26.576 1.00 39.15 153 SER B CA 1
ATOM 5422 C C . SER C 1 153 ? 37.544 -19.384 25.450 1.00 39.66 153 SER B C 1
ATOM 5423 O O . SER C 1 153 ? 37.132 -18.808 24.443 1.00 40.47 153 SER B O 1
ATOM 5426 N N . HIS C 1 154 ? 38.808 -19.763 25.618 1.00 39.16 154 HIS B N 1
ATOM 5427 C CA . 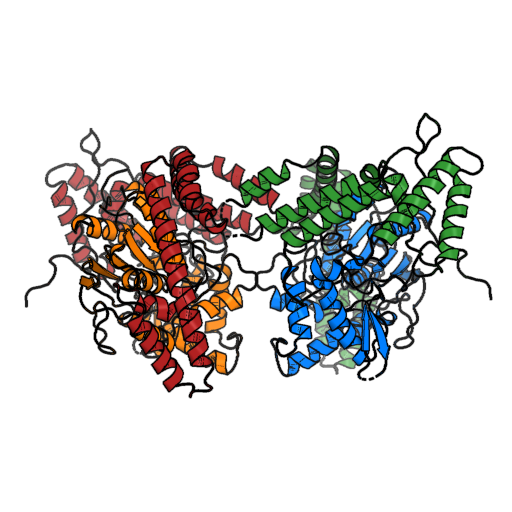HIS C 1 154 ? 39.835 -19.499 24.622 1.00 40.03 154 HIS B CA 1
ATOM 5428 C C . HIS C 1 154 ? 40.222 -20.784 23.894 1.00 38.88 154 HIS B C 1
ATOM 5429 O O . HIS C 1 154 ? 41.150 -20.790 23.089 1.00 39.29 154 HIS B O 1
ATOM 5431 N N . ASN C 1 155 ? 39.523 -21.874 24.215 1.00 37.58 155 ASN B N 1
ATOM 5432 C CA . ASN C 1 155 ? 39.749 -23.192 23.614 1.00 35.35 155 ASN B CA 1
ATOM 5433 C C . ASN C 1 155 ? 38.383 -23.844 23.444 1.00 34.84 155 ASN B C 1
ATOM 5434 O O . ASN C 1 155 ? 38.088 -24.887 24.035 1.00 32.08 155 ASN B O 1
ATOM 5439 N N . THR C 1 156 ? 37.557 -23.199 22.626 1.00 33.58 156 THR B N 1
ATOM 5440 C CA . THR C 1 156 ? 36.187 -23.617 22.351 1.00 35.49 156 THR B CA 1
ATOM 5441 C C . THR C 1 156 ? 35.999 -25.041 21.854 1.00 36.34 156 THR B C 1
ATOM 5442 O O . THR C 1 156 ? 35.114 -25.747 22.341 1.00 37.13 156 THR B O 1
ATOM 5446 N N . ASP C 1 157 ? 36.842 -25.463 20.911 1.00 36.30 157 ASP B N 1
ATOM 5447 C CA . ASP C 1 157 ? 36.778 -26.819 20.368 1.00 37.46 157 ASP B CA 1
ATOM 5448 C C . ASP C 1 157 ? 36.786 -27.880 21.460 1.00 35.50 157 ASP B C 1
ATOM 5449 O O . ASP C 1 157 ? 35.863 -28.697 21.551 1.00 35.91 157 ASP B O 1
ATOM 5454 N N . GLN C 1 158 ? 37.776 -27.783 22.343 1.00 32.19 158 GLN B N 1
ATOM 5455 C CA . GLN C 1 158 ? 37.929 -28.706 23.462 1.00 30.49 158 GLN B CA 1
ATOM 5456 C C . GLN C 1 158 ? 36.778 -28.623 24.465 1.00 29.20 158 GLN B C 1
ATOM 5457 O O . GLN C 1 158 ? 36.284 -29.654 24.921 1.00 28.92 158 GLN B O 1
ATOM 5459 N N . ASP C 1 159 ? 36.334 -27.403 24.774 1.00 26.28 159 ASP B N 1
ATOM 5460 C CA . ASP C 1 159 ? 35.240 -27.195 25.726 1.00 25.48 159 ASP B CA 1
ATOM 5461 C C . ASP C 1 159 ? 33.887 -27.688 25.234 1.00 24.71 159 ASP B C 1
ATOM 5462 O O . ASP C 1 159 ? 33.110 -28.238 26.015 1.00 21.60 159 ASP B O 1
ATOM 5467 N N . ALA C 1 160 ? 33.622 -27.508 23.939 1.00 25.33 160 ALA B N 1
ATOM 5468 C CA . ALA C 1 160 ? 32.360 -27.944 23.336 1.00 26.19 160 ALA B CA 1
ATOM 5469 C C . ALA C 1 160 ? 32.259 -29.461 23.411 1.00 26.47 160 ALA B C 1
ATOM 5470 O O . ALA C 1 160 ? 31.210 -30.010 23.761 1.00 25.94 160 ALA B O 1
ATOM 5472 N N . LEU C 1 161 ? 33.379 -30.125 23.147 1.00 26.26 161 LEU B N 1
ATOM 5473 C CA . LEU C 1 161 ? 33.424 -31.575 23.204 1.00 28.42 161 LEU B CA 1
ATOM 5474 C C . LEU C 1 161 ? 33.364 -32.062 24.650 1.00 27.63 161 LEU B C 1
ATOM 5475 O O . LEU C 1 161 ? 32.704 -33.062 24.943 1.00 28.70 161 LEU B O 1
ATOM 5480 N N . ALA C 1 162 ? 33.989 -31.304 25.554 1.00 26.22 162 ALA B N 1
ATOM 5481 C CA . ALA C 1 162 ? 34.013 -31.631 26.983 1.00 24.59 162 ALA B CA 1
ATOM 5482 C C . ALA C 1 162 ? 32.624 -31.582 27.619 1.00 23.33 162 ALA B C 1
ATOM 5483 O O . ALA C 1 162 ? 32.385 -32.222 28.645 1.00 23.69 162 ALA B O 1
ATOM 5485 N N . ALA C 1 163 ? 31.707 -30.844 26.991 1.00 20.49 163 ALA B N 1
ATOM 5486 C CA . ALA C 1 163 ? 30.333 -30.744 27.471 1.00 19.93 163 ALA B CA 1
ATOM 5487 C C . ALA C 1 163 ? 29.571 -32.065 27.357 1.00 19.42 163 ALA B C 1
ATOM 5488 O O . ALA C 1 163 ? 28.550 -32.258 28.020 1.00 20.42 163 ALA B O 1
ATOM 5490 N N . LEU C 1 164 ? 30.084 -32.976 26.534 1.00 18.58 164 LEU B N 1
ATOM 5491 C CA . LEU C 1 164 ? 29.452 -34.279 26.350 1.00 20.19 164 LEU B CA 1
ATOM 5492 C C . LEU C 1 164 ? 29.863 -35.301 27.390 1.00 20.65 164 LEU B C 1
ATOM 5493 O O . LEU C 1 164 ? 29.147 -36.276 27.612 1.00 19.76 164 LEU B O 1
ATOM 5498 N N . ARG C 1 165 ? 31.001 -35.059 28.042 1.00 20.82 165 ARG B N 1
ATOM 5499 C CA . ARG C 1 165 ? 31.542 -35.965 29.058 1.00 24.06 165 ARG B CA 1
ATOM 5500 C C . ARG C 1 165 ? 30.557 -36.308 30.180 1.00 23.45 165 ARG B C 1
ATOM 5501 O O . ARG C 1 165 ? 30.481 -37.455 30.618 1.00 23.95 165 ARG B O 1
ATOM 5509 N N . THR C 1 166 ? 29.768 -35.324 30.595 1.00 20.43 166 THR B N 1
ATOM 5510 C CA . THR C 1 166 ? 28.790 -35.523 31.662 1.00 19.63 166 THR B CA 1
ATOM 5511 C C . THR C 1 166 ? 27.521 -36.238 31.194 1.00 17.95 166 THR B C 1
ATOM 5512 O O . THR C 1 166 ? 26.713 -36.670 32.015 1.00 19.35 166 THR B O 1
ATOM 5516 N N . LEU C 1 167 ? 27.361 -36.371 29.877 1.00 17.14 167 LEU B N 1
ATOM 5517 C CA . LEU C 1 167 ? 26.154 -36.955 29.295 1.00 16.47 167 LEU B CA 1
ATOM 5518 C C . LEU C 1 167 ? 26.242 -38.387 28.798 1.00 17.61 167 LEU B C 1
ATOM 5519 O O . LEU C 1 167 ? 25.306 -38.882 28.164 1.00 18.28 167 LEU B O 1
ATOM 5524 N N . THR C 1 168 ? 27.348 -39.062 29.088 1.00 17.26 168 THR B N 1
ATOM 5525 C CA . THR C 1 168 ? 27.502 -40.451 28.656 1.00 18.08 168 THR B CA 1
ATOM 5526 C C . THR C 1 168 ? 26.559 -41.353 29.443 1.00 18.78 168 THR B C 1
ATOM 5527 O O . THR C 1 168 ? 26.102 -40.990 30.533 1.00 18.49 168 THR B O 1
ATOM 5531 N N . THR C 1 169 ? 26.264 -42.527 28.891 1.00 17.26 169 THR B N 1
ATOM 5532 C CA . THR C 1 169 ? 25.399 -43.487 29.572 1.00 18.65 169 THR B CA 1
ATOM 5533 C C . THR C 1 169 ? 26.011 -43.855 30.923 1.00 17.94 169 THR B C 1
ATOM 5534 O O . THR C 1 169 ? 25.300 -43.932 31.922 1.00 19.37 169 THR B O 1
ATOM 5538 N N . ALA C 1 170 ? 27.337 -43.995 30.950 1.00 21.62 170 ALA B N 1
ATOM 5539 C CA . ALA C 1 170 ? 28.066 -44.340 32.172 1.00 22.45 170 ALA B CA 1
ATOM 5540 C C . ALA C 1 170 ? 27.984 -43.250 33.232 1.00 22.38 170 ALA B C 1
ATOM 5541 O O . ALA C 1 170 ? 27.640 -43.528 34.385 1.00 21.37 170 ALA B O 1
ATOM 5543 N N . GLN C 1 171 ? 28.276 -42.012 32.835 1.00 19.95 171 GLN B N 1
ATOM 5544 C CA . GLN C 1 171 ? 28.225 -40.883 33.762 1.00 22.22 171 GLN B CA 1
ATOM 5545 C C . GLN C 1 171 ? 26.843 -40.579 34.303 1.00 20.09 171 GLN B C 1
ATOM 5546 O O . GLN C 1 171 ? 26.696 -40.293 35.494 1.00 19.72 171 GLN B O 1
ATOM 5552 N N . THR C 1 172 ? 25.828 -40.663 33.443 1.00 17.79 172 THR B N 1
ATOM 5553 C CA . THR C 1 172 ? 24.460 -40.406 33.888 1.00 17.68 172 THR B CA 1
ATOM 5554 C C . THR C 1 172 ? 23.952 -41.525 34.794 1.00 18.42 172 THR B C 1
ATOM 5555 O O . THR C 1 172 ? 23.189 -41.272 35.726 1.00 16.36 172 THR B O 1
ATOM 5559 N N . ALA C 1 173 ? 24.438 -42.746 34.561 1.00 19.20 173 ALA B N 1
ATOM 5560 C CA . ALA C 1 173 ? 24.060 -43.898 35.383 1.00 20.67 173 ALA B CA 1
ATOM 5561 C C . ALA C 1 173 ? 24.560 -43.661 36.803 1.00 19.58 173 ALA B C 1
ATOM 5562 O O . ALA C 1 173 ? 23.811 -43.831 37.762 1.00 18.62 173 ALA B O 1
ATOM 5564 N N . THR C 1 174 ? 25.800 -43.186 36.916 1.00 19.46 174 THR B N 1
ATOM 5565 C CA . THR C 1 174 ? 26.397 -42.880 38.212 1.00 21.62 174 THR B CA 1
ATOM 5566 C C . THR C 1 174 ? 25.647 -41.710 38.844 1.00 20.86 174 THR B C 1
ATOM 5567 O O . THR C 1 174 ? 25.339 -41.743 40.032 1.00 18.86 174 THR B O 1
ATOM 5571 N N . TYR C 1 175 ? 25.325 -40.703 38.034 1.00 20.64 175 TYR B N 1
ATOM 5572 C CA . TYR C 1 175 ? 24.594 -39.540 38.527 1.00 20.25 175 TYR B CA 1
ATOM 5573 C C . TYR C 1 175 ? 23.235 -39.934 39.106 1.00 20.18 175 TYR B C 1
ATOM 5574 O O . TYR C 1 175 ? 22.837 -39.432 40.160 1.00 20.23 175 TYR B O 1
ATOM 5583 N N . ASN C 1 176 ? 22.543 -40.851 38.431 1.00 18.86 176 ASN B N 1
ATOM 5584 C CA . ASN C 1 176 ? 21.231 -41.308 38.888 1.00 18.26 176 ASN B CA 1
ATOM 5585 C C . ASN C 1 176 ? 21.323 -42.101 40.185 1.00 19.24 176 ASN B C 1
ATOM 5586 O O . ASN C 1 176 ? 20.377 -42.125 40.968 1.00 19.26 176 ASN B O 1
ATOM 5591 N N . ARG C 1 177 ? 22.473 -42.730 40.408 1.00 19.60 177 ARG B N 1
ATOM 5592 C CA . ARG C 1 177 ? 22.712 -43.479 41.640 1.00 21.65 177 ARG B CA 1
ATOM 5593 C C . ARG C 1 177 ? 22.959 -42.474 42.769 1.00 21.59 177 ARG B C 1
ATOM 5594 O O . ARG C 1 177 ? 22.500 -42.667 43.896 1.00 19.79 177 ARG B O 1
ATOM 5602 N N . ASN C 1 178 ? 23.671 -41.399 42.436 1.00 20.00 178 ASN B N 1
ATOM 5603 C CA . ASN C 1 178 ? 24.020 -40.360 43.394 1.00 19.45 178 ASN B CA 1
ATOM 5604 C C . ASN C 1 178 ? 22.898 -39.388 43.729 1.00 19.81 178 ASN B C 1
ATOM 5605 O O . ASN C 1 178 ? 22.903 -38.774 44.801 1.00 21.27 178 ASN B O 1
ATOM 5610 N N . PHE C 1 179 ? 21.942 -39.238 42.807 1.00 18.86 179 PHE B N 1
ATOM 5611 C CA . PHE C 1 179 ? 20.791 -38.344 42.983 1.00 19.59 179 PHE B CA 1
ATOM 5612 C C . PHE C 1 179 ? 19.523 -39.045 42.487 1.00 21.93 179 PHE B C 1
ATOM 5613 O O . PHE C 1 179 ? 18.940 -38.649 41.467 1.00 20.81 179 PHE B O 1
ATOM 5621 N N . PRO C 1 180 ? 19.055 -40.082 43.219 1.00 23.19 180 PRO B N 1
ATOM 5622 C CA . PRO C 1 180 ? 17.849 -40.823 42.824 1.00 23.28 180 PRO B CA 1
ATOM 5623 C C . PRO C 1 180 ? 16.591 -39.969 42.742 1.00 23.85 180 PRO B C 1
ATOM 5624 O O . PRO C 1 180 ? 16.454 -38.972 43.459 1.00 24.28 180 PRO B O 1
ATOM 5628 N N . SER C 1 181 ? 15.691 -40.353 41.843 1.00 21.81 181 SER B N 1
ATOM 5629 C CA . SER C 1 181 ? 14.433 -39.646 41.672 1.00 23.40 181 SER B CA 1
ATOM 5630 C C . SER C 1 181 ? 13.359 -40.606 41.216 1.00 23.48 181 SER B C 1
ATOM 5631 O O . SER C 1 181 ? 13.574 -41.389 40.285 1.00 23.61 181 SER B O 1
ATOM 5634 N N . ALA C 1 182 ? 12.186 -40.511 41.841 1.00 24.22 182 ALA B N 1
ATOM 5635 C CA . ALA C 1 182 ? 11.054 -41.360 41.474 1.00 26.22 182 ALA B CA 1
ATOM 5636 C C . ALA C 1 182 ? 10.512 -40.925 40.111 1.00 24.54 182 ALA B C 1
ATOM 5637 O O . ALA C 1 182 ? 9.710 -41.631 39.508 1.00 23.72 182 ALA B O 1
ATOM 5639 N N . GLY C 1 183 ? 10.985 -39.775 39.626 1.00 23.53 183 GLY B N 1
ATOM 5640 C CA . GLY C 1 183 ? 10.569 -39.269 38.328 1.00 22.22 183 GLY B CA 1
ATOM 5641 C C . GLY C 1 183 ? 11.111 -40.088 37.174 1.00 21.74 183 GLY B C 1
ATOM 5642 O O . GLY C 1 183 ? 10.578 -40.045 36.065 1.00 19.82 183 GLY B O 1
ATOM 5643 N N . LEU C 1 184 ? 12.169 -40.844 37.441 1.00 21.14 184 LEU B N 1
ATOM 5644 C CA . LEU C 1 184 ? 12.781 -41.696 36.432 1.00 23.99 184 LEU B CA 1
ATOM 5645 C C . LEU C 1 184 ? 12.119 -43.064 36.442 1.00 25.60 184 LEU B C 1
ATOM 5646 O O . LEU C 1 184 ? 11.901 -43.636 37.509 1.00 25.45 184 LEU B O 1
ATOM 5651 N N . GLY C 1 185 ? 11.785 -43.570 35.256 1.00 27.46 185 GLY B N 1
ATOM 5652 C CA . GLY C 1 185 ? 11.138 -44.868 35.149 1.00 30.91 185 GLY B CA 1
ATOM 5653 C C . GLY C 1 185 ? 12.063 -46.053 35.250 1.00 32.90 185 GLY B C 1
ATOM 5654 O O . GLY C 1 185 ? 13.226 -45.913 35.624 1.00 30.52 185 GLY B O 1
ATOM 5655 N N . ALA C 1 186 ? 11.536 -47.227 34.913 1.00 36.07 186 ALA B N 1
ATOM 5656 C CA . ALA C 1 186 ? 12.310 -48.462 34.950 1.00 39.55 186 ALA B CA 1
ATOM 5657 C C . ALA C 1 186 ? 13.397 -48.445 33.874 1.00 41.12 186 ALA B C 1
ATOM 5658 O O . ALA C 1 186 ? 13.115 -48.156 32.710 1.00 41.69 186 ALA B O 1
ATOM 5660 N N . PRO C 1 187 ? 14.663 -48.713 34.260 1.00 43.04 187 PRO B N 1
ATOM 5661 C CA . PRO C 1 187 ? 15.785 -48.724 33.309 1.00 44.27 187 PRO B CA 1
ATOM 5662 C C . PRO C 1 187 ? 15.562 -49.679 32.131 1.00 45.38 187 PRO B C 1
ATOM 5663 O O . PRO C 1 187 ? 15.135 -50.824 32.324 1.00 46.37 187 PRO B O 1
ATOM 5667 N N . GLY C 1 188 ? 15.763 -49.164 30.919 1.00 44.22 188 GLY B N 1
ATOM 5668 C CA . GLY C 1 188 ? 15.581 -49.963 29.716 1.00 42.23 188 GLY B CA 1
ATOM 5669 C C . GLY C 1 188 ? 14.140 -50.268 29.335 1.00 41.26 188 GLY B C 1
ATOM 5670 O O . GLY C 1 188 ? 13.900 -51.144 28.502 1.00 41.72 188 GLY B O 1
ATOM 5671 N N . SER C 1 189 ? 13.183 -49.564 29.937 1.00 38.47 189 SER B N 1
ATOM 5672 C CA . SER C 1 189 ? 11.773 -49.788 29.631 1.00 36.24 189 SER B CA 1
ATOM 5673 C C . SER C 1 189 ? 11.222 -48.710 28.719 1.00 33.85 189 SER B C 1
ATOM 5674 O O . SER C 1 189 ? 10.106 -48.839 28.206 1.00 32.63 189 SER B O 1
ATOM 5677 N N . CYS C 1 190 ? 11.997 -47.638 28.545 1.00 31.17 190 CYS B N 1
ATOM 5678 C CA . CYS C 1 190 ? 11.601 -46.483 27.738 1.00 29.33 190 CYS B CA 1
ATOM 5679 C C . CYS C 1 190 ? 10.241 -45.955 28.198 1.00 27.13 190 CYS B C 1
ATOM 5680 O O . CYS C 1 190 ? 9.360 -45.640 27.395 1.00 26.69 190 CYS B O 1
ATOM 5683 N N . GLN C 1 191 ? 10.053 -45.961 29.512 1.00 27.33 191 GLN B N 1
ATOM 5684 C CA . GLN C 1 191 ? 8.830 -45.473 30.131 1.00 27.63 191 GLN B CA 1
ATOM 5685 C C . GLN C 1 191 ? 9.268 -44.502 31.205 1.00 25.48 191 GLN B C 1
ATOM 5686 O O . GLN C 1 191 ? 10.353 -44.646 31.767 1.00 28.38 191 GLN B O 1
ATOM 5692 N N . THR C 1 192 ? 8.448 -43.491 31.465 1.00 23.13 192 THR B N 1
ATOM 5693 C CA . THR C 1 192 ? 8.780 -42.502 32.484 1.00 22.63 192 THR B CA 1
ATOM 5694 C C . THR C 1 192 ? 8.386 -42.975 33.882 1.00 23.59 192 THR B C 1
ATOM 5695 O O . THR C 1 192 ? 7.779 -44.039 34.039 1.00 23.14 192 THR B O 1
ATOM 5699 N N . GLY C 1 193 ? 8.738 -42.181 34.889 1.00 22.52 193 GLY B N 1
ATOM 5700 C CA . GLY C 1 193 ? 8.402 -42.526 36.258 1.00 22.62 193 GLY B CA 1
ATOM 5701 C C . GLY C 1 193 ? 7.168 -41.823 36.767 1.00 23.73 193 GLY B C 1
ATOM 5702 O O . GLY C 1 193 ? 6.209 -41.616 36.022 1.00 24.30 193 GLY B O 1
ATOM 5703 N N . ALA C 1 194 ? 7.208 -41.441 38.042 1.00 23.10 194 ALA B N 1
ATOM 5704 C CA . ALA C 1 194 ? 6.089 -40.763 38.687 1.00 21.34 194 ALA B CA 1
ATOM 5705 C C . ALA C 1 194 ? 6.020 -39.291 38.306 1.00 22.45 194 ALA B C 1
ATOM 5706 O O . ALA C 1 194 ? 7.052 -38.651 38.089 1.00 21.15 194 ALA B O 1
ATOM 5708 N N . ALA C 1 195 ? 4.799 -38.761 38.254 1.00 21.53 195 ALA B N 1
ATOM 5709 C CA . ALA C 1 195 ? 4.557 -37.362 37.903 1.00 22.22 195 ALA B CA 1
ATOM 5710 C C . ALA C 1 195 ? 4.912 -36.405 39.039 1.00 23.63 195 ALA B C 1
ATOM 5711 O O . ALA C 1 195 ? 5.160 -35.218 38.811 1.00 23.43 195 ALA B O 1
ATOM 5713 N N . THR C 1 196 ? 4.878 -36.914 40.268 1.00 24.06 196 THR B N 1
ATOM 5714 C CA . THR C 1 196 ? 5.187 -36.103 41.441 1.00 25.39 196 THR B CA 1
ATOM 5715 C C . THR C 1 196 ? 6.084 -36.873 42.387 1.00 25.19 196 THR B C 1
ATOM 5716 O O . THR C 1 196 ? 6.200 -38.098 42.297 1.00 25.34 196 THR B O 1
ATOM 5720 N N . GLU C 1 197 ? 6.679 -36.148 43.326 1.00 24.93 197 GLU B N 1
ATOM 5721 C CA . GLU C 1 197 ? 7.559 -36.737 44.318 1.00 26.37 197 GLU B CA 1
ATOM 5722 C C . GLU C 1 197 ? 7.465 -35.881 45.571 1.00 26.16 197 GLU B C 1
ATOM 5723 O O . GLU C 1 197 ? 7.332 -34.667 45.480 1.00 26.25 197 GLU B O 1
ATOM 5729 N N . THR C 1 198 ? 7.469 -36.522 46.734 1.00 26.07 198 THR B N 1
ATOM 5730 C CA . THR C 1 198 ? 7.433 -35.792 47.993 1.00 26.76 198 THR B CA 1
ATOM 5731 C C . THR C 1 198 ? 8.675 -36.192 48.762 1.00 27.35 198 THR B C 1
ATOM 5732 O O . THR C 1 198 ? 8.764 -37.309 49.266 1.00 27.48 198 THR B O 1
ATOM 5736 N N . VAL C 1 199 ? 9.638 -35.279 48.827 1.00 27.41 199 VAL B N 1
ATOM 5737 C CA . VAL C 1 199 ? 10.903 -35.530 49.510 1.00 28.48 199 VAL B CA 1
ATOM 5738 C C . VAL C 1 199 ? 11.184 -34.438 50.524 1.00 28.96 199 VAL B C 1
ATOM 5739 O O . VAL C 1 199 ? 10.931 -33.259 50.254 1.00 26.82 199 VAL B O 1
ATOM 5743 N N . GLY C 1 200 ? 11.687 -34.827 51.695 1.00 30.61 200 GLY B N 1
ATOM 5744 C CA . GLY C 1 200 ? 11.955 -33.859 52.748 1.00 32.05 200 GLY B CA 1
ATOM 5745 C C . GLY C 1 200 ? 10.680 -33.119 53.127 1.00 33.65 200 GLY B C 1
ATOM 5746 O O . GLY C 1 200 ? 10.719 -31.942 53.491 1.00 35.12 200 GLY B O 1
ATOM 5747 N N . GLY C 1 201 ? 9.547 -33.796 52.930 1.00 33.06 201 GLY B N 1
ATOM 5748 C CA . GLY C 1 201 ? 8.242 -33.224 53.224 1.00 33.06 201 GLY B CA 1
ATOM 5749 C C . GLY C 1 201 ? 7.737 -32.220 52.200 1.00 32.81 201 GLY B C 1
ATOM 5750 O O . GLY C 1 201 ? 6.670 -31.631 52.385 1.00 32.42 201 GLY B O 1
ATOM 5751 N N . SER C 1 202 ? 8.490 -32.030 51.119 1.00 29.62 202 SER B N 1
ATOM 5752 C CA . SER C 1 202 ? 8.111 -31.084 50.078 1.00 29.15 202 SER B CA 1
ATOM 5753 C C . SER C 1 202 ? 7.699 -31.797 48.803 1.00 27.72 202 SER B C 1
ATOM 5754 O O . SER C 1 202 ? 8.445 -32.632 48.291 1.00 24.96 202 SER B O 1
ATOM 5757 N N . GLN C 1 203 ? 6.509 -31.472 48.301 1.00 25.17 203 GLN B N 1
ATOM 5758 C CA . GLN C 1 203 ? 6.020 -32.074 47.066 1.00 25.78 203 GLN B CA 1
ATOM 5759 C C . GLN C 1 203 ? 6.586 -31.357 45.852 1.00 24.22 203 GLN B C 1
ATOM 5760 O O . GLN C 1 203 ? 6.570 -30.130 45.791 1.00 22.86 203 GLN B O 1
ATOM 5766 N N . HIS C 1 204 ? 7.096 -32.136 44.899 1.00 20.83 204 HIS B N 1
ATOM 5767 C CA . HIS C 1 204 ? 7.646 -31.589 43.666 1.00 21.18 204 HIS B CA 1
ATOM 5768 C C . HIS C 1 204 ? 6.845 -32.109 42.494 1.00 21.42 204 HIS B C 1
ATOM 5769 O O . HIS C 1 204 ? 6.554 -33.299 42.431 1.00 21.01 204 HIS B O 1
ATOM 5776 N N . LEU C 1 205 ? 6.494 -31.220 41.570 1.00 20.42 205 LEU B N 1
ATOM 5777 C CA . LEU C 1 205 ? 5.797 -31.621 40.350 1.00 20.14 205 LEU B CA 1
ATOM 5778 C C . LEU C 1 205 ? 6.917 -31.829 39.342 1.00 20.61 205 LEU B C 1
ATOM 5779 O O . LEU C 1 205 ? 7.787 -30.972 39.193 1.00 17.40 205 LEU B O 1
ATOM 5784 N N . LEU C 1 206 ? 6.945 -33.000 38.712 1.00 18.51 206 LEU B N 1
ATOM 5785 C CA . LEU C 1 206 ? 8.000 -33.329 37.754 1.00 18.04 206 LEU B CA 1
ATOM 5786 C C . LEU C 1 206 ? 7.466 -33.380 36.333 1.00 18.68 206 LEU B C 1
ATOM 5787 O O . LEU C 1 206 ? 6.381 -33.909 36.094 1.00 18.20 206 LEU B O 1
ATOM 5792 N N . TYR C 1 207 ? 8.210 -32.785 35.400 1.00 17.16 207 TYR B N 1
ATOM 5793 C CA . TYR C 1 207 ? 7.796 -32.724 33.996 1.00 17.33 207 TYR B CA 1
ATOM 5794 C C . TYR C 1 207 ? 8.972 -32.812 33.055 1.00 16.85 207 TYR B C 1
ATOM 5795 O O . TYR C 1 207 ? 10.115 -32.576 33.445 1.00 17.14 207 TYR B O 1
ATOM 5804 N N . SER C 1 208 ? 8.673 -33.119 31.795 1.00 17.63 208 SER B N 1
ATOM 5805 C CA . SER C 1 208 ? 9.693 -33.189 30.764 1.00 16.17 208 SER B CA 1
ATOM 5806 C C . SER C 1 208 ? 9.099 -33.242 29.381 1.00 17.32 208 SER B C 1
ATOM 5807 O O . SER C 1 208 ? 7.919 -33.531 29.209 1.00 17.03 208 SER B O 1
ATOM 5810 N N . TRP C 1 209 ? 9.935 -32.903 28.409 1.00 16.90 209 TRP B N 1
ATOM 5811 C CA . TRP C 1 209 ? 9.609 -33.015 26.999 1.00 17.65 209 TRP B CA 1
ATOM 5812 C C . TRP C 1 209 ? 10.912 -33.127 26.250 1.00 17.25 209 TRP B C 1
ATOM 5813 O O . TRP C 1 209 ? 11.975 -32.836 26.801 1.00 16.35 209 TRP B O 1
ATOM 5824 N N . GLY C 1 210 ? 10.833 -33.576 25.005 1.00 17.73 210 GLY B N 1
ATOM 5825 C CA . GLY C 1 210 ? 12.031 -33.718 24.207 1.00 19.57 210 GLY B CA 1
ATOM 5826 C C . GLY C 1 210 ? 11.702 -33.589 22.744 1.00 18.78 210 GLY B C 1
ATOM 5827 O O . GLY C 1 210 ? 10.530 -33.641 22.359 1.00 22.81 210 GLY B O 1
ATOM 5828 N N . GLY C 1 211 ? 12.736 -33.399 21.934 1.00 17.99 211 GLY B N 1
ATOM 5829 C CA . GLY C 1 211 ? 12.541 -33.264 20.502 1.00 15.46 211 GLY B CA 1
ATOM 5830 C C . GLY C 1 211 ? 12.870 -34.547 19.776 1.00 16.45 211 GLY B C 1
ATOM 5831 O O . GLY C 1 211 ? 13.781 -35.273 20.179 1.00 15.95 211 GLY B O 1
ATOM 5832 N N . THR C 1 212 ? 12.091 -34.859 18.741 1.00 16.22 212 THR B N 1
ATOM 5833 C CA . THR C 1 212 ? 12.317 -36.061 17.945 1.00 16.89 212 THR B CA 1
ATOM 5834 C C . THR C 1 212 ? 12.350 -35.742 16.455 1.00 18.44 212 THR B C 1
ATOM 5835 O O . THR C 1 212 ? 11.764 -36.464 15.643 1.00 19.28 212 THR B O 1
ATOM 5839 N N . ALA C 1 213 ? 13.063 -34.675 16.088 1.00 18.17 213 ALA B N 1
ATOM 5840 C CA . ALA C 1 213 ? 13.181 -34.299 14.671 1.00 18.76 213 ALA B CA 1
ATOM 5841 C C . ALA C 1 213 ? 13.879 -35.369 13.858 1.00 19.10 213 ALA B C 1
ATOM 5842 O O . ALA C 1 213 ? 13.489 -35.647 12.728 1.00 19.00 213 ALA B O 1
ATOM 5844 N N . ILE C 1 214 ? 14.909 -35.972 14.446 1.00 18.42 214 ILE B N 1
ATOM 5845 C CA . ILE C 1 214 ? 15.696 -36.996 13.762 1.00 18.70 214 ILE B CA 1
ATOM 5846 C C . ILE C 1 214 ? 15.015 -38.346 13.886 1.00 19.31 214 ILE B C 1
ATOM 5847 O O . ILE C 1 214 ? 14.977 -38.936 14.962 1.00 19.11 214 ILE B O 1
ATOM 5852 N N . GLN C 1 215 ? 14.498 -38.822 12.757 1.00 19.36 215 GLN B N 1
ATOM 5853 C CA . GLN C 1 215 ? 13.770 -40.079 12.696 1.00 20.53 215 GLN B CA 1
ATOM 5854 C C . GLN C 1 215 ? 14.501 -41.150 11.919 1.00 22.03 215 GLN B C 1
ATOM 5855 O O . GLN C 1 215 ? 15.109 -40.856 10.891 1.00 20.97 215 GLN B O 1
ATOM 5861 N N . PRO C 1 216 ? 14.446 -42.415 12.390 1.00 24.71 216 PRO B N 1
ATOM 5862 C CA . PRO C 1 216 ? 15.134 -43.472 11.647 1.00 27.70 216 PRO B CA 1
ATOM 5863 C C . PRO C 1 216 ? 14.351 -43.780 10.370 1.00 31.48 216 PRO B C 1
ATOM 5864 O O . PRO C 1 216 ? 13.149 -43.508 10.300 1.00 29.19 216 PRO B O 1
ATOM 5868 N N . THR C 1 217 ? 15.049 -44.241 9.338 1.00 35.95 217 THR B N 1
ATOM 5869 C CA . THR C 1 217 ? 14.398 -44.563 8.070 1.00 42.17 217 THR B CA 1
ATOM 5870 C C . THR C 1 217 ? 14.741 -45.987 7.706 1.00 44.74 217 THR B C 1
ATOM 5871 O O . THR C 1 217 ? 15.925 -46.308 7.597 1.00 44.55 217 THR B O 1
ATOM 5875 N N . SER C 1 218 ? 13.712 -46.822 7.531 1.00 47.45 218 SER B N 1
ATOM 5876 C CA . SER C 1 218 ? 13.840 -48.246 7.172 1.00 49.72 218 SER B CA 1
ATOM 5877 C C . SER C 1 218 ? 15.263 -48.768 6.950 1.00 50.55 218 SER B C 1
ATOM 5878 O O . SER C 1 218 ? 15.967 -49.079 7.904 1.00 52.09 218 SER B O 1
ATOM 5881 N N . THR C 1 224 ? 19.612 -48.779 8.561 1.00 46.19 224 THR B N 1
ATOM 5882 C CA . THR C 1 224 ? 18.715 -47.735 9.038 1.00 44.94 224 THR B CA 1
ATOM 5883 C C . THR C 1 224 ? 19.386 -46.367 8.979 1.00 42.46 224 THR B C 1
ATOM 5884 O O . THR C 1 224 ? 20.350 -46.111 9.706 1.00 43.98 224 THR B O 1
ATOM 5888 N N . GLY C 1 225 ? 18.855 -45.494 8.123 1.00 37.52 225 GLY B N 1
ATOM 5889 C CA . GLY C 1 225 ? 19.385 -44.149 7.984 1.00 32.43 225 GLY B CA 1
ATOM 5890 C C . GLY C 1 225 ? 18.604 -43.178 8.850 1.00 28.96 225 GLY B C 1
ATOM 5891 O O . GLY C 1 225 ? 17.818 -43.596 9.697 1.00 26.67 225 GLY B O 1
ATOM 5892 N N . ALA C 1 226 ? 18.792 -41.883 8.619 1.00 27.29 226 ALA B N 1
ATOM 5893 C CA . ALA C 1 226 ? 18.097 -40.868 9.398 1.00 26.17 226 ALA B CA 1
ATOM 5894 C C . ALA C 1 226 ? 17.632 -39.690 8.564 1.00 25.53 226 ALA B C 1
ATOM 5895 O O . ALA C 1 226 ? 18.322 -39.263 7.639 1.00 25.52 226 ALA B O 1
ATOM 5897 N N . THR C 1 227 ? 16.458 -39.170 8.906 1.00 23.74 227 THR B N 1
ATOM 5898 C CA . THR C 1 227 ? 15.895 -38.012 8.226 1.00 24.91 227 THR B CA 1
ATOM 5899 C C . THR C 1 227 ? 15.541 -36.952 9.263 1.00 23.87 227 THR B C 1
ATOM 5900 O O . THR C 1 227 ? 15.116 -37.281 10.371 1.00 22.92 227 THR B O 1
ATOM 5904 N N . ASP C 1 228 ? 15.721 -35.689 8.891 1.00 21.72 228 ASP B N 1
ATOM 5905 C CA . ASP C 1 228 ? 15.391 -34.569 9.763 1.00 22.60 228 ASP B CA 1
ATOM 5906 C C . ASP C 1 228 ? 13.962 -34.145 9.417 1.00 23.83 228 ASP B C 1
ATOM 5907 O O . ASP C 1 228 ? 13.733 -33.513 8.384 1.00 23.07 228 ASP B O 1
ATOM 5912 N N . THR C 1 229 ? 13.022 -34.454 10.305 1.00 22.13 229 THR B N 1
ATOM 5913 C CA . THR C 1 229 ? 11.616 -34.122 10.087 1.00 23.14 229 THR B CA 1
ATOM 5914 C C . THR C 1 229 ? 11.207 -32.702 10.482 1.00 22.02 229 THR B C 1
ATOM 5915 O O . THR C 1 229 ? 10.043 -32.329 10.331 1.00 20.60 229 THR B O 1
ATOM 5919 N N . SER C 1 230 ? 12.155 -31.912 10.980 1.00 22.91 230 SER B N 1
ATOM 5920 C CA . SER C 1 230 ? 11.858 -30.531 11.358 1.00 25.30 230 SER B CA 1
ATOM 5921 C C . SER C 1 230 ? 11.857 -29.655 10.116 1.00 27.21 230 SER B C 1
ATOM 5922 O O . SER C 1 230 ? 11.187 -28.629 10.071 1.00 28.08 230 SER B O 1
ATOM 5925 N N . THR C 1 231 ? 12.600 -30.094 9.107 1.00 29.68 231 THR B N 1
ATOM 5926 C CA . THR C 1 231 ? 12.739 -29.359 7.864 1.00 32.30 231 THR B CA 1
ATOM 5927 C C . THR C 1 231 ? 11.991 -30.005 6.707 1.00 35.75 231 THR B C 1
ATOM 5928 O O . THR C 1 231 ? 11.831 -31.229 6.669 1.00 34.73 231 THR B O 1
ATOM 5932 N N . GLY C 1 232 ? 11.559 -29.183 5.748 1.00 39.29 232 GLY B N 1
ATOM 5933 C CA . GLY C 1 232 ? 10.872 -29.701 4.573 1.00 42.66 232 GLY B CA 1
ATOM 5934 C C . GLY C 1 232 ? 11.907 -30.289 3.631 1.00 45.84 232 GLY B C 1
ATOM 5935 O O . GLY C 1 232 ? 13.095 -30.333 3.981 1.00 46.04 232 GLY B O 1
ATOM 5936 N N . THR C 1 233 ? 11.481 -30.728 2.444 1.00 48.03 233 THR B N 1
ATOM 5937 C CA . THR C 1 233 ? 12.398 -31.302 1.443 1.00 49.96 233 THR B CA 1
ATOM 5938 C C . THR C 1 233 ? 13.645 -30.419 1.302 1.00 49.91 233 THR B C 1
ATOM 5939 O O . THR C 1 233 ? 14.776 -30.887 1.441 1.00 50.54 233 THR B O 1
ATOM 5943 N N . LEU C 1 234 ? 13.399 -29.125 1.128 1.00 48.83 234 LEU B N 1
ATOM 5944 C CA . LEU C 1 234 ? 14.448 -28.124 1.027 1.00 47.14 234 LEU B CA 1
ATOM 5945 C C . LEU C 1 234 ? 14.052 -27.107 2.091 1.00 45.56 234 LEU B C 1
ATOM 5946 O O . LEU C 1 234 ? 12.869 -26.775 2.212 1.00 45.38 234 LEU B O 1
ATOM 5951 N N . ASP C 1 235 ? 15.016 -26.637 2.881 1.00 42.29 235 ASP B N 1
ATOM 5952 C CA . ASP C 1 235 ? 14.701 -25.683 3.941 1.00 38.91 235 ASP B CA 1
ATOM 5953 C C . ASP C 1 235 ? 15.823 -24.688 4.182 1.00 37.09 235 ASP B C 1
ATOM 5954 O O . ASP C 1 235 ? 16.990 -25.067 4.278 1.00 35.85 235 ASP B O 1
ATOM 5959 N N . VAL C 1 236 ? 15.445 -23.422 4.345 1.00 35.15 236 VAL B N 1
ATOM 5960 C CA . VAL C 1 236 ? 16.399 -22.341 4.603 1.00 35.93 236 VAL B CA 1
ATOM 5961 C C . VAL C 1 236 ? 17.180 -22.570 5.906 1.00 34.90 236 VAL B C 1
ATOM 5962 O O . VAL C 1 236 ? 18.327 -22.145 6.024 1.00 34.53 236 VAL B O 1
ATOM 5966 N N . ALA C 1 237 ? 16.552 -23.260 6.861 1.00 35.02 237 ALA B N 1
ATOM 5967 C CA . ALA C 1 237 ? 17.162 -23.556 8.158 1.00 34.20 237 ALA B CA 1
ATOM 5968 C C . ALA C 1 237 ? 18.456 -24.354 8.023 1.00 34.84 237 ALA B C 1
ATOM 5969 O O . ALA C 1 237 ? 19.346 -24.249 8.869 1.00 33.39 237 ALA B O 1
ATOM 5971 N N . ASN C 1 238 ? 18.571 -25.111 6.933 1.00 34.07 238 ASN B N 1
ATOM 5972 C CA . ASN C 1 238 ? 19.769 -25.902 6.663 1.00 35.97 238 ASN B CA 1
ATOM 5973 C C . ASN C 1 238 ? 20.946 -25.014 6.293 1.00 37.09 238 ASN B C 1
ATOM 5974 O O . ASN C 1 238 ? 22.104 -25.404 6.450 1.00 37.71 238 ASN B O 1
ATOM 5979 N N . VAL C 1 239 ? 20.635 -23.812 5.817 1.00 38.23 239 VAL B N 1
ATOM 5980 C CA . VAL C 1 239 ? 21.650 -22.850 5.407 1.00 38.76 239 VAL B CA 1
ATOM 5981 C C . VAL C 1 239 ? 21.972 -21.801 6.460 1.00 38.11 239 VAL B C 1
ATOM 5982 O O . VAL C 1 239 ? 23.143 -21.505 6.699 1.00 39.06 239 VAL B O 1
ATOM 5986 N N . THR C 1 240 ? 20.934 -21.224 7.063 1.00 37.19 240 THR B N 1
ATOM 5987 C CA . THR C 1 240 ? 21.107 -20.174 8.064 1.00 37.10 240 THR B CA 1
ATOM 5988 C C . THR C 1 240 ? 21.517 -20.654 9.455 1.00 36.38 240 THR B C 1
ATOM 5989 O O . THR C 1 240 ? 22.244 -19.953 10.163 1.00 35.54 240 THR B O 1
ATOM 5993 N N . ASP C 1 241 ? 21.041 -21.836 9.840 1.00 34.05 241 ASP B N 1
ATOM 5994 C CA . ASP C 1 241 ? 21.354 -22.413 11.143 1.00 32.51 241 ASP B CA 1
ATOM 5995 C C . ASP C 1 241 ? 22.283 -23.613 10.946 1.00 30.89 241 ASP B C 1
ATOM 5996 O O . ASP C 1 241 ? 21.809 -24.719 10.680 1.00 29.82 241 ASP B O 1
ATOM 6001 N N . PRO C 1 242 ? 23.603 -23.433 11.176 1.00 30.82 242 PRO B N 1
ATOM 6002 C CA . PRO C 1 242 ? 24.574 -24.523 11.011 1.00 30.79 242 PRO B CA 1
ATOM 6003 C C . PRO C 1 242 ? 24.338 -25.783 11.853 1.00 28.41 242 PRO B C 1
ATOM 6004 O O . PRO C 1 242 ? 24.764 -26.878 11.472 1.00 29.55 242 PRO B O 1
ATOM 6008 N N . SER C 1 243 ? 23.609 -25.638 12.957 1.00 28.98 243 SER B N 1
ATOM 6009 C CA . SER C 1 243 ? 23.328 -26.773 13.819 1.00 27.58 243 SER B CA 1
ATOM 6010 C C . SER C 1 243 ? 22.333 -27.767 13.256 1.00 25.26 243 SER B C 1
ATOM 6011 O O . SER C 1 243 ? 22.311 -28.910 13.695 1.00 23.11 243 SER B O 1
ATOM 6014 N N . THR C 1 244 ? 21.547 -27.349 12.261 1.00 22.82 244 THR B N 1
ATOM 6015 C CA . THR C 1 244 ? 20.535 -28.221 11.662 1.00 22.14 244 THR B CA 1
ATOM 6016 C C . THR C 1 244 ? 21.131 -29.489 11.046 1.00 23.55 244 THR B C 1
ATOM 6017 O O . THR C 1 244 ? 20.749 -30.602 11.417 1.00 22.19 244 THR B O 1
ATOM 6021 N N . LEU C 1 245 ? 22.089 -29.320 10.137 1.00 21.98 245 LEU B N 1
ATOM 6022 C CA . LEU C 1 245 ? 22.725 -30.466 9.501 1.00 23.51 245 LEU B CA 1
ATOM 6023 C C . LEU C 1 245 ? 23.667 -31.199 10.444 1.00 22.39 245 LEU B C 1
ATOM 6024 O O . LEU C 1 245 ? 23.821 -32.418 10.345 1.00 22.13 245 LEU B O 1
ATOM 6029 N N . ALA C 1 246 ? 24.281 -30.458 11.365 1.00 20.81 246 ALA B N 1
ATOM 6030 C CA . ALA C 1 246 ? 25.203 -31.045 12.336 1.00 21.36 246 ALA B CA 1
ATOM 6031 C C . ALA C 1 246 ? 24.479 -32.028 13.247 1.00 20.61 246 ALA B C 1
ATOM 6032 O O . ALA C 1 246 ? 24.944 -33.148 13.453 1.00 21.25 246 ALA B O 1
ATOM 6034 N N . LEU C 1 247 ? 23.309 -31.622 13.738 1.00 18.46 247 LEU B N 1
ATOM 6035 C CA . LEU C 1 247 ? 22.511 -32.473 14.610 1.00 18.85 247 LEU B CA 1
ATOM 6036 C C . LEU C 1 247 ? 21.894 -33.642 13.852 1.00 19.25 247 LEU B C 1
ATOM 6037 O O . LEU C 1 247 ? 21.585 -34.680 14.442 1.00 18.54 247 LEU B O 1
ATOM 6042 N N . LEU C 1 248 ? 21.739 -33.486 12.537 1.00 18.45 248 LEU B N 1
ATOM 6043 C CA . LEU C 1 248 ? 21.241 -34.585 11.717 1.00 18.76 248 LEU B CA 1
ATOM 6044 C C . LEU C 1 248 ? 22.357 -35.632 11.653 1.00 18.02 248 LEU B C 1
ATOM 6045 O O . LEU C 1 248 ? 22.096 -36.830 11.783 1.00 20.11 248 LEU B O 1
ATOM 6050 N N . ALA C 1 249 ? 23.594 -35.167 11.483 1.00 17.89 249 ALA B N 1
ATOM 6051 C CA . ALA C 1 249 ? 24.748 -36.061 11.411 1.00 18.26 249 ALA B CA 1
ATOM 6052 C C . ALA C 1 249 ? 24.976 -36.794 12.728 1.00 19.11 249 ALA B C 1
ATOM 6053 O O . ALA C 1 249 ? 25.202 -38.006 12.730 1.00 18.73 249 ALA B O 1
ATOM 6055 N N . THR C 1 250 ? 24.887 -36.068 13.844 1.00 17.05 250 THR B N 1
ATOM 6056 C CA . THR C 1 250 ? 25.073 -36.677 15.165 1.00 17.33 250 THR B CA 1
ATOM 6057 C C . THR C 1 250 ? 23.901 -37.611 15.481 1.00 16.52 250 THR B C 1
ATOM 6058 O O . THR C 1 250 ? 24.090 -38.678 16.063 1.00 17.54 250 THR B O 1
ATOM 6062 N N . GLY C 1 251 ? 22.706 -37.220 15.038 1.00 16.39 251 GLY B N 1
ATOM 6063 C CA . GLY C 1 251 ? 21.514 -38.030 15.248 1.00 17.72 251 GLY B CA 1
ATOM 6064 C C . GLY C 1 251 ? 21.533 -39.341 14.477 1.00 17.83 251 GLY B C 1
ATOM 6065 O O . GLY C 1 251 ? 20.950 -40.332 14.921 1.00 17.17 251 GLY B O 1
ATOM 6066 N N . ALA C 1 252 ? 22.214 -39.350 13.332 1.00 17.59 252 ALA B N 1
ATOM 6067 C CA . ALA C 1 252 ? 22.333 -40.559 12.506 1.00 20.65 252 ALA B CA 1
ATOM 6068 C C . ALA C 1 252 ? 23.233 -41.569 13.206 1.00 19.83 252 ALA B C 1
ATOM 6069 O O . ALA C 1 252 ? 22.976 -42.777 13.161 1.00 18.00 252 ALA B O 1
ATOM 6071 N N . VAL C 1 253 ? 24.272 -41.064 13.871 1.00 18.21 253 VAL B N 1
ATOM 6072 C CA . VAL C 1 253 ? 25.189 -41.916 14.629 1.00 18.41 253 VAL B CA 1
ATOM 6073 C C . VAL C 1 253 ? 24.411 -42.543 15.788 1.00 18.93 253 VAL B C 1
ATOM 6074 O O . VAL C 1 253 ? 24.542 -43.738 16.058 1.00 18.61 253 VAL B O 1
ATOM 6078 N N . MET C 1 254 ? 23.580 -41.733 16.442 1.00 16.97 254 MET B N 1
ATOM 6079 C CA . MET C 1 254 ? 22.773 -42.205 17.558 1.00 17.61 254 MET B CA 1
ATOM 6080 C C . MET C 1 254 ? 21.855 -43.341 17.129 1.00 16.88 254 MET B C 1
ATOM 6081 O O . MET C 1 254 ? 21.754 -44.352 17.819 1.00 18.18 254 MET B O 1
ATOM 6086 N N . ILE C 1 255 ? 21.228 -43.182 15.967 1.00 17.02 255 ILE B N 1
ATOM 6087 C CA . ILE C 1 255 ? 20.322 -44.191 15.423 1.00 18.64 255 ILE B CA 1
ATOM 6088 C C . ILE C 1 255 ? 21.074 -45.498 15.150 1.00 19.64 255 ILE B C 1
ATOM 6089 O O . ILE C 1 255 ? 20.535 -46.589 15.367 1.00 21.52 255 ILE B O 1
ATOM 6094 N N . ASN C 1 256 ? 22.333 -45.379 14.735 1.00 20.60 256 ASN B N 1
ATOM 6095 C CA . ASN C 1 256 ? 23.160 -46.555 14.488 1.00 21.93 256 ASN B CA 1
ATOM 6096 C C . ASN C 1 256 ? 23.570 -47.219 15.799 1.00 22.85 256 ASN B C 1
ATOM 6097 O O . ASN C 1 256 ? 24.050 -48.354 15.808 1.00 21.78 256 ASN B O 1
ATOM 6102 N N . ARG C 1 257 ? 23.368 -46.503 16.905 1.00 20.11 257 ARG B N 1
ATOM 6103 C CA . ARG C 1 257 ? 23.684 -47.021 18.228 1.00 20.22 257 ARG B CA 1
ATOM 6104 C C . ARG C 1 257 ? 22.400 -47.430 18.948 1.00 20.92 257 ARG B C 1
ATOM 6105 O O . ARG C 1 257 ? 22.364 -47.509 20.182 1.00 22.52 257 ARG B O 1
ATOM 6113 N N . ALA C 1 258 ? 21.348 -47.674 18.162 1.00 21.82 258 ALA B N 1
ATOM 6114 C CA . ALA C 1 258 ? 20.039 -48.114 18.657 1.00 21.76 258 ALA B CA 1
ATOM 6115 C C . ALA C 1 258 ? 19.312 -47.124 19.566 1.00 22.26 258 ALA B C 1
ATOM 6116 O O . ALA C 1 258 ? 18.534 -47.534 20.427 1.00 20.35 258 ALA B O 1
ATOM 6118 N N . SER C 1 259 ? 19.541 -45.828 19.360 1.00 20.36 259 SER B N 1
ATOM 6119 C CA . SER C 1 259 ? 18.898 -44.802 20.186 1.00 20.05 259 SER B CA 1
ATOM 6120 C C . SER C 1 259 ? 17.421 -44.622 19.889 1.00 20.76 259 SER B C 1
ATOM 6121 O O . SER C 1 259 ? 16.643 -44.267 20.775 1.00 21.55 259 SER B O 1
ATOM 6124 N N . GLY C 1 260 ? 17.056 -44.834 18.626 1.00 20.46 260 GLY B N 1
ATOM 6125 C CA . GLY C 1 260 ? 15.687 -44.619 18.192 1.00 20.66 260 GLY B CA 1
ATOM 6126 C C . GLY C 1 260 ? 15.598 -43.133 17.875 1.00 21.12 260 GLY B C 1
ATOM 6127 O O . GLY C 1 260 ? 16.632 -42.456 17.863 1.00 20.95 260 GLY B O 1
ATOM 6128 N N . GLN C 1 261 ? 14.391 -42.614 17.655 1.00 19.83 261 GLN B N 1
ATOM 6129 C CA . GLN C 1 261 ? 14.196 -41.189 17.350 1.00 20.30 261 GLN B CA 1
ATOM 6130 C C . GLN C 1 261 ? 14.882 -40.296 18.392 1.00 19.88 261 GLN B C 1
ATOM 6131 O O . GLN C 1 261 ? 14.933 -40.644 19.580 1.00 19.54 261 GLN B O 1
ATOM 6137 N N . ASN C 1 262 ? 15.422 -39.168 17.943 1.00 18.57 262 ASN B N 1
ATOM 6138 C CA . ASN C 1 262 ? 16.167 -38.291 18.836 1.00 16.67 262 ASN B CA 1
ATOM 6139 C C . ASN C 1 262 ? 16.194 -36.845 18.365 1.00 16.92 262 ASN B C 1
ATOM 6140 O O . ASN C 1 262 ? 15.647 -36.526 17.314 1.00 16.81 262 ASN B O 1
ATOM 6145 N N . ASP C 1 263 ? 16.872 -35.988 19.123 1.00 15.67 263 ASP B N 1
ATOM 6146 C CA . ASP C 1 263 ? 16.986 -34.581 18.754 1.00 15.06 263 ASP B CA 1
ATOM 6147 C C . ASP C 1 263 ? 18.396 -34.252 18.246 1.00 16.79 263 ASP B C 1
ATOM 6148 O O . ASP C 1 263 ? 18.777 -33.082 18.127 1.00 17.36 263 ASP B O 1
ATOM 6153 N N . GLY C 1 264 ? 19.184 -35.300 18.029 1.00 14.79 264 GLY B N 1
ATOM 6154 C CA . GLY C 1 264 ? 20.550 -35.128 17.581 1.00 16.31 264 GLY B CA 1
ATOM 6155 C C . GLY C 1 264 ? 21.539 -35.490 18.668 1.00 15.48 264 GLY B C 1
ATOM 6156 O O . GLY C 1 264 ? 22.661 -35.887 18.376 1.00 18.51 264 GLY B O 1
ATOM 6157 N N . LEU C 1 265 ? 21.140 -35.325 19.929 1.00 16.07 265 LEU B N 1
ATOM 6158 C CA . LEU C 1 265 ? 22.013 -35.634 21.064 1.00 16.73 265 LEU B CA 1
ATOM 6159 C C . LEU C 1 265 ? 21.313 -36.442 22.134 1.00 16.37 265 LEU B C 1
ATOM 6160 O O . LEU C 1 265 ? 21.959 -37.149 22.898 1.00 17.34 265 LEU B O 1
ATOM 6165 N N . VAL C 1 266 ? 19.990 -36.336 22.183 1.00 15.72 266 VAL B N 1
ATOM 6166 C CA . VAL C 1 266 ? 19.193 -37.012 23.208 1.00 16.11 266 VAL B CA 1
ATOM 6167 C C . VAL C 1 266 ? 18.048 -37.794 22.593 1.00 15.65 266 VAL B C 1
ATOM 6168 O O . VAL C 1 266 ? 17.239 -37.237 21.849 1.00 16.00 266 VAL B O 1
ATOM 6172 N N . SER C 1 267 ? 17.956 -39.072 22.954 1.00 15.86 267 SER B N 1
ATOM 6173 C CA . SER C 1 267 ? 16.890 -39.929 22.452 1.00 16.43 267 SER B CA 1
ATOM 6174 C C . SER C 1 267 ? 15.591 -39.679 23.193 1.00 17.01 267 SER B C 1
ATOM 6175 O O . SER C 1 267 ? 15.600 -39.157 24.315 1.00 16.44 267 SER B O 1
ATOM 6178 N N . ARG C 1 268 ? 14.481 -40.093 22.589 1.00 17.61 268 ARG B N 1
ATOM 6179 C CA . ARG C 1 268 ? 13.174 -39.945 23.218 1.00 20.14 268 ARG B CA 1
ATOM 6180 C C . ARG C 1 268 ? 13.159 -40.673 24.565 1.00 19.41 268 ARG B C 1
ATOM 6181 O O . ARG C 1 268 ? 12.743 -40.103 25.571 1.00 18.79 268 ARG B O 1
ATOM 6189 N N . CYS C 1 269 ? 13.650 -41.915 24.575 1.00 19.34 269 CYS B N 1
ATOM 6190 C CA . CYS C 1 269 ? 13.674 -42.722 25.793 1.00 21.41 269 CYS B CA 1
ATOM 6191 C C . CYS C 1 269 ? 14.478 -42.103 26.930 1.00 18.86 269 CYS B C 1
ATOM 6192 O O . CYS C 1 269 ? 14.020 -42.069 28.075 1.00 18.54 269 CYS B O 1
ATOM 6195 N N . SER C 1 270 ? 15.645 -41.562 26.597 1.00 16.86 270 SER B N 1
ATOM 6196 C CA . SER C 1 270 ? 16.524 -40.953 27.591 1.00 16.69 270 SER B CA 1
ATOM 6197 C C . SER C 1 270 ? 15.962 -39.660 28.184 1.00 16.97 270 SER B C 1
ATOM 6198 O O . SER C 1 270 ? 16.229 -39.337 29.342 1.00 16.20 270 SER B O 1
ATOM 6201 N N . SER C 1 271 ? 15.143 -38.963 27.399 1.00 16.39 271 SER B N 1
ATOM 6202 C CA . SER C 1 271 ? 14.546 -37.693 27.816 1.00 16.59 271 SER B CA 1
ATOM 6203 C C . SER C 1 271 ? 13.396 -37.797 28.811 1.00 16.24 271 SER B C 1
ATOM 6204 O O . SER C 1 271 ? 13.012 -36.793 29.412 1.00 16.30 271 SER B O 1
ATOM 6207 N N . LEU C 1 272 ? 12.852 -39.002 28.984 1.00 15.54 272 LEU B N 1
ATOM 6208 C CA . LEU C 1 272 ? 11.700 -39.215 29.862 1.00 16.12 272 LEU B CA 1
ATOM 6209 C C . LEU C 1 272 ? 11.927 -38.982 31.346 1.00 16.67 272 LEU B C 1
ATOM 6210 O O . LEU C 1 272 ? 12.761 -39.635 31.968 1.00 17.97 272 LEU B O 1
ATOM 6215 N N . PHE C 1 273 ? 11.149 -38.060 31.904 1.00 16.69 273 PHE B N 1
ATOM 6216 C CA . PHE C 1 273 ? 11.241 -37.715 33.318 1.00 17.51 273 PHE B CA 1
ATOM 6217 C C . PHE C 1 273 ? 9.910 -37.153 33.772 1.00 18.00 273 PHE B C 1
ATOM 6218 O O . PHE C 1 273 ? 9.356 -36.254 33.135 1.00 18.38 273 PHE B O 1
ATOM 6226 N N . GLY C 1 274 ? 9.416 -37.663 34.899 1.00 16.00 274 GLY B N 1
ATOM 6227 C CA . GLY C 1 274 ? 8.148 -37.201 35.441 1.00 16.76 274 GLY B CA 1
ATOM 6228 C C . GLY C 1 274 ? 7.004 -37.315 34.458 1.00 19.96 274 GLY B C 1
ATOM 6229 O O . GLY C 1 274 ? 6.940 -38.269 33.687 1.00 19.60 274 GLY B O 1
ATOM 6230 N N . GLN C 1 275 ? 6.130 -36.316 34.453 1.00 18.94 275 GLN B N 1
ATOM 6231 C CA . GLN C 1 275 ? 5.002 -36.295 33.535 1.00 20.64 275 GLN B CA 1
ATOM 6232 C C . GLN C 1 275 ? 5.522 -35.799 32.192 1.00 21.18 275 GLN B C 1
ATOM 6233 O O . GLN C 1 275 ? 5.949 -34.652 32.067 1.00 20.03 275 GLN B O 1
ATOM 6239 N N . VAL C 1 276 ? 5.488 -36.673 31.192 1.00 19.35 276 VAL B N 1
ATOM 6240 C CA . VAL C 1 276 ? 5.979 -36.320 29.868 1.00 20.26 276 VAL B CA 1
ATOM 6241 C C . VAL C 1 276 ? 4.934 -35.533 29.095 1.00 21.77 276 VAL B C 1
ATOM 6242 O O . VAL C 1 276 ? 3.896 -36.076 28.701 1.00 21.68 276 VAL B O 1
ATOM 6246 N N . ILE C 1 277 ? 5.222 -34.252 28.877 1.00 18.18 277 ILE B N 1
ATOM 6247 C CA . ILE C 1 277 ? 4.318 -33.381 28.141 1.00 18.43 277 ILE B CA 1
ATOM 6248 C C . ILE C 1 277 ? 4.191 -33.866 26.709 1.00 20.03 277 ILE B C 1
ATOM 6249 O O . ILE C 1 277 ? 3.079 -34.046 26.212 1.00 18.69 277 ILE B O 1
ATOM 6254 N N . SER C 1 278 ? 5.337 -34.107 26.077 1.00 19.97 278 SER B N 1
ATOM 6255 C CA . SER C 1 278 ? 5.382 -34.577 24.698 1.00 22.40 278 SER B CA 1
ATOM 6256 C C . SER C 1 278 ? 6.785 -34.885 24.232 1.00 22.71 278 SER B C 1
ATOM 6257 O O . SER C 1 278 ? 7.755 -34.312 24.710 1.00 21.68 278 SER B O 1
ATOM 6260 N N . THR C 1 279 ? 6.882 -35.829 23.306 1.00 20.47 279 THR B N 1
ATOM 6261 C CA . THR C 1 279 ? 8.156 -36.176 22.704 1.00 19.81 279 THR B CA 1
ATOM 6262 C C . THR C 1 279 ? 7.910 -36.230 21.199 1.00 21.68 279 THR B C 1
ATOM 6263 O O . THR C 1 279 ? 8.649 -36.869 20.464 1.00 22.60 279 THR B O 1
ATOM 6267 N N . SER C 1 280 ? 6.848 -35.557 20.759 1.00 20.48 280 SER B N 1
ATOM 6268 C CA . SER C 1 280 ? 6.473 -35.520 19.347 1.00 21.78 280 SER B CA 1
ATOM 6269 C C . SER C 1 280 ? 6.924 -34.260 18.629 1.00 21.14 280 SER B C 1
ATOM 6270 O O . SER C 1 280 ? 6.792 -34.166 17.406 1.00 20.74 280 SER B O 1
ATOM 6273 N N . TYR C 1 281 ? 7.461 -33.293 19.373 1.00 19.11 281 TYR B N 1
ATOM 6274 C CA . TYR C 1 281 ? 7.935 -32.051 18.762 1.00 18.65 281 TYR B CA 1
ATOM 6275 C C . TYR C 1 281 ? 8.997 -32.336 17.708 1.00 20.03 281 TYR B C 1
ATOM 6276 O O . TYR C 1 281 ? 9.934 -33.098 17.960 1.00 20.53 281 TYR B O 1
ATOM 6285 N N . HIS C 1 282 ? 8.800 -31.788 16.512 1.00 19.69 282 HIS B N 1
ATOM 6286 C CA . HIS C 1 282 ? 9.739 -31.972 15.403 1.00 20.82 282 HIS B CA 1
ATOM 6287 C C . HIS C 1 282 ? 10.913 -31.014 15.611 1.00 19.63 282 HIS B C 1
ATOM 6288 O O . HIS C 1 282 ? 11.099 -30.059 14.859 1.00 17.12 282 HIS B O 1
ATOM 6295 N N . TRP C 1 283 ? 11.705 -31.288 16.647 1.00 17.48 283 TRP B N 1
ATOM 6296 C CA . TRP C 1 283 ? 12.830 -30.431 17.021 1.00 17.01 283 TRP B CA 1
ATOM 6297 C C . TRP C 1 283 ? 14.159 -31.112 17.210 1.00 16.36 283 TRP B C 1
ATOM 6298 O O . TRP C 1 283 ? 14.215 -32.275 17.618 1.00 15.89 283 TRP B O 1
ATOM 6309 N N . ASN C 1 284 ? 15.233 -30.383 16.899 1.00 14.92 284 ASN B N 1
ATOM 6310 C CA . ASN C 1 284 ? 16.562 -30.886 17.189 1.00 14.89 284 ASN B CA 1
ATOM 6311 C C . ASN C 1 284 ? 16.917 -30.269 18.554 1.00 15.19 284 ASN B C 1
ATOM 6312 O O . ASN C 1 284 ? 16.142 -29.453 19.077 1.00 14.93 284 ASN B O 1
ATOM 6317 N N . HIS C 1 285 ? 18.084 -30.610 19.098 1.00 15.82 285 HIS B N 1
ATOM 6318 C CA . HIS C 1 285 ? 18.513 -30.127 20.418 1.00 15.82 285 HIS B CA 1
ATOM 6319 C C . HIS C 1 285 ? 18.489 -28.618 20.634 1.00 17.58 285 HIS B C 1
ATOM 6320 O O . HIS C 1 285 ? 18.163 -28.149 21.727 1.00 17.70 285 HIS B O 1
ATOM 6327 N N . LEU C 1 286 ? 18.828 -27.868 19.589 1.00 16.91 286 LEU B N 1
ATOM 6328 C CA . LEU C 1 286 ? 18.846 -26.413 19.683 1.00 18.31 286 LEU B CA 1
ATOM 6329 C C . LEU C 1 286 ? 17.503 -25.746 19.456 1.00 19.37 286 LEU B C 1
ATOM 6330 O O . LEU C 1 286 ? 17.255 -24.663 19.992 1.00 17.31 286 LEU B O 1
ATOM 6335 N N . ASP C 1 287 ? 16.612 -26.402 18.706 1.00 16.51 287 ASP B N 1
ATOM 6336 C CA . ASP C 1 287 ? 15.273 -25.849 18.475 1.00 16.15 287 ASP B CA 1
ATOM 6337 C C . ASP C 1 287 ? 14.535 -25.750 19.812 1.00 16.08 287 ASP B C 1
ATOM 6338 O O . ASP C 1 287 ? 13.753 -24.829 20.023 1.00 16.20 287 ASP B O 1
ATOM 6343 N N . GLU C 1 288 ? 14.847 -26.674 20.724 1.00 15.32 288 GLU B N 1
ATOM 6344 C CA . GLU C 1 288 ? 14.251 -26.719 22.059 1.00 15.31 288 GLU B CA 1
ATOM 6345 C C . GLU C 1 288 ? 14.408 -25.419 22.851 1.00 15.69 288 GLU B C 1
ATOM 6346 O O . GLU C 1 288 ? 13.588 -25.105 23.711 1.00 15.64 288 GLU B O 1
ATOM 6352 N N . ILE C 1 289 ? 15.460 -24.666 22.542 1.00 14.59 289 ILE B N 1
ATOM 6353 C CA . ILE C 1 289 ? 15.718 -23.394 23.207 1.00 15.74 289 ILE B CA 1
ATOM 6354 C C . ILE C 1 289 ? 15.620 -22.212 22.250 1.00 17.46 289 ILE B C 1
ATOM 6355 O O . ILE C 1 289 ? 16.213 -21.155 22.498 1.00 15.61 289 ILE B O 1
ATOM 6360 N N . ASN C 1 290 ? 14.892 -22.404 21.146 1.00 16.57 290 ASN B N 1
ATOM 6361 C CA . ASN C 1 290 ? 14.681 -21.353 20.142 1.00 17.27 290 ASN B CA 1
ATOM 6362 C C . ASN C 1 290 ? 15.970 -20.890 19.469 1.00 17.71 290 ASN B C 1
ATOM 6363 O O . ASN C 1 290 ? 16.149 -19.704 19.178 1.00 18.45 290 ASN B O 1
ATOM 6368 N N . GLN C 1 291 ? 16.862 -21.843 19.228 1.00 18.60 291 GLN B N 1
ATOM 6369 C CA . GLN C 1 291 ? 18.148 -21.568 18.612 1.00 18.91 291 GLN B CA 1
ATOM 6370 C C . GLN C 1 291 ? 18.287 -22.234 17.230 1.00 19.96 291 GLN B C 1
ATOM 6371 O O . GLN C 1 291 ? 17.593 -23.210 16.959 1.00 19.45 291 GLN B O 1
ATOM 6377 N N . LEU C 1 292 ? 19.129 -21.699 16.336 1.00 21.97 292 LEU B N 1
ATOM 6378 C CA . LEU C 1 292 ? 19.950 -20.498 16.560 1.00 24.63 292 LEU B CA 1
ATOM 6379 C C . LEU C 1 292 ? 19.232 -19.234 16.173 1.00 25.81 292 LEU B C 1
ATOM 6380 O O . LEU C 1 292 ? 18.686 -19.156 15.086 1.00 24.65 292 LEU B O 1
ATOM 6385 N N . LEU C 1 293 ? 19.170 -18.278 17.103 1.00 25.42 293 LEU B N 1
ATOM 6386 C CA . LEU C 1 293 ? 18.503 -16.996 16.869 1.00 26.83 293 LEU B CA 1
ATOM 6387 C C . LEU C 1 293 ? 17.065 -17.101 16.360 1.00 27.25 293 LEU B C 1
ATOM 6388 O O . LEU C 1 293 ? 16.650 -16.350 15.470 1.00 27.42 293 LEU B O 1
ATOM 6393 N N . GLY C 1 294 ? 16.323 -18.066 16.901 1.00 24.12 294 GLY B N 1
ATOM 6394 C CA . GLY C 1 294 ? 14.941 -18.254 16.503 1.00 25.30 294 GLY B CA 1
ATOM 6395 C C . GLY C 1 294 ? 14.716 -18.982 15.190 1.00 25.49 294 GLY B C 1
ATOM 6396 O O . GLY C 1 294 ? 13.579 -19.068 14.734 1.00 26.52 294 GLY B O 1
ATOM 6397 N N . VAL C 1 295 ? 15.780 -19.503 14.585 1.00 25.95 295 VAL B N 1
ATOM 6398 C CA . VAL C 1 295 ? 15.652 -20.223 13.318 1.00 27.32 295 VAL B CA 1
ATOM 6399 C C . VAL C 1 295 ? 15.372 -21.701 13.561 1.00 26.09 295 VAL B C 1
ATOM 6400 O O . VAL C 1 295 ? 16.123 -22.374 14.266 1.00 25.29 295 VAL B O 1
ATOM 6404 N N . ARG C 1 296 ? 14.301 -22.194 12.947 1.00 26.60 296 ARG B N 1
ATOM 6405 C CA . ARG C 1 296 ? 13.914 -23.597 13.063 1.00 28.21 296 ARG B CA 1
ATOM 6406 C C . ARG C 1 296 ? 13.302 -24.049 11.748 1.00 28.70 296 ARG B C 1
ATOM 6407 O O . ARG C 1 296 ? 12.854 -23.215 10.952 1.00 26.71 296 ARG B O 1
ATOM 6415 N N . GLY C 1 297 ? 13.257 -25.363 11.539 1.00 27.30 297 GLY B N 1
ATOM 6416 C CA . GLY C 1 297 ? 12.676 -25.900 10.320 1.00 28.58 297 GLY B CA 1
ATOM 6417 C C . GLY C 1 297 ? 11.201 -25.565 10.166 1.00 27.75 297 GLY B C 1
ATOM 6418 O O . GLY C 1 297 ? 10.534 -25.200 11.134 1.00 27.04 297 GLY B O 1
ATOM 6419 N N . ALA C 1 298 ? 10.689 -25.703 8.949 1.00 29.14 298 ALA B N 1
ATOM 6420 C CA . ALA C 1 298 ? 9.293 -25.410 8.648 1.00 28.85 298 ALA B CA 1
ATOM 6421 C C . ALA C 1 298 ? 8.259 -26.218 9.422 1.00 28.25 298 ALA B C 1
ATOM 6422 O O . ALA C 1 298 ? 7.146 -25.745 9.655 1.00 27.50 298 ALA B O 1
ATOM 6424 N N . ASN C 1 299 ? 8.626 -27.436 9.811 1.00 27.08 299 ASN B N 1
ATOM 6425 C CA . ASN C 1 299 ? 7.715 -28.313 10.542 1.00 27.53 299 ASN B CA 1
ATOM 6426 C C . ASN C 1 299 ? 7.875 -28.243 12.054 1.00 25.67 299 ASN B C 1
ATOM 6427 O O . ASN C 1 299 ? 7.155 -28.922 12.790 1.00 26.23 299 ASN B O 1
ATOM 6432 N N . ALA C 1 300 ? 8.810 -27.419 12.514 1.00 24.35 300 ALA B N 1
ATOM 6433 C CA . ALA C 1 300 ? 9.067 -27.287 13.941 1.00 23.80 300 ALA B CA 1
ATOM 6434 C C . ALA C 1 300 ? 8.053 -26.415 14.668 1.00 23.67 300 ALA B C 1
ATOM 6435 O O . ALA C 1 300 ? 7.700 -25.332 14.194 1.00 23.36 300 ALA B O 1
ATOM 6437 N N . GLU C 1 301 ? 7.586 -26.904 15.819 1.00 21.74 301 GLU B N 1
ATOM 6438 C CA . GLU C 1 301 ? 6.637 -26.176 16.668 1.00 22.49 301 GLU B CA 1
ATOM 6439 C C . GLU C 1 301 ? 7.391 -24.993 17.267 1.00 21.82 301 GLU B C 1
ATOM 6440 O O . GLU C 1 301 ? 8.625 -24.994 17.270 1.00 20.12 301 GLU B O 1
ATOM 6446 N N . ASP C 1 302 ? 6.663 -23.974 17.721 1.00 20.87 302 ASP B N 1
ATOM 6447 C CA . ASP C 1 302 ? 7.286 -22.788 18.308 1.00 20.83 302 ASP B CA 1
ATOM 6448 C C . ASP C 1 302 ? 7.724 -23.087 19.743 1.00 18.74 302 ASP B C 1
ATOM 6449 O O . ASP C 1 302 ? 6.880 -23.232 20.624 1.00 18.02 302 ASP B O 1
ATOM 6454 N N . PRO C 1 303 ? 9.047 -23.111 20.004 1.00 19.41 303 PRO B N 1
ATOM 6455 C CA . PRO C 1 303 ? 9.522 -23.397 21.362 1.00 19.52 303 PRO B CA 1
ATOM 6456 C C . PRO C 1 303 ? 9.161 -22.373 22.417 1.00 19.80 303 PRO B C 1
ATOM 6457 O O . PRO C 1 303 ? 8.994 -22.724 23.578 1.00 19.53 303 PRO B O 1
ATOM 6461 N N . VAL C 1 304 ? 9.002 -21.118 22.001 1.00 17.97 304 VAL B N 1
ATOM 6462 C CA . VAL C 1 304 ? 8.618 -20.058 22.927 1.00 19.33 304 VAL B CA 1
ATOM 6463 C C . VAL C 1 304 ? 7.174 -20.293 23.366 1.00 19.96 304 VAL B C 1
ATOM 6464 O O . VAL C 1 304 ? 6.851 -20.161 24.546 1.00 21.09 304 VAL B O 1
ATOM 6468 N N . ALA C 1 305 ? 6.334 -20.713 22.419 1.00 20.02 305 ALA B N 1
ATOM 6469 C CA . ALA C 1 305 ? 4.930 -20.998 22.705 1.00 18.36 305 ALA B CA 1
ATOM 6470 C C . ALA C 1 305 ? 4.796 -22.224 23.600 1.00 17.70 305 ALA B C 1
ATOM 6471 O O . ALA C 1 305 ? 3.936 -22.261 24.471 1.00 19.97 305 ALA B O 1
ATOM 6473 N N . VAL C 1 306 ? 5.672 -23.209 23.403 1.00 17.22 306 VAL B N 1
ATOM 6474 C CA . VAL C 1 306 ? 5.660 -24.420 24.221 1.00 17.05 306 VAL B CA 1
ATOM 6475 C C . VAL C 1 306 ? 6.004 -24.082 25.672 1.00 16.78 306 VAL B C 1
ATOM 6476 O O . VAL C 1 306 ? 5.328 -24.533 26.591 1.00 17.41 306 VAL B O 1
ATOM 6480 N N . ILE C 1 307 ? 7.032 -23.258 25.868 1.00 17.62 307 ILE B N 1
ATOM 6481 C CA . ILE C 1 307 ? 7.434 -22.880 27.224 1.00 18.10 307 ILE B CA 1
ATOM 6482 C C . ILE C 1 307 ? 6.374 -22.012 27.890 1.00 17.71 307 ILE B C 1
ATOM 6483 O O . ILE C 1 307 ? 6.041 -22.219 29.059 1.00 17.68 307 ILE B O 1
ATOM 6488 N N . ARG C 1 308 ? 5.823 -21.072 27.123 1.00 19.07 308 ARG B N 1
ATOM 6489 C CA . ARG C 1 308 ? 4.771 -20.175 27.594 1.00 20.70 308 ARG B CA 1
ATOM 6490 C C . ARG C 1 308 ? 3.581 -21.015 28.054 1.00 20.41 308 ARG B C 1
ATOM 6491 O O . ARG C 1 308 ? 3.018 -20.780 29.124 1.00 18.69 308 ARG B O 1
ATOM 6499 N N . THR C 1 309 ? 3.258 -22.040 27.267 1.00 18.96 309 THR B N 1
ATOM 6500 C CA . THR C 1 309 ? 2.168 -22.956 27.589 1.00 17.90 309 THR B CA 1
ATOM 6501 C C . THR C 1 309 ? 2.458 -23.741 28.872 1.00 17.60 309 THR B C 1
ATOM 6502 O O . THR C 1 309 ? 1.562 -23.929 29.699 1.00 18.24 309 THR B O 1
ATOM 6506 N N . HIS C 1 310 ? 3.704 -24.179 29.046 1.00 17.16 310 HIS B N 1
ATOM 6507 C CA . HIS C 1 310 ? 4.063 -24.936 30.241 1.00 17.50 310 HIS B CA 1
ATOM 6508 C C . HIS C 1 310 ? 4.007 -24.110 31.521 1.00 18.39 310 HIS B C 1
ATOM 6509 O O . HIS C 1 310 ? 3.612 -24.616 32.566 1.00 19.11 310 HIS B O 1
ATOM 6516 N N . VAL C 1 311 ? 4.408 -22.846 31.443 1.00 18.51 311 VAL B N 1
ATOM 6517 C CA . VAL C 1 311 ? 4.369 -21.980 32.619 1.00 18.10 311 VAL B CA 1
ATOM 6518 C C . VAL C 1 311 ? 2.910 -21.706 33.009 1.00 19.34 311 VAL B C 1
ATOM 6519 O O . VAL C 1 311 ? 2.595 -21.534 34.187 1.00 18.06 311 VAL B O 1
ATOM 6523 N N . ASN C 1 312 ? 2.016 -21.736 32.018 1.00 18.89 312 ASN B N 1
ATOM 6524 C CA . ASN C 1 312 ? 0.589 -21.563 32.277 1.00 19.19 312 ASN B CA 1
ATOM 6525 C C . ASN C 1 312 ? 0.117 -22.834 32.979 1.00 19.21 312 ASN B C 1
ATOM 6526 O O . ASN C 1 312 ? -0.653 -22.763 33.934 1.00 18.31 312 ASN B O 1
ATOM 6531 N N . ARG C 1 313 ? 0.625 -23.984 32.523 1.00 18.14 313 ARG B N 1
ATOM 6532 C CA . ARG C 1 313 ? 0.301 -25.285 33.116 1.00 17.84 313 ARG B CA 1
ATOM 6533 C C . ARG C 1 313 ? 0.740 -25.308 34.581 1.00 18.29 313 ARG B C 1
ATOM 6534 O O . ARG C 1 313 ? 0.008 -25.800 35.448 1.00 17.63 313 ARG B O 1
ATOM 6542 N N . LEU C 1 314 ? 1.922 -24.750 34.843 1.00 18.09 314 LEU B N 1
ATOM 6543 C CA . LEU C 1 314 ? 2.455 -24.667 36.195 1.00 19.21 314 LEU B CA 1
ATOM 6544 C C . LEU C 1 314 ? 1.571 -23.777 37.057 1.00 18.88 314 LEU B C 1
ATOM 6545 O O . LEU C 1 314 ? 1.209 -24.156 38.173 1.00 19.59 314 LEU B O 1
ATOM 6550 N N . LYS C 1 315 ? 1.170 -22.630 36.510 1.00 18.41 315 LYS B N 1
ATOM 6551 C CA . LYS C 1 315 ? 0.297 -21.705 37.234 1.00 20.72 315 LYS B CA 1
ATOM 6552 C C . LYS C 1 315 ? -1.012 -22.382 37.637 1.00 21.63 315 LYS B C 1
ATOM 6553 O O . LYS C 1 315 ? -1.459 -22.255 38.779 1.00 20.43 315 LYS B O 1
ATOM 6559 N N . LEU C 1 316 ? -1.588 -23.146 36.711 1.00 22.15 316 LEU B N 1
ATOM 6560 C CA . LEU C 1 316 ? -2.842 -23.847 36.966 1.00 23.61 316 LEU B CA 1
ATOM 6561 C C . LEU C 1 316 ? -2.725 -24.962 37.994 1.00 24.73 316 LEU B C 1
ATOM 6562 O O . LEU C 1 316 ? -3.726 -25.372 38.586 1.00 24.53 316 LEU B O 1
ATOM 6567 N N . GLN C 1 317 ? -1.499 -25.425 38.228 1.00 23.25 317 GLN B N 1
ATOM 6568 C CA . GLN C 1 317 ? -1.263 -26.461 39.219 1.00 26.95 317 GLN B CA 1
ATOM 6569 C C . GLN C 1 317 ? -1.009 -25.881 40.604 1.00 27.65 317 GLN B C 1
ATOM 6570 O O . GLN C 1 317 ? -0.804 -26.623 41.567 1.00 29.58 317 GLN B O 1
ATOM 6576 N N . GLY C 1 318 ? -1.020 -24.553 40.696 1.00 27.40 318 GLY B N 1
ATOM 6577 C CA . GLY C 1 318 ? -0.811 -23.891 41.972 1.00 27.88 318 GLY B CA 1
ATOM 6578 C C . GLY C 1 318 ? 0.621 -23.557 42.349 1.00 28.53 318 GLY B C 1
ATOM 6579 O O . GLY C 1 318 ? 0.877 -23.196 43.499 1.00 28.13 318 GLY B O 1
ATOM 6580 N N . VAL C 1 319 ? 1.556 -23.692 41.411 1.00 26.46 319 VAL B N 1
ATOM 6581 C CA . VAL C 1 319 ? 2.956 -23.365 41.691 1.00 25.47 319 VAL B CA 1
ATOM 6582 C C . VAL C 1 319 ? 3.371 -22.090 40.964 1.00 26.52 319 VAL B C 1
ATOM 6583 O O . VAL C 1 319 ? 2.488 -21.479 40.324 1.00 26.64 319 VAL B O 1
ATOM 6588 N N . MET D 2 53 ? -9.169 -48.346 27.723 1.00 62.47 53 MET E N 1
ATOM 6589 C CA . MET D 2 53 ? -9.202 -47.789 29.103 1.00 61.96 53 MET E CA 1
ATOM 6590 C C . MET D 2 53 ? -9.205 -46.260 29.088 1.00 60.31 53 MET E C 1
ATOM 6591 O O . MET D 2 53 ? -8.750 -45.647 28.112 1.00 60.65 53 MET E O 1
ATOM 6596 N N . PRO D 2 54 ? -9.713 -45.622 30.174 1.00 58.36 54 PRO E N 1
ATOM 6597 C CA . PRO D 2 54 ? -9.773 -44.163 30.291 1.00 56.20 54 PRO E CA 1
ATOM 6598 C C . PRO D 2 54 ? -8.438 -43.456 30.054 1.00 54.08 54 PRO E C 1
ATOM 6599 O O . PRO D 2 54 ? -7.388 -43.928 30.499 1.00 53.98 54 PRO E O 1
ATOM 6603 N N . LEU D 2 55 ? -8.489 -42.359 29.303 1.00 51.16 55 LEU E N 1
ATOM 6604 C CA . LEU D 2 55 ? -7.301 -41.576 28.991 1.00 48.37 55 LEU E CA 1
ATOM 6605 C C . LEU D 2 55 ? -6.938 -40.666 30.159 1.00 46.22 55 LEU E C 1
ATOM 6606 O O . LEU D 2 55 ? -7.828 -40.187 30.870 1.00 44.53 55 LEU E O 1
ATOM 6611 N N . PRO D 2 56 ? -5.627 -40.425 30.380 1.00 45.17 56 PRO E N 1
ATOM 6612 C CA . PRO D 2 56 ? -5.172 -39.564 31.479 1.00 43.84 56 PRO E CA 1
ATOM 6613 C C . PRO D 2 56 ? -5.401 -38.071 31.224 1.00 42.11 56 PRO E C 1
ATOM 6614 O O . PRO D 2 56 ? -5.309 -37.259 32.147 1.00 42.16 56 PRO E O 1
ATOM 6618 N N . ALA D 2 57 ? -5.721 -37.728 29.975 1.00 39.61 57 ALA E N 1
ATOM 6619 C CA . ALA D 2 57 ? -5.969 -36.345 29.576 1.00 36.48 57 ALA E CA 1
ATOM 6620 C C . ALA D 2 57 ? -6.914 -36.278 28.385 1.00 33.52 57 ALA E C 1
ATOM 6621 O O . ALA D 2 57 ? -6.893 -37.154 27.519 1.00 35.12 57 ALA E O 1
ATOM 6623 N N . ALA D 2 58 ? -7.729 -35.226 28.339 1.00 31.52 58 ALA E N 1
ATOM 6624 C CA . ALA D 2 58 ? -8.686 -35.033 27.250 1.00 31.08 58 ALA E CA 1
ATOM 6625 C C . ALA D 2 58 ? -8.079 -34.413 25.997 1.00 30.49 58 ALA E C 1
ATOM 6626 O O . ALA D 2 58 ? -8.552 -34.651 24.887 1.00 30.03 58 ALA E O 1
ATOM 6628 N N . LEU D 2 59 ? -7.043 -33.604 26.182 1.00 29.44 59 LEU E N 1
ATOM 6629 C CA . LEU D 2 59 ? -6.381 -32.925 25.072 1.00 27.81 59 LEU E CA 1
ATOM 6630 C C . LEU D 2 59 ? -5.045 -33.570 24.754 1.00 27.42 59 LEU E C 1
ATOM 6631 O O . LEU D 2 59 ? -4.531 -34.350 25.568 1.00 26.80 59 LEU E O 1
ATOM 6636 N N . PRO D 2 60 ? -4.465 -33.282 23.558 1.00 27.46 60 PRO E N 1
ATOM 6637 C CA . PRO D 2 60 ? -3.164 -33.896 23.261 1.00 26.81 60 PRO E CA 1
ATOM 6638 C C . PRO D 2 60 ? -2.149 -33.423 24.312 1.00 25.81 60 PRO E C 1
ATOM 6639 O O . PRO D 2 60 ? -2.331 -32.350 24.911 1.00 23.65 60 PRO E O 1
ATOM 6643 N N . GLY D 2 61 ? -1.151 -34.260 24.586 1.00 23.97 61 GLY E N 1
ATOM 6644 C CA . GLY D 2 61 ? -0.144 -33.955 25.593 1.00 24.19 61 GLY E CA 1
ATOM 6645 C C . GLY D 2 61 ? 0.421 -32.546 25.621 1.00 23.40 61 GLY E C 1
ATOM 6646 O O . GLY D 2 61 ? 0.540 -31.955 26.697 1.00 22.39 61 GLY E O 1
ATOM 6647 N N . ALA D 2 62 ? 0.704 -31.986 24.446 1.00 21.52 62 ALA E N 1
ATOM 6648 C CA . ALA D 2 62 ? 1.255 -30.631 24.343 1.00 23.50 62 ALA E CA 1
ATOM 6649 C C . ALA D 2 62 ? 0.372 -29.552 24.972 1.00 23.32 62 ALA E C 1
ATOM 6650 O O . ALA D 2 62 ? 0.879 -28.558 25.507 1.00 23.71 62 ALA E O 1
ATOM 6652 N N . LEU D 2 63 ? -0.942 -29.771 24.931 1.00 20.94 63 LEU E N 1
ATOM 6653 C CA . LEU D 2 63 ? -1.901 -28.811 25.467 1.00 21.13 63 LEU E CA 1
ATOM 6654 C C . LEU D 2 63 ? -2.517 -29.171 26.802 1.00 21.67 63 LEU E C 1
ATOM 6655 O O . LEU D 2 63 ? -2.932 -28.279 27.541 1.00 22.62 63 LEU E O 1
ATOM 6660 N N . ALA D 2 64 ? -2.592 -30.467 27.106 1.00 20.58 64 ALA E N 1
ATOM 6661 C CA . ALA D 2 64 ? -3.186 -30.947 28.358 1.00 22.34 64 ALA E CA 1
ATOM 6662 C C . ALA D 2 64 ? -2.608 -30.257 29.595 1.00 22.02 64 ALA E C 1
ATOM 6663 O O . ALA D 2 64 ? -1.395 -30.090 29.705 1.00 20.71 64 ALA E O 1
ATOM 6665 N N . GLY D 2 65 ? -3.497 -29.800 30.475 1.00 23.35 65 GLY E N 1
ATOM 6666 C CA . GLY D 2 65 ? -3.078 -29.124 31.690 1.00 22.86 65 GLY E CA 1
ATOM 6667 C C . GLY D 2 65 ? -2.967 -27.617 31.558 1.00 24.29 65 GLY E C 1
ATOM 6668 O O . GLY D 2 65 ? -2.740 -26.929 32.552 1.00 23.54 65 GLY E O 1
ATOM 6669 N N . SER D 2 66 ? -3.112 -27.108 30.337 1.00 23.17 66 SER E N 1
ATOM 6670 C CA . SER D 2 66 ? -3.039 -25.675 30.091 1.00 24.05 66 SER E CA 1
ATOM 6671 C C . SER D 2 66 ? -4.344 -25.162 29.529 1.00 24.51 66 SER E C 1
ATOM 6672 O O . SER D 2 66 ? -5.195 -25.943 29.105 1.00 25.42 66 SER E O 1
ATOM 6675 N N . HIS D 2 67 ? -4.497 -23.841 29.542 1.00 24.17 67 HIS E N 1
ATOM 6676 C CA . HIS D 2 67 ? -5.682 -23.191 29.007 1.00 22.76 67 HIS E CA 1
ATOM 6677 C C . HIS D 2 67 ? -5.225 -22.323 27.864 1.00 22.95 67 HIS E C 1
ATOM 6678 O O . HIS D 2 67 ? -4.089 -21.838 27.860 1.00 22.20 67 HIS E O 1
ATOM 6685 N N . ALA D 2 68 ? -6.097 -22.153 26.877 1.00 21.68 68 ALA E N 1
ATOM 6686 C CA . ALA D 2 68 ? -5.782 -21.329 25.727 1.00 23.33 68 ALA E CA 1
ATOM 6687 C C . ALA D 2 68 ? -5.654 -19.869 26.093 1.00 23.58 68 ALA E C 1
ATOM 6688 O O . ALA D 2 68 ? -6.356 -19.402 26.993 1.00 22.01 68 ALA E O 1
ATOM 6690 N N . PRO D 2 69 ? -4.700 -19.145 25.467 1.00 23.81 69 PRO E N 1
ATOM 6691 C CA . PRO D 2 69 ? -4.555 -17.721 25.776 1.00 24.79 69 PRO E CA 1
ATOM 6692 C C . PRO D 2 69 ? -5.743 -17.005 25.138 1.00 26.45 69 PRO E C 1
ATOM 6693 O O . PRO D 2 69 ? -6.389 -17.544 24.232 1.00 25.06 69 PRO E O 1
ATOM 6697 N N . ARG D 2 70 ? -6.032 -15.805 25.617 1.00 25.78 70 ARG E N 1
ATOM 6698 C CA . ARG D 2 70 ? -7.172 -15.046 25.127 1.00 28.37 70 ARG E CA 1
ATOM 6699 C C . ARG D 2 70 ? -6.979 -14.295 23.823 1.00 28.89 70 ARG E C 1
ATOM 6700 O O . ARG D 2 70 ? -5.958 -13.631 23.624 1.00 28.38 70 ARG E O 1
ATOM 6708 N N . LEU D 2 71 ? -7.959 -14.418 22.927 1.00 29.98 71 LEU E N 1
ATOM 6709 C CA . LEU D 2 71 ? -7.933 -13.689 21.661 1.00 31.16 71 LEU E CA 1
ATOM 6710 C C . LEU D 2 71 ? -8.343 -12.258 22.013 1.00 32.71 71 LEU E C 1
ATOM 6711 O O . LEU D 2 71 ? -9.397 -12.051 22.617 1.00 32.75 71 LEU E O 1
ATOM 6716 N N . PRO D 2 72 ? -7.484 -11.265 21.704 1.00 34.92 72 PRO E N 1
ATOM 6717 C CA . PRO D 2 72 ? -7.762 -9.854 21.999 1.00 37.26 72 PRO E CA 1
ATOM 6718 C C . PRO D 2 72 ? -8.846 -9.231 21.122 1.00 39.20 72 PRO E C 1
ATOM 6719 O O . PRO D 2 72 ? -8.893 -9.460 19.910 1.00 38.98 72 PRO E O 1
ATOM 6723 N N . LEU D 2 73 ? -9.741 -8.480 21.757 1.00 41.38 73 LEU E N 1
ATOM 6724 C CA . LEU D 2 73 ? -10.837 -7.824 21.055 1.00 45.56 73 LEU E CA 1
ATOM 6725 C C . LEU D 2 73 ? -10.753 -6.315 21.181 1.00 48.00 73 LEU E C 1
ATOM 6726 O O . LEU D 2 73 ? -10.486 -5.790 22.264 1.00 48.32 73 LEU E O 1
ATOM 6731 N N . ALA D 2 74 ? -10.970 -5.624 20.066 1.00 51.35 74 ALA E N 1
ATOM 6732 C CA . ALA D 2 74 ? -10.934 -4.165 20.044 1.00 54.29 74 ALA E CA 1
ATOM 6733 C C . ALA D 2 74 ? -12.333 -3.633 20.319 1.00 55.99 74 ALA E C 1
ATOM 6734 O O . ALA D 2 74 ? -13.318 -4.362 20.157 1.00 56.49 74 ALA E O 1
ATOM 6736 N N . ALA D 2 75 ? -12.420 -2.361 20.714 1.00 58.09 75 ALA E N 1
ATOM 6737 C CA . ALA D 2 75 ? -13.699 -1.705 21.010 1.00 59.63 75 ALA E CA 1
ATOM 6738 C C . ALA D 2 75 ? -14.726 -1.857 19.882 1.00 60.62 75 ALA E C 1
ATOM 6739 O O . ALA D 2 75 ? -15.932 -1.829 20.126 1.00 61.48 75 ALA E O 1
ATOM 6741 N N . GLY D 2 76 ? -14.234 -2.078 18.662 1.00 61.16 76 GLY E N 1
ATOM 6742 C CA . GLY D 2 76 ? -15.109 -2.253 17.516 1.00 62.10 76 GLY E CA 1
ATOM 6743 C C . GLY D 2 76 ? -15.659 -3.661 17.365 1.00 62.49 76 GLY E C 1
ATOM 6744 O O . GLY D 2 76 ? -16.342 -3.956 16.382 1.00 63.24 76 GLY E O 1
ATOM 6745 N N . GLY D 2 77 ? -15.360 -4.531 18.332 1.00 61.74 77 GLY E N 1
ATOM 6746 C CA . GLY D 2 77 ? -15.822 -5.908 18.277 1.00 60.49 77 GLY E CA 1
ATOM 6747 C C . GLY D 2 77 ? -14.938 -6.770 17.392 1.00 59.31 77 GLY E C 1
ATOM 6748 O O . GLY D 2 77 ? -15.091 -7.992 17.359 1.00 59.71 77 GLY E O 1
ATOM 6749 N N . ARG D 2 78 ? -14.020 -6.130 16.669 1.00 57.46 78 ARG E N 1
ATOM 6750 C CA . ARG D 2 78 ? -13.093 -6.828 15.784 1.00 55.69 78 ARG E CA 1
ATOM 6751 C C . ARG D 2 78 ? -11.876 -7.276 16.578 1.00 53.87 78 ARG E C 1
ATOM 6752 O O . ARG D 2 78 ? -11.685 -6.852 17.721 1.00 53.54 78 ARG E O 1
ATOM 6756 N N . LEU D 2 79 ? -11.060 -8.135 15.975 1.00 52.20 79 LEU E N 1
ATOM 6757 C CA . LEU D 2 79 ? -9.849 -8.624 16.623 1.00 50.45 79 LEU E CA 1
ATOM 6758 C C . LEU D 2 79 ? -8.816 -7.519 16.714 1.00 50.09 79 LEU E C 1
ATOM 6759 O O . LEU D 2 79 ? -8.565 -6.818 15.728 1.00 50.09 79 LEU E O 1
ATOM 6764 N N . ALA D 2 80 ? -8.242 -7.348 17.904 1.00 49.01 80 ALA E N 1
ATOM 6765 C CA . ALA D 2 80 ? -7.211 -6.337 18.115 1.00 48.52 80 ALA E CA 1
ATOM 6766 C C . ALA D 2 80 ? -5.992 -6.739 17.295 1.00 48.19 80 ALA E C 1
ATOM 6767 O O . ALA D 2 80 ? -5.632 -7.919 17.249 1.00 47.65 80 ALA E O 1
ATOM 6769 N N . ARG D 2 81 ? -5.409 -5.772 16.591 1.00 47.32 81 ARG E N 1
ATOM 6770 C CA . ARG D 2 81 ? -4.235 -6.026 15.761 1.00 47.10 81 ARG E CA 1
ATOM 6771 C C . ARG D 2 81 ? -2.974 -6.124 16.599 1.00 45.32 81 ARG E C 1
ATOM 6772 O O . ARG D 2 81 ? -2.176 -5.187 16.646 1.00 44.86 81 ARG E O 1
ATOM 6780 N N . THR D 2 82 ? -2.826 -7.238 17.315 1.00 42.03 82 THR E N 1
ATOM 6781 C CA . THR D 2 82 ? -1.661 -7.434 18.174 1.00 39.61 82 THR E CA 1
ATOM 6782 C C . THR D 2 82 ? -1.082 -8.828 18.016 1.00 37.28 82 THR E C 1
ATOM 6783 O O . THR D 2 82 ? -1.710 -9.711 17.428 1.00 35.94 82 THR E O 1
ATOM 6787 N N . ARG D 2 83 ? 0.103 -9.024 18.585 1.00 34.61 83 ARG E N 1
ATOM 6788 C CA . ARG D 2 83 ? 0.798 -10.306 18.545 1.00 33.48 83 ARG E CA 1
ATOM 6789 C C . ARG D 2 83 ? 0.051 -11.389 19.315 1.00 30.67 83 ARG E C 1
ATOM 6790 O O . ARG D 2 83 ? 0.298 -12.578 19.114 1.00 30.74 83 ARG E O 1
ATOM 6798 N N . ALA D 2 84 ? -0.882 -10.970 20.168 1.00 28.82 84 ALA E N 1
ATOM 6799 C CA . ALA D 2 84 ? -1.688 -11.894 20.964 1.00 29.57 84 ALA E CA 1
ATOM 6800 C C . ALA D 2 84 ? -2.529 -12.820 20.083 1.00 29.62 84 ALA E C 1
ATOM 6801 O O . ALA D 2 84 ? -2.844 -13.943 20.481 1.00 28.10 84 ALA E O 1
ATOM 6803 N N . VAL D 2 85 ? -2.849 -12.365 18.871 1.00 29.83 85 VAL E N 1
ATOM 6804 C CA . VAL D 2 85 ? -3.621 -13.179 17.931 1.00 29.68 85 VAL E CA 1
ATOM 6805 C C . VAL D 2 85 ? -2.739 -14.326 17.449 1.00 28.12 85 VAL E C 1
ATOM 6806 O O . VAL D 2 85 ? -3.194 -15.467 17.361 1.00 28.36 85 VAL E O 1
ATOM 6810 N N . ARG D 2 86 ? -1.470 -14.020 17.185 1.00 26.68 86 ARG E N 1
ATOM 6811 C CA . ARG D 2 86 ? -0.512 -15.027 16.749 1.00 26.09 86 ARG E CA 1
ATOM 6812 C C . ARG D 2 86 ? -0.251 -16.047 17.843 1.00 24.92 86 ARG E C 1
ATOM 6813 O O . ARG D 2 86 ? -0.168 -17.246 17.568 1.00 24.43 86 ARG E O 1
ATOM 6821 N N . GLU D 2 87 ? -0.118 -15.563 19.078 1.00 24.48 87 GLU E N 1
ATOM 6822 C CA . GLU D 2 87 ? 0.148 -16.439 20.218 1.00 22.26 87 GLU E CA 1
ATOM 6823 C C . GLU D 2 87 ? -0.956 -17.462 20.419 1.00 23.17 87 GLU E C 1
ATOM 6824 O O . GLU D 2 87 ? -0.684 -18.599 20.798 1.00 21.18 87 GLU E O 1
ATOM 6830 N N . PHE D 2 88 ? -2.192 -17.068 20.113 1.00 21.98 88 PHE E N 1
ATOM 6831 C CA . PHE D 2 88 ? -3.321 -17.981 20.222 1.00 23.62 88 PHE E CA 1
ATOM 6832 C C . PHE D 2 88 ? -3.124 -19.157 19.262 1.00 23.67 88 PHE E C 1
ATOM 6833 O O . PHE D 2 88 ? -3.273 -20.319 19.649 1.00 24.98 88 PHE E O 1
ATOM 6841 N N . PHE D 2 89 ? -2.809 -18.842 18.009 1.00 24.74 89 PHE E N 1
ATOM 6842 C CA . PHE D 2 89 ? -2.601 -19.872 17.003 1.00 25.40 89 PHE E CA 1
ATOM 6843 C C . PHE D 2 89 ? -1.324 -20.683 17.261 1.00 25.50 89 PHE E C 1
ATOM 6844 O O . PHE D 2 89 ? -1.344 -21.895 17.048 1.00 25.86 89 PHE E O 1
ATOM 6852 N N . ASP D 2 90 ? -0.235 -20.057 17.714 1.00 25.02 90 ASP E N 1
ATOM 6853 C CA . ASP D 2 90 ? 0.988 -20.818 17.985 1.00 25.77 90 ASP E CA 1
ATOM 6854 C C . ASP D 2 90 ? 0.748 -21.795 19.149 1.00 24.50 90 ASP E C 1
ATOM 6855 O O . ASP D 2 90 ? 1.413 -22.826 19.251 1.00 26.43 90 ASP E O 1
ATOM 6860 N N . TYR D 2 91 ? -0.197 -21.461 20.025 1.00 23.22 91 TYR E N 1
ATOM 6861 C CA . TYR D 2 91 ? -0.546 -22.328 21.145 1.00 24.36 91 TYR E CA 1
ATOM 6862 C C . TYR D 2 91 ? -1.144 -23.622 20.596 1.00 26.84 91 TYR E C 1
ATOM 6863 O O . TYR D 2 91 ? -0.659 -24.717 20.887 1.00 28.43 91 TYR E O 1
ATOM 6879 N N . LEU D 2 93 ? -1.002 -24.713 17.616 1.00 34.06 93 LEU E N 1
ATOM 6880 C CA . LEU D 2 93 ? -0.011 -25.329 16.749 1.00 28.08 93 LEU E CA 1
ATOM 6881 C C . LEU D 2 93 ? 1.100 -26.124 17.457 1.00 25.41 93 LEU E C 1
ATOM 6882 O O . LEU D 2 93 ? 1.822 -26.869 16.800 1.00 26.01 93 LEU E O 1
ATOM 6887 N N . THR D 2 94 ? 1.249 -25.995 18.778 1.00 23.86 94 THR E N 1
ATOM 6888 C CA . THR D 2 94 ? 2.299 -26.762 19.457 1.00 22.14 94 THR E CA 1
ATOM 6889 C C . THR D 2 94 ? 1.873 -28.229 19.485 1.00 22.07 94 THR E C 1
ATOM 6890 O O . THR D 2 94 ? 2.681 -29.108 19.782 1.00 22.15 94 THR E O 1
ATOM 6894 N N . ALA D 2 95 ? 0.610 -28.502 19.138 1.00 21.37 95 ALA E N 1
ATOM 6895 C CA . ALA D 2 95 ? 0.105 -29.871 19.095 1.00 22.73 95 ALA E CA 1
ATOM 6896 C C . ALA D 2 95 ? 0.097 -30.439 17.679 1.00 24.70 95 ALA E C 1
ATOM 6897 O O . ALA D 2 95 ? -0.355 -31.566 17.479 1.00 24.18 95 ALA E O 1
ATOM 6899 N N . GLN D 2 96 ? 0.608 -29.674 16.709 1.00 25.33 96 GLN E N 1
ATOM 6900 C CA . GLN D 2 96 ? 0.631 -30.102 15.300 1.00 28.71 96 GLN E CA 1
ATOM 6901 C C . GLN D 2 96 ? 1.340 -31.431 15.034 1.00 28.35 96 GLN E C 1
ATOM 6902 O O . GLN D 2 96 ? 0.971 -32.158 14.112 1.00 28.35 96 GLN E O 1
ATOM 6908 N N . GLY D 2 97 ? 2.338 -31.746 15.859 1.00 27.56 97 GLY E N 1
ATOM 6909 C CA . GLY D 2 97 ? 3.079 -32.985 15.702 1.00 28.65 97 GLY E CA 1
ATOM 6910 C C . GLY D 2 97 ? 2.349 -34.211 16.222 1.00 28.23 97 GLY E C 1
ATOM 6911 O O . GLY D 2 97 ? 2.765 -35.339 15.957 1.00 28.69 97 GLY E O 1
ATOM 6912 N N . GLU D 2 98 ? 1.265 -33.985 16.964 1.00 28.60 98 GLU E N 1
ATOM 6913 C CA . GLU D 2 98 ? 0.463 -35.057 17.546 1.00 29.52 98 GLU E CA 1
ATOM 6914 C C . GLU D 2 98 ? -0.873 -35.256 16.847 1.00 29.50 98 GLU E C 1
ATOM 6915 O O . GLU D 2 98 ? -1.626 -36.157 17.209 1.00 29.05 98 GLU E O 1
ATOM 6921 N N . LEU D 2 99 ? -1.186 -34.399 15.877 1.00 28.29 99 LEU E N 1
ATOM 6922 C CA . LEU D 2 99 ? -2.472 -34.457 15.183 1.00 29.00 99 LEU E CA 1
ATOM 6923 C C . LEU D 2 99 ? -2.341 -34.448 13.680 1.00 29.09 99 LEU E C 1
ATOM 6924 O O . LEU D 2 99 ? -1.344 -33.970 13.137 1.00 28.07 99 LEU E O 1
ATOM 6929 N N . THR D 2 100 ? -3.338 -35.018 13.001 1.00 30.20 100 THR E N 1
ATOM 6930 C CA . THR D 2 100 ? -3.358 -35.017 11.543 1.00 30.68 100 THR E CA 1
ATOM 6931 C C . THR D 2 100 ? -3.680 -33.562 11.180 1.00 31.45 100 THR E C 1
ATOM 6932 O O . THR D 2 100 ? -4.132 -32.797 12.051 1.00 31.40 100 THR E O 1
ATOM 6936 N N . PRO D 2 101 ? -3.417 -33.141 9.925 1.00 32.20 101 PRO E N 1
ATOM 6937 C CA . PRO D 2 101 ? -3.722 -31.755 9.545 1.00 32.79 101 PRO E CA 1
ATOM 6938 C C . PRO D 2 101 ? -5.199 -31.388 9.744 1.00 33.58 101 PRO E C 1
ATOM 6939 O O . PRO D 2 101 ? -5.513 -30.277 10.181 1.00 33.54 101 PRO E O 1
ATOM 6943 N N . ALA D 2 102 ? -6.087 -32.354 9.492 1.00 32.09 102 ALA E N 1
ATOM 6944 C CA . ALA D 2 102 ? -7.528 -32.157 9.656 1.00 31.77 102 ALA E CA 1
ATOM 6945 C C . ALA D 2 102 ? -7.888 -32.004 11.129 1.00 30.23 102 ALA E C 1
ATOM 6946 O O . ALA D 2 102 ? -8.678 -31.130 11.489 1.00 29.95 102 ALA E O 1
ATOM 6948 N N . ALA D 2 103 ? -7.277 -32.838 11.975 1.00 29.42 103 ALA E N 1
ATOM 6949 C CA . ALA D 2 103 ? -7.510 -32.803 13.419 1.00 29.79 103 ALA E CA 1
ATOM 6950 C C . ALA D 2 103 ? -7.102 -31.456 14.001 1.00 29.26 103 ALA E C 1
ATOM 6951 O O . ALA D 2 103 ? -7.818 -30.886 14.825 1.00 30.49 103 ALA E O 1
ATOM 6953 N N . LEU D 2 104 ? -5.978 -30.928 13.519 1.00 29.91 104 LEU E N 1
ATOM 6954 C CA . LEU D 2 104 ? -5.482 -29.634 13.969 1.00 29.48 104 LEU E CA 1
ATOM 6955 C C . LEU D 2 104 ? -6.450 -28.530 13.567 1.00 29.37 104 LEU E C 1
ATOM 6956 O O . LEU D 2 104 ? -6.769 -27.654 14.373 1.00 26.97 104 LEU E O 1
ATOM 6961 N N . ASP D 2 105 ? -6.944 -28.596 12.333 1.00 28.80 105 ASP E N 1
ATOM 6962 C CA . ASP D 2 105 ? -7.879 -27.591 11.854 1.00 29.40 105 ASP E CA 1
ATOM 6963 C C . ASP D 2 105 ? -9.182 -27.616 12.652 1.00 28.30 105 ASP E C 1
ATOM 6964 O O . ASP D 2 105 ? -9.732 -26.560 12.965 1.00 29.14 105 ASP E O 1
ATOM 6969 N N . ALA D 2 106 ? -9.641 -28.815 13.012 1.00 27.63 106 ALA E N 1
ATOM 6970 C CA . ALA D 2 106 ? -10.868 -28.971 13.792 1.00 27.07 106 ALA E CA 1
ATOM 6971 C C . ALA D 2 106 ? -10.678 -28.377 15.182 1.00 26.80 106 ALA E C 1
ATOM 6972 O O . ALA D 2 106 ? -11.557 -27.681 15.693 1.00 24.79 106 ALA E O 1
ATOM 6974 N N . LEU D 2 107 ? -9.499 -28.615 15.756 1.00 25.49 107 LEU E N 1
ATOM 6975 C CA . LEU D 2 107 ? -9.156 -28.097 17.075 1.00 25.57 107 LEU E CA 1
ATOM 6976 C C . LEU D 2 107 ? -9.187 -26.571 17.101 1.00 24.65 107 LEU E C 1
ATOM 6977 O O . LEU D 2 107 ? -9.804 -25.986 17.985 1.00 24.98 107 LEU E O 1
ATOM 6982 N N . VAL D 2 108 ? -8.530 -25.945 16.127 1.00 25.14 108 VAL E N 1
ATOM 6983 C CA . VAL D 2 108 ? -8.478 -24.485 16.040 1.00 26.40 108 VAL E CA 1
ATOM 6984 C C . VAL D 2 108 ? -9.870 -23.866 15.937 1.00 27.17 108 VAL E C 1
ATOM 6985 O O . VAL D 2 108 ? -10.159 -22.890 16.625 1.00 25.61 108 VAL E O 1
ATOM 6989 N N . ARG D 2 109 ? -10.733 -24.452 15.110 1.00 25.95 109 ARG E N 1
ATOM 6990 C CA . ARG D 2 109 ? -12.095 -23.942 14.957 1.00 27.36 109 ARG E CA 1
ATOM 6991 C C . ARG D 2 109 ? -12.862 -24.066 16.269 1.00 24.84 109 ARG E C 1
ATOM 6992 O O . ARG D 2 109 ? -13.608 -23.163 16.639 1.00 26.61 109 ARG E O 1
ATOM 6997 N N . ARG D 2 110 ? -12.606 -25.150 17.001 1.00 24.81 110 ARG E N 1
ATOM 6998 C CA . ARG D 2 110 ? -13.258 -25.386 18.283 1.00 24.80 110 ARG E CA 1
ATOM 6999 C C . ARG D 2 110 ? -12.795 -24.400 19.352 1.00 25.63 110 ARG E C 1
ATOM 7000 O O . ARG D 2 110 ? -13.615 -23.845 20.086 1.00 25.38 110 ARG E O 1
ATOM 7008 N N . GLU D 2 111 ? -11.487 -24.161 19.404 1.00 24.51 111 GLU E N 1
ATOM 7009 C CA . GLU D 2 111 ? -10.909 -23.240 20.385 1.00 27.23 111 GLU E CA 1
ATOM 7010 C C . GLU D 2 111 ? -11.360 -21.807 20.127 1.00 27.06 111 GLU E C 1
ATOM 7011 O O . GLU D 2 111 ? -11.659 -21.065 21.067 1.00 26.90 111 GLU E O 1
ATOM 7017 N N . ILE D 2 112 ? -11.471 -21.448 18.846 1.00 27.60 112 ILE E N 1
ATOM 7018 C CA . ILE D 2 112 ? -11.934 -20.119 18.443 1.00 27.13 112 ILE E CA 1
ATOM 7019 C C . ILE D 2 112 ? -13.395 -19.941 18.856 1.00 28.67 112 ILE E C 1
ATOM 7020 O O . ILE D 2 112 ? -13.758 -18.913 19.430 1.00 27.45 112 ILE E O 1
ATOM 7025 N N . ALA D 2 113 ? -14.214 -20.953 18.566 1.00 28.81 113 ALA E N 1
ATOM 7026 C CA . ALA D 2 113 ? -15.635 -20.924 18.898 1.00 28.27 113 ALA E CA 1
ATOM 7027 C C . ALA D 2 113 ? -15.862 -20.848 20.398 1.00 28.22 113 ALA E C 1
ATOM 7028 O O . ALA D 2 113 ? -16.745 -20.138 20.853 1.00 28.98 113 ALA E O 1
ATOM 7030 N N . ALA D 2 114 ? -15.019 -21.531 21.170 1.00 27.57 114 ALA E N 1
ATOM 7031 C CA . ALA D 2 114 ? -15.136 -21.520 22.628 1.00 28.83 114 ALA E CA 1
ATOM 7032 C C . ALA D 2 114 ? -15.078 -20.090 23.162 1.00 29.37 114 ALA E C 1
ATOM 7033 O O . ALA D 2 114 ? -15.851 -19.716 24.041 1.00 30.35 114 ALA E O 1
ATOM 7035 N N . GLN D 2 115 ? -14.230 -19.273 22.546 1.00 28.96 115 GLN E N 1
ATOM 7036 C CA . GLN D 2 115 ? -14.072 -17.888 22.961 1.00 30.64 115 GLN E CA 1
ATOM 7037 C C . GLN D 2 115 ? -14.960 -16.869 22.257 1.00 32.08 115 GLN E C 1
ATOM 7038 O O . GLN D 2 115 ? -15.453 -15.933 22.890 1.00 33.00 115 GLN E O 1
ATOM 7044 N N . LEU D 2 116 ? -15.134 -17.023 20.944 1.00 33.28 116 LEU E N 1
ATOM 7045 C CA . LEU D 2 116 ? -15.891 -16.048 20.159 1.00 35.20 116 LEU E CA 1
ATOM 7046 C C . LEU D 2 116 ? -17.155 -16.513 19.455 1.00 37.39 116 LEU E C 1
ATOM 7047 O O . LEU D 2 116 ? -17.675 -15.786 18.604 1.00 37.68 116 LEU E O 1
ATOM 7052 N N . ASP D 2 117 ? -17.667 -17.690 19.813 1.00 40.26 117 ASP E N 1
ATOM 7053 C CA . ASP D 2 117 ? -18.885 -18.237 19.187 1.00 43.77 117 ASP E CA 1
ATOM 7054 C C . ASP D 2 117 ? -20.002 -17.215 19.019 1.00 45.48 117 ASP E C 1
ATOM 7055 O O . ASP D 2 117 ? -20.395 -16.556 19.985 1.00 44.88 117 ASP E O 1
ATOM 7060 N N . GLY D 2 118 ? -20.426 -17.022 17.773 1.00 47.49 118 GLY E N 1
ATOM 7061 C CA . GLY D 2 118 ? -21.502 -16.089 17.483 1.00 49.48 118 GLY E CA 1
ATOM 7062 C C . GLY D 2 118 ? -21.114 -14.674 17.104 1.00 50.82 118 GLY E C 1
ATOM 7063 O O . GLY D 2 118 ? -21.854 -14.011 16.373 1.00 51.80 118 GLY E O 1
ATOM 7064 N N . SER D 2 119 ? -19.963 -14.209 17.586 1.00 50.86 119 SER E N 1
ATOM 7065 C CA . SER D 2 119 ? -19.497 -12.857 17.300 1.00 51.09 119 SER E CA 1
ATOM 7066 C C . SER D 2 119 ? -18.800 -12.749 15.941 1.00 50.82 119 SER E C 1
ATOM 7067 O O . SER D 2 119 ? -18.335 -13.756 15.401 1.00 51.05 119 SER E O 1
ATOM 7070 N N . PRO D 2 120 ? -18.738 -11.523 15.363 1.00 50.58 120 PRO E N 1
ATOM 7071 C CA . PRO D 2 120 ? -18.087 -11.298 14.065 1.00 50.04 120 PRO E CA 1
ATOM 7072 C C . PRO D 2 120 ? -16.596 -11.641 14.116 1.00 49.42 120 PRO E C 1
ATOM 7073 O O . PRO D 2 120 ? -16.023 -12.080 13.115 1.00 49.15 120 PRO E O 1
ATOM 7077 N N . ALA D 2 121 ? -16.002 -11.496 15.304 1.00 48.65 121 ALA E N 1
ATOM 7078 C CA . ALA D 2 121 ? -14.588 -11.804 15.532 1.00 47.20 121 ALA E CA 1
ATOM 7079 C C . ALA D 2 121 ? -14.290 -13.262 15.200 1.00 46.27 121 ALA E C 1
ATOM 7080 O O . ALA D 2 121 ? -13.202 -13.577 14.715 1.00 47.29 121 ALA E O 1
ATOM 7082 N N . GLN D 2 122 ? -15.279 -14.132 15.416 1.00 43.91 122 GLN E N 1
ATOM 7083 C CA . GLN D 2 122 ? -15.148 -15.558 15.117 1.00 43.13 122 GLN E CA 1
ATOM 7084 C C . GLN D 2 122 ? -14.785 -15.776 13.657 1.00 42.41 122 GLN E C 1
ATOM 7085 O O . GLN D 2 122 ? -13.797 -16.443 13.361 1.00 40.98 122 GLN E O 1
ATOM 7091 N N . ALA D 2 123 ? -15.561 -15.165 12.761 1.00 42.23 123 ALA E N 1
ATOM 7092 C CA . ALA D 2 123 ? -15.329 -15.275 11.325 1.00 41.44 123 ALA E CA 1
ATOM 7093 C C . ALA D 2 123 ? -13.976 -14.679 10.943 1.00 41.26 123 ALA E C 1
ATOM 7094 O O . ALA D 2 123 ? -13.256 -15.243 10.117 1.00 41.65 123 ALA E O 1
ATOM 7096 N N . GLU D 2 124 ? -13.618 -13.571 11.592 1.00 40.93 124 GLU E N 1
ATOM 7097 C CA . GLU D 2 124 ? -12.347 -12.897 11.337 1.00 42.07 124 GLU E CA 1
ATOM 7098 C C . GLU D 2 124 ? -11.152 -13.759 11.750 1.00 40.87 124 GLU E C 1
ATOM 7099 O O . GLU D 2 124 ? -10.176 -13.866 11.002 1.00 39.87 124 GLU E O 1
ATOM 7105 N N . ALA D 2 125 ? -11.255 -14.389 12.922 1.00 39.70 125 ALA E N 1
ATOM 7106 C CA . ALA D 2 125 ? -10.200 -15.261 13.441 1.00 38.20 125 ALA E CA 1
ATOM 7107 C C . ALA D 2 125 ? -9.958 -16.437 12.513 1.00 38.34 125 ALA E C 1
ATOM 7108 O O . ALA D 2 125 ? -8.812 -16.810 12.265 1.00 36.47 125 ALA E O 1
ATOM 7110 N N . LEU D 2 126 ? -11.044 -16.971 11.954 1.00 38.99 126 LEU E N 1
ATOM 7111 C CA . LEU D 2 126 ? -10.968 -18.087 11.016 1.00 39.62 126 LEU E CA 1
ATOM 7112 C C . LEU D 2 126 ? -10.258 -17.653 9.741 1.00 39.58 126 LEU E C 1
ATOM 7113 O O . LEU D 2 126 ? -9.574 -18.453 9.099 1.00 40.31 126 LEU E O 1
ATOM 7118 N N . GLY D 2 127 ? -10.398 -16.368 9.411 1.00 40.24 127 GLY E N 1
ATOM 7119 C CA . GLY D 2 127 ? -9.755 -15.811 8.237 1.00 41.10 127 GLY E CA 1
ATOM 7120 C C . GLY D 2 127 ? -8.259 -15.698 8.458 1.00 41.24 127 GLY E C 1
ATOM 7121 O O . GLY D 2 127 ? -7.468 -16.064 7.585 1.00 41.55 127 GLY E O 1
ATOM 7122 N N . VAL D 2 128 ? -7.878 -15.242 9.652 1.00 40.98 128 VAL E N 1
ATOM 7123 C CA . VAL D 2 128 ? -6.469 -15.101 10.020 1.00 39.66 128 VAL E CA 1
ATOM 7124 C C . VAL D 2 128 ? -5.827 -16.479 10.050 1.00 39.60 128 VAL E C 1
ATOM 7125 O O . VAL D 2 128 ? -4.692 -16.644 9.609 1.00 40.11 128 VAL E O 1
ATOM 7129 N N . TRP D 2 129 ? -6.581 -17.461 10.537 1.00 38.89 129 TRP E N 1
ATOM 7130 C CA . TRP D 2 129 ? -6.113 -18.831 10.599 1.00 39.80 129 TRP E CA 1
ATOM 7131 C C . TRP D 2 129 ? -5.711 -19.334 9.217 1.00 41.07 129 TRP E C 1
ATOM 7132 O O . TRP D 2 129 ? -4.600 -19.837 9.035 1.00 41.27 129 TRP E O 1
ATOM 7143 N N . ARG D 2 130 ? -6.621 -19.178 8.259 1.00 42.21 130 ARG E N 1
ATOM 7144 C CA . ARG D 2 130 ? -6.388 -19.592 6.879 1.00 42.90 130 ARG E CA 1
ATOM 7145 C C . ARG D 2 130 ? -5.168 -18.866 6.327 1.00 42.32 130 ARG E C 1
ATOM 7146 O O . ARG D 2 130 ? -4.288 -19.482 5.725 1.00 42.46 130 ARG E O 1
ATOM 7148 N N . ARG D 2 131 ? -5.091 -17.571 6.623 1.00 42.83 131 ARG E N 1
ATOM 7149 C CA . ARG D 2 131 ? -3.989 -16.721 6.194 1.00 44.06 131 ARG E CA 1
ATOM 7150 C C . ARG D 2 131 ? -2.667 -17.150 6.843 1.00 45.00 131 ARG E C 1
ATOM 7151 O O . ARG D 2 131 ? -1.618 -17.125 6.195 1.00 44.99 131 ARG E O 1
ATOM 7159 N N . TYR D 2 132 ? -2.734 -17.585 8.103 1.00 44.44 132 TYR E N 1
ATOM 7160 C CA . TYR D 2 132 ? -1.552 -18.039 8.832 1.00 44.14 132 TYR E CA 1
ATOM 7161 C C . TYR D 2 132 ? -1.054 -19.355 8.257 1.00 45.04 132 TYR E C 1
ATOM 7162 O O . TYR D 2 132 ? 0.147 -19.534 8.070 1.00 43.59 132 TYR E O 1
ATOM 7171 N N . ARG D 2 133 ? -1.982 -20.266 7.967 1.00 46.32 133 ARG E N 1
ATOM 7172 C CA . ARG D 2 133 ? -1.636 -21.559 7.380 1.00 48.29 133 ARG E CA 1
ATOM 7173 C C . ARG D 2 133 ? -1.059 -21.364 5.984 1.00 48.75 133 ARG E C 1
ATOM 7174 O O . ARG D 2 133 ? -0.226 -22.152 5.539 1.00 48.34 133 ARG E O 1
ATOM 7177 N N . ALA D 2 134 ? -1.479 -20.284 5.321 1.00 50.13 134 ALA E N 1
ATOM 7178 C CA . ALA D 2 134 ? -0.990 -19.948 3.984 1.00 51.71 134 ALA E CA 1
ATOM 7179 C C . ALA D 2 134 ? 0.471 -19.544 4.100 1.00 52.68 134 ALA E C 1
ATOM 7180 O O . ALA D 2 134 ? 1.273 -19.854 3.227 1.00 53.02 134 ALA E O 1
ATOM 7182 N N . TYR D 2 135 ? 0.809 -18.891 5.211 1.00 19.47 135 TYR E N 1
ATOM 7183 C CA . TYR D 2 135 ? 2.180 -18.482 5.487 1.00 19.47 135 TYR E CA 1
ATOM 7184 C C . TYR D 2 135 ? 3.106 -19.661 5.583 1.00 19.47 135 TYR E C 1
ATOM 7185 O O . TYR D 2 135 ? 4.158 -19.676 4.932 1.00 19.47 135 TYR E O 1
ATOM 7194 N N . PHE D 2 136 ? 2.755 -20.609 6.448 1.00 58.23 136 PHE E N 1
ATOM 7195 C CA . PHE D 2 136 ? 3.571 -21.797 6.648 1.00 60.17 136 PHE E CA 1
ATOM 7196 C C . PHE D 2 136 ? 3.765 -22.606 5.384 1.00 62.61 136 PHE E C 1
ATOM 7197 O O . PHE D 2 136 ? 4.867 -23.045 5.110 1.00 62.95 136 PHE E O 1
ATOM 7205 N N . ASP D 2 137 ? 2.701 -22.771 4.603 1.00 64.71 137 ASP E N 1
ATOM 7206 C CA . ASP D 2 137 ? 2.781 -23.517 3.349 1.00 67.24 137 ASP E CA 1
ATOM 7207 C C . ASP D 2 137 ? 3.597 -22.753 2.318 1.00 67.90 137 ASP E C 1
ATOM 7208 O O . ASP D 2 137 ? 4.292 -23.358 1.499 1.00 68.45 137 ASP E O 1
ATOM 7213 N N . ALA D 2 138 ? 3.573 -21.423 2.419 1.00 68.63 138 ALA E N 1
ATOM 7214 C CA . ALA D 2 138 ? 4.325 -20.553 1.515 1.00 69.32 138 ALA E CA 1
ATOM 7215 C C . ALA D 2 138 ? 5.828 -20.643 1.780 1.00 70.29 138 ALA E C 1
ATOM 7216 O O . ALA D 2 138 ? 6.606 -19.819 1.298 1.00 70.09 138 ALA E O 1
ATOM 7218 N N . LEU D 2 139 ? 6.231 -21.648 2.549 1.00 71.38 139 LEU E N 1
ATOM 7219 C CA . LEU D 2 139 ? 7.628 -21.843 2.851 1.00 72.72 139 LEU E CA 1
ATOM 7220 C C . LEU D 2 139 ? 8.204 -22.895 1.915 1.00 74.00 139 LEU E C 1
ATOM 7221 O O . LEU D 2 139 ? 9.430 -22.993 1.798 1.00 74.89 139 LEU E O 1
ATOM 7226 N N . ALA D 2 140 ? 7.338 -23.764 1.373 1.00 75.28 140 ALA E N 1
ATOM 7227 C CA . ALA D 2 140 ? 7.742 -24.850 0.463 1.00 76.09 140 ALA E CA 1
ATOM 7228 C C . ALA D 2 140 ? 8.859 -24.387 -0.460 1.00 76.56 140 ALA E C 1
ATOM 7229 O O . ALA D 2 140 ? 9.717 -25.169 -0.859 1.00 76.85 140 ALA E O 1
ATOM 7231 N N . GLN D 2 141 ? 8.873 -23.079 -0.716 1.00 76.97 141 GLN E N 1
ATOM 7232 C CA . GLN D 2 141 ? 9.883 -22.439 -1.535 1.00 77.41 141 GLN E CA 1
ATOM 7233 C C . GLN D 2 141 ? 11.068 -22.080 -0.647 1.00 77.98 141 GLN E C 1
ATOM 7234 O O . GLN D 2 141 ? 11.838 -22.973 -0.261 1.00 78.43 141 GLN E O 1
ATOM 7236 N N . LEU D 2 142 ? 11.196 -20.794 -0.299 1.00 77.77 142 LEU E N 1
ATOM 7237 C CA . LEU D 2 142 ? 12.291 -20.283 0.531 1.00 77.09 142 LEU E CA 1
ATOM 7238 C C . LEU D 2 142 ? 13.637 -20.525 -0.157 1.00 76.59 142 LEU E C 1
ATOM 7239 O O . LEU D 2 142 ? 13.875 -21.590 -0.741 1.00 76.60 142 LEU E O 1
ATOM 7241 N N . PRO D 2 143 ? 14.518 -19.535 -0.088 1.00 75.88 143 PRO E N 1
ATOM 7242 C CA . PRO D 2 143 ? 15.833 -19.642 -0.706 1.00 75.02 143 PRO E CA 1
ATOM 7243 C C . PRO D 2 143 ? 16.774 -20.537 0.100 1.00 74.63 143 PRO E C 1
ATOM 7244 O O . PRO D 2 143 ? 17.421 -20.074 1.045 1.00 74.72 143 PRO E O 1
ATOM 7246 N N . GLY D 2 144 ? 16.829 -21.820 -0.264 1.00 74.13 144 GLY E N 1
ATOM 7247 C CA . GLY D 2 144 ? 17.705 -22.778 0.414 1.00 73.86 144 GLY E CA 1
ATOM 7248 C C . GLY D 2 144 ? 19.140 -22.459 0.053 1.00 73.79 144 GLY E C 1
ATOM 7249 O O . GLY D 2 144 ? 19.847 -21.848 0.851 1.00 74.17 144 GLY E O 1
ATOM 7250 N N . ASP D 2 145 ? 19.536 -22.796 -1.177 1.00 72.98 145 ASP E N 1
ATOM 7251 C CA . ASP D 2 145 ? 20.880 -22.526 -1.698 1.00 72.05 145 ASP E CA 1
ATOM 7252 C C . ASP D 2 145 ? 21.979 -23.428 -1.140 1.00 70.67 145 ASP E C 1
ATOM 7253 O O . ASP D 2 145 ? 21.887 -24.654 -1.245 1.00 69.72 145 ASP E O 1
ATOM 7258 N N . GLY D 2 146 ? 22.998 -22.807 -0.539 1.00 69.68 146 GLY E N 1
ATOM 7259 C CA . GLY D 2 146 ? 24.143 -23.510 0.019 1.00 68.96 146 GLY E CA 1
ATOM 7260 C C . GLY D 2 146 ? 23.880 -24.665 0.963 1.00 67.86 146 GLY E C 1
ATOM 7261 O O . GLY D 2 146 ? 23.380 -25.712 0.536 1.00 68.08 146 GLY E O 1
ATOM 7262 N N . ALA D 2 147 ? 24.207 -24.466 2.240 1.00 66.76 147 ALA E N 1
ATOM 7263 C CA . ALA D 2 147 ? 24.049 -25.476 3.298 1.00 65.28 147 ALA E CA 1
ATOM 7264 C C . ALA D 2 147 ? 25.184 -26.474 3.270 1.00 64.75 147 ALA E C 1
ATOM 7265 O O . ALA D 2 147 ? 25.146 -27.454 2.522 1.00 64.78 147 ALA E O 1
ATOM 7267 N N . VAL D 2 148 ? 26.208 -26.202 4.070 1.00 64.36 148 VAL E N 1
ATOM 7268 C CA . VAL D 2 148 ? 27.373 -27.074 4.150 1.00 64.10 148 VAL E CA 1
ATOM 7269 C C . VAL D 2 148 ? 27.432 -27.691 5.539 1.00 64.06 148 VAL E C 1
ATOM 7270 O O . VAL D 2 148 ? 27.398 -26.973 6.540 1.00 63.55 148 VAL E O 1
ATOM 7274 N N . LEU D 2 149 ? 27.538 -29.018 5.593 1.00 64.36 149 LEU E N 1
ATOM 7275 C CA . LEU D 2 149 ? 27.624 -29.732 6.862 1.00 65.25 149 LEU E CA 1
ATOM 7276 C C . LEU D 2 149 ? 28.768 -29.154 7.700 1.00 66.36 149 LEU E C 1
ATOM 7277 O O . LEU D 2 149 ? 29.919 -29.121 7.257 1.00 65.98 149 LEU E O 1
ATOM 7282 N N . GLY D 2 150 ? 28.439 -28.743 8.922 1.00 67.80 150 GLY E N 1
ATOM 7283 C CA . GLY D 2 150 ? 29.435 -28.172 9.804 1.00 69.17 150 GLY E CA 1
ATOM 7284 C C . GLY D 2 150 ? 29.538 -26.694 9.531 1.00 70.50 150 GLY E C 1
ATOM 7285 O O . GLY D 2 150 ? 29.092 -25.899 10.359 1.00 70.95 150 GLY E O 1
ATOM 7286 N N . ASP D 2 151 ? 30.120 -26.333 8.381 1.00 71.19 151 ASP E N 1
ATOM 7287 C CA . ASP D 2 151 ? 30.296 -24.936 7.947 1.00 71.64 151 ASP E CA 1
ATOM 7288 C C . ASP D 2 151 ? 30.509 -23.998 9.135 1.00 71.78 151 ASP E C 1
ATOM 7289 O O . ASP D 2 151 ? 31.160 -24.375 10.116 1.00 72.44 151 ASP E O 1
ATOM 7292 N N . LYS D 2 152 ? 29.928 -22.802 9.069 1.00 71.51 152 LYS E N 1
ATOM 7293 C CA . LYS D 2 152 ? 30.033 -21.801 10.120 1.00 71.36 152 LYS E CA 1
ATOM 7294 C C . LYS D 2 152 ? 28.852 -20.843 10.013 1.00 70.93 152 LYS E C 1
ATOM 7295 O O . LYS D 2 152 ? 28.182 -20.776 8.972 1.00 71.03 152 LYS E O 1
ATOM 7298 N N . LEU D 2 153 ? 28.619 -20.080 11.082 1.00 69.90 153 LEU E N 1
ATOM 7299 C CA . LEU D 2 153 ? 27.536 -19.094 11.124 1.00 69.48 153 LEU E CA 1
ATOM 7300 C C . LEU D 2 153 ? 27.752 -18.036 10.043 1.00 68.99 153 LEU E C 1
ATOM 7301 O O . LEU D 2 153 ? 28.847 -17.931 9.476 1.00 69.79 153 LEU E O 1
ATOM 7303 N N . ASP D 2 154 ? 26.703 -17.282 9.732 1.00 67.76 154 ASP E N 1
ATOM 7304 C CA . ASP D 2 154 ? 26.798 -16.255 8.708 1.00 66.56 154 ASP E CA 1
ATOM 7305 C C . ASP D 2 154 ? 25.689 -15.225 8.880 1.00 65.43 154 ASP E C 1
ATOM 7306 O O . ASP D 2 154 ? 24.615 -15.362 8.284 1.00 65.20 154 ASP E O 1
ATOM 7311 N N . PRO D 2 155 ? 25.953 -14.149 9.655 1.00 63.92 155 PRO E N 1
ATOM 7312 C CA . PRO D 2 155 ? 24.978 -13.078 9.903 1.00 63.28 155 PRO E CA 1
ATOM 7313 C C . PRO D 2 155 ? 24.381 -12.481 8.627 1.00 62.64 155 PRO E C 1
ATOM 7314 O O . PRO D 2 155 ? 23.230 -12.051 8.629 1.00 62.52 155 PRO E O 1
ATOM 7318 N N . ALA D 2 156 ? 25.147 -12.518 7.535 1.00 62.07 156 ALA E N 1
ATOM 7319 C CA . ALA D 2 156 ? 24.697 -12.001 6.240 1.00 60.93 156 ALA E CA 1
ATOM 7320 C C . ALA D 2 156 ? 23.571 -12.861 5.674 1.00 59.98 156 ALA E C 1
ATOM 7321 O O . ALA D 2 156 ? 22.554 -12.333 5.223 1.00 60.10 156 ALA E O 1
ATOM 7323 N N . ALA D 2 157 ? 23.747 -14.183 5.740 1.00 59.13 157 ALA E N 1
ATOM 7324 C CA . ALA D 2 157 ? 22.751 -15.138 5.251 1.00 58.32 157 ALA E CA 1
ATOM 7325 C C . ALA D 2 157 ? 21.468 -15.034 6.065 1.00 58.30 157 ALA E C 1
ATOM 7326 O O . ALA D 2 157 ? 20.375 -14.963 5.499 1.00 57.57 157 ALA E O 1
ATOM 7328 N N . MET D 2 158 ? 21.622 -14.968 7.390 1.00 57.94 158 MET E N 1
ATOM 7329 C CA . MET D 2 158 ? 20.490 -14.852 8.306 1.00 57.58 158 MET E CA 1
ATOM 7330 C C . MET D 2 158 ? 19.726 -13.559 8.071 1.00 57.09 158 MET E C 1
ATOM 7331 O O . MET D 2 158 ? 18.499 -13.558 8.091 1.00 56.51 158 MET E O 1
ATOM 7336 N N . GLN D 2 159 ? 20.457 -12.479 7.788 1.00 56.23 159 GLN E N 1
ATOM 7337 C CA . GLN D 2 159 ? 19.844 -11.184 7.509 1.00 56.36 159 GLN E CA 1
ATOM 7338 C C . GLN D 2 159 ? 18.950 -11.257 6.285 1.00 55.55 159 GLN E C 1
ATOM 7339 O O . GLN D 2 159 ? 17.799 -10.823 6.330 1.00 54.92 159 GLN E O 1
ATOM 7345 N N . LEU D 2 160 ? 19.467 -11.877 5.224 1.00 55.22 160 LEU E N 1
ATOM 7346 C CA . LEU D 2 160 ? 18.726 -12.047 3.976 1.00 54.51 160 LEU E CA 1
ATOM 7347 C C . LEU D 2 160 ? 17.472 -12.881 4.213 1.00 54.40 160 LEU E C 1
ATOM 7348 O O . LEU D 2 160 ? 16.386 -12.505 3.774 1.00 54.96 160 LEU E O 1
ATOM 7350 N N . ALA D 2 161 ? 17.624 -13.974 4.965 1.00 53.42 161 ALA E N 1
ATOM 7351 C CA . ALA D 2 161 ? 16.516 -14.872 5.300 1.00 52.78 161 ALA E CA 1
ATOM 7352 C C . ALA D 2 161 ? 15.392 -14.129 6.013 1.00 52.56 161 ALA E C 1
ATOM 7353 O O . ALA D 2 161 ? 14.227 -14.274 5.647 1.00 53.00 161 ALA E O 1
ATOM 7355 N N . LEU D 2 162 ? 15.756 -13.291 6.987 1.00 52.22 162 LEU E N 1
ATOM 7356 C CA . LEU D 2 162 ? 14.781 -12.494 7.734 1.00 51.94 162 LEU E CA 1
ATOM 7357 C C . LEU D 2 162 ? 14.048 -11.555 6.786 1.00 52.17 162 LEU E C 1
ATOM 7358 O O . LEU D 2 162 ? 12.840 -11.374 6.908 1.00 51.37 162 LEU E O 1
ATOM 7361 N N . ASP D 2 163 ? 14.779 -11.020 5.805 1.00 53.03 163 ASP E N 1
ATOM 7362 C CA . ASP D 2 163 ? 14.212 -10.122 4.797 1.00 53.74 163 ASP E CA 1
ATOM 7363 C C . ASP D 2 163 ? 13.208 -10.863 3.929 1.00 53.34 163 ASP E C 1
ATOM 7364 O O . ASP D 2 163 ? 12.128 -10.342 3.646 1.00 52.65 163 ASP E O 1
ATOM 7369 N N . GLN D 2 164 ? 13.553 -12.098 3.560 1.00 53.01 164 GLN E N 1
ATOM 7370 C CA . GLN D 2 164 ? 12.694 -12.944 2.736 1.00 53.82 164 GLN E CA 1
ATOM 7371 C C . GLN D 2 164 ? 11.372 -13.235 3.438 1.00 54.60 164 GLN E C 1
ATOM 7372 O O . GLN D 2 164 ? 10.306 -12.901 2.914 1.00 54.16 164 GLN E O 1
ATOM 7374 N N . ARG D 2 165 ? 11.456 -13.782 4.652 1.00 55.25 165 ARG E N 1
ATOM 7375 C CA . ARG D 2 165 ? 10.273 -14.103 5.450 1.00 55.34 165 ARG E CA 1
ATOM 7376 C C . ARG D 2 165 ? 9.458 -12.852 5.751 1.00 55.34 165 ARG E C 1
ATOM 7377 O O . ARG D 2 165 ? 8.235 -12.915 5.822 1.00 54.78 165 ARG E O 1
ATOM 7385 N N . ALA D 2 166 ? 10.144 -11.712 5.864 1.00 55.29 166 ALA E N 1
ATOM 7386 C CA . ALA D 2 166 ? 9.493 -10.429 6.131 1.00 56.34 166 ALA E CA 1
ATOM 7387 C C . ALA D 2 166 ? 8.613 -10.020 4.959 1.00 57.58 166 ALA E C 1
ATOM 7388 O O . ALA D 2 166 ? 7.479 -9.593 5.162 1.00 57.22 166 ALA E O 1
ATOM 7390 N N . ALA D 2 167 ? 9.132 -10.192 3.740 1.00 58.38 167 ALA E N 1
ATOM 7391 C CA . ALA D 2 167 ? 8.400 -9.859 2.518 1.00 59.75 167 ALA E CA 1
ATOM 7392 C C . ALA D 2 167 ? 7.255 -10.841 2.331 1.00 60.55 167 ALA E C 1
ATOM 7393 O O . ALA D 2 167 ? 6.123 -10.439 2.060 1.00 60.31 167 ALA E O 1
ATOM 7395 N N . LEU D 2 168 ? 7.556 -12.125 2.519 1.00 61.57 168 LEU E N 1
ATOM 7396 C CA . LEU D 2 168 ? 6.568 -13.190 2.403 1.00 62.69 168 LEU E CA 1
ATOM 7397 C C . LEU D 2 168 ? 5.414 -12.930 3.360 1.00 63.88 168 LEU E C 1
ATOM 7398 O O . LEU D 2 168 ? 4.269 -12.825 2.926 1.00 64.38 168 LEU E O 1
ATOM 7403 N N . ALA D 2 169 ? 5.735 -12.771 4.645 1.00 64.22 169 ALA E N 1
ATOM 7404 C CA . ALA D 2 169 ? 4.740 -12.490 5.677 1.00 64.83 169 ALA E CA 1
ATOM 7405 C C . ALA D 2 169 ? 4.018 -11.183 5.394 1.00 65.26 169 ALA E C 1
ATOM 7406 O O . ALA D 2 169 ? 2.872 -11.004 5.798 1.00 65.28 169 ALA E O 1
ATOM 7408 N N . ASP D 2 170 ? 4.678 -10.300 4.643 1.00 65.92 170 ASP E N 1
ATOM 7409 C CA . ASP D 2 170 ? 4.108 -9.005 4.273 1.00 66.19 170 ASP E CA 1
ATOM 7410 C C . ASP D 2 170 ? 2.953 -9.151 3.293 1.00 66.47 170 ASP E C 1
ATOM 7411 O O . ASP D 2 170 ? 2.099 -8.270 3.211 1.00 66.61 170 ASP E O 1
ATOM 7413 N N . ARG D 2 171 ? 2.918 -10.272 2.575 1.00 66.36 171 ARG E N 1
ATOM 7414 C CA . ARG D 2 171 ? 1.855 -10.525 1.614 1.00 66.78 171 ARG E CA 1
ATOM 7415 C C . ARG D 2 171 ? 0.979 -11.716 1.979 1.00 67.17 171 ARG E C 1
ATOM 7416 O O . ARG D 2 171 ? -0.240 -11.651 1.833 1.00 67.93 171 ARG E O 1
ATOM 7424 N N . THR D 2 172 ? 1.595 -12.791 2.468 1.00 66.78 172 THR E N 1
ATOM 7425 C CA . THR D 2 172 ? 0.857 -13.991 2.854 1.00 65.50 172 THR E CA 1
ATOM 7426 C C . THR D 2 172 ? -0.059 -13.715 4.040 1.00 64.89 172 THR E C 1
ATOM 7427 O O . THR D 2 172 ? -1.153 -14.253 4.100 1.00 64.76 172 THR E O 1
ATOM 7431 N N . LEU D 2 173 ? 0.425 -12.886 4.969 1.00 64.01 173 LEU E N 1
ATOM 7432 C CA . LEU D 2 173 ? -0.315 -12.493 6.157 1.00 62.80 173 LEU E CA 1
ATOM 7433 C C . LEU D 2 173 ? -0.941 -11.126 6.004 1.00 61.58 173 LEU E C 1
ATOM 7434 O O . LEU D 2 173 ? -1.802 -10.733 6.800 1.00 61.45 173 LEU E O 1
ATOM 7439 N N . GLY D 2 174 ? -0.524 -10.414 4.962 1.00 60.53 174 GLY E N 1
ATOM 7440 C CA . GLY D 2 174 ? -1.046 -9.086 4.694 1.00 59.10 174 GLY E CA 1
ATOM 7441 C C . GLY D 2 174 ? -0.829 -8.094 5.823 1.00 57.93 174 GLY E C 1
ATOM 7442 O O . GLY D 2 174 ? 0.286 -7.958 6.332 1.00 59.41 174 GLY E O 1
ATOM 7443 N N . GLU D 2 175 ? -1.919 -7.465 6.258 1.00 56.19 175 GLU E N 1
ATOM 7444 C CA . GLU D 2 175 ? -1.894 -6.475 7.335 1.00 53.98 175 GLU E CA 1
ATOM 7445 C C . GLU D 2 175 ? -1.564 -7.057 8.709 1.00 52.97 175 GLU E C 1
ATOM 7446 O O . GLU D 2 175 ? -1.327 -6.312 9.663 1.00 52.14 175 GLU E O 1
ATOM 7448 N N . TRP D 2 176 ? -1.555 -8.385 8.801 1.00 51.72 176 TRP E N 1
ATOM 7449 C CA . TRP D 2 176 ? -1.239 -9.060 10.048 1.00 50.49 176 TRP E CA 1
ATOM 7450 C C . TRP D 2 176 ? 0.241 -9.367 10.191 1.00 50.60 176 TRP E C 1
ATOM 7451 O O . TRP D 2 176 ? 0.661 -9.907 11.207 1.00 50.62 176 TRP E O 1
ATOM 7462 N N . ALA D 2 177 ? 1.039 -8.930 9.220 1.00 50.43 177 ALA E N 1
ATOM 7463 C CA . ALA D 2 177 ? 2.484 -9.154 9.227 1.00 49.75 177 ALA E CA 1
ATOM 7464 C C . ALA D 2 177 ? 3.199 -8.428 10.355 1.00 49.32 177 ALA E C 1
ATOM 7465 O O . ALA D 2 177 ? 3.983 -9.034 11.088 1.00 48.66 177 ALA E O 1
ATOM 7467 N N . GLU D 2 178 ? 2.900 -7.139 10.505 1.00 48.31 178 GLU E N 1
ATOM 7468 C CA . GLU D 2 178 ? 3.503 -6.325 11.550 1.00 49.04 178 GLU E CA 1
ATOM 7469 C C . GLU D 2 178 ? 3.201 -6.801 12.976 1.00 47.84 178 GLU E C 1
ATOM 7470 O O . GLU D 2 178 ? 4.124 -6.985 13.771 1.00 48.38 178 GLU E O 1
ATOM 7476 N N . PRO D 2 179 ? 1.911 -6.992 13.320 1.00 46.23 179 PRO E N 1
ATOM 7477 C CA . PRO D 2 179 ? 1.594 -7.447 14.671 1.00 44.57 179 PRO E CA 1
ATOM 7478 C C . PRO D 2 179 ? 2.092 -8.865 14.957 1.00 42.42 179 PRO E C 1
ATOM 7479 O O . PRO D 2 179 ? 2.431 -9.181 16.086 1.00 42.10 179 PRO E O 1
ATOM 7483 N N . PHE D 2 180 ? 2.202 -9.676 13.908 1.00 40.11 180 PHE E N 1
ATOM 7484 C CA . PHE D 2 180 ? 2.670 -11.052 14.032 1.00 39.58 180 PHE E CA 1
ATOM 7485 C C . PHE D 2 180 ? 4.176 -11.190 14.179 1.00 39.66 180 PHE E C 1
ATOM 7486 O O . PHE D 2 180 ? 4.651 -11.828 15.116 1.00 39.12 180 PHE E O 1
ATOM 7494 N N . PHE D 2 181 ? 4.918 -10.592 13.249 1.00 39.51 181 PHE E N 1
ATOM 7495 C CA . PHE D 2 181 ? 6.372 -10.702 13.244 1.00 39.77 181 PHE E CA 1
ATOM 7496 C C . PHE D 2 181 ? 7.154 -9.418 13.416 1.00 40.18 181 PHE E C 1
ATOM 7497 O O . PHE D 2 181 ? 8.380 -9.450 13.378 1.00 39.81 181 PHE E O 1
ATOM 7505 N N . GLY D 2 182 ? 6.461 -8.302 13.632 1.00 40.08 182 GLY E N 1
ATOM 7506 C CA . GLY D 2 182 ? 7.131 -7.019 13.804 1.00 40.89 182 GLY E CA 1
ATOM 7507 C C . GLY D 2 182 ? 8.231 -7.006 14.843 1.00 41.01 182 GLY E C 1
ATOM 7508 O O . GLY D 2 182 ? 9.400 -6.820 14.494 1.00 41.05 182 GLY E O 1
ATOM 7509 N N . ASP D 2 183 ? 7.870 -7.263 16.098 1.00 40.38 183 ASP E N 1
ATOM 7510 C CA . ASP D 2 183 ? 8.832 -7.283 17.200 1.00 41.92 183 ASP E CA 1
ATOM 7511 C C . ASP D 2 183 ? 9.904 -8.349 17.038 1.00 40.75 183 ASP E C 1
ATOM 7512 O O . ASP D 2 183 ? 11.087 -8.074 17.243 1.00 39.69 183 ASP E O 1
ATOM 7517 N N . GLU D 2 184 ? 9.487 -9.550 16.635 1.00 39.21 184 GLU E N 1
ATOM 7518 C CA . GLU D 2 184 ? 10.402 -10.671 16.427 1.00 38.75 184 GLU E CA 1
ATOM 7519 C C . GLU D 2 184 ? 11.494 -10.299 15.422 1.00 37.56 184 GLU E C 1
ATOM 7520 O O . GLU D 2 184 ? 12.679 -10.495 15.690 1.00 34.52 184 GLU E O 1
ATOM 7526 N N . GLN D 2 185 ? 11.079 -9.712 14.299 1.00 36.65 185 GLN E N 1
ATOM 7527 C CA . GLN D 2 185 ? 12.000 -9.269 13.256 1.00 38.02 185 GLN E CA 1
ATOM 7528 C C . GLN D 2 185 ? 13.010 -8.264 13.792 1.00 37.19 185 GLN E C 1
ATOM 7529 O O . GLN D 2 185 ? 14.206 -8.419 13.575 1.00 35.60 185 GLN E O 1
ATOM 7535 N N . ARG D 2 186 ? 12.526 -7.291 14.562 1.00 37.14 186 ARG E N 1
ATOM 7536 C CA . ARG D 2 186 ? 13.382 -6.268 15.156 1.00 38.23 186 ARG E CA 1
ATOM 7537 C C . ARG D 2 186 ? 14.378 -6.836 16.156 1.00 37.51 186 ARG E C 1
ATOM 7538 O O . ARG D 2 186 ? 15.547 -6.459 16.133 1.00 36.86 186 ARG E O 1
ATOM 7546 N N . ARG D 2 187 ? 13.926 -7.772 16.994 1.00 35.69 187 ARG E N 1
ATOM 7547 C CA . ARG D 2 187 ? 14.796 -8.404 17.984 1.00 35.18 187 ARG E CA 1
ATOM 7548 C C . ARG D 2 187 ? 15.904 -9.201 17.297 1.00 33.29 187 ARG E C 1
ATOM 7549 O O . ARG D 2 187 ? 17.074 -9.085 17.665 1.00 32.09 187 ARG E O 1
ATOM 7554 N N . GLN D 2 188 ? 15.527 -9.982 16.284 1.00 31.49 188 GLN E N 1
ATOM 7555 C CA . GLN D 2 188 ? 16.480 -10.805 15.542 1.00 30.81 188 GLN E CA 1
ATOM 7556 C C . GLN D 2 188 ? 17.520 -9.970 14.814 1.00 31.36 188 GLN E C 1
ATOM 7557 O O . GLN D 2 188 ? 18.715 -10.253 14.901 1.00 28.25 188 GLN E O 1
ATOM 7563 N N . ARG D 2 189 ? 17.064 -8.916 14.137 1.00 31.37 189 ARG E N 1
ATOM 7564 C CA . ARG D 2 189 ? 17.960 -8.016 13.411 1.00 34.76 189 ARG E CA 1
ATOM 7565 C C . ARG D 2 189 ? 18.910 -7.324 14.383 1.00 33.08 189 ARG E C 1
ATOM 7566 O O . ARG D 2 189 ? 20.110 -7.233 14.126 1.00 35.38 189 ARG E O 1
ATOM 7574 N N . HIS D 2 190 ? 18.374 -6.926 15.535 1.00 33.88 190 HIS E N 1
ATOM 7575 C CA . HIS D 2 190 ? 19.148 -6.271 16.588 1.00 33.86 190 HIS E CA 1
ATOM 7576 C C . HIS D 2 190 ? 20.245 -7.205 17.115 1.00 34.25 190 HIS E C 1
ATOM 7577 O O . HIS D 2 190 ? 21.388 -6.781 17.290 1.00 32.19 190 HIS E O 1
ATOM 7584 N N . ASP D 2 191 ? 19.898 -8.474 17.336 1.00 31.23 191 ASP E N 1
ATOM 7585 C CA . ASP D 2 191 ? 20.863 -9.450 17.827 1.00 31.70 191 ASP E CA 1
ATOM 7586 C C . ASP D 2 191 ? 21.911 -9.826 16.794 1.00 30.80 191 ASP E C 1
ATOM 7587 O O . ASP D 2 191 ? 23.058 -10.096 17.149 1.00 30.34 191 ASP E O 1
ATOM 7592 N N . LEU D 2 192 ? 21.530 -9.805 15.516 1.00 30.77 192 LEU E N 1
ATOM 7593 C CA . LEU D 2 192 ? 22.469 -10.104 14.439 1.00 32.30 192 LEU E CA 1
ATOM 7594 C C . LEU D 2 192 ? 23.519 -9.008 14.356 1.00 33.45 192 LEU E C 1
ATOM 7595 O O . LEU D 2 192 ? 24.671 -9.272 14.023 1.00 33.49 192 LEU E O 1
ATOM 7600 N N . GLU D 2 193 ? 23.118 -7.789 14.716 1.00 34.21 193 GLU E N 1
ATOM 7601 C CA . GLU D 2 193 ? 24.033 -6.660 14.719 1.00 35.28 193 GLU E CA 1
ATOM 7602 C C . GLU D 2 193 ? 25.012 -6.769 15.874 1.00 34.00 193 GLU E C 1
ATOM 7603 O O . GLU D 2 193 ? 26.201 -6.499 15.712 1.00 32.89 193 GLU E O 1
ATOM 7609 N N . ARG D 2 194 ? 24.505 -7.208 17.023 1.00 32.85 194 ARG E N 1
ATOM 7610 C CA . ARG D 2 194 ? 25.321 -7.394 18.214 1.00 32.53 194 ARG E CA 1
ATOM 7611 C C . ARG D 2 194 ? 26.372 -8.469 17.956 1.00 32.72 194 ARG E C 1
ATOM 7612 O O . ARG D 2 194 ? 27.526 -8.324 18.362 1.00 31.14 194 ARG E O 1
ATOM 7620 N N . ILE D 2 195 ? 25.981 -9.501 17.209 1.00 32.23 195 ILE E N 1
ATOM 7621 C CA . ILE D 2 195 ? 26.894 -10.583 16.846 1.00 33.81 195 ILE E CA 1
ATOM 7622 C C . ILE D 2 195 ? 28.020 -10.045 15.963 1.00 35.61 195 ILE E C 1
ATOM 7623 O O . ILE D 2 195 ? 29.185 -10.396 16.170 1.00 36.53 195 ILE E O 1
ATOM 7628 N N . ARG D 2 196 ? 27.673 -9.181 15.004 1.00 36.45 196 ARG E N 1
ATOM 7629 C CA . ARG D 2 196 ? 28.670 -8.586 14.110 1.00 37.96 196 ARG E CA 1
ATOM 7630 C C . ARG D 2 196 ? 29.693 -7.801 14.918 1.00 36.94 196 ARG E C 1
ATOM 7631 O O . ARG D 2 196 ? 30.898 -8.014 14.773 1.00 37.02 196 ARG E O 1
ATOM 7639 N N . ILE D 2 197 ? 29.199 -6.954 15.823 1.00 35.64 197 ILE E N 1
ATOM 7640 C CA . ILE D 2 197 ? 30.057 -6.144 16.687 1.00 36.42 197 ILE E CA 1
ATOM 7641 C C . ILE D 2 197 ? 30.975 -7.035 17.525 1.00 37.63 197 ILE E C 1
ATOM 7642 O O . ILE D 2 197 ? 32.179 -6.788 17.604 1.00 36.30 197 ILE E O 1
ATOM 7647 N N . ALA D 2 198 ? 30.398 -8.084 18.108 1.00 38.80 198 ALA E N 1
ATOM 7648 C CA . ALA D 2 198 ? 31.141 -9.029 18.936 1.00 41.60 198 ALA E CA 1
ATOM 7649 C C . ALA D 2 198 ? 32.273 -9.707 18.167 1.00 42.91 198 ALA E C 1
ATOM 7650 O O . ALA D 2 198 ? 33.354 -9.923 18.714 1.00 44.97 198 ALA E O 1
ATOM 7652 N N . ASN D 2 199 ? 32.038 -9.975 16.885 1.00 44.43 199 ASN E N 1
ATOM 7653 C CA . ASN D 2 199 ? 33.030 -10.636 16.045 1.00 47.18 199 ASN E CA 1
ATOM 7654 C C . ASN D 2 199 ? 33.839 -9.719 15.139 1.00 47.65 199 ASN E C 1
ATOM 7655 O O . ASN D 2 199 ? 34.561 -10.198 14.260 1.00 47.31 199 ASN E O 1
ATOM 7660 N N . ASP D 2 200 ? 33.723 -8.410 15.342 1.00 47.57 200 ASP E N 1
ATOM 7661 C CA . ASP D 2 200 ? 34.478 -7.467 14.530 1.00 48.27 200 ASP E CA 1
ATOM 7662 C C . ASP D 2 200 ? 35.896 -7.391 15.090 1.00 48.84 200 ASP E C 1
ATOM 7663 O O . ASP D 2 200 ? 36.129 -6.804 16.147 1.00 48.38 200 ASP E O 1
ATOM 7668 N N . THR D 2 201 ? 36.837 -7.969 14.347 1.00 49.65 201 THR E N 1
ATOM 7669 C CA . THR D 2 201 ? 38.246 -8.007 14.745 1.00 51.24 201 THR E CA 1
ATOM 7670 C C . THR D 2 201 ? 38.960 -6.655 14.723 1.00 51.64 201 THR E C 1
ATOM 7671 O O . THR D 2 201 ? 40.034 -6.509 15.308 1.00 52.54 201 THR E O 1
ATOM 7675 N N . THR D 2 202 ? 38.359 -5.669 14.059 1.00 51.76 202 THR E N 1
ATOM 7676 C CA . THR D 2 202 ? 38.959 -4.339 13.959 1.00 52.26 202 THR E CA 1
ATOM 7677 C C . THR D 2 202 ? 38.562 -3.419 15.110 1.00 51.31 202 THR E C 1
ATOM 7678 O O . THR D 2 202 ? 38.964 -2.252 15.146 1.00 51.92 202 THR E O 1
ATOM 7682 N N . LEU D 2 203 ? 37.754 -3.938 16.031 1.00 49.77 203 LEU E N 1
ATOM 7683 C CA . LEU D 2 203 ? 37.292 -3.152 17.163 1.00 49.02 203 LEU E CA 1
ATOM 7684 C C . LEU D 2 203 ? 37.907 -3.565 18.485 1.00 48.66 203 LEU E C 1
ATOM 7685 O O . LEU D 2 203 ? 38.080 -4.754 18.756 1.00 47.98 203 LEU E O 1
ATOM 7690 N N . SER D 2 204 ? 38.238 -2.571 19.304 1.00 47.59 204 SER E N 1
ATOM 7691 C CA . SER D 2 204 ? 38.829 -2.809 20.614 1.00 47.71 204 SER E CA 1
ATOM 7692 C C . SER D 2 204 ? 37.693 -3.034 21.611 1.00 47.89 204 SER E C 1
ATOM 7693 O O . SER D 2 204 ? 36.545 -2.678 21.321 1.00 47.69 204 SER E O 1
ATOM 7696 N N . PRO D 2 205 ? 37.990 -3.621 22.795 1.00 48.26 205 PRO E N 1
ATOM 7697 C CA . PRO D 2 205 ? 36.948 -3.860 23.802 1.00 47.95 205 PRO E CA 1
ATOM 7698 C C . PRO D 2 205 ? 36.098 -2.610 24.073 1.00 47.30 205 PRO E C 1
ATOM 7699 O O . PRO D 2 205 ? 34.872 -2.680 24.112 1.00 47.12 205 PRO E O 1
ATOM 7703 N N . GLU D 2 206 ? 36.762 -1.459 24.138 1.00 46.18 206 GLU E N 1
ATOM 7704 C CA . GLU D 2 206 ? 36.094 -0.180 24.365 1.00 45.83 206 GLU E CA 1
ATOM 7705 C C . GLU D 2 206 ? 35.306 0.277 23.145 1.00 44.69 206 GLU E C 1
ATOM 7706 O O . GLU D 2 206 ? 34.214 0.829 23.289 1.00 44.52 206 GLU E O 1
ATOM 7712 N N . GLN D 2 207 ? 35.846 0.024 21.952 1.00 43.62 207 GLN E N 1
ATOM 7713 C CA . GLN D 2 207 ? 35.168 0.398 20.710 1.00 42.72 207 GLN E CA 1
ATOM 7714 C C . GLN D 2 207 ? 33.893 -0.409 20.509 1.00 42.69 207 GLN E C 1
ATOM 7715 O O . GLN D 2 207 ? 32.872 0.139 20.090 1.00 40.17 207 GLN E O 1
ATOM 7721 N N . LYS D 2 208 ? 33.946 -1.697 20.854 1.00 41.77 208 LYS E N 1
ATOM 7722 C CA . LYS D 2 208 ? 32.778 -2.569 20.743 1.00 41.43 208 LYS E CA 1
ATOM 7723 C C . LYS D 2 208 ? 31.715 -2.105 21.728 1.00 41.18 208 LYS E C 1
ATOM 7724 O O . LYS D 2 208 ? 30.538 -2.041 21.387 1.00 40.45 208 LYS E O 1
ATOM 7730 N N . ALA D 2 209 ? 32.158 -1.715 22.923 1.00 41.68 209 ALA E N 1
ATOM 7731 C CA . ALA D 2 209 ? 31.272 -1.221 23.974 1.00 42.77 209 ALA E CA 1
ATOM 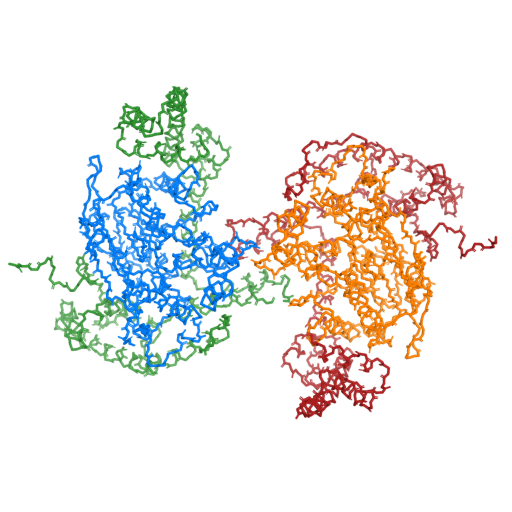7732 C C . ALA D 2 209 ? 30.506 0.018 23.522 1.00 43.09 209 ALA E C 1
ATOM 7733 O O . ALA D 2 209 ? 29.301 0.120 23.747 1.00 43.31 209 ALA E O 1
ATOM 7735 N N . ALA D 2 210 ? 31.209 0.925 22.842 1.00 42.70 210 ALA E N 1
ATOM 7736 C CA . ALA D 2 210 ? 30.616 2.161 22.333 1.00 41.88 210 ALA E CA 1
ATOM 7737 C C . ALA D 2 210 ? 29.625 1.870 21.213 1.00 41.80 210 ALA E C 1
ATOM 7738 O O . ALA D 2 210 ? 28.540 2.455 21.163 1.00 40.60 210 ALA E O 1
ATOM 7740 N N . ARG D 2 211 ? 29.994 0.925 20.348 1.00 41.43 211 ARG E N 1
ATOM 7741 C CA . ARG D 2 211 ? 29.170 0.519 19.214 1.00 42.51 211 ARG E CA 1
ATOM 7742 C C . ARG D 2 211 ? 27.897 -0.189 19.677 1.00 42.70 211 ARG E C 1
ATOM 7743 O O . ARG D 2 211 ? 26.823 0.027 19.112 1.00 40.93 211 ARG E O 1
ATOM 7751 N N . LEU D 2 212 ? 28.019 -1.003 20.725 1.00 43.37 212 LEU E N 1
ATOM 7752 C CA . LEU D 2 212 ? 26.872 -1.717 21.282 1.00 44.76 212 LEU E CA 1
ATOM 7753 C C . LEU D 2 212 ? 25.947 -0.754 22.006 1.00 45.08 212 LEU E C 1
ATOM 7754 O O . LEU D 2 212 ? 24.726 -0.836 21.867 1.00 45.26 212 LEU E O 1
ATOM 7759 N N . ALA D 2 213 ? 26.541 0.189 22.736 1.00 45.62 213 ALA E N 1
ATOM 7760 C CA . ALA D 2 213 ? 25.790 1.199 23.480 1.00 45.77 213 ALA E CA 1
ATOM 7761 C C . ALA D 2 213 ? 24.931 2.036 22.539 1.00 45.91 213 ALA E C 1
ATOM 7762 O O . ALA D 2 213 ? 23.733 2.201 22.770 1.00 46.33 213 ALA E O 1
ATOM 7764 N N . ALA D 2 214 ? 25.539 2.491 21.441 1.00 45.46 214 ALA E N 1
ATOM 7765 C CA . ALA D 2 214 ? 24.845 3.293 20.435 1.00 46.00 214 ALA E CA 1
ATOM 7766 C C . ALA D 2 214 ? 23.781 2.467 19.721 1.00 46.44 214 ALA E C 1
ATOM 7767 O O . ALA D 2 214 ? 22.783 3.005 19.241 1.00 45.15 214 ALA E O 1
ATOM 7769 N N . LEU D 2 215 ? 23.989 1.153 19.694 1.00 47.11 215 LEU E N 1
ATOM 7770 C CA . LEU D 2 215 ? 23.063 0.234 19.052 1.00 48.71 215 LEU E CA 1
ATOM 7771 C C . LEU D 2 215 ? 21.742 0.118 19.821 1.00 50.16 215 LEU E C 1
ATOM 7772 O O . LEU D 2 215 ? 20.695 -0.151 19.222 1.00 50.34 215 LEU E O 1
ATOM 7777 N N . ASP D 2 216 ? 21.795 0.296 21.139 1.00 51.47 216 ASP E N 1
ATOM 7778 C CA . ASP D 2 216 ? 20.595 0.215 21.965 1.00 53.34 216 ASP E CA 1
ATOM 7779 C C . ASP D 2 216 ? 19.709 1.446 21.820 1.00 53.81 216 ASP E C 1
ATOM 7780 O O . ASP D 2 216 ? 18.590 1.469 22.323 1.00 53.63 216 ASP E O 1
ATOM 7785 N N . ALA D 2 217 ? 20.215 2.464 21.124 1.00 54.17 217 ALA E N 1
ATOM 7786 C CA . ALA D 2 217 ? 19.461 3.692 20.892 1.00 55.13 217 ALA E CA 1
ATOM 7787 C C . ALA D 2 217 ? 18.381 3.445 19.847 1.00 55.74 217 ALA E C 1
ATOM 7788 O O . ALA D 2 217 ? 17.311 4.053 19.896 1.00 56.50 217 ALA E O 1
ATOM 7790 N N . GLN D 2 218 ? 18.653 2.515 18.931 1.00 56.43 218 GLN E N 1
ATOM 7791 C CA . GLN D 2 218 ? 17.707 2.155 17.876 1.00 57.05 218 GLN E CA 1
ATOM 7792 C C . GLN D 2 218 ? 16.565 1.302 18.433 1.00 56.98 218 GLN E C 1
ATOM 7793 O O . GLN D 2 218 ? 15.635 0.941 17.709 1.00 57.17 218 GLN E O 1
ATOM 7795 N N . LEU D 2 219 ? 16.640 1.008 19.731 1.00 56.17 219 LEU E N 1
ATOM 7796 C CA . LEU D 2 219 ? 15.638 0.209 20.419 1.00 56.07 219 LEU E CA 1
ATOM 7797 C C . LEU D 2 219 ? 14.413 1.052 20.756 1.00 55.71 219 LEU E C 1
ATOM 7798 O O . LEU D 2 219 ? 14.527 2.251 21.023 1.00 55.10 219 LEU E O 1
ATOM 7803 N N . THR D 2 220 ? 13.242 0.421 20.729 1.00 54.99 220 THR E N 1
ATOM 7804 C CA . THR D 2 220 ? 11.987 1.105 21.035 1.00 54.97 220 THR E CA 1
ATOM 7805 C C . THR D 2 220 ? 11.900 1.394 22.538 1.00 55.01 220 THR E C 1
ATOM 7806 O O . THR D 2 220 ? 12.525 0.681 23.335 1.00 54.09 220 THR E O 1
ATOM 7810 N N . PRO D 2 221 ? 11.110 2.421 22.945 1.00 54.60 221 PRO E N 1
ATOM 7811 C CA . PRO D 2 221 ? 10.981 2.750 24.371 1.00 54.62 221 PRO E CA 1
ATOM 7812 C C . PRO D 2 221 ? 10.455 1.588 25.216 1.00 54.06 221 PRO E C 1
ATOM 7813 O O . PRO D 2 221 ? 10.880 1.403 26.354 1.00 54.02 221 PRO E O 1
ATOM 7817 N N . ASP D 2 222 ? 9.585 0.774 24.618 1.00 53.46 222 ASP E N 1
ATOM 7818 C CA . ASP D 2 222 ? 9.018 -0.384 25.295 1.00 52.63 222 ASP E CA 1
ATOM 7819 C C . ASP D 2 222 ? 10.080 -1.459 25.515 1.00 51.43 222 ASP E C 1
ATOM 7820 O O . ASP D 2 222 ? 10.186 -2.015 26.612 1.00 50.21 222 ASP E O 1
ATOM 7825 N N . GLU D 2 223 ? 10.858 -1.738 24.470 1.00 50.11 223 GLU E N 1
ATOM 7826 C CA . GLU D 2 223 ? 11.915 -2.739 24.537 1.00 49.45 223 GLU E CA 1
ATOM 7827 C C . GLU D 2 223 ? 13.026 -2.299 25.481 1.00 49.11 223 GLU E C 1
ATOM 7828 O O . GLU D 2 223 ? 13.609 -3.125 26.186 1.00 48.97 223 GLU E O 1
ATOM 7830 N N . ARG D 2 224 ? 13.276 -0.991 25.527 1.00 48.85 224 ARG E N 1
ATOM 7831 C CA . ARG D 2 224 ? 14.298 -0.433 26.406 1.00 49.02 224 ARG E CA 1
ATOM 7832 C C . ARG D 2 224 ? 13.878 -0.551 27.863 1.00 48.72 224 ARG E C 1
ATOM 7833 O O . ARG D 2 224 ? 14.691 -0.914 28.715 1.00 47.96 224 ARG E O 1
ATOM 7841 N N . ALA D 2 225 ? 12.604 -0.265 28.134 1.00 48.18 225 ALA E N 1
ATOM 7842 C CA . ALA D 2 225 ? 12.058 -0.350 29.487 1.00 47.24 225 ALA E CA 1
ATOM 7843 C C . ALA D 2 225 ? 12.058 -1.797 29.960 1.00 46.55 225 ALA E C 1
ATOM 7844 O O . ALA D 2 225 ? 12.329 -2.072 31.130 1.00 45.08 225 ALA E O 1
ATOM 7846 N N . GLN D 2 226 ? 11.801 -2.717 29.028 1.00 45.85 226 GLN E N 1
ATOM 7847 C CA . GLN D 2 226 ? 11.784 -4.148 29.324 1.00 46.01 226 GLN E CA 1
ATOM 7848 C C . GLN D 2 226 ? 13.166 -4.618 29.769 1.00 46.20 226 GLN E C 1
ATOM 7849 O O . GLN D 2 226 ? 13.290 -5.318 30.776 1.00 45.39 226 GLN E O 1
ATOM 7851 N N . GLN D 2 227 ? 14.198 -4.171 29.051 1.00 46.13 227 GLN E N 1
ATOM 7852 C CA . GLN D 2 227 ? 15.579 -4.524 29.369 1.00 47.36 227 GLN E CA 1
ATOM 7853 C C . GLN D 2 227 ? 16.063 -3.886 30.662 1.00 46.77 227 GLN E C 1
ATOM 7854 O O . GLN D 2 227 ? 16.758 -4.533 31.440 1.00 47.78 227 GLN E O 1
ATOM 7860 N N . ALA D 2 228 ? 15.668 -2.636 30.902 1.00 45.16 228 ALA E N 1
ATOM 7861 C CA . ALA D 2 228 ? 16.050 -1.919 32.122 1.00 44.05 228 ALA E CA 1
ATOM 7862 C C . ALA D 2 228 ? 15.489 -2.641 33.340 1.00 43.09 228 ALA E C 1
ATOM 7863 O O . ALA D 2 228 ? 16.206 -2.868 34.315 1.00 42.99 228 ALA E O 1
ATOM 7865 N N . ALA D 2 229 ? 14.225 -3.062 33.240 1.00 41.85 229 ALA E N 1
ATOM 7866 C CA . ALA D 2 229 ? 13.553 -3.796 34.312 1.00 41.32 229 ALA E CA 1
ATOM 7867 C C . ALA D 2 229 ? 14.235 -5.142 34.508 1.00 41.14 229 ALA E C 1
ATOM 7868 O O . ALA D 2 229 ? 14.330 -5.641 35.631 1.00 38.49 229 ALA E O 1
ATOM 7870 N N . LEU D 2 230 ? 14.746 -5.701 33.409 1.00 40.61 230 LEU E N 1
ATOM 7871 C CA . LEU D 2 230 ? 15.455 -6.974 33.448 1.00 40.85 230 LEU E CA 1
ATOM 7872 C C . LEU D 2 230 ? 16.782 -6.792 34.169 1.00 39.73 230 LEU E C 1
ATOM 7873 O O . LEU D 2 230 ? 17.133 -7.608 35.011 1.00 41.20 230 LEU E O 1
ATOM 7876 N N . HIS D 2 231 ? 17.486 -5.703 33.858 1.00 40.69 231 HIS E N 1
ATOM 7877 C CA . HIS D 2 231 ? 18.775 -5.401 34.478 1.00 40.84 231 HIS E CA 1
ATOM 7878 C C . HIS D 2 231 ? 18.628 -5.120 35.965 1.00 39.15 231 HIS E C 1
ATOM 7879 O O . HIS D 2 231 ? 19.466 -5.538 36.755 1.00 38.78 231 HIS E O 1
ATOM 7886 N N . ALA D 2 232 ? 17.535 -4.452 36.338 1.00 36.63 232 ALA E N 1
ATOM 7887 C CA . ALA D 2 232 ? 17.256 -4.127 37.737 1.00 34.71 232 ALA E CA 1
ATOM 7888 C C . ALA D 2 232 ? 17.041 -5.409 38.531 1.00 34.21 232 ALA E C 1
ATOM 7889 O O . ALA D 2 232 ? 17.578 -5.562 39.630 1.00 31.06 232 ALA E O 1
ATOM 7891 N N . GLN D 2 233 ? 16.314 -6.349 37.928 1.00 33.87 233 GLN 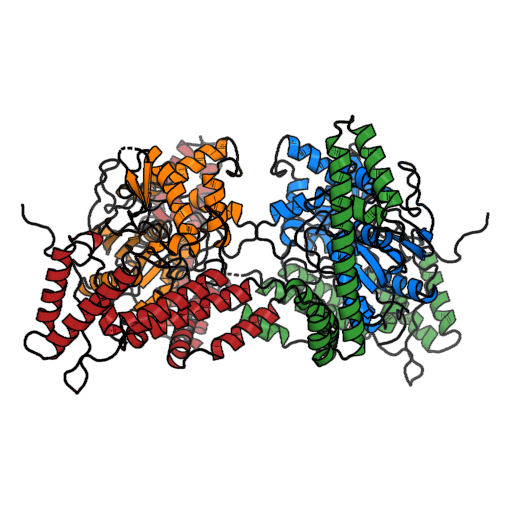E N 1
ATOM 7892 C CA . GLN D 2 233 ? 16.032 -7.642 38.541 1.00 34.98 233 GLN E CA 1
ATOM 7893 C C . GLN D 2 233 ? 17.342 -8.391 38.784 1.00 35.15 233 GLN E C 1
ATOM 7894 O O . GLN D 2 233 ? 17.563 -8.907 39.881 1.00 33.52 233 GLN E O 1
ATOM 7900 N N . GLN D 2 234 ? 18.223 -8.377 37.778 1.00 35.40 234 GLN E N 1
ATOM 7901 C CA . GLN D 2 234 ? 19.533 -9.035 37.853 1.00 36.70 234 GLN E CA 1
ATOM 7902 C C . GLN D 2 234 ? 20.387 -8.412 38.948 1.00 36.36 234 GLN E C 1
ATOM 7903 O O . GLN D 2 234 ? 20.908 -9.121 39.811 1.00 35.66 234 GLN E O 1
ATOM 7909 N N . ASP D 2 235 ? 20.485 -7.081 38.918 1.00 35.29 235 ASP E N 1
ATOM 7910 C CA . ASP D 2 235 ? 21.262 -6.304 39.883 1.00 35.44 235 ASP E CA 1
ATOM 7911 C C . ASP D 2 235 ? 20.951 -6.627 41.334 1.00 31.84 235 ASP E C 1
ATOM 7912 O O . ASP D 2 235 ? 21.867 -6.721 42.140 1.00 31.88 235 ASP E O 1
ATOM 7917 N N . ALA D 2 236 ? 19.674 -6.856 41.645 1.00 30.11 236 ALA E N 1
ATOM 7918 C CA . ALA D 2 236 ? 19.254 -7.195 43.007 1.00 30.02 236 ALA E CA 1
ATOM 7919 C C . ALA D 2 236 ? 19.936 -8.476 43.478 1.00 29.49 236 ALA E C 1
ATOM 7920 O O . ALA D 2 236 ? 20.538 -8.507 44.554 1.00 27.51 236 ALA E O 1
ATOM 7922 N N . VAL D 2 237 ? 19.908 -9.499 42.625 1.00 27.25 237 VAL E N 1
ATOM 7923 C CA .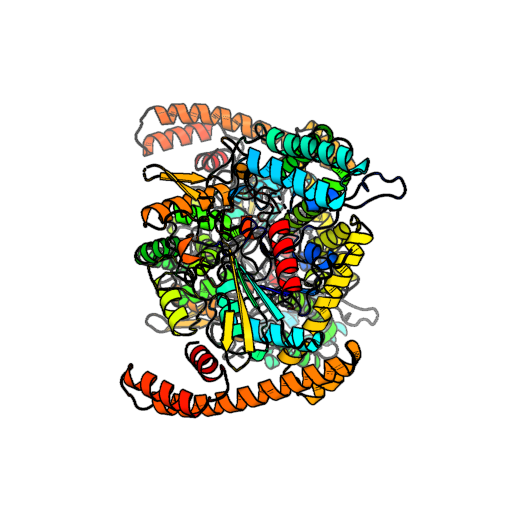 VAL D 2 237 ? 20.537 -10.783 42.929 1.00 28.05 237 VAL E CA 1
ATOM 7924 C C . VAL D 2 237 ? 22.059 -10.654 42.952 1.00 28.15 237 VAL E C 1
ATOM 7925 O O . VAL D 2 237 ? 22.719 -11.253 43.805 1.00 30.02 237 VAL E O 1
ATOM 7929 N N . THR D 2 238 ? 22.604 -9.863 42.028 1.00 28.74 238 THR E N 1
ATOM 7930 C CA . THR D 2 238 ? 24.050 -9.652 41.948 1.00 30.85 238 THR E CA 1
ATOM 7931 C C . THR D 2 238 ? 24.598 -9.002 43.216 1.00 30.81 238 THR E C 1
ATOM 7932 O O . THR D 2 238 ? 25.696 -9.344 43.660 1.00 30.16 238 THR E O 1
ATOM 7936 N N . LYS D 2 239 ? 23.821 -8.096 43.810 1.00 30.12 239 LYS E N 1
ATOM 7937 C CA . LYS D 2 239 ? 24.242 -7.420 45.037 1.00 30.55 239 LYS E CA 1
ATOM 7938 C C . LYS D 2 239 ? 24.487 -8.431 46.150 1.00 29.22 239 LYS E C 1
ATOM 7939 O O . LYS D 2 239 ? 25.474 -8.328 46.876 1.00 28.67 239 LYS E O 1
ATOM 7945 N N . ILE D 2 240 ? 23.624 -9.444 46.225 1.00 26.34 240 ILE E N 1
ATOM 7946 C CA . ILE D 2 240 ? 23.754 -10.502 47.226 1.00 25.53 240 ILE E CA 1
ATOM 7947 C C . ILE D 2 240 ? 24.970 -11.377 46.914 1.00 26.53 240 ILE E C 1
ATOM 7948 O O . ILE D 2 240 ? 25.784 -11.653 47.799 1.00 25.11 240 ILE E O 1
ATOM 7953 N N . ALA D 2 241 ? 25.096 -11.784 45.651 1.00 25.57 241 ALA E N 1
ATOM 7954 C CA . ALA D 2 241 ? 26.208 -12.628 45.214 1.00 27.25 241 ALA E CA 1
ATOM 7955 C C . ALA D 2 241 ? 27.568 -11.977 45.429 1.00 28.62 241 ALA E C 1
ATOM 7956 O O . ALA D 2 241 ? 28.512 -12.647 45.851 1.00 29.01 241 ALA E O 1
ATOM 7958 N N . ASP D 2 242 ? 27.659 -10.672 45.173 1.00 28.72 242 ASP E N 1
ATOM 7959 C CA . ASP D 2 242 ? 28.915 -9.946 45.360 1.00 30.73 242 ASP E CA 1
ATOM 7960 C C . ASP D 2 242 ? 29.321 -9.890 46.823 1.00 30.85 242 ASP E C 1
ATOM 7961 O O . ASP D 2 242 ? 30.500 -10.030 47.146 1.00 31.09 242 ASP E O 1
ATOM 7966 N N . LEU D 2 243 ? 28.337 -9.734 47.707 1.00 30.68 243 LEU E N 1
ATOM 7967 C CA . LEU D 2 243 ? 28.609 -9.690 49.140 1.00 30.59 243 LEU E CA 1
ATOM 7968 C C . LEU D 2 243 ? 29.087 -11.035 49.666 1.00 32.44 243 LEU E C 1
ATOM 7969 O O . LEU D 2 243 ? 29.945 -11.085 50.548 1.00 32.76 243 LEU E O 1
ATOM 7974 N N . GLN D 2 244 ? 28.585 -12.121 49.080 1.00 32.55 244 GLN E N 1
ATOM 7975 C CA . GLN D 2 244 ? 29.005 -13.463 49.483 1.00 34.54 244 GLN E CA 1
ATOM 7976 C C . GLN D 2 244 ? 30.453 -13.702 49.070 1.00 35.69 244 GLN E C 1
ATOM 7977 O O . GLN D 2 244 ? 31.245 -14.235 49.851 1.00 36.50 244 GLN E O 1
ATOM 7983 N N . LYS D 2 245 ? 30.799 -13.264 47.858 1.00 37.34 245 LYS E N 1
ATOM 7984 C CA . LYS D 2 245 ? 32.154 -13.409 47.326 1.00 38.29 245 LYS E CA 1
ATOM 7985 C C . LYS D 2 245 ? 33.164 -12.634 48.169 1.00 39.46 245 LYS E C 1
ATOM 7986 O O . LYS D 2 245 ? 34.294 -13.091 48.370 1.00 38.09 245 LYS E O 1
ATOM 7988 N N . ALA D 2 246 ? 32.726 -11.492 48.701 1.00 39.01 246 ALA E N 1
ATOM 7989 C CA . ALA D 2 246 ? 33.566 -10.644 49.543 1.00 39.22 246 ALA E CA 1
ATOM 7990 C C . ALA D 2 246 ? 33.695 -11.202 50.962 1.00 39.12 246 ALA E C 1
ATOM 7991 O O . ALA D 2 246 ? 34.471 -10.684 51.769 1.00 41.00 246 ALA E O 1
ATOM 7993 N N . GLY D 2 247 ? 32.936 -12.258 51.252 1.00 37.76 247 GLY E N 1
ATOM 7994 C CA . GLY D 2 247 ? 32.971 -12.883 52.563 1.00 36.82 247 GLY E CA 1
ATOM 7995 C C . GLY D 2 247 ? 32.300 -12.057 53.639 1.00 36.38 247 GLY E C 1
ATOM 7996 O O . GLY D 2 247 ? 32.771 -12.020 54.780 1.00 35.87 247 GLY E O 1
ATOM 7997 N N . ALA D 2 248 ? 31.205 -11.390 53.279 1.00 34.79 248 ALA E N 1
ATOM 7998 C CA . ALA D 2 248 ? 30.467 -10.567 54.232 1.00 33.01 248 ALA E CA 1
ATOM 7999 C C . ALA D 2 248 ? 29.849 -11.425 55.323 1.00 31.87 248 ALA E C 1
ATOM 8000 O O . ALA D 2 248 ? 29.392 -12.540 55.064 1.00 29.82 248 ALA E O 1
ATOM 8002 N N . THR D 2 249 ? 29.882 -10.921 56.554 1.00 29.74 249 THR E N 1
ATOM 8003 C CA . THR D 2 249 ? 29.296 -11.629 57.686 1.00 28.74 249 THR E CA 1
ATOM 8004 C C . THR D 2 249 ? 27.776 -11.475 57.549 1.00 28.28 249 THR E C 1
ATOM 8005 O O . THR D 2 249 ? 27.314 -10.652 56.741 1.00 28.06 249 THR E O 1
ATOM 8009 N N . PRO D 2 250 ? 26.980 -12.273 58.299 1.00 26.00 250 PRO E N 1
ATOM 8010 C CA . PRO D 2 250 ? 25.525 -12.131 58.192 1.00 26.41 250 PRO E CA 1
ATOM 8011 C C . PRO D 2 250 ? 25.042 -10.712 58.522 1.00 27.56 250 PRO E C 1
ATOM 8012 O O . PRO D 2 250 ? 24.144 -10.197 57.862 1.00 26.30 250 PRO E O 1
ATOM 8016 N N . ASP D 2 251 ? 25.696 -10.060 59.486 1.00 28.03 251 ASP E N 1
ATOM 8017 C CA . ASP D 2 251 ? 25.325 -8.695 59.860 1.00 28.75 251 ASP E CA 1
ATOM 8018 C C . ASP D 2 251 ? 25.737 -7.668 58.813 1.00 26.66 251 ASP E C 1
ATOM 8019 O O . ASP D 2 251 ? 25.024 -6.690 58.593 1.00 26.55 251 ASP E O 1
ATOM 8024 N N . GLN D 2 252 ? 26.868 -7.902 58.145 1.00 26.64 252 GLN E N 1
ATOM 8025 C CA . GLN D 2 252 ? 27.325 -6.996 57.090 1.00 26.29 252 GLN E CA 1
ATOM 8026 C C . GLN D 2 252 ? 26.380 -7.151 55.908 1.00 27.15 252 GLN E C 1
ATOM 8027 O O . GLN D 2 252 ? 25.988 -6.165 55.283 1.00 25.12 252 GLN E O 1
ATOM 8033 N N . MET D 2 253 ? 25.963 -8.393 55.663 1.00 25.08 253 MET E N 1
ATOM 8034 C CA . MET D 2 253 ? 25.030 -8.703 54.585 1.00 24.23 253 MET E CA 1
ATOM 8035 C C . MET D 2 253 ? 23.699 -8.003 54.843 1.00 23.58 253 MET E C 1
ATOM 8036 O O . MET D 2 253 ? 23.156 -7.369 53.944 1.00 24.44 253 MET E O 1
ATOM 8041 N N . ARG D 2 254 ? 23.220 -8.061 56.086 1.00 22.57 254 ARG E N 1
ATOM 8042 C CA . ARG D 2 254 ? 21.952 -7.435 56.440 1.00 22.58 254 ARG E CA 1
ATOM 8043 C C . ARG D 2 254 ? 21.976 -5.921 56.238 1.00 22.71 254 ARG E C 1
ATOM 8044 O O . ARG D 2 254 ? 21.098 -5.379 55.569 1.00 21.80 254 ARG E O 1
ATOM 8052 N N . ALA D 2 255 ? 23.000 -5.254 56.772 1.00 22.82 255 ALA E N 1
ATOM 8053 C CA . ALA D 2 255 ? 23.122 -3.797 56.636 1.00 24.07 255 ALA E CA 1
ATOM 8054 C C . ALA D 2 255 ? 23.245 -3.331 55.185 1.00 24.42 255 ALA E C 1
ATOM 8055 O O . ALA D 2 255 ? 22.501 -2.445 54.747 1.00 24.63 255 ALA E O 1
ATOM 8057 N N . GLN D 2 256 ? 24.136 -3.976 54.433 1.00 23.65 256 GLN E N 1
ATOM 8058 C CA . GLN D 2 256 ? 24.372 -3.639 53.029 1.00 24.30 256 GLN E CA 1
ATOM 8059 C C . GLN D 2 256 ? 23.186 -3.874 52.112 1.00 24.50 256 GLN E C 1
ATOM 8060 O O . GLN D 2 256 ? 22.842 -3.002 51.310 1.00 23.45 256 GLN E O 1
ATOM 8066 N N . ILE D 2 257 ? 22.551 -5.037 52.238 1.00 21.98 257 ILE E N 1
ATOM 8067 C CA . ILE D 2 257 ? 21.388 -5.346 51.412 1.00 21.61 257 ILE E CA 1
ATOM 8068 C C . ILE D 2 257 ? 20.227 -4.416 51.744 1.00 21.48 257 ILE E C 1
ATOM 8069 O O . ILE D 2 257 ? 19.536 -3.954 50.837 1.00 20.72 257 ILE E O 1
ATOM 8074 N N . ALA D 2 258 ? 20.060 -4.094 53.029 1.00 21.05 258 ALA E N 1
ATOM 8075 C CA . ALA D 2 258 ? 18.984 -3.199 53.457 1.00 20.09 258 ALA E CA 1
ATOM 8076 C C . ALA D 2 258 ? 19.045 -1.857 52.753 1.00 20.70 258 ALA E C 1
ATOM 8077 O O . ALA D 2 258 ? 18.011 -1.289 52.404 1.00 21.88 258 ALA E O 1
ATOM 8079 N N . GLN D 2 259 ? 20.267 -1.398 52.488 1.00 22.60 259 GLN E N 1
ATOM 8080 C CA . GLN D 2 259 ? 20.508 -0.130 51.810 1.00 24.22 259 GLN E CA 1
ATOM 8081 C C . GLN D 2 259 ? 19.904 -0.010 50.422 1.00 26.16 259 GLN E C 1
ATOM 8082 O O . GLN D 2 259 ? 19.567 1.086 49.989 1.00 25.21 259 GLN E O 1
ATOM 8088 N N . THR D 2 260 ? 19.753 -1.136 49.730 1.00 25.89 260 THR E N 1
ATOM 8089 C CA . THR D 2 260 ? 19.188 -1.110 48.386 1.00 28.13 260 THR E CA 1
ATOM 8090 C C . THR D 2 260 ? 17.889 -1.883 48.228 1.00 27.25 260 THR E C 1
ATOM 8091 O O . THR D 2 260 ? 16.915 -1.359 47.688 1.00 27.42 260 THR E O 1
ATOM 8095 N N . LEU D 2 261 ? 17.870 -3.122 48.713 1.00 26.24 261 LEU E N 1
ATOM 8096 C CA . LEU D 2 261 ? 16.689 -3.969 48.590 1.00 25.62 261 LEU E CA 1
ATOM 8097 C C . LEU D 2 261 ? 15.636 -3.805 49.668 1.00 24.85 261 LEU E C 1
ATOM 8098 O O . LEU D 2 261 ? 14.491 -4.221 49.491 1.00 27.61 261 LEU E O 1
ATOM 8103 N N . GLY D 2 262 ? 16.019 -3.205 50.786 1.00 22.89 262 GLY E N 1
ATOM 8104 C CA . GLY D 2 262 ? 15.067 -3.024 51.859 1.00 22.56 262 GLY E CA 1
ATOM 8105 C C . GLY D 2 262 ? 15.307 -4.010 52.979 1.00 22.89 262 GLY E C 1
ATOM 8106 O O . GLY D 2 262 ? 16.039 -4.985 52.786 1.00 21.60 262 GLY E O 1
ATOM 8107 N N . PRO D 2 263 ? 14.661 -3.816 54.142 1.00 22.69 263 PRO E N 1
ATOM 8108 C CA . PRO D 2 263 ? 14.811 -4.683 55.314 1.00 23.86 263 PRO E CA 1
ATOM 8109 C C . PRO D 2 263 ? 14.359 -6.133 55.191 1.00 23.56 263 PRO E C 1
ATOM 8110 O O . PRO D 2 263 ? 14.976 -7.016 55.782 1.00 22.79 263 PRO E O 1
ATOM 8114 N N . GLU D 2 264 ? 13.306 -6.377 54.411 1.00 24.40 264 GLU E N 1
ATOM 8115 C CA . GLU D 2 264 ? 12.775 -7.731 54.221 1.00 25.17 264 GLU E CA 1
ATOM 8116 C C . GLU D 2 264 ? 13.805 -8.623 53.543 1.00 23.39 264 GLU E C 1
ATOM 8117 O O . GLU D 2 264 ? 14.170 -9.668 54.086 1.00 22.87 264 GLU E O 1
ATOM 8123 N N . ALA D 2 265 ? 14.308 -8.181 52.387 1.00 22.39 265 ALA E N 1
ATOM 8124 C CA . ALA D 2 265 ? 15.334 -8.924 51.651 1.00 22.01 265 ALA E CA 1
ATOM 8125 C C . ALA D 2 265 ? 16.619 -9.016 52.453 1.00 21.07 265 ALA E C 1
ATOM 8126 O O . ALA D 2 265 ? 17.309 -10.033 52.406 1.00 19.10 265 ALA E O 1
ATOM 8128 N N . ALA D 2 266 ? 16.910 -7.967 53.224 1.00 19.15 266 ALA E N 1
ATOM 8129 C CA . ALA D 2 266 ? 18.103 -7.943 54.067 1.00 19.04 266 ALA E CA 1
ATOM 8130 C C . ALA D 2 266 ? 18.086 -9.058 55.089 1.00 17.74 266 ALA E C 1
ATOM 8131 O O . ALA D 2 266 ? 19.082 -9.761 55.256 1.00 19.38 266 ALA E O 1
ATOM 8133 N N . ALA D 2 267 ? 16.934 -9.237 55.730 1.00 19.59 267 ALA E N 1
ATOM 8134 C CA . ALA D 2 267 ? 16.751 -10.284 56.734 1.00 20.26 267 ALA E CA 1
ATOM 8135 C C . ALA D 2 267 ? 16.932 -11.669 56.117 1.00 22.76 267 ALA E C 1
ATOM 8136 O O . ALA D 2 267 ? 17.614 -12.521 56.690 1.00 19.66 267 ALA E O 1
ATOM 8138 N N . ARG D 2 268 ? 16.360 -11.864 54.928 1.00 21.71 268 ARG E N 1
ATOM 8139 C CA . ARG D 2 268 ? 16.462 -13.144 54.223 1.00 21.94 268 ARG E CA 1
ATOM 8140 C C . ARG D 2 268 ? 17.886 -13.448 53.772 1.00 20.18 268 ARG E C 1
ATOM 8141 O O . ARG D 2 268 ? 18.356 -14.576 53.925 1.00 22.33 268 ARG E O 1
ATOM 8149 N N . ALA D 2 269 ? 18.588 -12.429 53.277 1.00 18.83 269 ALA E N 1
ATOM 8150 C CA . ALA D 2 269 ? 19.968 -12.586 52.823 1.00 19.71 269 ALA E CA 1
ATOM 8151 C C . ALA D 2 269 ? 20.902 -12.875 53.993 1.00 21.52 269 ALA E C 1
ATOM 8152 O O . ALA D 2 269 ? 21.844 -13.665 53.864 1.00 18.90 269 ALA E O 1
ATOM 8154 N N . ALA D 2 270 ? 20.624 -12.239 55.134 1.00 21.72 270 ALA E N 1
ATOM 8155 C CA . ALA D 2 270 ? 21.415 -12.424 56.352 1.00 21.74 270 ALA E CA 1
ATOM 8156 C C . ALA D 2 270 ? 21.258 -13.842 56.880 1.00 21.41 270 ALA E C 1
ATOM 8157 O O . ALA D 2 270 ? 22.242 -14.481 57.250 1.00 23.56 270 ALA E O 1
ATOM 8159 N N . GLN D 2 271 ? 20.018 -14.329 56.874 1.00 22.91 271 GLN E N 1
ATOM 8160 C CA . GLN D 2 271 ? 19.694 -15.678 57.332 1.00 24.96 271 GLN E CA 1
ATOM 8161 C C . GLN D 2 271 ? 20.336 -16.712 56.412 1.00 25.01 271 GLN E C 1
ATOM 8162 O O . GLN D 2 271 ? 20.779 -17.770 56.868 1.00 24.06 271 GLN E O 1
ATOM 8168 N N . MET D 2 272 ? 20.405 -16.379 55.124 1.00 24.09 272 MET E N 1
ATOM 8169 C CA . MET D 2 272 ? 21.019 -17.246 54.122 1.00 25.44 272 MET E CA 1
ATOM 8170 C C . MET D 2 272 ? 22.505 -17.391 54.423 1.00 25.19 272 MET E C 1
ATOM 8171 O O . MET D 2 272 ? 23.032 -18.502 54.433 1.00 25.83 272 MET E O 1
ATOM 8176 N N . GLN D 2 273 ? 23.163 -16.261 54.675 1.00 25.05 273 GLN E N 1
ATOM 8177 C CA . GLN D 2 273 ? 24.583 -16.252 54.986 1.00 25.43 273 GLN E CA 1
ATOM 8178 C C . GLN D 2 273 ? 24.866 -17.000 56.277 1.00 25.86 273 GLN E C 1
ATOM 8179 O O . GLN D 2 273 ? 25.844 -17.741 56.364 1.00 25.39 273 GLN E O 1
ATOM 8185 N N . GLN D 2 274 ? 23.984 -16.828 57.258 1.00 26.35 274 GLN E N 1
ATOM 8186 C CA . GLN D 2 274 ? 24.118 -17.505 58.543 1.00 28.91 274 GLN E CA 1
ATOM 8187 C C . GLN D 2 274 ? 24.027 -19.017 58.362 1.00 29.20 274 GLN E C 1
ATOM 8188 O O . GLN D 2 274 ? 24.879 -19.752 58.861 1.00 27.13 274 GLN E O 1
ATOM 8194 N N . ASP D 2 275 ? 23.023 -19.462 57.608 1.00 28.76 275 ASP E N 1
ATOM 8195 C CA . ASP D 2 275 ? 22.828 -20.887 57.342 1.00 29.41 275 ASP E CA 1
ATOM 8196 C C . ASP D 2 275 ? 23.994 -21.487 56.572 1.00 28.80 275 ASP E C 1
ATOM 8197 O O . ASP D 2 275 ? 24.422 -22.601 56.875 1.00 29.31 275 ASP E O 1
ATOM 8202 N N . ASP D 2 276 ? 24.530 -20.732 55.611 1.00 28.23 276 ASP E N 1
ATOM 8203 C CA . ASP D 2 276 ? 25.666 -21.189 54.810 1.00 28.53 276 ASP E CA 1
ATOM 8204 C C . ASP D 2 276 ? 26.927 -21.348 55.641 1.00 30.41 276 ASP E C 1
ATOM 8205 O O . ASP D 2 276 ? 27.696 -22.287 55.429 1.00 28.26 276 ASP E O 1
ATOM 8210 N N . GLU D 2 277 ? 27.125 -20.437 56.594 1.00 30.37 277 GLU E N 1
ATOM 8211 C CA . GLU D 2 277 ? 28.287 -20.493 57.477 1.00 31.32 277 GLU E CA 1
ATOM 8212 C C . GLU D 2 277 ? 28.173 -21.665 58.444 1.00 29.83 277 GLU E C 1
ATOM 8213 O O . GLU D 2 277 ? 29.170 -22.324 58.737 1.00 30.00 277 GLU E O 1
ATOM 8219 N N . ALA D 2 278 ? 26.948 -21.959 58.877 1.00 29.50 278 ALA E N 1
ATOM 8220 C CA . ALA D 2 278 ? 26.686 -23.079 59.781 1.00 29.66 278 ALA E CA 1
ATOM 8221 C C . ALA D 2 278 ? 26.974 -24.385 59.043 1.00 29.53 278 ALA E C 1
ATOM 8222 O O . ALA D 2 278 ? 27.534 -25.319 59.613 1.00 27.61 278 ALA E O 1
ATOM 8224 N N . TRP D 2 279 ? 26.628 -24.416 57.757 1.00 27.26 279 TRP E N 1
ATOM 8225 C CA . TRP D 2 279 ? 26.868 -25.586 56.933 1.00 26.50 279 TRP E CA 1
ATOM 8226 C C . TRP D 2 279 ? 28.363 -25.769 56.676 1.00 26.64 279 TRP E C 1
ATOM 8227 O O . TRP D 2 279 ? 28.875 -26.889 56.759 1.00 27.57 279 TRP E O 1
ATOM 8238 N N . GLN D 2 280 ? 29.034 -24.685 56.293 1.00 26.56 280 GLN E N 1
ATOM 8239 C CA . GLN D 2 280 ? 30.462 -24.737 56.000 1.00 28.58 280 GLN E CA 1
ATOM 8240 C C . GLN D 2 280 ? 31.270 -25.178 57.211 1.00 30.92 280 GLN E C 1
ATOM 8241 O O . GLN D 2 280 ? 32.254 -25.900 57.066 1.00 30.64 280 GLN E O 1
ATOM 8243 N N . THR D 2 281 ? 30.809 -24.796 58.403 1.00 31.75 281 THR E N 1
ATOM 8244 C CA . THR D 2 281 ? 31.482 -25.171 59.648 1.00 34.87 281 THR E CA 1
ATOM 8245 C C . THR D 2 281 ? 31.370 -26.676 59.881 1.00 34.20 281 THR E C 1
ATOM 8246 O O . THR D 2 281 ? 32.359 -27.327 60.222 1.00 34.63 281 THR E O 1
ATOM 8250 N N . ARG D 2 282 ? 30.171 -27.217 59.671 1.00 33.52 282 ARG E N 1
ATOM 8251 C CA . ARG D 2 282 ? 29.922 -28.644 59.849 1.00 32.63 282 ARG E CA 1
ATOM 8252 C C . ARG D 2 282 ? 30.653 -29.498 58.822 1.00 32.53 282 ARG E C 1
ATOM 8253 O O . ARG D 2 282 ? 31.231 -30.528 59.173 1.00 31.42 282 ARG E O 1
ATOM 8261 N N . TYR D 2 283 ? 30.649 -29.057 57.563 1.00 30.63 283 TYR E N 1
ATOM 8262 C CA . TYR D 2 283 ? 31.320 -29.797 56.502 1.00 29.51 283 TYR E CA 1
ATOM 8263 C C . TYR D 2 283 ? 32.836 -29.783 56.677 1.00 31.13 283 TYR E C 1
ATOM 8264 O O . TYR D 2 283 ? 33.491 -30.802 56.456 1.00 30.70 283 TYR E O 1
ATOM 8273 N N . GLN D 2 284 ? 33.382 -28.628 57.059 1.00 31.40 284 GLN E N 1
ATOM 8274 C CA . GLN D 2 284 ? 34.821 -28.487 57.274 1.00 32.99 284 GLN E CA 1
ATOM 8275 C C . GLN D 2 284 ? 35.285 -29.430 58.383 1.00 33.52 284 GLN E C 1
ATOM 8276 O O . GLN D 2 284 ? 36.292 -30.122 58.227 1.00 34.32 284 GLN E O 1
ATOM 8278 N N . ALA D 2 285 ? 34.498 -29.501 59.460 1.00 33.85 285 ALA E N 1
ATOM 8279 C CA . ALA D 2 285 ? 34.791 -30.377 60.598 1.00 35.00 285 ALA E CA 1
ATOM 8280 C C . ALA D 2 285 ? 34.709 -31.831 60.155 1.00 35.05 285 ALA E C 1
ATOM 8281 O O . ALA D 2 285 ? 35.575 -32.639 60.493 1.00 34.81 285 ALA E O 1
ATOM 8283 N N . TYR D 2 286 ? 33.685 -32.140 59.361 1.00 33.96 286 TYR E N 1
ATOM 8284 C CA . TYR D 2 286 ? 33.493 -33.484 58.833 1.00 33.38 286 TYR E CA 1
ATOM 8285 C C . TYR D 2 286 ? 34.674 -33.864 57.943 1.00 33.47 286 TYR E C 1
ATOM 8286 O O . TYR D 2 286 ? 35.187 -34.978 58.044 1.00 33.09 286 TYR E O 1
ATOM 8295 N N . ALA D 2 287 ? 35.046 -32.951 57.043 1.00 33.16 287 ALA E N 1
ATOM 8296 C CA . ALA D 2 287 ? 36.151 -33.160 56.116 1.00 34.46 287 ALA E CA 1
ATOM 8297 C C . ALA D 2 287 ? 37.448 -33.459 56.852 1.00 36.48 287 ALA E C 1
ATOM 8298 O O . ALA D 2 287 ? 38.285 -34.201 56.350 1.00 34.87 287 ALA E O 1
ATOM 8300 N N . ALA D 2 288 ? 37.575 -32.915 58.064 1.00 37.46 288 ALA E N 1
ATOM 8301 C CA . ALA D 2 288 ? 38.753 -33.131 58.900 1.00 39.99 288 ALA E CA 1
ATOM 8302 C C . ALA D 2 288 ? 38.803 -34.591 59.332 1.00 40.79 288 ALA E C 1
ATOM 8303 O O . ALA D 2 288 ? 39.829 -35.256 59.169 1.00 42.46 288 ALA E O 1
ATOM 8305 N N . GLU D 2 289 ? 37.670 -35.089 59.826 1.00 41.83 289 GLU E N 1
ATOM 8306 C CA . GLU D 2 289 ? 37.544 -36.477 60.264 1.00 43.16 289 GLU E CA 1
ATOM 8307 C C . GLU D 2 289 ? 37.602 -37.412 59.055 1.00 44.35 289 GLU E C 1
ATOM 8308 O O . GLU D 2 289 ? 38.141 -38.514 59.142 1.00 44.62 289 GLU E O 1
ATOM 8311 N N . ARG D 2 290 ? 37.066 -36.952 57.925 1.00 44.74 290 ARG E N 1
ATOM 8312 C CA . ARG D 2 290 ? 37.067 -37.720 56.681 1.00 45.49 290 ARG E CA 1
ATOM 8313 C C . ARG D 2 290 ? 38.499 -37.996 56.241 1.00 46.70 290 ARG E C 1
ATOM 8314 O O . ARG D 2 290 ? 38.863 -39.145 56.004 1.00 46.39 290 ARG E O 1
ATOM 8322 N N . ASP D 2 291 ? 39.311 -36.939 56.178 1.00 48.56 291 ASP E N 1
ATOM 8323 C CA . ASP D 2 291 ? 40.715 -37.052 55.786 1.00 51.80 291 ASP E CA 1
ATOM 8324 C C . ASP D 2 291 ? 41.478 -37.942 56.756 1.00 53.68 291 ASP E C 1
ATOM 8325 O O . ASP D 2 291 ? 42.451 -38.586 56.372 1.00 53.07 291 ASP E O 1
ATOM 8330 N N . ARG D 2 292 ? 40.998 -38.000 57.998 1.00 56.11 292 ARG E N 1
ATOM 8331 C CA . ARG D 2 292 ? 41.608 -38.834 59.029 1.00 59.72 292 ARG E CA 1
ATOM 8332 C C . ARG D 2 292 ? 41.423 -40.301 58.660 1.00 61.15 292 ARG E C 1
ATOM 8333 O O . ARG D 2 292 ? 42.343 -41.100 58.818 1.00 61.92 292 ARG E O 1
ATOM 8341 N N . ILE D 2 293 ? 40.245 -40.628 58.127 1.00 62.49 293 ILE E N 1
ATOM 8342 C CA . ILE D 2 293 ? 39.924 -41.993 57.707 1.00 63.94 293 ILE E CA 1
ATOM 8343 C C . ILE D 2 293 ? 40.764 -42.394 56.503 1.00 65.00 293 ILE E C 1
ATOM 8344 O O . ILE D 2 293 ? 41.309 -43.499 56.461 1.00 65.27 293 ILE E O 1
ATOM 8349 N N . ALA D 2 294 ? 40.881 -41.479 55.544 1.00 66.57 294 ALA E N 1
ATOM 8350 C CA . ALA D 2 294 ? 41.664 -41.712 54.338 1.00 68.46 294 ALA E CA 1
ATOM 8351 C C . ALA D 2 294 ? 43.163 -41.714 54.617 1.00 69.85 294 ALA E C 1
ATOM 8352 O O . ALA D 2 294 ? 43.971 -41.954 53.719 1.00 69.80 294 ALA E O 1
ATOM 8354 N N . ALA D 2 295 ? 43.519 -41.455 55.873 1.00 71.79 295 ALA E N 1
ATOM 8355 C CA . ALA D 2 295 ? 44.910 -41.423 56.301 1.00 73.73 295 ALA E CA 1
ATOM 8356 C C . ALA D 2 295 ? 45.258 -42.672 57.104 1.00 75.24 295 ALA E C 1
ATOM 8357 O O . ALA D 2 295 ? 46.125 -42.640 57.983 1.00 75.64 295 ALA E O 1
ATOM 8359 N N . GLN D 2 296 ? 44.564 -43.769 56.811 1.00 76.84 296 GLN E N 1
ATOM 8360 C CA . GLN D 2 296 ? 44.796 -45.029 57.507 1.00 78.23 296 GLN E CA 1
ATOM 8361 C C . GLN D 2 296 ? 45.255 -46.114 56.541 1.00 78.96 296 GLN E C 1
ATOM 8362 O O . GLN D 2 296 ? 45.257 -47.303 56.883 1.00 79.08 296 GLN E O 1
ATOM 8368 N N . GLY D 2 297 ? 45.615 -45.700 55.324 1.00 79.97 297 GLY E N 1
ATOM 8369 C CA . GLY D 2 297 ? 46.075 -46.629 54.302 1.00 81.07 297 GLY E CA 1
ATOM 8370 C C . GLY D 2 297 ? 45.055 -47.683 53.913 1.00 81.99 297 GLY E C 1
ATOM 8371 O O . GLY D 2 297 ? 45.382 -48.617 53.178 1.00 81.93 297 GLY E O 1
ATOM 8372 N N . LEU D 2 298 ? 43.820 -47.523 54.395 1.00 82.60 298 LEU E N 1
ATOM 8373 C CA . LEU D 2 298 ? 42.722 -48.449 54.116 1.00 82.91 298 LEU E CA 1
ATOM 8374 C C . LEU D 2 298 ? 42.547 -48.658 52.620 1.00 83.03 298 LEU E C 1
ATOM 8375 O O . LEU D 2 298 ? 42.994 -47.831 51.814 1.00 83.07 298 LEU E O 1
ATOM 8380 N N . ALA D 2 299 ? 41.934 -49.781 52.254 1.00 83.08 299 ALA E N 1
ATOM 8381 C CA . ALA D 2 299 ? 41.708 -50.118 50.852 1.00 83.08 299 ALA E CA 1
ATOM 8382 C C . ALA D 2 299 ? 40.838 -49.062 50.169 1.00 83.12 299 ALA E C 1
ATOM 8383 O O . ALA D 2 299 ? 39.911 -48.530 50.783 1.00 83.14 299 ALA E O 1
ATOM 8385 N N . PRO D 2 300 ? 41.132 -48.734 48.892 1.00 82.86 300 PRO E N 1
ATOM 8386 C CA . PRO D 2 300 ? 40.376 -47.737 48.120 1.00 82.62 300 PRO E CA 1
ATOM 8387 C C . PRO D 2 300 ? 38.865 -48.007 48.044 1.00 82.23 300 PRO E C 1
ATOM 8388 O O . PRO D 2 300 ? 38.113 -47.189 47.521 1.00 82.45 300 PRO E O 1
ATOM 8392 N N . GLN D 2 301 ? 38.435 -49.143 48.593 1.00 81.18 301 GLN E N 1
ATOM 8393 C CA . GLN D 2 301 ? 37.029 -49.530 48.603 1.00 79.60 301 GLN E CA 1
ATOM 8394 C C . GLN D 2 301 ? 36.377 -49.288 49.956 1.00 78.63 301 GLN E C 1
ATOM 8395 O O . GLN D 2 301 ? 35.517 -48.412 50.082 1.00 78.69 301 GLN E O 1
ATOM 8397 N N . ASP D 2 302 ? 36.799 -50.052 50.965 1.00 77.26 302 ASP E N 1
ATOM 8398 C CA . ASP D 2 302 ? 36.260 -49.927 52.320 1.00 76.05 302 ASP E CA 1
ATOM 8399 C C . ASP D 2 302 ? 36.459 -48.523 52.890 1.00 74.59 302 ASP E C 1
ATOM 8400 O O . ASP D 2 302 ? 35.711 -48.102 53.761 1.00 74.35 302 ASP E O 1
ATOM 8405 N N . ARG D 2 303 ? 37.474 -47.815 52.389 1.00 73.06 303 ARG E N 1
ATOM 8406 C CA . ARG D 2 303 ? 37.770 -46.453 52.827 1.00 71.16 303 ARG E CA 1
ATOM 8407 C C . ARG D 2 303 ? 36.576 -45.567 52.530 1.00 69.65 303 ARG E C 1
ATOM 8408 O O . ARG D 2 303 ? 36.011 -44.963 53.439 1.00 69.24 303 ARG E O 1
ATOM 8416 N N . ASP D 2 304 ? 36.170 -45.550 51.261 1.00 67.97 304 ASP E N 1
ATOM 8417 C CA . ASP D 2 304 ? 35.023 -44.765 50.819 1.00 66.12 304 ASP E CA 1
ATOM 8418 C C . ASP D 2 304 ? 33.757 -45.259 51.510 1.00 64.33 304 ASP E C 1
ATOM 8419 O O . ASP D 2 304 ? 32.842 -44.475 51.762 1.00 63.74 304 ASP E O 1
ATOM 8424 N N . ALA D 2 305 ? 33.745 -46.547 51.865 1.00 61.77 305 ALA E N 1
ATOM 8425 C CA . ALA D 2 305 ? 32.611 -47.152 52.563 1.00 59.42 305 ALA E CA 1
ATOM 8426 C C . ALA D 2 305 ? 32.523 -46.582 53.974 1.00 57.94 305 ALA E C 1
ATOM 8427 O O . ALA D 2 305 ? 31.437 -46.217 54.428 1.00 57.84 305 ALA E O 1
ATOM 8429 N N . ARG D 2 306 ? 33.675 -46.461 54.638 1.00 55.74 306 ARG E N 1
ATOM 8430 C CA . ARG D 2 306 ? 33.745 -45.906 55.991 1.00 53.93 306 ARG E CA 1
ATOM 8431 C C . ARG D 2 306 ? 33.360 -44.432 55.965 1.00 52.51 306 ARG E C 1
ATOM 8432 O O . ARG D 2 306 ? 32.555 -43.984 56.778 1.00 51.79 306 ARG E O 1
ATOM 8435 N N . ILE D 2 307 ? 33.902 -43.698 54.993 1.00 50.85 307 ILE E N 1
ATOM 8436 C CA . ILE D 2 307 ? 33.605 -42.275 54.829 1.00 49.33 307 ILE E CA 1
ATOM 8437 C C . ILE D 2 307 ? 32.104 -42.080 54.626 1.00 48.45 307 ILE E C 1
ATOM 8438 O O . ILE D 2 307 ? 31.509 -41.186 55.230 1.00 48.07 307 ILE E O 1
ATOM 8443 N N . ALA D 2 308 ? 31.501 -42.956 53.819 1.00 47.57 308 ALA E N 1
ATOM 8444 C CA . ALA D 2 308 ? 30.066 -42.910 53.549 1.00 46.10 308 ALA E CA 1
ATOM 8445 C C . ALA D 2 308 ? 29.272 -43.100 54.838 1.00 45.29 308 ALA E C 1
ATOM 8446 O O . ALA D 2 308 ? 28.191 -42.532 54.993 1.00 44.72 308 ALA E O 1
ATOM 8448 N N . GLN D 2 309 ? 29.852 -43.853 55.776 1.00 43.96 309 GLN E N 1
ATOM 8449 C CA . GLN D 2 309 ? 29.231 -44.121 57.073 1.00 43.59 309 GLN E CA 1
ATOM 8450 C C . GLN D 2 309 ? 29.297 -42.901 57.976 1.00 43.14 309 GLN E C 1
ATOM 8451 O O . GLN D 2 309 ? 28.294 -42.532 58.577 1.00 42.88 309 GLN E O 1
ATOM 8453 N N . LEU D 2 310 ? 30.472 -42.270 58.054 1.00 41.89 310 LEU E N 1
ATOM 8454 C CA . LEU D 2 310 ? 30.660 -41.067 58.865 1.00 40.61 310 LEU E CA 1
ATOM 8455 C C . LEU D 2 310 ? 29.727 -39.985 58.332 1.00 39.00 310 LEU E C 1
ATOM 8456 O O . LEU D 2 310 ? 29.069 -39.289 59.101 1.00 38.03 310 LEU E O 1
ATOM 8461 N N . ARG D 2 311 ? 29.652 -39.902 57.005 1.00 38.46 311 ARG E N 1
ATOM 8462 C CA . ARG D 2 311 ? 28.798 -38.948 56.312 1.00 39.27 311 ARG E CA 1
ATOM 8463 C C . ARG D 2 311 ? 27.346 -39.134 56.732 1.00 39.36 311 ARG E C 1
ATOM 8464 O O . ARG D 2 311 ? 26.672 -38.171 57.097 1.00 38.76 311 ARG E O 1
ATOM 8472 N N . GLN D 2 312 ? 26.904 -40.390 56.751 1.00 39.99 312 GLN E N 1
ATOM 8473 C CA . GLN D 2 312 ? 25.539 -40.736 57.134 1.00 40.56 312 GLN E CA 1
ATOM 8474 C C . GLN D 2 312 ? 25.235 -40.350 58.584 1.00 40.51 312 GLN E C 1
ATOM 8475 O O . GLN D 2 312 ? 24.109 -39.975 58.911 1.00 41.02 312 GLN E O 1
ATOM 8481 N N . GLN D 2 313 ? 26.254 -40.408 59.434 1.00 40.68 313 GLN E N 1
ATOM 8482 C CA . GLN D 2 313 ? 26.098 -40.072 60.844 1.00 40.39 313 GLN E CA 1
ATOM 8483 C C . GLN D 2 313 ? 26.178 -38.569 61.096 1.00 39.87 313 GLN E C 1
ATOM 8484 O O . GLN D 2 313 ? 25.590 -38.063 62.053 1.00 39.91 313 GLN E O 1
ATOM 8490 N N . THR D 2 314 ? 26.892 -37.860 60.224 1.00 37.43 314 THR E N 1
ATOM 8491 C CA . THR D 2 314 ? 27.068 -36.415 60.358 1.00 35.91 314 THR E CA 1
ATOM 8492 C C . THR D 2 314 ? 25.942 -35.592 59.726 1.00 35.39 314 THR E C 1
ATOM 8493 O O . THR D 2 314 ? 25.561 -34.540 60.247 1.00 34.17 314 THR E O 1
ATOM 8497 N N . PHE D 2 315 ? 25.425 -36.068 58.599 1.00 32.52 315 PHE E N 1
ATOM 8498 C CA . PHE D 2 315 ? 24.386 -35.351 57.870 1.00 31.69 315 PHE E CA 1
ATOM 8499 C C . PHE D 2 315 ? 23.064 -36.103 57.849 1.00 31.43 315 PHE E C 1
ATOM 8500 O O . PHE D 2 315 ? 22.883 -37.046 57.070 1.00 32.60 315 PHE E O 1
ATOM 8508 N N . THR D 2 316 ? 22.139 -35.665 58.700 1.00 28.83 316 THR E N 1
ATOM 8509 C CA . THR D 2 316 ? 20.835 -36.312 58.838 1.00 30.02 316 THR E CA 1
ATOM 8510 C C . THR D 2 316 ? 19.637 -35.546 58.286 1.00 29.09 316 THR E C 1
ATOM 8511 O O . THR D 2 316 ? 18.572 -36.137 58.086 1.00 29.63 316 THR E O 1
ATOM 8515 N N . ALA D 2 317 ? 19.788 -34.240 58.066 1.00 27.56 317 ALA E N 1
ATOM 8516 C CA . ALA D 2 317 ? 18.680 -33.444 57.539 1.00 26.94 317 ALA E CA 1
ATOM 8517 C C . ALA D 2 317 ? 18.474 -33.727 56.048 1.00 26.40 317 ALA E C 1
ATOM 8518 O O . ALA D 2 317 ? 19.421 -34.114 55.354 1.00 26.21 317 ALA E O 1
ATOM 8520 N N . PRO D 2 318 ? 17.228 -33.574 55.547 1.00 26.96 318 PRO E N 1
ATOM 8521 C CA . PRO D 2 318 ? 16.916 -33.822 54.136 1.00 26.61 318 PRO E CA 1
ATOM 8522 C C . PRO D 2 318 ? 17.904 -33.236 53.128 1.00 25.39 318 PRO E C 1
ATOM 8523 O O . PRO D 2 318 ? 18.231 -32.043 53.175 1.00 25.55 318 PRO E O 1
ATOM 8527 N N . GLY D 2 319 ? 18.471 -34.127 52.319 1.00 22.55 319 GLY E N 1
ATOM 8528 C CA . GLY D 2 319 ? 19.419 -33.735 51.293 1.00 21.20 319 GLY E CA 1
ATOM 8529 C C . GLY D 2 319 ? 20.858 -33.502 51.701 1.00 20.38 319 GLY E C 1
ATOM 8530 O O . GLY D 2 319 ? 21.719 -33.421 50.830 1.00 21.21 319 GLY E O 1
ATOM 8531 N N . GLU D 2 320 ? 21.141 -33.427 53.002 1.00 19.79 320 GLU E N 1
ATOM 8532 C CA . GLU D 2 320 ? 22.504 -33.171 53.452 1.00 19.86 320 GLU E CA 1
ATOM 8533 C C . GLU D 2 320 ? 23.520 -34.253 53.104 1.00 18.30 320 GLU E C 1
ATOM 8534 O O . GLU D 2 320 ? 24.622 -33.932 52.672 1.00 19.04 320 GLU E O 1
ATOM 8540 N N . ALA D 2 321 ? 23.142 -35.523 53.251 1.00 20.26 321 ALA E N 1
ATOM 8541 C CA . ALA D 2 321 ? 24.053 -36.626 52.927 1.00 20.90 321 ALA E CA 1
ATOM 8542 C C . ALA D 2 321 ? 24.330 -36.677 51.429 1.00 20.44 321 ALA E C 1
ATOM 8543 O O . ALA D 2 321 ? 25.463 -36.923 51.010 1.00 20.27 321 ALA E O 1
ATOM 8545 N N . ILE D 2 322 ? 23.303 -36.387 50.633 1.00 20.28 322 ILE E N 1
ATOM 8546 C CA . ILE D 2 322 ? 23.442 -36.361 49.176 1.00 19.35 322 ILE E CA 1
ATOM 8547 C C . ILE D 2 322 ? 24.423 -35.254 48.797 1.00 18.58 322 ILE E C 1
ATOM 8548 O O . ILE D 2 322 ? 25.334 -35.467 47.993 1.00 19.61 322 ILE E O 1
ATOM 8553 N N . ARG D 2 323 ? 24.241 -34.089 49.417 1.00 19.02 323 ARG E N 1
ATOM 8554 C CA . ARG D 2 323 ? 25.085 -32.931 49.168 1.00 19.19 323 ARG E CA 1
ATOM 8555 C C . ARG D 2 323 ? 26.529 -33.154 49.584 1.00 19.95 323 ARG E C 1
ATOM 8556 O O . ARG D 2 323 ? 27.436 -32.870 48.810 1.00 19.31 323 ARG E O 1
ATOM 8564 N N . ALA D 2 324 ? 26.735 -33.685 50.790 1.00 21.38 324 ALA E N 1
ATOM 8565 C CA . ALA D 2 324 ? 28.089 -33.947 51.279 1.00 22.25 324 ALA E CA 1
ATOM 8566 C C . ALA D 2 324 ? 28.824 -34.936 50.383 1.00 22.12 324 ALA E C 1
ATOM 8567 O O . ALA D 2 324 ? 30.012 -34.757 50.112 1.00 24.35 324 ALA E O 1
ATOM 8569 N N . ALA D 2 325 ? 28.099 -35.938 49.876 1.00 23.09 325 ALA E N 1
ATOM 8570 C CA . ALA D 2 325 ? 28.685 -36.937 48.975 1.00 23.67 325 ALA E CA 1
ATOM 8571 C C . ALA D 2 325 ? 29.199 -36.275 47.711 1.00 24.04 325 ALA E C 1
ATOM 8572 O O . ALA D 2 325 ? 30.308 -36.569 47.261 1.00 24.65 325 ALA E O 1
ATOM 8574 N N . SER D 2 326 ? 28.416 -35.330 47.188 1.00 24.33 326 SER E N 1
ATOM 8575 C CA . SER D 2 326 ? 28.800 -34.583 45.993 1.00 23.90 326 SER E CA 1
ATOM 8576 C C . SER D 2 326 ? 30.044 -33.756 46.242 1.00 23.31 326 SER E C 1
ATOM 8577 O O . SER D 2 326 ? 30.957 -33.747 45.418 1.00 25.44 326 SER E O 1
ATOM 8580 N N . LEU D 2 327 ? 30.082 -33.085 47.389 1.00 24.47 327 LEU E N 1
ATOM 8581 C CA . LEU D 2 327 ? 31.229 -32.266 47.751 1.00 25.37 327 LEU E CA 1
ATOM 8582 C C . LEU D 2 327 ? 32.504 -33.094 47.847 1.00 26.11 327 LEU E C 1
ATOM 8583 O O . LEU D 2 327 ? 33.553 -32.667 47.369 1.00 28.03 327 LEU E O 1
ATOM 8588 N N . ASP D 2 328 ? 32.384 -34.313 48.377 1.00 28.55 328 ASP E N 1
ATOM 8589 C CA . ASP D 2 328 ? 33.527 -35.223 48.499 1.00 29.63 328 ASP E CA 1
ATOM 8590 C C . ASP D 2 328 ? 34.027 -35.722 47.149 1.00 30.31 328 ASP E C 1
ATOM 8591 O O . ASP D 2 328 ? 35.227 -35.944 46.977 1.00 31.28 328 ASP E O 1
ATOM 8596 N N . ARG D 2 329 ? 33.112 -35.881 46.193 1.00 30.50 329 ARG E N 1
ATOM 8597 C CA . ARG D 2 329 ? 33.477 -36.344 44.855 1.00 31.77 329 ARG E CA 1
ATOM 8598 C C . ARG D 2 329 ? 34.307 -35.310 44.105 1.00 33.40 329 ARG E C 1
ATOM 8599 O O . ARG D 2 329 ? 35.143 -35.664 43.270 1.00 32.69 329 ARG E O 1
ATOM 8607 N N . GLY D 2 330 ? 34.081 -34.035 44.424 1.00 35.18 330 GLY E N 1
ATOM 8608 C CA . GLY D 2 330 ? 34.811 -32.954 43.782 1.00 37.87 330 GLY E CA 1
ATOM 8609 C C . GLY D 2 330 ? 34.497 -32.818 42.301 1.00 39.60 330 GLY E C 1
ATOM 8610 O O . GLY D 2 330 ? 35.363 -32.316 41.561 1.00 42.51 330 GLY E O 1
#

CATH classification: 3.40.50.1820

Secondary structure (DSSP, 8-state):
--STT--SS-EEEE--SSSSSEETTTEESSTTHHHHHHHTT--EEE----S---SSSTTSHHHHHHHHHHHHHHHH--S-EEEEEETHHHHHHHHHHHH-GGGEEEEEEES--TT--HHHHHHHHHTTT-TT-TTSHHHHHHHHHHHTT--S-SBHHHHHHHTTGGGSHHHHHHHHHHS--TTS-STTS-----SEEEETTEEEEEEEEEE--EEE------EEETTS-SS-THHHH-THHHHHHHHHHHHHTTT--SBSSS-BHHHH--SEEEEEEE---TTGGGTTTTT---TT---HHHHHHHHHHHHHHTT-/--STT--SS-EEEE--TTSSSEETTTEESSTTHHHHHHHTT--EEE----S---SSSTTSHHHHHHHHHHHHHHHH--S-EEEEEETHHHHHHHHHHHH-GGGEEEEEEES--TT--HHHHHHHHHHTT-TT-TTSHHHHHHHHHHGGG--S-SBHHHHHHHTTGGGSHHHHHHHHHHS--TTS--TTS-----SEEEETTEEEEEEEEEE--EEEE--EEEETTS-SS-THHHH-THHHHHHHHHHHHHHTT--SBSSSSBHHHH--SEEEEEEE---TTGGGTTTTT---TT---HHHHHHHHHHHHHHTT-/---S-SS-TTTTT--PPPPPB-TTSSB--STHHHHHHH--TTGGGS-HHHHHHHHHHHHHHHHSSSHHHHHHHHHHHHHHHHHHTT---S----HHHHHHHHHHHHHHHHHHTGGGHHHHHHHHHHHHHHHHHHHHHH------HHHHHHHHTTS--HHHHHHHHHHHHHHHHHHHHHHHHHTT--HHHHHHHHHTTT-HHHHHHHHHHHHHHHHHHHHHHHHHHHHHHHHTT---HHHHHHHHHHHHHHH--STTHHHHHHHHHTS--/---S-SS-TTTTT--PPPPPB-TTSSBPSSHHHHHHHH--TTGGGS-HHHHHHHHHHHHHHHHTTSHHHHHHHHHHHHHHHHHHTTSS-------SS----HHHHHHHHHHHHHHHHHHSGGGHHHHHHHHHHHHHHHHHHHHHHT-TT--HHHHHHHHHHHGGGS-HHHHHHHHHHHHHHHHHHHHHHHHHTT--HHHHHHHHHHHH-HHHHHHHHHHHHHHHHHHHHHHHHHHHHHHHTTS---TTHHHHHHHHHHHHH--STTHHHHHHHHHH-

Sequence (1176 aa):
ADTYAATRYPVILVHGLAGTDKFANVVDYWYGIQSDLQSHGAKVYVANLSGFQSDDGPNGRGEQLLAYVKQVLAATGATKVNLIGHSQGGLTSRYVAAVAPQLVASVTTIGTPHRGSEFADFVQDVLKTDPTGLSSTVIAAFVNVFGTLVSSSHNTDQDALAALRTLTTAQTATYNRNFPSAGLGAPGSCQTGAATETVGGSQHLLYSWGGTAIQPTSTVTGATDTSTGTLDVANVTDPSTLALLATGAVMINRASGQNDGLVSRCSSLFGQVISTSYHWNHLDEINQLLGVRGANAEDPVAVIRTHVNRLKLQGVMPLPAALPGALAGSHAPRLPLAAGGRLARTRAVREFFDYLTAQGELTPAALDALVRREIAAQLDGSPAQAEALGVWRRYRAYFDALAVLGDKLDPAAMQLALDQRAALADRTLGEWAEPFFGDEQRRQRHDLERIRIANDTLSQKAARLAALDAQLTPDERAQQAALHAQQDAVTKIADLQKAGATPDQMRAQIAQTLGPEAAARAAQMQQDDEAWQTRYQAYAAERDRIAAQGLAPQDRDARIAQLRQQTFTAPGEAIRAASLDRGAGADTYAATRYPVILVHGLAGTDKFANVVDYWYGIQSDLQSHGAKVYVANLSGFQSDDGPNGRGEQLLAYVKQVLAATGATKVNLIGHSQGGLTSRYVAAVAPQLVASVTTIGTPHRGSEFADFVQDVLKTDPTGLSSTVIAAFVNVFGTLVSSSHNTDQDALAALRTLTTAQTATYNRNFPSAGLGAPGSCQTGAATETVGGSQHLLYSWGGTAIQPTSTGATDTSTGTLDVANVTDPSTLALLATGAVMINRASGQNDGLVSRCSSLFGQVISTSYHWNHLDEINQLLGVRGANAEDPVAVIRTHVNRLKLQGVMPLPAALPGALAGSHAPRLPLAAGGRLARTRAVREFFDYLTAQGELTPAALDALVRREIAAQLDGSPAQAEALGVWRRYRAYFDALAQLPGDGAVLGDKLDPAAMQLALDQRAALADRTLGEWAEPFFGDEQRRQRHDLERIRIANDTTLSPEQKAARLAALDAQLTPDERAQQAALHAQQDAVTKIADLQKAGATPDQMRAQIAQTLGPEAAARAAQMQQDDEAWQTRYQAYAAERDRIAAQGLAPQDRDARIAQLRQQTFTAPGEAIRAASLDRG

InterPro domains:
  IPR000073 Alpha/beta hydrolase fold-1 [PF00561] (48-327)
  IPR029058 Alpha/Beta hydrolase fold [G3DSA:3.40.50.1820] (40-358)
  IPR029058 Alpha/Beta hydrolase fold [SSF53474] (47-354)

Solvent-accessible surface area: 47908 Å² total